Protein AF-0000000084449549 (afdb_homodimer)

pLDDT: mean 93.86, std 5.46, range [57.28, 98.94]

Structure (mmCIF, N/CA/C/O backbone):
data_AF-0000000084449549-model_v1
#
loop_
_entity.id
_entity.type
_entity.pdbx_description
1 polymer 'FAD-binding domain-containing protein'
#
loop_
_atom_site.group_PDB
_atom_site.id
_atom_site.type_symbol
_atom_site.label_atom_id
_atom_site.label_alt_id
_atom_site.label_comp_id
_atom_site.label_asym_id
_atom_site.label_entity_id
_atom_site.label_seq_id
_atom_site.pdbx_PDB_ins_code
_atom_site.Cartn_x
_atom_site.Cartn_y
_atom_site.Cartn_z
_atom_site.occupancy
_atom_site.B_iso_or_equiv
_atom_site.auth_seq_id
_atom_site.auth_comp_id
_atom_site.auth_asym_id
_atom_site.auth_atom_id
_atom_site.pdbx_PDB_model_num
ATOM 1 N N . MET A 1 1 ? 29.969 -8.727 -23.297 1 57.28 1 MET A N 1
ATOM 2 C CA . MET A 1 1 ? 29.062 -9.875 -23.188 1 57.28 1 MET A CA 1
ATOM 3 C C . MET A 1 1 ? 27.609 -9.43 -23.312 1 57.28 1 MET A C 1
ATOM 5 O O . MET A 1 1 ? 27.266 -8.312 -22.938 1 57.28 1 MET A O 1
ATOM 9 N N . ALA A 1 2 ? 26.781 -10.133 -24.078 1 85.19 2 ALA A N 1
ATOM 10 C CA . ALA A 1 2 ? 25.375 -9.828 -24.266 1 85.19 2 ALA A CA 1
ATOM 11 C C . ALA A 1 2 ? 24.641 -9.797 -22.922 1 85.19 2 ALA A C 1
ATOM 13 O O . ALA A 1 2 ? 25 -10.516 -22 1 85.19 2 ALA A O 1
ATOM 14 N N . PHE A 1 3 ? 23.828 -8.891 -22.734 1 95.44 3 PHE A N 1
ATOM 15 C CA . PHE A 1 3 ? 23.047 -8.75 -21.516 1 95.44 3 PHE A CA 1
ATOM 16 C C . PHE A 1 3 ? 22.281 -10.023 -21.203 1 95.44 3 PHE A C 1
ATOM 18 O O . PHE A 1 3 ? 21.562 -10.547 -22.047 1 95.44 3 PHE A O 1
ATOM 25 N N . LYS A 1 4 ? 22.516 -10.594 -20.047 1 97.31 4 LYS A N 1
ATOM 26 C CA . LYS A 1 4 ? 21.891 -11.859 -19.656 1 97.31 4 LYS A CA 1
ATOM 27 C C . LYS A 1 4 ? 21.25 -11.75 -18.281 1 97.31 4 LYS A C 1
ATOM 29 O O . LYS A 1 4 ? 21.906 -11.352 -17.312 1 97.31 4 LYS A O 1
ATOM 34 N N . VAL A 1 5 ? 20 -12.141 -18.203 1 98.56 5 VAL A N 1
ATOM 35 C CA . VAL A 1 5 ? 19.266 -12.125 -16.938 1 98.56 5 VAL A CA 1
ATOM 36 C C . VAL A 1 5 ? 19.344 -13.5 -16.281 1 98.56 5 VAL A C 1
ATOM 38 O O . VAL A 1 5 ? 18.984 -14.508 -16.891 1 98.56 5 VAL A O 1
ATOM 41 N N . ILE A 1 6 ? 19.844 -13.555 -15.07 1 98.88 6 ILE A N 1
ATOM 42 C CA . ILE A 1 6 ? 19.797 -14.773 -14.273 1 98.88 6 ILE A CA 1
ATOM 43 C C . ILE A 1 6 ? 18.516 -14.797 -13.438 1 98.88 6 ILE A C 1
ATOM 45 O O . ILE A 1 6 ? 18.297 -13.906 -12.617 1 98.88 6 ILE A O 1
ATOM 49 N N . ILE A 1 7 ? 17.656 -15.781 -13.672 1 98.94 7 ILE A N 1
ATOM 50 C CA . ILE A 1 7 ? 16.438 -15.953 -12.898 1 98.94 7 ILE A CA 1
ATOM 51 C C . ILE A 1 7 ? 16.641 -17.062 -11.859 1 98.94 7 ILE A C 1
ATOM 53 O O . ILE A 1 7 ? 17 -18.188 -12.203 1 98.94 7 ILE A O 1
ATOM 57 N N . ILE A 1 8 ? 16.453 -16.719 -10.602 1 98.88 8 ILE A N 1
ATOM 58 C CA . ILE A 1 8 ? 16.5 -17.734 -9.547 1 98.88 8 ILE A CA 1
ATOM 59 C C . ILE A 1 8 ? 15.086 -18.109 -9.125 1 98.88 8 ILE A C 1
ATOM 61 O O . ILE A 1 8 ? 14.359 -17.281 -8.57 1 98.88 8 ILE A O 1
ATOM 65 N N . GLY A 1 9 ? 14.664 -19.359 -9.32 1 98.44 9 GLY A N 1
ATOM 66 C CA . GLY A 1 9 ? 13.336 -19.859 -9.023 1 98.44 9 GLY A CA 1
ATOM 67 C C . GLY A 1 9 ? 12.523 -20.188 -10.258 1 98.44 9 GLY A C 1
ATOM 68 O O . GLY A 1 9 ? 12.242 -19.312 -11.078 1 98.44 9 GLY A O 1
ATOM 69 N N . GLY A 1 10 ? 12.156 -21.438 -10.352 1 97.5 10 GLY A N 1
ATOM 70 C CA . GLY A 1 10 ? 11.375 -21.906 -11.484 1 97.5 10 GLY A CA 1
ATOM 71 C C . GLY A 1 10 ? 9.906 -22.125 -11.148 1 97.5 10 GLY A C 1
ATOM 72 O O . GLY A 1 10 ? 9.297 -23.078 -11.617 1 97.5 10 GLY A O 1
ATOM 73 N N . GLY A 1 11 ? 9.375 -21.312 -10.25 1 96.56 11 GLY A N 1
ATOM 74 C CA . GLY A 1 11 ? 7.938 -21.297 -10 1 96.56 11 GLY A CA 1
ATOM 75 C C . GLY A 1 11 ? 7.156 -20.562 -11.078 1 96.56 11 GLY A C 1
ATOM 76 O O . GLY A 1 11 ? 7.719 -20.172 -12.094 1 96.56 11 GLY A O 1
ATOM 77 N N . PRO A 1 12 ? 5.871 -20.375 -10.852 1 96.75 12 PRO A N 1
ATOM 78 C CA . PRO A 1 12 ? 5.031 -19.75 -11.875 1 96.75 12 PRO A CA 1
ATOM 79 C C . PRO A 1 12 ? 5.539 -18.375 -12.305 1 96.75 12 PRO A C 1
ATOM 81 O O . PRO A 1 12 ? 5.594 -18.062 -13.5 1 96.75 12 PRO A O 1
ATOM 84 N N . VAL A 1 13 ? 5.961 -17.562 -11.383 1 98.31 13 VAL A N 1
ATOM 85 C CA . VAL A 1 13 ? 6.391 -16.203 -11.68 1 98.31 13 VAL A CA 1
ATOM 86 C C . VAL A 1 13 ? 7.719 -16.234 -12.43 1 98.31 13 VAL A C 1
ATOM 88 O O . VAL A 1 13 ? 7.91 -15.484 -13.391 1 98.31 13 VAL A O 1
ATOM 91 N N . GLY A 1 14 ? 8.656 -17.109 -12.023 1 98.69 14 GLY A N 1
ATOM 92 C CA . GLY A 1 14 ? 9.93 -17.25 -12.711 1 98.69 14 GLY A CA 1
ATOM 93 C C . GLY A 1 14 ? 9.789 -17.734 -14.133 1 98.69 14 GLY A C 1
ATOM 94 O O . GLY A 1 14 ? 10.453 -17.234 -15.039 1 98.69 14 GLY A O 1
ATOM 95 N N . LEU A 1 15 ? 8.961 -18.719 -14.32 1 98.56 15 LEU A N 1
ATOM 96 C CA . LEU A 1 15 ? 8.734 -19.281 -15.656 1 98.56 15 LEU A CA 1
ATOM 97 C C . LEU A 1 15 ? 8.062 -18.25 -16.562 1 98.56 15 LEU A C 1
ATOM 99 O O . LEU A 1 15 ? 8.406 -18.141 -17.75 1 98.56 15 LEU A O 1
ATOM 103 N N . PHE A 1 16 ? 7.09 -17.547 -16.047 1 98.75 16 PHE A N 1
ATOM 104 C CA . PHE A 1 16 ? 6.469 -16.484 -16.812 1 98.75 16 PHE A CA 1
ATOM 105 C C . PHE A 1 16 ? 7.5 -15.43 -17.219 1 98.75 16 PHE A C 1
ATOM 107 O O . PHE A 1 16 ? 7.504 -14.961 -18.359 1 98.75 16 PHE A O 1
ATOM 114 N N . LEU A 1 17 ? 8.359 -15.023 -16.234 1 98.88 17 LEU A N 1
ATOM 115 C CA . LEU A 1 17 ? 9.414 -14.055 -16.5 1 98.88 17 LEU A CA 1
ATOM 116 C C . LEU A 1 17 ? 10.312 -14.539 -17.641 1 98.88 17 LEU A C 1
ATOM 118 O O . LEU A 1 17 ? 10.664 -13.766 -18.531 1 98.88 17 LEU A O 1
ATOM 122 N N . ALA A 1 18 ? 10.688 -15.812 -17.609 1 98.81 18 ALA A N 1
ATOM 123 C CA . ALA A 1 18 ? 11.516 -16.391 -18.672 1 98.81 18 ALA A CA 1
ATOM 124 C C . ALA A 1 18 ? 10.844 -16.219 -20.031 1 98.81 18 ALA A C 1
ATOM 126 O O . ALA A 1 18 ? 11.484 -15.797 -21 1 98.81 18 ALA A O 1
ATOM 127 N N . ASN A 1 19 ? 9.547 -16.562 -20.094 1 98.69 19 ASN A N 1
ATOM 128 C CA . ASN A 1 19 ? 8.797 -16.422 -21.344 1 98.69 19 ASN A CA 1
ATOM 129 C C . ASN A 1 19 ? 8.742 -14.953 -21.781 1 98.69 19 ASN A C 1
ATOM 131 O O . ASN A 1 19 ? 8.844 -14.664 -22.969 1 98.69 19 ASN A O 1
ATOM 135 N N . SER A 1 20 ? 8.539 -14.047 -20.844 1 98.56 20 SER A N 1
ATOM 136 C CA . SER A 1 20 ? 8.469 -12.617 -21.141 1 98.56 20 SER A CA 1
ATOM 137 C C . SER A 1 20 ? 9.789 -12.102 -21.688 1 98.56 20 SER A C 1
ATOM 139 O O . SER A 1 20 ? 9.805 -11.336 -22.656 1 98.56 20 SER A O 1
ATOM 141 N N . LEU A 1 21 ? 10.898 -12.5 -21.047 1 98.38 21 LEU A N 1
ATOM 142 C CA . LEU A 1 21 ? 12.227 -12.094 -21.516 1 98.38 21 LEU A CA 1
ATOM 143 C C . LEU A 1 21 ? 12.508 -12.625 -22.906 1 98.38 21 LEU A C 1
ATOM 145 O O . LEU A 1 21 ? 13.008 -11.891 -23.766 1 98.38 21 LEU A O 1
ATOM 149 N N . GLN A 1 22 ? 12.188 -13.883 -23.125 1 98.06 22 GLN A N 1
ATOM 150 C CA . GLN A 1 22 ? 12.352 -14.477 -24.453 1 98.06 22 GLN A CA 1
ATOM 151 C C . GLN A 1 22 ? 11.602 -13.68 -25.516 1 98.06 22 GLN A C 1
ATOM 153 O O . GLN A 1 22 ? 12.148 -13.375 -26.578 1 98.06 22 GLN A O 1
ATOM 158 N N . ALA A 1 23 ? 10.336 -13.344 -25.219 1 97.44 23 ALA A N 1
ATOM 159 C CA . ALA A 1 23 ? 9.508 -12.586 -26.156 1 97.44 23 ALA A CA 1
ATOM 160 C C . ALA A 1 23 ? 10.117 -11.219 -26.453 1 97.44 23 ALA A C 1
ATOM 162 O O . ALA A 1 23 ? 9.938 -10.672 -27.547 1 97.44 23 ALA A O 1
ATOM 163 N N . ALA A 1 24 ? 10.836 -10.672 -25.5 1 96.75 24 ALA A N 1
ATOM 164 C CA . ALA A 1 24 ? 11.461 -9.359 -25.641 1 96.75 24 ALA A CA 1
ATOM 165 C C . ALA A 1 24 ? 12.852 -9.469 -26.266 1 96.75 24 ALA A C 1
ATOM 167 O O . ALA A 1 24 ? 13.531 -8.461 -26.469 1 96.75 24 ALA A O 1
ATOM 168 N N . GLY A 1 25 ? 13.32 -10.648 -26.547 1 95.44 25 GLY A N 1
ATOM 169 C CA . GLY A 1 25 ? 14.625 -10.867 -27.141 1 95.44 25 GLY A CA 1
ATOM 170 C C . GLY A 1 25 ? 15.766 -10.711 -26.156 1 95.44 25 GLY A C 1
ATOM 171 O O . GLY A 1 25 ? 16.891 -10.406 -26.547 1 95.44 25 GLY A O 1
ATOM 172 N N . ILE A 1 26 ? 15.516 -10.844 -24.906 1 96.88 26 ILE A N 1
ATOM 173 C CA . ILE A 1 26 ? 16.531 -10.703 -23.875 1 96.88 26 ILE A CA 1
ATOM 174 C C . ILE A 1 26 ? 17.016 -12.086 -23.422 1 96.88 26 ILE A C 1
ATOM 176 O O . ILE A 1 26 ? 16.203 -12.945 -23.078 1 96.88 26 ILE A O 1
ATOM 180 N N . ASP A 1 27 ? 18.266 -12.312 -23.422 1 97.06 27 ASP A N 1
ATOM 181 C CA . ASP A 1 27 ? 18.844 -13.586 -23.016 1 97.06 27 ASP A CA 1
ATOM 182 C C . ASP A 1 27 ? 18.656 -13.828 -21.516 1 97.06 27 ASP A C 1
ATOM 184 O O . ASP A 1 27 ? 18.656 -12.875 -20.734 1 97.06 27 ASP A O 1
ATOM 188 N N . TYR A 1 28 ? 18.469 -15.133 -21.141 1 98.38 28 TYR A N 1
ATOM 189 C CA . TYR A 1 28 ? 18.25 -15.445 -19.734 1 98.38 28 TYR A CA 1
ATOM 190 C C . TYR A 1 28 ? 18.719 -16.859 -19.422 1 98.38 28 TYR A C 1
ATOM 192 O O . TYR A 1 28 ? 18.953 -17.672 -20.328 1 98.38 28 TYR A O 1
ATOM 200 N N . ALA A 1 29 ? 18.953 -17.141 -18.203 1 98.69 29 ALA A N 1
ATOM 201 C CA . ALA A 1 29 ? 19.125 -18.453 -17.609 1 98.69 29 ALA A CA 1
ATOM 202 C C . ALA A 1 29 ? 18.328 -18.594 -16.312 1 98.69 29 ALA A C 1
ATOM 204 O O . ALA A 1 29 ? 18.391 -17.75 -15.438 1 98.69 29 ALA A O 1
ATOM 205 N N . LEU A 1 30 ? 17.484 -19.625 -16.281 1 98.81 30 LEU A N 1
ATOM 206 C CA . LEU A 1 30 ? 16.625 -19.875 -15.125 1 98.81 30 LEU A CA 1
ATOM 207 C C . LEU A 1 30 ? 17.125 -21.062 -14.312 1 98.81 30 LEU A C 1
ATOM 209 O O . LEU A 1 30 ? 17.422 -22.125 -14.875 1 98.81 30 LEU A O 1
ATOM 213 N N . PHE A 1 31 ? 17.234 -20.891 -13.031 1 98.81 31 PHE A N 1
ATOM 214 C CA . PHE A 1 31 ? 17.75 -21.922 -12.148 1 98.81 31 PHE A CA 1
ATOM 215 C C . PHE A 1 31 ? 16.719 -22.312 -11.102 1 98.81 31 PHE A C 1
ATOM 217 O O . PHE A 1 31 ? 16.125 -21.438 -10.461 1 98.81 31 PHE A O 1
ATOM 224 N N . GLU A 1 32 ? 16.438 -23.562 -10.93 1 98.19 32 GLU A N 1
ATOM 225 C CA . GLU A 1 32 ? 15.492 -24.141 -9.977 1 98.19 32 GLU A CA 1
ATOM 226 C C . GLU A 1 32 ? 16.188 -25.141 -9.055 1 98.19 32 GLU A C 1
ATOM 228 O O . GLU A 1 32 ? 16.969 -25.969 -9.508 1 98.19 32 GLU A O 1
ATOM 233 N N . LYS A 1 33 ? 15.938 -25 -7.762 1 96.62 33 LYS A N 1
ATOM 234 C CA . LYS A 1 33 ? 16.625 -25.844 -6.789 1 96.62 33 LYS A CA 1
ATOM 235 C C . LYS A 1 33 ? 16.094 -27.266 -6.812 1 96.62 33 LYS A C 1
ATOM 237 O O . LYS A 1 33 ? 16.812 -28.219 -6.496 1 96.62 33 LYS A O 1
ATOM 242 N N . ARG A 1 34 ? 14.844 -27.562 -7.156 1 93.75 34 ARG A N 1
ATOM 243 C CA . ARG A 1 34 ? 14.234 -28.891 -7.195 1 93.75 34 ARG A CA 1
ATOM 244 C C . ARG A 1 34 ? 14.773 -29.703 -8.359 1 93.75 34 ARG A C 1
ATOM 246 O O . ARG A 1 34 ? 15.406 -29.156 -9.273 1 93.75 34 ARG A O 1
ATOM 253 N N . SER A 1 35 ? 14.492 -30.938 -8.328 1 94.19 35 SER A N 1
ATOM 254 C CA . SER A 1 35 ? 14.938 -31.828 -9.391 1 94.19 35 SER A CA 1
ATOM 255 C C . SER A 1 35 ? 14.102 -31.641 -10.648 1 94.19 35 SER A C 1
ATOM 257 O O . SER A 1 35 ? 14.547 -31.969 -11.75 1 94.19 35 SER A O 1
ATOM 259 N N . ALA A 1 36 ? 12.891 -31.125 -10.398 1 91.88 36 ALA A N 1
ATOM 260 C CA . ALA A 1 36 ? 11.992 -30.812 -11.508 1 91.88 36 ALA A CA 1
ATOM 261 C C . ALA A 1 36 ? 11.344 -29.453 -11.312 1 91.88 36 ALA A C 1
ATOM 263 O O . ALA A 1 36 ? 11.18 -28.984 -10.188 1 91.88 36 ALA A O 1
ATOM 264 N N . VAL A 1 37 ? 10.984 -28.812 -12.445 1 88.81 37 VAL A N 1
ATOM 265 C CA . VAL A 1 37 ? 10.352 -27.5 -12.391 1 88.81 37 VAL A CA 1
ATOM 266 C C . VAL A 1 37 ? 8.961 -27.609 -11.781 1 88.81 37 VAL A C 1
ATOM 268 O O . VAL A 1 37 ? 8.609 -26.859 -10.859 1 88.81 37 VAL A O 1
ATOM 271 N N . ALA A 1 38 ? 8.234 -28.578 -12.219 1 78.88 38 ALA A N 1
ATOM 272 C CA . ALA A 1 38 ? 6.902 -28.797 -11.648 1 78.88 38 ALA A CA 1
ATOM 273 C C . ALA A 1 38 ? 6.996 -29.281 -10.211 1 78.88 38 ALA A C 1
ATOM 275 O O . ALA A 1 38 ? 7.699 -30.25 -9.922 1 78.88 38 ALA A O 1
ATOM 276 N N . PRO A 1 39 ? 6.23 -28.547 -9.32 1 75.19 39 PRO A N 1
ATOM 277 C CA . PRO A 1 39 ? 6.301 -29.016 -7.934 1 75.19 39 PRO A CA 1
ATOM 278 C C . PRO A 1 39 ? 5.555 -30.328 -7.719 1 75.19 39 PRO A C 1
ATOM 280 O O . PRO A 1 39 ? 4.609 -30.641 -8.453 1 75.19 39 PRO A O 1
ATOM 283 N N . THR A 1 40 ? 5.93 -31 -6.703 1 69.06 40 THR A N 1
ATOM 284 C CA . THR A 1 40 ? 5.344 -32.312 -6.395 1 69.06 40 THR A CA 1
ATOM 285 C C . THR A 1 40 ? 3.904 -32.156 -5.914 1 69.06 40 THR A C 1
ATOM 287 O O . THR A 1 40 ? 3.041 -32.969 -6.25 1 69.06 40 THR A O 1
ATOM 290 N N . THR A 1 41 ? 3.627 -31.172 -5.078 1 69.75 41 THR A N 1
ATOM 291 C CA . THR A 1 41 ? 2.299 -31.047 -4.484 1 69.75 41 THR A CA 1
ATOM 292 C C . THR A 1 41 ? 1.415 -30.141 -5.336 1 69.75 41 THR A C 1
ATOM 294 O O . THR A 1 41 ? 0.203 -30.062 -5.125 1 69.75 41 THR A O 1
ATOM 297 N N . ALA A 1 42 ? 1.608 -29.688 -6.422 1 70.5 42 ALA A N 1
ATOM 298 C CA . ALA A 1 42 ? 1.027 -28.891 -7.496 1 70.5 42 ALA A CA 1
ATOM 299 C C . ALA A 1 42 ? -0.347 -28.359 -7.102 1 70.5 42 ALA A C 1
ATOM 301 O O . ALA A 1 42 ? -1.335 -28.594 -7.801 1 70.5 42 ALA A O 1
ATOM 302 N N . PHE A 1 43 ? -0.472 -27.578 -6.059 1 84.5 43 PHE A N 1
ATOM 303 C CA . PHE A 1 43 ? -1.752 -27.062 -5.586 1 84.5 43 PHE A CA 1
ATOM 304 C C . PHE A 1 43 ? -2.326 -26.047 -6.562 1 84.5 43 PHE A C 1
ATOM 306 O O . PHE A 1 43 ? -1.632 -25.594 -7.477 1 84.5 43 PHE A O 1
ATOM 313 N N . GLY A 1 44 ? -3.6 -25.766 -6.359 1 89.88 44 GLY A N 1
ATOM 314 C CA . GLY A 1 44 ? -4.352 -24.953 -7.301 1 89.88 44 GLY A CA 1
ATOM 315 C C . GLY A 1 44 ? -3.844 -23.516 -7.387 1 89.88 44 GLY A C 1
ATOM 316 O O . GLY A 1 44 ? -3.305 -22.984 -6.414 1 89.88 44 GLY A O 1
ATOM 317 N N . ILE A 1 45 ? -3.984 -22.922 -8.539 1 94.06 45 ILE A N 1
ATOM 318 C CA . ILE A 1 45 ? -3.605 -21.547 -8.789 1 94.06 45 ILE A CA 1
ATOM 319 C C . ILE A 1 45 ? -4.645 -20.875 -9.695 1 94.06 45 ILE A C 1
ATOM 321 O O . ILE A 1 45 ? -5.105 -21.484 -10.664 1 94.06 45 ILE A O 1
ATOM 325 N N . PHE A 1 46 ? -5.039 -19.719 -9.289 1 95.81 46 PHE A N 1
ATOM 326 C CA . PHE A 1 46 ? -5.969 -18.922 -10.078 1 95.81 46 PHE A CA 1
ATOM 327 C C . PHE A 1 46 ? -5.215 -17.953 -10.984 1 95.81 46 PHE A C 1
ATOM 329 O O . PHE A 1 46 ? -4.227 -17.344 -10.562 1 95.81 46 PHE A O 1
ATOM 336 N N . LEU A 1 47 ? -5.66 -17.859 -12.18 1 97.75 47 LEU A N 1
ATOM 337 C CA . LEU A 1 47 ? -5.168 -16.844 -13.094 1 97.75 47 LEU A CA 1
ATOM 338 C C . LEU A 1 47 ? -6.285 -15.891 -13.5 1 97.75 47 LEU A C 1
ATOM 340 O O . LEU A 1 47 ? -7.312 -16.312 -14.023 1 97.75 47 LEU A O 1
ATOM 344 N N . MET A 1 48 ? -6.07 -14.664 -13.211 1 97.12 48 MET A N 1
ATOM 345 C CA . MET A 1 48 ? -7.027 -13.594 -13.469 1 97.12 48 MET A CA 1
ATOM 346 C C . MET A 1 48 ? -6.871 -13.055 -14.891 1 97.12 48 MET A C 1
ATOM 348 O O . MET A 1 48 ? -5.898 -13.367 -15.578 1 97.12 48 MET A O 1
ATOM 352 N N . PRO A 1 49 ? -7.777 -12.188 -15.32 1 96.19 49 PRO A N 1
ATOM 353 C CA . PRO A 1 49 ? -7.773 -11.719 -16.703 1 96.19 49 PRO A CA 1
ATOM 354 C C . PRO A 1 49 ? -6.477 -11.008 -17.094 1 96.19 49 PRO A C 1
ATOM 356 O O . PRO A 1 49 ? -6.035 -11.094 -18.234 1 96.19 49 PRO A O 1
ATOM 359 N N . GLN A 1 50 ? -5.84 -10.359 -16.172 1 95.62 50 GLN A N 1
ATOM 360 C CA . GLN A 1 50 ? -4.602 -9.664 -16.5 1 95.62 50 GLN A CA 1
ATOM 361 C C . GLN A 1 50 ? -3.508 -10.648 -16.906 1 95.62 50 GLN A C 1
ATOM 363 O O . GLN A 1 50 ? -2.662 -10.328 -17.75 1 95.62 50 GLN A O 1
ATOM 368 N N . VAL A 1 51 ? -3.549 -11.844 -16.359 1 97.25 51 VAL A N 1
ATOM 369 C CA . VAL A 1 51 ? -2.533 -12.844 -16.672 1 97.25 51 VAL A CA 1
ATOM 370 C C . VAL A 1 51 ? -2.947 -13.617 -17.922 1 97.25 51 VAL A C 1
ATOM 372 O O . VAL A 1 51 ? -2.121 -13.875 -18.812 1 97.25 51 VAL A O 1
ATOM 375 N N . THR A 1 52 ? -4.242 -13.984 -18.016 1 96.88 52 THR A N 1
ATOM 376 C CA . THR A 1 52 ? -4.684 -14.742 -19.188 1 96.88 52 THR A CA 1
ATOM 377 C C . THR A 1 52 ? -4.508 -13.914 -20.453 1 96.88 52 THR A C 1
ATOM 379 O O . THR A 1 52 ? -4.219 -14.461 -21.531 1 96.88 52 THR A O 1
ATOM 382 N N . ARG A 1 53 ? -4.648 -12.648 -20.344 1 95.25 53 ARG A N 1
ATOM 383 C CA . ARG A 1 53 ? -4.371 -11.766 -21.484 1 95.25 53 ARG A CA 1
ATOM 384 C C . ARG A 1 53 ? -2.902 -11.844 -21.891 1 95.25 53 ARG A C 1
ATOM 386 O O . ARG A 1 53 ? -2.582 -11.891 -23.078 1 95.25 53 ARG A O 1
ATOM 393 N N . MET A 1 54 ? -2.008 -11.766 -20.906 1 96.62 54 MET A N 1
ATOM 394 C CA . MET A 1 54 ? -0.579 -11.852 -21.203 1 96.62 54 MET A CA 1
ATOM 395 C C . MET A 1 54 ? -0.212 -13.227 -21.75 1 96.62 54 MET A C 1
ATOM 397 O O . MET A 1 54 ? 0.694 -13.344 -22.578 1 96.62 54 MET A O 1
ATOM 401 N N . MET A 1 55 ? -0.939 -14.242 -21.281 1 97.25 55 MET A N 1
ATOM 402 C CA . MET A 1 55 ? -0.734 -15.578 -21.844 1 97.25 55 MET A CA 1
ATOM 403 C C . MET A 1 55 ? -1.062 -15.602 -23.328 1 97.25 55 MET A C 1
ATOM 405 O O . MET A 1 55 ? -0.41 -16.312 -24.094 1 97.25 55 MET A O 1
ATOM 409 N N . GLU A 1 56 ? -2.064 -14.883 -23.688 1 96.31 56 GLU A N 1
ATOM 410 C CA . GLU A 1 56 ? -2.375 -14.75 -25.109 1 96.31 56 GLU A CA 1
ATOM 411 C C . GLU A 1 56 ? -1.237 -14.07 -25.859 1 96.31 56 GLU A C 1
ATOM 413 O O . GLU A 1 56 ? -0.852 -14.516 -26.953 1 96.31 56 GLU A O 1
ATOM 418 N N . GLN A 1 57 ? -0.718 -13.008 -25.266 1 95.94 57 GLN A N 1
ATOM 419 C CA . GLN A 1 57 ? 0.398 -12.305 -25.891 1 95.94 57 GLN A CA 1
ATOM 420 C C . GLN A 1 57 ? 1.578 -13.242 -26.125 1 95.94 57 GLN A C 1
ATOM 422 O O . GLN A 1 57 ? 2.277 -13.117 -27.141 1 95.94 57 GLN A O 1
ATOM 427 N N . LEU A 1 58 ? 1.762 -14.195 -25.266 1 97.06 58 LEU A N 1
ATOM 428 C CA . LEU A 1 58 ? 2.904 -15.102 -25.328 1 97.06 58 LEU A CA 1
ATOM 429 C C . LEU A 1 58 ? 2.588 -16.312 -26.203 1 97.06 58 LEU A C 1
ATOM 431 O O . LEU A 1 58 ? 3.439 -17.188 -26.391 1 97.06 58 LEU A O 1
ATOM 435 N N . GLY A 1 59 ? 1.307 -16.406 -26.656 1 96 59 GLY A N 1
ATOM 436 C CA . GLY A 1 59 ? 0.88 -17.531 -27.469 1 96 59 GLY A CA 1
ATOM 437 C C . GLY A 1 59 ? 0.62 -18.781 -26.641 1 96 59 GLY A C 1
ATOM 438 O O . GLY A 1 59 ? 0.676 -19.906 -27.172 1 96 59 GLY A O 1
ATOM 439 N N . LEU A 1 60 ? 0.335 -18.594 -25.391 1 97.5 60 LEU A N 1
ATOM 440 C CA . LEU A 1 60 ? 0.222 -19.734 -24.5 1 97.5 60 LEU A CA 1
ATOM 441 C C . LEU A 1 60 ? -1.216 -19.906 -24.016 1 97.5 60 LEU A C 1
ATOM 443 O O . LEU A 1 60 ? -1.517 -20.844 -23.266 1 97.5 60 LEU A O 1
ATOM 447 N N . LEU A 1 61 ? -2.133 -19.031 -24.438 1 96.44 61 LEU A N 1
ATOM 448 C CA . LEU A 1 61 ? -3.486 -19.031 -23.891 1 96.44 61 LEU A CA 1
ATOM 449 C C . LEU A 1 61 ? -4.207 -20.328 -24.25 1 96.44 61 LEU A C 1
ATOM 451 O O . LEU A 1 61 ? -4.883 -20.922 -23.406 1 96.44 61 LEU A O 1
ATOM 455 N N . GLU A 1 62 ? -4.082 -20.812 -25.484 1 96.19 62 GLU A N 1
ATOM 456 C CA . GLU A 1 62 ? -4.77 -22.031 -25.891 1 96.19 62 GLU A CA 1
ATOM 457 C C . GLU A 1 62 ? -4.254 -23.234 -25.109 1 96.19 62 GLU A C 1
ATOM 459 O O . GLU A 1 62 ? -5.031 -24.109 -24.703 1 96.19 62 GLU A O 1
ATOM 464 N N . SER A 1 63 ? -2.941 -23.297 -24.922 1 97.44 63 SER A N 1
ATOM 465 C CA . SER A 1 63 ? -2.361 -24.375 -24.109 1 97.44 63 SER A CA 1
ATOM 466 C C . SER A 1 63 ? -2.855 -24.297 -22.672 1 97.44 63 SER A C 1
ATOM 468 O O . SER A 1 63 ? -3.104 -25.344 -22.047 1 97.44 63 SER A O 1
ATOM 470 N N . LEU A 1 64 ? -2.973 -23.094 -22.141 1 97.44 64 LEU A N 1
ATOM 471 C CA . LEU A 1 64 ? -3.475 -22.922 -20.781 1 97.44 64 LEU A CA 1
ATOM 472 C C . LEU A 1 64 ? -4.918 -23.391 -20.672 1 97.44 64 LEU A C 1
ATOM 474 O O . LEU A 1 64 ? -5.277 -24.078 -19.703 1 97.44 64 LEU A O 1
ATOM 478 N N . LYS A 1 65 ? -5.703 -23.078 -21.672 1 96.06 65 LYS A N 1
ATOM 479 C CA . LYS A 1 65 ? -7.117 -23.438 -21.656 1 96.06 65 LYS A CA 1
ATOM 480 C C . LYS A 1 65 ? -7.289 -24.953 -21.625 1 96.06 65 LYS A C 1
ATOM 482 O O . LYS A 1 65 ? -8.242 -25.469 -21.016 1 96.06 65 LYS A O 1
ATOM 487 N N . LYS A 1 66 ? -6.395 -25.672 -22.156 1 96.12 66 LYS A N 1
ATOM 488 C CA . LYS A 1 66 ? -6.473 -27.125 -22.219 1 96.12 66 LYS A CA 1
ATOM 489 C C . LYS A 1 66 ? -6.262 -27.766 -20.844 1 96.12 66 LYS A C 1
ATOM 491 O O . LYS A 1 66 ? -6.699 -28.891 -20.609 1 96.12 66 LYS A O 1
ATOM 496 N N . VAL A 1 67 ? -5.641 -27.016 -20.016 1 94.56 67 VAL A N 1
ATOM 497 C CA . VAL A 1 67 ? -5.281 -27.641 -18.734 1 94.56 67 VAL A CA 1
ATOM 498 C C . VAL A 1 67 ? -5.941 -26.875 -17.594 1 94.56 67 VAL A C 1
ATOM 500 O O . VAL A 1 67 ? -5.566 -27.047 -16.422 1 94.56 67 VAL A O 1
ATOM 503 N N . SER A 1 68 ? -6.82 -25.969 -17.859 1 95.06 68 SER A N 1
ATOM 504 C CA . SER A 1 68 ? -7.473 -25.156 -16.844 1 95.06 68 SER A CA 1
ATOM 505 C C . SER A 1 68 ? -8.984 -25.172 -16.984 1 95.06 68 SER A C 1
ATOM 507 O O . SER A 1 68 ? -9.508 -25.672 -18 1 95.06 68 SER A O 1
ATOM 509 N N . HIS A 1 69 ? -9.633 -24.828 -16 1 94.56 69 HIS A N 1
ATOM 510 C CA . HIS A 1 69 ? -11.086 -24.672 -16.016 1 94.56 69 HIS A CA 1
ATOM 511 C C . HIS A 1 69 ? -11.492 -23.234 -15.734 1 94.56 69 HIS A C 1
ATOM 513 O O . HIS A 1 69 ? -10.93 -22.578 -14.852 1 94.56 69 HIS A O 1
ATOM 519 N N . GLN A 1 70 ? -12.492 -22.75 -16.484 1 95.25 70 GLN A N 1
ATOM 520 C CA . GLN A 1 70 ? -13 -21.391 -16.281 1 95.25 70 GLN A CA 1
ATOM 521 C C . GLN A 1 70 ? -13.891 -21.328 -15.039 1 95.25 70 GLN A C 1
ATOM 523 O O . GLN A 1 70 ? -14.797 -22.141 -14.875 1 95.25 70 GLN A O 1
ATOM 528 N N . MET A 1 71 ? -13.633 -20.375 -14.211 1 94.38 71 MET A N 1
ATOM 529 C CA . MET A 1 71 ? -14.43 -20.172 -13 1 94.38 71 MET A CA 1
ATOM 530 C C . MET A 1 71 ? -15.523 -19.141 -13.242 1 94.38 71 MET A C 1
ATOM 532 O O . MET A 1 71 ? -15.297 -18.141 -13.938 1 94.38 71 MET A O 1
ATOM 536 N N . THR A 1 72 ? -16.672 -19.328 -12.633 1 93.62 72 THR A N 1
ATOM 537 C CA . THR A 1 72 ? -17.781 -18.406 -12.828 1 93.62 72 THR A CA 1
ATOM 538 C C . THR A 1 72 ? -18.141 -17.688 -11.531 1 93.62 72 THR A C 1
ATOM 540 O O . THR A 1 72 ? -18.531 -16.516 -11.547 1 93.62 72 THR A O 1
ATOM 543 N N . GLY A 1 73 ? -18.109 -18.406 -10.453 1 93.06 73 GLY A N 1
ATOM 544 C CA . GLY A 1 73 ? -18.484 -17.797 -9.18 1 93.06 73 GLY A CA 1
ATOM 545 C C . GLY A 1 73 ? -18.25 -18.719 -8 1 93.06 73 GLY A C 1
ATOM 546 O O . GLY A 1 73 ? -17.516 -19.703 -8.109 1 93.06 73 GLY A O 1
ATOM 547 N N . MET A 1 74 ? -18.766 -18.344 -6.836 1 92.69 74 MET A N 1
ATOM 548 C CA . MET A 1 74 ? -18.641 -19.078 -5.582 1 92.69 74 MET A CA 1
ATOM 549 C C . MET A 1 74 ? -20 -19.297 -4.941 1 92.69 74 MET A C 1
ATOM 551 O O . MET A 1 74 ? -20.891 -18.438 -5.039 1 92.69 74 MET A O 1
ATOM 555 N N . VAL A 1 75 ? -20.188 -20.422 -4.324 1 94.69 75 VAL A N 1
ATOM 556 C CA . VAL A 1 75 ? -21.312 -20.672 -3.447 1 94.69 75 VAL A CA 1
ATOM 557 C C . VAL A 1 75 ? -20.859 -20.641 -1.988 1 94.69 75 VAL A C 1
ATOM 559 O O . VAL A 1 75 ? -19.953 -21.375 -1.598 1 94.69 75 VAL A O 1
ATOM 562 N N . HIS A 1 76 ? -21.547 -19.812 -1.217 1 96.5 76 HIS A N 1
ATOM 563 C CA . HIS A 1 76 ? -21.203 -19.641 0.188 1 96.5 76 HIS A CA 1
ATOM 564 C C . HIS A 1 76 ? -22.172 -20.375 1.097 1 96.5 76 HIS A C 1
ATOM 566 O O . HIS A 1 76 ? -23.391 -20.266 0.935 1 96.5 76 HIS A O 1
ATOM 572 N N . ARG A 1 77 ? -21.594 -21.172 1.984 1 96.62 77 ARG A N 1
ATOM 573 C CA . ARG A 1 77 ? -22.375 -21.938 2.941 1 96.62 77 ARG A CA 1
ATOM 574 C C . ARG A 1 77 ? -21.797 -21.812 4.348 1 96.62 77 ARG A C 1
ATOM 576 O O . ARG A 1 77 ? -20.672 -21.344 4.523 1 96.62 77 ARG A O 1
ATOM 583 N N . ASP A 1 78 ? -22.672 -22.172 5.305 1 97.12 78 ASP A N 1
ATOM 584 C CA . ASP A 1 78 ? -22.125 -22.328 6.652 1 97.12 78 ASP A CA 1
ATOM 585 C C . ASP A 1 78 ? -21.703 -23.781 6.914 1 97.12 78 ASP A C 1
ATOM 587 O O . ASP A 1 78 ? -21.719 -24.609 6.004 1 97.12 78 ASP A O 1
ATOM 591 N N . ALA A 1 79 ? -21.281 -24.078 8.125 1 96.06 79 ALA A N 1
ATOM 592 C CA . ALA A 1 79 ? -20.688 -25.359 8.484 1 96.06 79 ALA A CA 1
ATOM 593 C C . ALA A 1 79 ? -21.703 -26.5 8.344 1 96.06 79 ALA A C 1
ATOM 595 O O . ALA A 1 79 ? -21.328 -27.672 8.281 1 96.06 79 ALA A O 1
ATOM 596 N N . ASN A 1 80 ? -22.984 -26.172 8.32 1 95.56 80 ASN A N 1
ATOM 597 C CA . ASN A 1 80 ? -24.047 -27.156 8.195 1 95.56 80 ASN A CA 1
ATOM 598 C C . ASN A 1 80 ? -24.625 -27.172 6.789 1 95.56 80 ASN A C 1
ATOM 600 O O . ASN A 1 80 ? -25.719 -27.719 6.57 1 95.56 80 ASN A O 1
ATOM 604 N N . ALA A 1 81 ? -23.969 -26.5 5.836 1 94.69 81 ALA A N 1
ATOM 605 C CA . ALA A 1 81 ? -24.266 -26.469 4.406 1 94.69 81 ALA A CA 1
ATOM 606 C C . ALA A 1 81 ? -25.469 -25.578 4.121 1 94.69 81 ALA A C 1
ATOM 608 O O . ALA A 1 81 ? -26.062 -25.641 3.041 1 94.69 81 ALA A O 1
ATOM 609 N N . LYS A 1 82 ? -25.828 -24.781 5.129 1 96.25 82 LYS A N 1
ATOM 610 C CA . LYS A 1 82 ? -26.859 -23.781 4.828 1 96.25 82 LYS A CA 1
ATOM 611 C C . LYS A 1 82 ? -26.359 -22.797 3.771 1 96.25 82 LYS A C 1
ATOM 613 O O . LYS A 1 82 ? -25.266 -22.25 3.881 1 96.25 82 LYS A O 1
ATOM 618 N N . HIS A 1 83 ? -27.188 -22.609 2.766 1 95.94 83 HIS A N 1
ATOM 619 C CA . HIS A 1 83 ? -26.859 -21.672 1.702 1 95.94 83 HIS A CA 1
ATOM 620 C C . HIS A 1 83 ? -26.891 -20.234 2.207 1 95.94 83 HIS A C 1
ATOM 622 O O . HIS A 1 83 ? -27.922 -19.781 2.729 1 95.94 83 HIS A O 1
ATOM 628 N N . LEU A 1 84 ? -25.797 -19.562 2.08 1 95.69 84 LEU A N 1
ATOM 629 C CA . LEU A 1 84 ? -25.719 -18.172 2.514 1 95.69 84 LEU A CA 1
ATOM 630 C C . LEU A 1 84 ? -25.859 -17.219 1.327 1 95.69 84 LEU A C 1
ATOM 632 O O . LEU A 1 84 ? -26.562 -16.219 1.409 1 95.69 84 LEU A O 1
ATOM 636 N N . SER A 1 85 ? -25.125 -17.469 0.272 1 94.69 85 SER A N 1
ATOM 637 C CA . SER A 1 85 ? -25.094 -16.625 -0.916 1 94.69 85 SER A CA 1
ATOM 638 C C . SER A 1 85 ? -24.406 -17.328 -2.082 1 94.69 85 SER A C 1
ATOM 640 O O . SER A 1 85 ? -23.766 -18.359 -1.894 1 94.69 85 SER A O 1
ATOM 642 N N . GLU A 1 86 ? -24.609 -16.875 -3.23 1 93.44 86 GLU A N 1
ATOM 643 C CA . GLU A 1 86 ? -23.922 -17.312 -4.441 1 93.44 86 GLU A CA 1
ATOM 644 C C . GLU A 1 86 ? -23.656 -16.141 -5.379 1 93.44 86 GLU A C 1
ATOM 646 O O . GLU A 1 86 ? -24.453 -15.195 -5.43 1 93.44 86 GLU A O 1
ATOM 651 N N . ASP A 1 87 ? -22.469 -16.172 -6.012 1 91.44 87 ASP A N 1
ATOM 652 C CA . ASP A 1 87 ? -22.156 -15.055 -6.887 1 91.44 87 ASP A CA 1
ATOM 653 C C . ASP A 1 87 ? -21.688 -15.547 -8.258 1 91.44 87 ASP A C 1
ATOM 655 O O . ASP A 1 87 ? -21.625 -16.75 -8.5 1 91.44 87 ASP A O 1
ATOM 659 N N . GLN A 1 88 ? -21.578 -14.617 -9.211 1 92.31 88 GLN A N 1
ATOM 660 C CA . GLN A 1 88 ? -21.016 -14.82 -10.547 1 92.31 88 GLN A CA 1
ATOM 661 C C . GLN A 1 88 ? -19.891 -13.844 -10.828 1 92.31 88 GLN A C 1
ATOM 663 O O . GLN A 1 88 ? -19.766 -13.32 -11.938 1 92.31 88 GLN A O 1
ATOM 668 N N . ASP A 1 89 ? -19.141 -13.625 -9.766 1 91.62 89 ASP A N 1
ATOM 669 C CA . ASP A 1 89 ? -18.156 -12.547 -9.82 1 91.62 89 ASP A CA 1
ATOM 670 C C . ASP A 1 89 ? -17.062 -12.852 -10.852 1 91.62 89 ASP A C 1
ATOM 672 O O . ASP A 1 89 ? -16.656 -11.961 -11.602 1 91.62 89 ASP A O 1
ATOM 676 N N . TYR A 1 90 ? -16.609 -14.055 -10.945 1 93.5 90 TYR A N 1
ATOM 677 C CA . TYR A 1 90 ? -15.555 -14.406 -11.891 1 93.5 90 TYR A CA 1
ATOM 678 C C . TYR A 1 90 ? -16.047 -14.289 -13.328 1 93.5 90 TYR A C 1
ATOM 680 O O . TYR A 1 90 ? -15.312 -13.883 -14.219 1 93.5 90 TYR A O 1
ATOM 688 N N . ALA A 1 91 ? -17.297 -14.672 -13.516 1 93.69 91 ALA A N 1
ATOM 689 C CA . ALA A 1 91 ? -17.906 -14.469 -14.828 1 93.69 91 ALA A CA 1
ATOM 690 C C . ALA A 1 91 ? -17.984 -12.984 -15.18 1 93.69 91 ALA A C 1
ATOM 692 O O . ALA A 1 91 ? -17.719 -12.602 -16.328 1 93.69 91 ALA A O 1
ATOM 693 N N . ALA A 1 92 ? -18.328 -12.242 -14.219 1 93.44 92 ALA A N 1
ATOM 694 C CA . ALA A 1 92 ? -18.391 -10.797 -14.43 1 93.44 92 ALA A CA 1
ATOM 695 C C . ALA A 1 92 ? -17.016 -10.234 -14.797 1 93.44 92 ALA A C 1
ATOM 697 O O . ALA A 1 92 ? -16.891 -9.406 -15.703 1 93.44 92 ALA A O 1
ATOM 698 N N . PHE A 1 93 ? -15.992 -10.664 -14.125 1 94.31 93 PHE A N 1
ATOM 699 C CA . PHE A 1 93 ? -14.633 -10.234 -14.43 1 94.31 93 PHE A CA 1
ATOM 700 C C . PHE A 1 93 ? -14.258 -10.602 -15.859 1 94.31 93 PHE A C 1
ATOM 702 O O . PHE A 1 93 ? -13.641 -9.805 -16.578 1 94.31 93 PHE A O 1
ATOM 709 N N . SER A 1 94 ? -14.633 -11.797 -16.203 1 94.5 94 SER A N 1
ATOM 710 C CA . SER A 1 94 ? -14.359 -12.25 -17.562 1 94.5 94 SER A CA 1
ATOM 711 C C . SER A 1 94 ? -15.039 -11.344 -18.594 1 94.5 94 SER A C 1
ATOM 713 O O . SER A 1 94 ? -14.438 -10.992 -19.609 1 94.5 94 SER A O 1
ATOM 715 N N . GLN A 1 95 ? -16.234 -10.977 -18.328 1 94.19 95 GLN A N 1
ATOM 716 C CA . GLN A 1 95 ? -16.984 -10.109 -19.219 1 94.19 95 GLN A CA 1
ATOM 717 C C . GLN A 1 95 ? -16.406 -8.703 -19.25 1 94.19 95 GLN A C 1
ATOM 719 O O . GLN A 1 95 ? -16.266 -8.102 -20.312 1 94.19 95 GLN A O 1
ATOM 724 N N . ILE A 1 96 ? -16.094 -8.25 -18.141 1 94.5 96 ILE A N 1
ATOM 725 C CA . ILE A 1 96 ? -15.586 -6.883 -18 1 94.5 96 ILE A CA 1
ATOM 726 C C . ILE A 1 96 ? -14.266 -6.738 -18.734 1 94.5 96 ILE A C 1
ATOM 728 O O . ILE A 1 96 ? -14.016 -5.723 -19.391 1 94.5 96 ILE A O 1
ATOM 732 N N . HIS A 1 97 ? -13.414 -7.781 -18.719 1 95 97 HIS A N 1
ATOM 733 C CA . HIS A 1 97 ? -12.047 -7.613 -19.188 1 95 97 HIS A CA 1
ATOM 734 C C . HIS A 1 97 ? -11.805 -8.375 -20.484 1 95 97 HIS A C 1
ATOM 736 O O . HIS A 1 97 ? -10.781 -8.188 -21.141 1 95 97 HIS A O 1
ATOM 742 N N . GLY A 1 98 ? -12.719 -9.289 -20.844 1 94.69 98 GLY A N 1
ATOM 743 C CA . GLY A 1 98 ? -12.625 -9.984 -22.109 1 94.69 98 GLY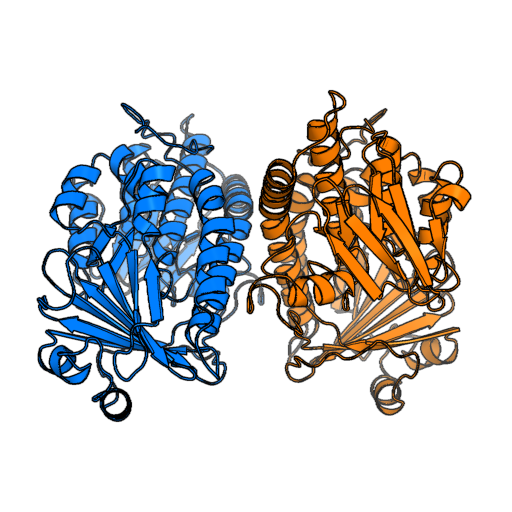 A CA 1
ATOM 744 C C . GLY A 1 98 ? -11.773 -11.234 -22.047 1 94.69 98 GLY A C 1
ATOM 745 O O . GLY A 1 98 ? -11.523 -11.883 -23.062 1 94.69 98 GLY A O 1
ATOM 746 N N . TYR A 1 99 ? -11.266 -11.625 -20.906 1 95.31 99 TYR A N 1
ATOM 747 C CA . TYR A 1 99 ? -10.453 -12.812 -20.688 1 95.31 99 TYR A CA 1
ATOM 748 C C . TYR A 1 99 ? -10.93 -13.594 -19.469 1 95.31 99 TYR A C 1
ATOM 750 O O . TYR A 1 99 ? -11.406 -13.008 -18.5 1 95.31 99 TYR A O 1
ATOM 758 N N . PRO A 1 100 ? -10.805 -14.805 -19.5 1 95.56 100 PRO A N 1
ATOM 759 C CA . PRO A 1 100 ? -11.398 -15.641 -18.453 1 95.56 100 PRO A CA 1
ATOM 760 C C . PRO A 1 100 ? -10.578 -15.648 -17.172 1 95.56 100 PRO A C 1
ATOM 762 O O . PRO A 1 100 ? -9.383 -15.336 -17.188 1 95.56 100 PRO A O 1
ATOM 765 N N . VAL A 1 101 ? -11.266 -15.93 -16.094 1 96.31 101 VAL A N 1
ATOM 766 C CA . VAL A 1 101 ? -10.641 -16.391 -14.859 1 96.31 101 VAL A CA 1
ATOM 767 C C . VAL A 1 101 ? -10.555 -17.906 -14.852 1 96.31 101 VAL A C 1
ATOM 769 O O . VAL A 1 101 ? -11.578 -18.594 -14.984 1 96.31 101 VAL A O 1
ATOM 772 N N . VAL A 1 102 ? -9.336 -18.422 -14.672 1 96.75 102 VAL A N 1
ATOM 773 C CA . VAL A 1 102 ? -9.211 -19.875 -14.766 1 96.75 102 VAL A CA 1
ATOM 774 C C . VAL A 1 102 ? -8.492 -20.406 -13.531 1 96.75 102 VAL A C 1
ATOM 776 O O . VAL A 1 102 ? -7.789 -19.672 -12.836 1 96.75 102 VAL A O 1
ATOM 779 N N . VAL A 1 103 ? -8.734 -21.656 -13.234 1 95.19 103 VAL A N 1
ATOM 780 C CA . VAL A 1 103 ? -8.031 -22.391 -12.18 1 95.19 103 VAL A CA 1
ATOM 781 C C . VAL A 1 103 ? -7.34 -23.609 -12.773 1 95.19 103 VAL A C 1
ATOM 783 O O . VAL A 1 103 ? -7.887 -24.281 -13.664 1 95.19 103 VAL A O 1
ATOM 786 N N . THR A 1 104 ? -6.172 -23.812 -12.43 1 93.94 104 THR A N 1
ATOM 787 C CA . THR A 1 104 ? -5.391 -24.984 -12.812 1 93.94 104 THR A CA 1
ATOM 788 C C . THR A 1 104 ? -4.465 -25.422 -11.68 1 93.94 104 THR A C 1
ATOM 790 O O . THR A 1 104 ? -4.598 -24.938 -10.547 1 93.94 104 THR A O 1
ATOM 793 N N . ASP A 1 105 ? -3.695 -26.438 -11.891 1 92.44 105 ASP A N 1
ATOM 794 C CA . ASP A 1 105 ? -2.682 -26.828 -10.914 1 92.44 105 ASP A CA 1
ATOM 795 C C . ASP A 1 105 ? -1.295 -26.344 -11.344 1 92.44 105 ASP A C 1
ATOM 797 O O . ASP A 1 105 ? -1.018 -26.219 -12.539 1 92.44 105 ASP A O 1
ATOM 801 N N . ARG A 1 106 ? -0.47 -26.156 -10.406 1 93.06 106 ARG A N 1
ATOM 802 C CA . ARG A 1 106 ? 0.83 -25.531 -10.633 1 93.06 106 ARG A CA 1
ATOM 803 C C . ARG A 1 106 ? 1.702 -26.406 -11.539 1 93.06 106 ARG A C 1
ATOM 805 O O . ARG A 1 106 ? 2.539 -25.875 -12.281 1 93.06 106 ARG A O 1
ATOM 812 N N . ALA A 1 107 ? 1.534 -27.703 -11.469 1 93.5 107 ALA A N 1
ATOM 813 C CA . ALA A 1 107 ? 2.312 -28.578 -12.336 1 93.5 107 ALA A CA 1
ATOM 814 C C . ALA A 1 107 ? 1.925 -28.391 -13.805 1 93.5 107 ALA A C 1
ATOM 816 O O . ALA A 1 107 ? 2.793 -28.25 -14.664 1 93.5 107 ALA A O 1
ATOM 817 N N . SER A 1 108 ? 0.652 -28.391 -14.055 1 94.94 108 SER A N 1
ATOM 818 C CA . SER A 1 108 ? 0.16 -28.172 -15.414 1 94.94 108 SER A CA 1
ATOM 819 C C . SER A 1 108 ? 0.566 -26.797 -15.93 1 94.94 108 SER A C 1
ATOM 821 O O . SER A 1 108 ? 0.961 -26.641 -17.094 1 94.94 108 SER A O 1
ATOM 823 N N . LEU A 1 109 ? 0.48 -25.797 -15.078 1 96.75 109 LEU A N 1
ATOM 824 C CA . LEU A 1 109 ? 0.861 -24.453 -15.469 1 96.75 109 LEU A CA 1
ATOM 825 C C . LEU A 1 109 ? 2.342 -24.391 -15.828 1 96.75 109 LEU A C 1
ATOM 827 O O . LEU A 1 109 ? 2.721 -23.734 -16.797 1 96.75 109 LEU A O 1
ATOM 831 N N . SER A 1 110 ? 3.18 -25.031 -15.055 1 96.56 110 SER A N 1
ATOM 832 C CA . SER A 1 110 ? 4.613 -25.062 -15.328 1 96.56 110 SER A CA 1
ATOM 833 C C . SER A 1 110 ? 4.895 -25.656 -16.703 1 96.56 110 SER A C 1
ATOM 835 O O . SER A 1 110 ? 5.77 -25.188 -17.422 1 96.56 110 SER A O 1
ATOM 837 N N . GLN A 1 111 ? 4.148 -26.672 -17 1 95.69 111 GLN A N 1
ATOM 838 C CA . GLN A 1 111 ? 4.328 -27.328 -18.297 1 95.69 111 GLN A CA 1
ATOM 839 C C . GLN A 1 111 ? 3.941 -26.391 -19.438 1 95.69 111 GLN A C 1
ATOM 841 O O . GLN A 1 111 ? 4.594 -26.375 -20.484 1 95.69 111 GLN A O 1
ATOM 846 N N . VAL A 1 112 ? 2.885 -25.672 -19.234 1 97.62 112 VAL A N 1
ATOM 847 C CA . VAL A 1 112 ? 2.469 -24.703 -20.219 1 97.62 112 VAL A CA 1
ATOM 848 C C . VAL A 1 112 ? 3.586 -23.688 -20.453 1 97.62 112 VAL A C 1
ATOM 850 O O . VAL A 1 112 ? 3.951 -23.391 -21.594 1 97.62 112 VAL A O 1
ATOM 853 N N . PHE A 1 113 ? 4.168 -23.188 -19.375 1 98.19 113 PHE A N 1
ATOM 854 C CA . PHE A 1 113 ? 5.23 -22.188 -19.484 1 98.19 113 PHE A CA 1
ATOM 855 C C . PHE A 1 113 ? 6.465 -22.781 -20.141 1 98.19 113 PHE A C 1
ATOM 857 O O . PHE A 1 113 ? 7.109 -22.141 -20.969 1 98.19 113 PHE A O 1
ATOM 864 N N . LEU A 1 114 ? 6.855 -24 -19.781 1 97.31 114 LEU A N 1
ATOM 865 C CA . LEU A 1 114 ? 8.023 -24.656 -20.344 1 97.31 114 LEU A CA 1
ATOM 866 C C . LEU A 1 114 ? 7.852 -24.859 -21.844 1 97.31 114 LEU A C 1
ATOM 868 O O . LEU A 1 114 ? 8.805 -24.703 -22.609 1 97.31 114 LEU A O 1
ATOM 872 N N . SER A 1 115 ? 6.688 -25.188 -22.234 1 97 115 SER A N 1
ATOM 873 C CA . SER A 1 115 ? 6.418 -25.438 -23.656 1 97 115 SER A CA 1
ATOM 874 C C . SER A 1 115 ? 6.559 -24.156 -24.469 1 97 115 SER A C 1
ATOM 876 O O . SER A 1 115 ? 6.746 -24.203 -25.688 1 97 115 SER A O 1
ATOM 878 N N . GLY A 1 116 ? 6.43 -23 -23.812 1 97.5 116 GLY A N 1
ATOM 879 C CA . GLY A 1 116 ? 6.535 -21.719 -24.484 1 97.5 116 GLY A CA 1
ATOM 880 C C . GLY A 1 116 ? 7.973 -21.281 -24.703 1 97.5 116 GLY A C 1
ATOM 881 O O . GLY A 1 116 ? 8.227 -20.344 -25.469 1 97.5 116 GLY A O 1
ATOM 882 N N . LEU A 1 117 ? 8.906 -21.953 -24.078 1 98 117 LEU A N 1
ATOM 883 C CA . LEU A 1 117 ? 10.312 -21.562 -24.156 1 98 117 LEU A CA 1
ATOM 884 C C . LEU A 1 117 ? 11 -22.266 -25.328 1 98 117 LEU A C 1
ATOM 886 O O . LEU A 1 117 ? 10.797 -23.469 -25.547 1 98 117 LEU A O 1
ATOM 890 N N . ASP A 1 118 ? 11.727 -21.453 -26.078 1 96.69 118 ASP A N 1
ATOM 891 C CA . ASP A 1 118 ? 12.562 -22.031 -27.125 1 96.69 118 ASP A CA 1
ATOM 892 C C . ASP A 1 118 ? 13.758 -22.766 -26.531 1 96.69 118 ASP A C 1
ATOM 894 O O . ASP A 1 118 ? 14.578 -22.156 -25.828 1 96.69 118 ASP A O 1
ATOM 898 N N . LYS A 1 119 ? 13.93 -24 -26.703 1 95.81 119 LYS A N 1
ATOM 899 C CA . LYS A 1 119 ? 15.031 -24.828 -26.219 1 95.81 119 LYS A CA 1
ATOM 900 C C . LYS A 1 119 ? 15.203 -24.688 -24.703 1 95.81 119 LYS A C 1
ATOM 902 O O . LYS A 1 119 ? 16.281 -24.312 -24.234 1 95.81 119 LYS A O 1
ATOM 907 N N . PRO A 1 120 ? 14.156 -25.016 -23.984 1 96.06 120 PRO A N 1
ATOM 908 C CA . PRO A 1 120 ? 14.203 -24.844 -22.531 1 96.06 120 PRO A CA 1
ATOM 909 C C . PRO A 1 120 ? 15.414 -25.531 -21.891 1 96.06 120 PRO A C 1
ATOM 911 O O . PRO A 1 120 ? 15.922 -25.062 -20.875 1 96.06 120 PRO A O 1
ATOM 914 N N . GLU A 1 121 ? 15.938 -26.531 -22.453 1 94.69 121 GLU A N 1
ATOM 915 C CA . GLU A 1 121 ? 17.062 -27.281 -21.891 1 94.69 121 GLU A CA 1
ATOM 916 C C . GLU A 1 121 ? 18.328 -26.422 -21.875 1 94.69 121 GLU A C 1
ATOM 918 O O . GLU A 1 121 ? 19.266 -26.719 -21.125 1 94.69 121 GLU A O 1
ATOM 923 N N . GLU A 1 122 ? 18.344 -25.438 -22.672 1 96.69 122 GLU A N 1
ATOM 924 C CA . GLU A 1 122 ? 19.516 -24.562 -22.75 1 96.69 122 GLU A CA 1
ATOM 925 C C . GLU A 1 122 ? 19.406 -23.391 -21.766 1 96.69 122 GLU A C 1
ATOM 927 O O . GLU A 1 122 ? 20.391 -22.703 -21.5 1 96.69 122 GLU A O 1
ATOM 932 N N . HIS A 1 123 ? 18.188 -23.25 -21.203 1 97.31 123 HIS A N 1
ATOM 933 C CA . HIS A 1 123 ? 17.969 -22.016 -20.438 1 97.31 123 HIS A CA 1
ATOM 934 C C . HIS A 1 123 ? 17.453 -22.328 -19.047 1 97.31 123 HIS A C 1
ATOM 936 O O . HIS A 1 123 ? 17.484 -21.469 -18.156 1 97.31 123 HIS A O 1
ATOM 942 N N . VAL A 1 124 ? 16.953 -23.516 -18.875 1 98.38 124 VAL A N 1
ATOM 943 C CA . VAL A 1 124 ? 16.359 -23.891 -17.594 1 98.38 124 VAL A CA 1
ATOM 944 C C . VAL A 1 124 ? 17.203 -24.984 -16.938 1 98.38 124 VAL A C 1
ATOM 946 O O . VAL A 1 124 ? 17.391 -26.062 -17.516 1 98.38 124 VAL A O 1
ATOM 949 N N . PHE A 1 125 ? 17.719 -24.719 -15.758 1 98.44 125 PHE A N 1
ATOM 950 C CA . PHE A 1 125 ? 18.609 -25.625 -15.055 1 98.44 125 PHE A CA 1
ATOM 951 C C . PHE A 1 125 ? 18.016 -26.016 -13.703 1 98.44 125 PHE A C 1
ATOM 953 O O . PHE A 1 125 ? 17.719 -25.141 -12.875 1 98.44 125 PHE A O 1
ATOM 960 N N . THR A 1 126 ? 17.859 -27.328 -13.477 1 97.69 126 THR A N 1
ATOM 961 C CA . THR A 1 126 ? 17.312 -27.828 -12.227 1 97.69 126 THR A CA 1
ATOM 962 C C . THR A 1 126 ? 18.422 -28.328 -11.305 1 97.69 126 THR A C 1
ATOM 964 O O . THR A 1 126 ? 19.594 -28.344 -11.688 1 97.69 126 THR A O 1
ATOM 967 N N . ARG A 1 127 ? 18.078 -28.625 -10.047 1 97.62 127 ARG A N 1
ATOM 968 C CA . ARG A 1 127 ? 19.016 -29.062 -9.008 1 97.62 127 ARG A CA 1
ATOM 969 C C . ARG A 1 127 ? 20.078 -28 -8.773 1 97.62 127 ARG A C 1
ATOM 971 O O . ARG A 1 127 ? 21.266 -28.328 -8.648 1 97.62 127 ARG A O 1
ATOM 978 N N . LYS A 1 128 ? 19.672 -26.766 -8.844 1 98.12 128 LYS A N 1
ATOM 979 C CA . LYS A 1 128 ? 20.562 -25.641 -8.641 1 98.12 128 LYS A CA 1
ATOM 980 C C . LYS A 1 128 ? 20.109 -24.781 -7.461 1 98.12 128 LYS A C 1
ATOM 982 O O . LYS A 1 128 ? 19.297 -23.859 -7.633 1 98.12 128 LYS A O 1
ATOM 987 N N . GLU A 1 129 ? 20.641 -25.078 -6.359 1 97.94 129 GLU A N 1
ATOM 988 C CA . GLU A 1 129 ? 20.359 -24.312 -5.156 1 97.94 129 GLU A CA 1
ATOM 989 C C . GLU A 1 129 ? 21.344 -23.156 -5 1 97.94 129 GLU A C 1
ATOM 991 O O . GLU A 1 129 ? 22.547 -23.359 -4.859 1 97.94 129 GLU A O 1
ATOM 996 N N . LEU A 1 130 ? 20.859 -21.953 -5.023 1 98.62 130 LEU A N 1
ATOM 997 C CA . LEU A 1 130 ? 21.688 -20.766 -4.918 1 98.62 130 LEU A CA 1
ATOM 998 C C . LEU A 1 130 ? 22.344 -20.672 -3.545 1 98.62 130 LEU A C 1
ATOM 1000 O O . LEU A 1 130 ? 21.672 -20.844 -2.521 1 98.62 130 LEU A O 1
ATOM 1004 N N . THR A 1 131 ? 23.672 -20.359 -3.533 1 97.94 131 THR A N 1
ATOM 1005 C CA . THR A 1 131 ? 24.359 -20.234 -2.256 1 97.94 131 THR A CA 1
ATOM 1006 C C . THR A 1 131 ? 25 -18.859 -2.121 1 97.94 131 THR A C 1
ATOM 1008 O O . THR A 1 131 ? 25.234 -18.375 -1.009 1 97.94 131 THR A O 1
ATOM 1011 N N . ASN A 1 132 ? 25.25 -18.266 -3.311 1 97.94 132 ASN A N 1
ATOM 1012 C CA . ASN A 1 132 ? 25.984 -17 -3.252 1 97.94 132 ASN A CA 1
ATOM 1013 C C . ASN A 1 132 ? 25.781 -16.172 -4.527 1 97.94 132 ASN A C 1
ATOM 1015 O O . ASN A 1 132 ? 25.5 -16.734 -5.59 1 97.94 132 ASN A O 1
ATOM 1019 N N . ILE A 1 133 ? 25.828 -14.898 -4.387 1 98.5 133 ILE A N 1
ATOM 1020 C CA . ILE A 1 133 ? 25.859 -13.945 -5.496 1 98.5 133 ILE A CA 1
ATOM 1021 C C . ILE A 1 133 ? 27.078 -13.039 -5.371 1 98.5 133 ILE A C 1
ATOM 1023 O O . ILE A 1 133 ? 27.25 -12.352 -4.363 1 98.5 133 ILE A O 1
ATOM 1027 N N . VAL A 1 134 ? 27.922 -13.016 -6.34 1 97.5 134 VAL A N 1
ATOM 1028 C CA . VAL A 1 134 ? 29.125 -12.18 -6.355 1 97.5 134 VAL A CA 1
ATOM 1029 C C . VAL A 1 134 ? 28.938 -11.031 -7.34 1 97.5 134 VAL A C 1
ATOM 1031 O O . VAL A 1 134 ? 28.688 -11.25 -8.523 1 97.5 134 VAL A O 1
ATOM 1034 N N . PHE A 1 135 ? 29.109 -9.844 -6.789 1 95.56 135 PHE A N 1
ATOM 1035 C CA . PHE A 1 135 ? 28.953 -8.656 -7.621 1 95.56 135 PHE A CA 1
ATOM 1036 C C . PHE A 1 135 ? 30.266 -8.273 -8.289 1 95.56 135 PHE A C 1
ATOM 1038 O O . PHE A 1 135 ? 31.312 -8.219 -7.637 1 95.56 135 PHE A O 1
ATOM 1045 N N . GLY A 1 136 ? 30.203 -8.094 -9.586 1 91.56 136 GLY A N 1
ATOM 1046 C CA . GLY A 1 136 ? 31.328 -7.562 -10.336 1 91.56 136 GLY A CA 1
ATOM 1047 C C . GLY A 1 136 ? 31.094 -6.16 -10.859 1 91.56 136 GLY A C 1
ATOM 1048 O O . GLY A 1 136 ? 30.047 -5.566 -10.594 1 91.56 136 GLY A O 1
ATOM 1049 N N . LYS A 1 137 ? 32.062 -5.602 -11.617 1 87.94 137 LYS A N 1
ATOM 1050 C CA . LYS A 1 137 ? 31.953 -4.242 -12.148 1 87.94 137 LYS A CA 1
ATOM 1051 C C . LYS A 1 137 ? 30.828 -4.133 -13.172 1 87.94 137 LYS A C 1
ATOM 1053 O O . LYS A 1 137 ? 30.078 -3.158 -13.172 1 87.94 137 LYS A O 1
ATOM 1058 N N . ASP A 1 138 ? 30.719 -5.215 -14.008 1 90.5 138 ASP A N 1
ATOM 1059 C CA . ASP A 1 138 ? 29.766 -5.109 -15.102 1 90.5 138 ASP A CA 1
ATOM 1060 C C . ASP A 1 138 ? 28.828 -6.316 -15.133 1 90.5 138 ASP A C 1
ATOM 1062 O O . ASP A 1 138 ? 28.203 -6.602 -16.156 1 90.5 138 ASP A O 1
ATOM 1066 N N . GLY A 1 139 ? 28.781 -6.992 -13.984 1 95.5 139 GLY A N 1
ATOM 1067 C CA . GLY A 1 139 ? 27.938 -8.18 -13.961 1 95.5 139 GLY A CA 1
ATOM 1068 C C . GLY A 1 139 ? 27.906 -8.859 -12.609 1 95.5 139 GLY A C 1
ATOM 1069 O O . GLY A 1 139 ? 28.297 -8.273 -11.602 1 95.5 139 GLY A O 1
ATOM 1070 N N . VAL A 1 140 ? 27.281 -10.078 -12.609 1 97.56 140 VAL A N 1
ATOM 1071 C CA . VAL A 1 140 ? 27.125 -10.852 -11.383 1 97.56 140 VAL A CA 1
ATOM 1072 C C . VAL A 1 140 ? 27.469 -12.312 -11.648 1 97.56 140 VAL A C 1
ATOM 1074 O O . VAL A 1 140 ? 27.359 -12.789 -12.781 1 97.56 140 VAL A O 1
ATOM 1077 N N . THR A 1 141 ? 28 -12.953 -10.711 1 98.25 141 THR A N 1
ATOM 1078 C CA . THR A 1 141 ? 28.188 -14.391 -10.719 1 98.25 141 THR A CA 1
ATOM 1079 C C . THR A 1 141 ? 27.375 -15.062 -9.617 1 98.25 141 THR A C 1
ATOM 1081 O O . THR A 1 141 ? 27.469 -14.672 -8.445 1 98.25 141 THR A O 1
ATOM 1084 N N . VAL A 1 142 ? 26.547 -16.016 -10.008 1 98.69 142 VAL A N 1
ATOM 1085 C CA . VAL A 1 142 ? 25.797 -16.781 -9.016 1 98.69 142 VAL A CA 1
ATOM 1086 C C . VAL A 1 142 ? 26.469 -18.141 -8.789 1 98.69 142 VAL A C 1
ATOM 1088 O O . VAL A 1 142 ? 26.953 -18.75 -9.734 1 98.69 142 VAL A O 1
ATOM 1091 N N . GLU A 1 143 ? 26.547 -18.516 -7.574 1 98.75 143 GLU A N 1
ATOM 1092 C CA . GLU A 1 143 ? 27.141 -19.797 -7.188 1 98.75 143 GLU A CA 1
ATOM 1093 C C . GLU A 1 143 ? 26.109 -20.734 -6.586 1 98.75 143 GLU A C 1
ATOM 1095 O O . GLU A 1 143 ? 25.203 -20.297 -5.875 1 98.75 143 GLU A O 1
ATOM 1100 N N . PHE A 1 144 ? 26.266 -22.016 -6.875 1 98.62 144 PHE A N 1
ATOM 1101 C CA . PHE A 1 144 ? 25.281 -23.016 -6.461 1 98.62 144 PHE A CA 1
ATOM 1102 C C . PHE A 1 144 ? 25.906 -24.047 -5.531 1 98.62 144 PHE A C 1
ATOM 1104 O O . PHE A 1 144 ? 27.141 -24.188 -5.488 1 98.62 144 PHE A O 1
ATOM 1111 N N . ALA A 1 145 ? 25.094 -24.766 -4.855 1 98.06 145 ALA A N 1
ATOM 1112 C CA . ALA A 1 145 ? 25.5 -25.734 -3.85 1 98.06 145 ALA A CA 1
ATOM 1113 C C . ALA A 1 145 ? 26.312 -26.859 -4.48 1 98.06 145 ALA A C 1
ATOM 1115 O O . ALA A 1 145 ? 27.172 -27.469 -3.824 1 98.06 145 ALA A O 1
ATOM 1116 N N . ASP A 1 146 ? 26.094 -27.188 -5.758 1 97.81 146 ASP A N 1
ATOM 1117 C CA . ASP A 1 146 ? 26.781 -28.297 -6.41 1 97.81 146 ASP A CA 1
ATOM 1118 C C . ASP A 1 146 ? 28.172 -27.875 -6.879 1 97.81 146 ASP A C 1
ATOM 1120 O O . ASP A 1 146 ? 28.859 -28.641 -7.559 1 97.81 146 ASP A O 1
ATOM 1124 N N . GLY A 1 147 ? 28.531 -26.625 -6.641 1 97.88 147 GLY A N 1
ATOM 1125 C CA . GLY A 1 147 ? 29.875 -26.156 -6.934 1 97.88 147 GLY A CA 1
ATOM 1126 C C . GLY A 1 147 ? 29.969 -25.406 -8.25 1 97.88 147 GLY A C 1
ATOM 1127 O O . GLY A 1 147 ? 31 -24.812 -8.562 1 97.88 147 GLY A O 1
ATOM 1128 N N . THR A 1 148 ? 28.906 -25.375 -8.977 1 98.31 148 THR A N 1
ATOM 1129 C CA . THR A 1 148 ? 28.922 -24.672 -10.258 1 98.31 148 THR A CA 1
ATOM 1130 C C . THR A 1 148 ? 28.578 -23.203 -10.07 1 98.31 148 THR A C 1
ATOM 1132 O O . THR A 1 148 ? 28.156 -22.797 -8.992 1 98.31 148 THR A O 1
ATOM 1135 N N . SER A 1 149 ? 28.891 -22.438 -11.055 1 98.44 149 SER A N 1
ATOM 1136 C CA . SER A 1 149 ? 28.562 -21.016 -11.078 1 98.44 149 SER A CA 1
ATOM 1137 C C . SER A 1 149 ? 28.109 -20.578 -12.469 1 98.44 149 SER A C 1
ATOM 1139 O O . SER A 1 149 ? 28.297 -21.312 -13.445 1 98.44 149 SER A O 1
ATOM 1141 N N . HIS A 1 150 ? 27.453 -19.562 -12.539 1 98.25 150 HIS A N 1
ATOM 1142 C CA . HIS A 1 150 ? 26.984 -18.969 -13.789 1 98.25 150 HIS A CA 1
ATOM 1143 C C . HIS A 1 150 ? 27.109 -17.453 -13.773 1 98.25 150 HIS A C 1
ATOM 1145 O O . HIS A 1 150 ? 26.828 -16.812 -12.75 1 98.25 150 HIS A O 1
ATOM 1151 N N . GLU A 1 151 ? 27.547 -16.891 -14.898 1 97.5 151 GLU A N 1
ATOM 1152 C CA . GLU A 1 151 ? 27.703 -15.453 -15.008 1 97.5 151 GLU A CA 1
ATOM 1153 C C . GLU A 1 151 ? 26.531 -14.828 -15.758 1 97.5 151 GLU A C 1
ATOM 1155 O O . GLU A 1 151 ? 25.953 -15.445 -16.656 1 97.5 151 GLU A O 1
ATOM 1160 N N . GLY A 1 152 ? 26.141 -13.656 -15.375 1 97.62 152 GLY A N 1
ATOM 1161 C CA . GLY A 1 152 ? 25.094 -12.867 -16.031 1 97.62 152 GLY A CA 1
ATOM 1162 C C . GLY A 1 152 ? 25.219 -11.383 -15.742 1 97.62 152 GLY A C 1
ATOM 1163 O O . GLY A 1 152 ? 26.188 -10.938 -15.125 1 97.62 152 GLY A O 1
ATOM 1164 N N . SER A 1 153 ? 24.328 -10.609 -16.25 1 98.06 153 SER A N 1
ATOM 1165 C CA . SER A 1 153 ? 24.359 -9.164 -16.094 1 98.06 153 SER A CA 1
ATOM 1166 C C . SER A 1 153 ? 23.594 -8.734 -14.836 1 98.06 153 SER A C 1
ATOM 1168 O O . SER A 1 153 ? 24 -7.785 -14.164 1 98.06 153 SER A O 1
ATOM 1170 N N . ILE A 1 154 ? 22.469 -9.367 -14.555 1 98.5 154 ILE A N 1
ATOM 1171 C CA . ILE A 1 154 ? 21.656 -9.086 -13.367 1 98.5 154 ILE A CA 1
ATOM 1172 C C . ILE A 1 154 ? 21.062 -10.391 -12.836 1 98.5 154 ILE A C 1
ATOM 1174 O O . ILE A 1 154 ? 21.016 -11.398 -13.555 1 98.5 154 ILE A O 1
ATOM 1178 N N . VAL A 1 155 ? 20.625 -10.375 -11.602 1 98.88 155 VAL A N 1
ATOM 1179 C CA . VAL A 1 155 ? 19.891 -11.477 -10.984 1 98.88 155 VAL A CA 1
ATOM 1180 C C . VAL A 1 155 ? 18.469 -11.023 -10.648 1 98.88 155 VAL A C 1
ATOM 1182 O O . VAL A 1 155 ? 18.281 -9.938 -10.102 1 98.88 155 VAL A O 1
ATOM 1185 N N . ILE A 1 156 ? 17.484 -11.781 -11.047 1 98.94 156 ILE A N 1
ATOM 1186 C CA . ILE A 1 156 ? 16.109 -11.578 -10.594 1 98.94 156 ILE A CA 1
ATOM 1187 C C . ILE A 1 156 ? 15.688 -12.75 -9.703 1 98.94 156 ILE A C 1
ATOM 1189 O O . ILE A 1 156 ? 15.633 -13.891 -10.164 1 98.94 156 ILE A O 1
ATOM 1193 N N . GLY A 1 157 ? 15.453 -12.43 -8.438 1 98.88 157 GLY A N 1
ATOM 1194 C CA . GLY A 1 157 ? 14.961 -13.43 -7.504 1 98.88 157 GLY A CA 1
ATOM 1195 C C . GLY A 1 157 ? 13.469 -13.664 -7.617 1 98.88 157 GLY A C 1
ATOM 1196 O O . GLY A 1 157 ? 12.664 -12.852 -7.16 1 98.88 157 GLY A O 1
ATOM 1197 N N . ALA A 1 158 ? 13.055 -14.734 -8.18 1 98.75 158 ALA A N 1
ATOM 1198 C CA . ALA A 1 158 ? 11.688 -15.227 -8.242 1 98.75 158 ALA A CA 1
ATOM 1199 C C . ALA A 1 158 ? 11.539 -16.516 -7.441 1 98.75 158 ALA A C 1
ATOM 1201 O O . ALA A 1 158 ? 10.859 -17.453 -7.879 1 98.75 158 ALA A O 1
ATOM 1202 N N . ASP A 1 159 ? 12.203 -16.562 -6.273 1 98.06 159 ASP A N 1
ATOM 1203 C CA . ASP A 1 159 ? 12.391 -17.828 -5.582 1 98.06 159 ASP A CA 1
ATOM 1204 C C . ASP A 1 159 ? 11.484 -17.938 -4.359 1 98.06 159 ASP A C 1
ATOM 1206 O O . ASP A 1 159 ? 11.781 -18.672 -3.414 1 98.06 159 ASP A O 1
ATOM 1210 N N . GLY A 1 160 ? 10.445 -17.172 -4.34 1 96.19 160 GLY A N 1
ATOM 1211 C CA . GLY A 1 160 ? 9.344 -17.391 -3.424 1 96.19 160 GLY A CA 1
ATOM 1212 C C . GLY A 1 160 ? 9.539 -16.719 -2.076 1 96.19 160 GLY A C 1
ATOM 1213 O O . GLY A 1 160 ? 10.359 -15.812 -1.941 1 96.19 160 GLY A O 1
ATOM 1214 N N . ILE A 1 161 ? 8.711 -17.078 -1.105 1 95.88 161 ILE A N 1
ATOM 1215 C CA . ILE A 1 161 ? 8.516 -16.422 0.181 1 95.88 161 ILE A CA 1
ATOM 1216 C C . ILE A 1 161 ? 9.797 -16.5 1.002 1 95.88 161 ILE A C 1
ATOM 1218 O O . ILE A 1 161 ? 10.172 -15.531 1.674 1 95.88 161 ILE A O 1
ATOM 1222 N N . TRP A 1 162 ? 10.477 -17.594 0.947 1 96 162 TRP A N 1
ATOM 1223 C CA . TRP A 1 162 ? 11.742 -17.75 1.66 1 96 162 TRP A CA 1
ATOM 1224 C C . TRP A 1 162 ? 12.93 -17.641 0.705 1 96 162 TRP A C 1
ATOM 1226 O O . TRP A 1 162 ? 13.75 -18.562 0.615 1 96 162 TRP A O 1
ATOM 1236 N N . SER A 1 163 ? 12.984 -16.547 0.123 1 97.69 163 SER A N 1
ATOM 1237 C CA . SER A 1 163 ? 13.891 -16.234 -0.978 1 97.69 163 SER A CA 1
ATOM 1238 C C . SER A 1 163 ? 15.344 -16.266 -0.516 1 97.69 163 SER A C 1
ATOM 1240 O O . SER A 1 163 ? 15.734 -15.492 0.371 1 97.69 163 SER A O 1
ATOM 1242 N N . SER A 1 164 ? 16.156 -17.141 -1.184 1 98 164 SER A N 1
ATOM 1243 C CA . SER A 1 164 ? 17.594 -17.141 -0.97 1 98 164 SER A CA 1
ATOM 1244 C C . SER A 1 164 ? 18.234 -15.875 -1.529 1 98 164 SER A C 1
ATOM 1246 O O . SER A 1 164 ? 19.234 -15.391 -0.986 1 98 164 SER A O 1
ATOM 1248 N N . VAL A 1 165 ? 17.672 -15.344 -2.586 1 98.75 165 VAL A N 1
ATOM 1249 C CA . VAL A 1 165 ? 18.172 -14.102 -3.17 1 98.75 165 VAL A CA 1
ATOM 1250 C C . VAL A 1 165 ? 17.984 -12.953 -2.182 1 98.75 165 VAL A C 1
ATOM 1252 O O . VAL A 1 165 ? 18.922 -12.18 -1.936 1 98.75 165 VAL A O 1
ATOM 1255 N N . ARG A 1 166 ? 16.812 -12.812 -1.62 1 98.12 166 ARG A N 1
ATOM 1256 C CA . ARG A 1 166 ? 16.562 -11.766 -0.637 1 98.12 166 ARG A CA 1
ATOM 1257 C C . ARG A 1 166 ? 17.484 -11.906 0.568 1 98.12 166 ARG A C 1
ATOM 1259 O O . ARG A 1 166 ? 17.984 -10.914 1.095 1 98.12 166 ARG A O 1
ATOM 1266 N N . ASP A 1 167 ? 17.688 -13.188 0.997 1 97.38 167 ASP A N 1
ATOM 1267 C CA . ASP A 1 167 ? 18.609 -13.445 2.105 1 97.38 167 ASP A CA 1
ATOM 1268 C C . ASP A 1 167 ? 20.016 -12.961 1.775 1 97.38 167 ASP A C 1
ATOM 1270 O O . ASP A 1 167 ? 20.719 -12.438 2.645 1 97.38 167 ASP A O 1
ATOM 1274 N N . HIS A 1 168 ? 20.422 -13.18 0.604 1 97.25 168 HIS A N 1
ATOM 1275 C CA . HIS A 1 168 ? 21.719 -12.703 0.181 1 97.25 168 HIS A CA 1
ATOM 1276 C C . HIS A 1 168 ? 21.781 -11.18 0.197 1 97.25 168 HIS A C 1
ATOM 1278 O O . HIS A 1 168 ? 22.781 -10.594 0.616 1 97.25 168 HIS A O 1
ATOM 1284 N N . LEU A 1 169 ? 20.734 -10.5 -0.312 1 96.94 169 LEU A N 1
ATOM 1285 C CA . LEU A 1 169 ? 20.672 -9.047 -0.289 1 96.94 169 LEU A CA 1
ATOM 1286 C C . LEU A 1 169 ? 20.812 -8.516 1.138 1 96.94 169 LEU A C 1
ATOM 1288 O O . LEU A 1 169 ? 21.438 -7.488 1.368 1 96.94 169 LEU A O 1
ATOM 1292 N N . ARG A 1 170 ? 20.188 -9.227 2.072 1 95.75 170 ARG A N 1
ATOM 1293 C CA . ARG A 1 170 ? 20.266 -8.828 3.475 1 95.75 170 ARG A CA 1
ATOM 1294 C C . ARG A 1 170 ? 21.703 -8.789 3.953 1 95.75 170 ARG A C 1
ATOM 1296 O O . ARG A 1 170 ? 22.078 -7.953 4.777 1 95.75 170 ARG A O 1
ATOM 1303 N N . LYS A 1 171 ? 22.531 -9.664 3.406 1 95.19 171 LYS A N 1
ATOM 1304 C CA . LYS A 1 171 ? 23.922 -9.789 3.836 1 95.19 171 LYS A CA 1
ATOM 1305 C C . LYS A 1 171 ? 24.797 -8.688 3.23 1 95.19 171 LYS A C 1
ATOM 1307 O O . LYS A 1 171 ? 25.797 -8.281 3.826 1 95.19 171 LYS A O 1
ATOM 1312 N N . VAL A 1 172 ? 24.422 -8.211 2.1 1 94.06 172 VAL A N 1
ATOM 1313 C CA . VAL A 1 172 ? 25.359 -7.352 1.377 1 94.06 172 VAL A CA 1
ATOM 1314 C C . VAL A 1 172 ? 24.875 -5.902 1.435 1 94.06 172 VAL A C 1
ATOM 1316 O O . VAL A 1 172 ? 25.672 -4.973 1.253 1 94.06 172 VAL A O 1
ATOM 1319 N N . ALA A 1 173 ? 23.578 -5.625 1.602 1 93.38 173 ALA A N 1
ATOM 1320 C CA . ALA A 1 173 ? 23.031 -4.277 1.728 1 93.38 173 ALA A CA 1
ATOM 1321 C C . ALA A 1 173 ? 23.219 -3.738 3.143 1 93.38 173 ALA A C 1
ATOM 1323 O O . ALA A 1 173 ? 23.484 -4.504 4.074 1 93.38 173 ALA A O 1
ATOM 1324 N N . PRO A 1 174 ? 23.141 -2.406 3.299 1 90.81 174 PRO A N 1
ATOM 1325 C CA . PRO A 1 174 ? 23.188 -1.869 4.66 1 90.81 174 PRO A CA 1
ATOM 1326 C C . PRO A 1 174 ? 22.172 -2.525 5.59 1 90.81 174 PRO A C 1
ATOM 1328 O O . PRO A 1 174 ? 21.031 -2.799 5.176 1 90.81 174 PRO A O 1
ATOM 1331 N N . GLU A 1 175 ? 22.672 -2.725 6.82 1 90.75 175 GLU A N 1
ATOM 1332 C CA . GLU A 1 175 ? 21.828 -3.373 7.812 1 90.75 175 GLU A CA 1
ATOM 1333 C C . GLU A 1 175 ? 20.5 -2.625 7.988 1 90.75 175 GLU A C 1
ATOM 1335 O O . GLU A 1 175 ? 20.484 -1.396 8.078 1 90.75 175 GLU A O 1
ATOM 1340 N N . GLY A 1 176 ? 19.391 -3.391 7.957 1 89.81 176 GLY A N 1
ATOM 1341 C CA . GLY A 1 176 ? 18.094 -2.793 8.195 1 89.81 176 GLY A CA 1
ATOM 1342 C C . GLY A 1 176 ? 17.281 -2.602 6.93 1 89.81 176 GLY A C 1
ATOM 1343 O O . GLY A 1 176 ? 16.062 -2.396 6.984 1 89.81 176 GLY A O 1
ATOM 1344 N N . LEU A 1 177 ? 17.969 -2.596 5.781 1 92.56 177 LEU A N 1
ATOM 1345 C CA . LEU A 1 177 ? 17.234 -2.404 4.531 1 92.56 177 LEU A CA 1
ATOM 1346 C C . LEU A 1 177 ? 16.422 -3.643 4.184 1 92.56 177 LEU A C 1
ATOM 1348 O O . LEU A 1 177 ? 15.289 -3.531 3.703 1 92.56 177 LEU A O 1
ATOM 1352 N N . PHE A 1 178 ? 17.031 -4.805 4.363 1 94 178 PHE A N 1
ATOM 1353 C CA . PHE A 1 178 ? 16.344 -6.094 4.25 1 94 178 PHE A CA 1
ATOM 1354 C C . PHE A 1 178 ? 16.312 -6.805 5.598 1 94 178 PHE A C 1
ATOM 1356 O O . PHE A 1 178 ? 17.344 -6.891 6.285 1 94 178 PHE A O 1
ATOM 1363 N N . VAL A 1 179 ? 15.172 -7.285 5.945 1 90.56 179 VAL A N 1
ATOM 1364 C CA . VAL A 1 179 ? 15.039 -7.887 7.27 1 90.56 179 VAL A CA 1
ATOM 1365 C C . VAL A 1 179 ? 14.945 -9.406 7.145 1 90.56 179 VAL A C 1
ATOM 1367 O O . VAL A 1 179 ? 14.75 -9.93 6.047 1 90.56 179 VAL A O 1
ATOM 1370 N N . GLU A 1 180 ? 15.094 -10.078 8.219 1 90.25 180 GLU A N 1
ATOM 1371 C CA . GLU A 1 180 ? 15.133 -11.539 8.242 1 90.25 180 GLU A CA 1
ATOM 1372 C C . GLU A 1 180 ? 13.805 -12.133 7.781 1 90.25 180 GLU A C 1
ATOM 1374 O O . GLU A 1 180 ? 13.781 -13.047 6.961 1 90.25 180 GLU A O 1
ATOM 1379 N N . ASN A 1 181 ? 12.719 -11.695 8.32 1 92.62 181 ASN A N 1
ATOM 1380 C CA . ASN A 1 181 ? 11.375 -12.094 7.906 1 92.62 181 ASN A CA 1
ATOM 1381 C C . ASN A 1 181 ? 10.461 -10.883 7.727 1 92.62 181 ASN A C 1
ATOM 1383 O O . ASN A 1 181 ? 9.977 -10.328 8.703 1 92.62 181 ASN A O 1
ATOM 1387 N N . PRO A 1 182 ? 10.234 -10.555 6.512 1 92.31 182 PRO A N 1
ATOM 1388 C CA . PRO A 1 182 ? 9.414 -9.367 6.25 1 92.31 182 PRO A CA 1
ATOM 1389 C C . PRO A 1 182 ? 7.918 -9.672 6.258 1 92.31 182 PRO A C 1
ATOM 1391 O O . PRO A 1 182 ? 7.105 -8.789 5.973 1 92.31 182 PRO A O 1
ATOM 1394 N N . PHE A 1 183 ? 7.496 -10.891 6.617 1 95.75 183 PHE A N 1
ATOM 1395 C CA . PHE A 1 183 ? 6.105 -11.305 6.488 1 95.75 183 PHE A CA 1
ATOM 1396 C C . PHE A 1 183 ? 5.523 -11.68 7.844 1 95.75 183 PHE A C 1
ATOM 1398 O O . PHE A 1 183 ? 6.266 -11.961 8.789 1 95.75 183 PHE A O 1
ATOM 1405 N N . THR A 1 184 ? 4.238 -11.617 7.98 1 95.19 184 THR A N 1
ATOM 1406 C CA . THR A 1 184 ? 3.494 -12.047 9.156 1 95.19 184 THR A CA 1
ATOM 1407 C C . THR A 1 184 ? 2.34 -12.961 8.758 1 95.19 184 THR A C 1
ATOM 1409 O O . THR A 1 184 ? 1.825 -12.875 7.645 1 95.19 184 THR A O 1
ATOM 1412 N N . ALA A 1 185 ? 2.037 -13.867 9.57 1 96.94 185 ALA A N 1
ATOM 1413 C CA . ALA A 1 185 ? 0.899 -14.75 9.336 1 96.94 185 ALA A CA 1
ATOM 1414 C C . ALA A 1 185 ? -0.132 -14.625 10.453 1 96.94 185 ALA A C 1
ATOM 1416 O O . ALA A 1 185 ? 0.225 -14.594 11.633 1 96.94 185 ALA A O 1
ATOM 1417 N N . SER A 1 186 ? -1.368 -14.492 10.086 1 96.62 186 SER A N 1
ATOM 1418 C CA . SER A 1 186 ? -2.467 -14.508 11.047 1 96.62 186 SER A CA 1
ATOM 1419 C C . SER A 1 186 ? -3.389 -15.703 10.805 1 96.62 186 SER A C 1
ATOM 1421 O O . SER A 1 186 ? -4.406 -15.852 11.484 1 96.62 186 SER A O 1
ATOM 1423 N N . PHE A 1 187 ? -3.037 -16.5 9.836 1 97.62 187 PHE A N 1
ATOM 1424 C CA . PHE A 1 187 ? -3.771 -17.719 9.523 1 97.62 187 PHE A CA 1
ATOM 1425 C C . PHE A 1 187 ? -2.814 -18.875 9.242 1 97.62 187 PHE A C 1
ATOM 1427 O O . PHE A 1 187 ? -1.704 -18.656 8.75 1 97.62 187 PHE A O 1
ATOM 1434 N N . THR A 1 188 ? -3.254 -19.984 9.602 1 96.25 188 THR A N 1
ATOM 1435 C CA . THR A 1 188 ? -2.629 -21.234 9.172 1 96.25 188 THR A CA 1
ATOM 1436 C C . THR A 1 188 ? -3.598 -22.047 8.328 1 96.25 188 THR A C 1
ATOM 1438 O O . THR A 1 188 ? -4.793 -21.766 8.281 1 96.25 188 THR A O 1
ATOM 1441 N N . GLY A 1 189 ? -3.031 -22.922 7.633 1 92.62 189 GLY A N 1
ATOM 1442 C CA . GLY A 1 189 ? -4.012 -23.625 6.828 1 92.62 189 GLY A CA 1
ATOM 1443 C C . GLY A 1 189 ? -3.502 -24.953 6.301 1 92.62 189 GLY A C 1
ATOM 1444 O O . GLY A 1 189 ? -2.354 -25.328 6.555 1 92.62 189 GLY A O 1
ATOM 1445 N N . VAL A 1 190 ? -4.449 -25.688 5.703 1 93.69 190 VAL A N 1
ATOM 1446 C CA . VAL A 1 190 ? -4.266 -26.984 5.074 1 93.69 190 VAL A CA 1
ATOM 1447 C C . VAL A 1 190 ? -4.594 -26.891 3.586 1 93.69 190 VAL A C 1
ATOM 1449 O O . VAL A 1 190 ? -5.531 -26.203 3.193 1 93.69 190 VAL A O 1
ATOM 1452 N N . PHE A 1 191 ? -3.771 -27.531 2.826 1 92.31 191 PHE A N 1
ATOM 1453 C CA . PHE A 1 191 ? -3.988 -27.719 1.396 1 92.31 191 PHE A CA 1
ATOM 1454 C C . PHE A 1 191 ? -4.262 -29.172 1.067 1 92.31 191 PHE A C 1
ATOM 1456 O O . PHE A 1 191 ? -3.662 -30.078 1.661 1 92.31 191 PHE A O 1
ATOM 1463 N N . GLY A 1 192 ? -5.145 -29.375 0.179 1 92.62 192 GLY A N 1
ATOM 1464 C CA . GLY A 1 192 ? -5.402 -30.719 -0.318 1 92.62 192 GLY A CA 1
ATOM 1465 C C . GLY A 1 192 ? -5.812 -30.734 -1.779 1 92.62 192 GLY A C 1
ATOM 1466 O O . GLY A 1 192 ? -6.32 -29.75 -2.305 1 92.62 192 GLY A O 1
ATOM 1467 N N . ARG A 1 193 ? -5.469 -31.766 -2.393 1 92.94 193 ARG A N 1
ATOM 1468 C CA . ARG A 1 193 ? -5.934 -32.125 -3.734 1 92.94 193 ARG A CA 1
ATOM 1469 C C . ARG A 1 193 ? -6.602 -33.469 -3.75 1 92.94 193 ARG A C 1
ATOM 1471 O O . ARG A 1 193 ? -6.109 -34.438 -3.131 1 92.94 193 ARG A O 1
ATOM 1478 N N . GLY A 1 194 ? -7.738 -33.469 -4.418 1 91.12 194 GLY A N 1
ATOM 1479 C CA . GLY A 1 194 ? -8.477 -34.719 -4.512 1 91.12 194 GLY A CA 1
ATOM 1480 C C . GLY A 1 194 ? -9.305 -34.812 -5.781 1 91.12 194 GLY A C 1
ATOM 1481 O O . GLY A 1 194 ? -9.211 -33.969 -6.664 1 91.12 194 GLY A O 1
ATOM 1482 N N . PRO A 1 195 ? -10.07 -35.875 -5.926 1 90.69 195 PRO A N 1
ATOM 1483 C CA . PRO A 1 195 ? -10.875 -36.094 -7.133 1 90.69 195 PRO A CA 1
ATOM 1484 C C . PRO A 1 195 ? -12.008 -35.062 -7.262 1 90.69 195 PRO A C 1
ATOM 1486 O O . PRO A 1 195 ? -12.344 -34.406 -6.289 1 90.69 195 PRO A O 1
ATOM 1489 N N . LEU A 1 196 ? -12.438 -35 -8.508 1 89.81 196 LEU A N 1
ATOM 1490 C CA . LEU A 1 196 ? -13.633 -34.188 -8.734 1 89.81 196 LEU A CA 1
ATOM 1491 C C . LEU A 1 196 ? -14.828 -34.781 -7.98 1 89.81 196 LEU A C 1
ATOM 1493 O O . LEU A 1 196 ? -14.922 -36 -7.793 1 89.81 196 LEU A O 1
ATOM 1497 N N . PHE A 1 197 ? -15.641 -33.906 -7.5 1 83.44 197 PHE A N 1
ATOM 1498 C CA . PHE A 1 197 ? -16.875 -34.281 -6.828 1 83.44 197 PHE A CA 1
ATOM 1499 C C . PHE A 1 197 ? -18.078 -33.688 -7.52 1 83.44 197 PHE A C 1
ATOM 1501 O O . PHE A 1 197 ? -18.156 -32.469 -7.715 1 83.44 197 PHE A O 1
ATOM 1508 N N . ASP A 1 198 ? -19.047 -34.5 -7.797 1 80.69 198 ASP A N 1
ATOM 1509 C CA . ASP A 1 198 ? -20.203 -34.125 -8.594 1 80.69 198 ASP A CA 1
ATOM 1510 C C . ASP A 1 198 ? -21 -33 -7.902 1 80.69 198 ASP A C 1
ATOM 1512 O O . ASP A 1 198 ? -21.641 -32.188 -8.562 1 80.69 198 ASP A O 1
ATOM 1516 N N . ASP A 1 199 ? -20.906 -32.938 -6.656 1 83.88 199 ASP A N 1
ATOM 1517 C CA . ASP A 1 199 ? -21.75 -32.031 -5.906 1 83.88 199 ASP A CA 1
ATOM 1518 C C . ASP A 1 199 ? -21.188 -30.609 -5.941 1 83.88 199 ASP A C 1
ATOM 1520 O O . ASP A 1 199 ? -21.828 -29.656 -5.488 1 83.88 199 ASP A O 1
ATOM 1524 N N . ILE A 1 200 ? -20.047 -30.5 -6.469 1 83.31 200 ILE A N 1
ATOM 1525 C CA . ILE A 1 200 ? -19.484 -29.172 -6.699 1 83.31 200 ILE A CA 1
ATOM 1526 C C . ILE A 1 200 ? -19.281 -28.938 -8.195 1 83.31 200 ILE A C 1
ATOM 1528 O O . ILE A 1 200 ? -18.328 -29.453 -8.789 1 83.31 200 ILE A O 1
ATOM 1532 N N . PRO A 1 201 ? -20.203 -28.234 -8.688 1 79.56 201 PRO A N 1
ATOM 1533 C CA . PRO A 1 201 ? -20.188 -28.094 -10.141 1 79.56 201 PRO A CA 1
ATOM 1534 C C . PRO A 1 201 ? -18.922 -27.406 -10.648 1 79.56 201 PRO A C 1
ATOM 1536 O O . PRO A 1 201 ? -18.375 -26.531 -9.984 1 79.56 201 PRO A O 1
ATOM 1539 N N . SER A 1 202 ? -18.609 -27.906 -11.859 1 77.38 202 SER A N 1
ATOM 1540 C CA . SER A 1 202 ? -17.453 -27.297 -12.516 1 77.38 202 SER A CA 1
ATOM 1541 C C . SER A 1 202 ? -17.672 -25.812 -12.766 1 77.38 202 SER A C 1
ATOM 1543 O O . SER A 1 202 ? -18.766 -25.406 -13.148 1 77.38 202 SER A O 1
ATOM 1545 N N . GLY A 1 203 ? -16.75 -25 -12.406 1 82.5 203 GLY A N 1
ATOM 1546 C CA . GLY A 1 203 ? -16.797 -23.562 -12.625 1 82.5 203 GLY A CA 1
ATOM 1547 C C . GLY A 1 203 ? -17.25 -22.781 -11.414 1 82.5 203 GLY A C 1
ATOM 1548 O O . GLY A 1 203 ? -17.078 -21.562 -11.352 1 82.5 203 GLY A O 1
ATOM 1549 N N . GLN A 1 204 ? -17.859 -23.516 -10.539 1 88.25 204 GLN A N 1
ATOM 1550 C CA . GLN A 1 204 ? -18.281 -22.844 -9.312 1 88.25 204 GLN A CA 1
ATOM 1551 C C . GLN A 1 204 ? -17.531 -23.391 -8.102 1 88.25 204 GLN A C 1
ATOM 1553 O O . GLN A 1 204 ? -17.562 -24.594 -7.844 1 88.25 204 GLN A O 1
ATOM 1558 N N . GLY A 1 205 ? -16.922 -22.547 -7.395 1 89.94 205 GLY A N 1
ATOM 1559 C CA . GLY A 1 205 ? -16.234 -22.953 -6.172 1 89.94 205 GLY A CA 1
ATOM 1560 C C . GLY A 1 205 ? -17.156 -22.953 -4.961 1 89.94 205 GLY A C 1
ATOM 1561 O O . GLY A 1 205 ? -18.266 -22.406 -5.012 1 89.94 205 GLY A O 1
ATOM 1562 N N . ALA A 1 206 ? -16.812 -23.703 -3.982 1 93 206 ALA A N 1
ATOM 1563 C CA . ALA A 1 206 ? -17.5 -23.734 -2.699 1 93 206 ALA A CA 1
ATOM 1564 C C . ALA A 1 206 ? -16.672 -23.062 -1.609 1 93 206 ALA A C 1
ATOM 1566 O O . ALA A 1 206 ? -15.461 -23.25 -1.538 1 93 206 ALA A O 1
ATOM 1567 N N . GLU A 1 207 ? -17.312 -22.266 -0.875 1 96.12 207 GLU A N 1
ATOM 1568 C CA . GLU A 1 207 ? -16.703 -21.641 0.291 1 96.12 207 GLU A CA 1
ATOM 1569 C C . GLU A 1 207 ? -17.594 -21.797 1.526 1 96.12 207 GLU A C 1
ATOM 1571 O O . GLU A 1 207 ? -18.75 -21.375 1.524 1 96.12 207 GLU A O 1
ATOM 1576 N N . VAL A 1 208 ? -17.062 -22.422 2.537 1 97.44 208 VAL A N 1
ATOM 1577 C CA . VAL A 1 208 ? -17.781 -22.656 3.781 1 97.44 208 VAL A CA 1
ATOM 1578 C C . VAL A 1 208 ? -17.188 -21.812 4.898 1 97.44 208 VAL A C 1
ATOM 1580 O O . VAL A 1 208 ? -15.969 -21.844 5.129 1 97.44 208 VAL A O 1
ATOM 1583 N N . HIS A 1 209 ? -18.047 -21.078 5.539 1 98.06 209 HIS A N 1
ATOM 1584 C CA . HIS A 1 209 ? -17.594 -20.078 6.508 1 98.06 209 HIS A CA 1
ATOM 1585 C C . HIS A 1 209 ? -17.906 -20.531 7.934 1 98.06 209 HIS A C 1
ATOM 1587 O O . HIS A 1 209 ? -18.969 -21.094 8.195 1 98.06 209 HIS A O 1
ATOM 1593 N N . GLY A 1 210 ? -16.984 -20.312 8.828 1 97.06 210 GLY A N 1
ATOM 1594 C CA . GLY A 1 210 ? -17.141 -20.484 10.258 1 97.06 210 GLY A CA 1
ATOM 1595 C C . GLY A 1 210 ? -16.516 -19.359 11.062 1 97.06 210 GLY A C 1
ATOM 1596 O O . GLY A 1 210 ? -16.078 -18.344 10.5 1 97.06 210 GLY A O 1
ATOM 1597 N N . ASP A 1 211 ? -16.609 -19.484 12.398 1 96.06 211 ASP A N 1
ATOM 1598 C CA . ASP A 1 211 ? -15.992 -18.5 13.289 1 96.06 211 ASP A CA 1
ATOM 1599 C C . ASP A 1 211 ? -14.477 -18.641 13.297 1 96.06 211 ASP A C 1
ATOM 1601 O O . ASP A 1 211 ? -13.938 -19.609 13.859 1 96.06 211 ASP A O 1
ATOM 1605 N N . ASP A 1 212 ? -13.836 -17.766 12.633 1 97.12 212 ASP A N 1
ATOM 1606 C CA . ASP A 1 212 ? -12.375 -17.688 12.594 1 97.12 212 ASP A CA 1
ATOM 1607 C C . ASP A 1 212 ? -11.797 -18.734 11.633 1 97.12 212 ASP A C 1
ATOM 1609 O O . ASP A 1 212 ? -10.633 -19.109 11.758 1 97.12 212 ASP A O 1
ATOM 1613 N N . TRP A 1 213 ? -12.586 -19.203 10.727 1 97.75 213 TRP A N 1
ATOM 1614 C CA . TRP A 1 213 ? -12.062 -20.109 9.703 1 97.75 213 TRP A CA 1
ATOM 1615 C C . TRP A 1 213 ? -12.93 -20.078 8.453 1 97.75 213 TRP A C 1
ATOM 1617 O O . TRP A 1 213 ? -14.07 -19.625 8.492 1 97.75 213 TRP A O 1
ATOM 1627 N N . VAL A 1 214 ? -12.359 -20.516 7.348 1 98.06 214 VAL A N 1
ATOM 1628 C CA . VAL A 1 214 ? -13.07 -20.703 6.09 1 98.06 214 VAL A CA 1
ATOM 1629 C C . VAL A 1 214 ? -12.445 -21.859 5.305 1 98.06 214 VAL A C 1
ATOM 1631 O O . VAL A 1 214 ? -11.242 -22.109 5.406 1 98.06 214 VAL A O 1
ATOM 1634 N N . ILE A 1 215 ? -13.273 -22.625 4.613 1 97.06 215 ILE A N 1
ATOM 1635 C CA . ILE A 1 215 ? -12.836 -23.703 3.74 1 97.06 215 ILE A CA 1
ATOM 1636 C C . ILE A 1 215 ? -13.234 -23.391 2.299 1 97.06 215 ILE A C 1
ATOM 1638 O O . ILE A 1 215 ? -14.367 -22.984 2.037 1 97.06 215 ILE A O 1
ATOM 1642 N N . GLN A 1 216 ? -12.289 -23.562 1.468 1 95.38 216 GLN A N 1
ATOM 1643 C CA . GLN A 1 216 ? -12.57 -23.406 0.044 1 95.38 216 GLN A CA 1
ATOM 1644 C C . GLN A 1 216 ? -12.359 -24.719 -0.704 1 95.38 216 GLN A C 1
ATOM 1646 O O . GLN A 1 216 ? -11.438 -25.469 -0.39 1 95.38 216 GLN A O 1
ATOM 1651 N N . ALA A 1 217 ? -13.18 -24.984 -1.652 1 92.44 217 ALA A N 1
ATOM 1652 C CA . ALA A 1 217 ? -13.039 -26.078 -2.609 1 92.44 217 ALA A CA 1
ATOM 1653 C C . ALA A 1 217 ? -13.289 -25.594 -4.035 1 92.44 217 ALA A C 1
ATOM 1655 O O . ALA A 1 217 ? -14.344 -25.031 -4.336 1 92.44 217 ALA A O 1
ATOM 1656 N N . PHE A 1 218 ? -12.273 -25.812 -4.891 1 90.38 218 PHE A N 1
ATOM 1657 C CA . PHE A 1 218 ? -12.344 -25.359 -6.277 1 90.38 218 PHE A CA 1
ATOM 1658 C C . PHE A 1 218 ? -12.055 -26.516 -7.234 1 90.38 218 PHE A C 1
ATOM 1660 O O . PHE A 1 218 ? -10.93 -27.016 -7.293 1 90.38 218 PHE A O 1
ATOM 1667 N N . PRO A 1 219 ? -13.039 -26.984 -7.961 1 88.94 219 PRO A N 1
ATOM 1668 C CA . PRO A 1 219 ? -12.734 -27.969 -9 1 88.94 219 PRO A CA 1
ATOM 1669 C C . PRO A 1 219 ? -12 -27.344 -10.195 1 88.94 219 PRO A C 1
ATOM 1671 O O . PRO A 1 219 ? -12.375 -26.266 -10.664 1 88.94 219 PRO A O 1
ATOM 1674 N N . SER A 1 220 ? -10.922 -27.906 -10.547 1 87.88 220 SER A N 1
ATOM 1675 C CA . SER A 1 220 ? -10.281 -27.625 -11.828 1 87.88 220 SER A CA 1
ATOM 1676 C C . SER A 1 220 ? -10.688 -28.641 -12.891 1 87.88 220 SER A C 1
ATOM 1678 O O . SER A 1 220 ? -11.766 -29.234 -12.805 1 87.88 220 SER A O 1
ATOM 1680 N N . GLN A 1 221 ? -9.852 -28.781 -13.914 1 83.69 221 GLN A N 1
ATOM 1681 C CA . GLN A 1 221 ? -10.203 -29.672 -15.016 1 83.69 221 GLN A CA 1
ATOM 1682 C C . GLN A 1 221 ? -10.195 -31.125 -14.57 1 83.69 221 GLN A C 1
ATOM 1684 O O . GLN A 1 221 ? -11.055 -31.922 -14.984 1 83.69 221 GLN A O 1
ATOM 1689 N N . LYS A 1 222 ? -9.289 -31.484 -13.703 1 85.44 222 LYS A N 1
ATOM 1690 C CA . LYS A 1 222 ? -9.117 -32.906 -13.445 1 85.44 222 LYS A CA 1
ATOM 1691 C C . LYS A 1 222 ? -9.195 -33.219 -11.953 1 85.44 222 LYS A C 1
ATOM 1693 O O . LYS A 1 222 ? -9.172 -34.375 -11.555 1 85.44 222 LYS A O 1
ATOM 1698 N N . GLU A 1 223 ? -9.266 -32.219 -11.172 1 90.69 223 GLU A N 1
ATOM 1699 C CA . GLU A 1 223 ? -9.195 -32.438 -9.734 1 90.69 223 GLU A CA 1
ATOM 1700 C C . GLU A 1 223 ? -9.844 -31.297 -8.961 1 90.69 223 GLU A C 1
ATOM 1702 O O . GLU A 1 223 ? -10.219 -30.281 -9.547 1 90.69 223 GLU A O 1
ATOM 1707 N N . THR A 1 2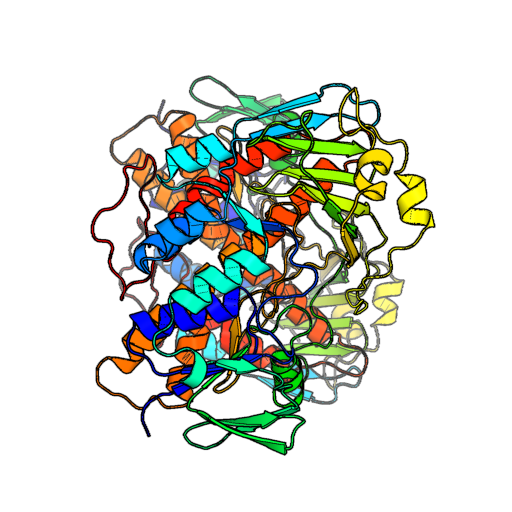24 ? -10.047 -31.547 -7.641 1 91.56 224 THR A N 1
ATOM 1708 C CA . THR A 1 224 ? -10.539 -30.531 -6.727 1 91.56 224 THR A CA 1
ATOM 1709 C C . THR A 1 224 ? -9.43 -30.062 -5.793 1 91.56 224 THR A C 1
ATOM 1711 O O . THR A 1 224 ? -8.68 -30.875 -5.25 1 91.56 224 THR A O 1
ATOM 1714 N N . HIS A 1 225 ? -9.32 -28.75 -5.664 1 92.56 225 HIS A N 1
ATOM 1715 C CA . HIS A 1 225 ? -8.383 -28.141 -4.727 1 92.56 225 HIS A CA 1
ATOM 1716 C C . HIS A 1 225 ? -9.086 -27.688 -3.455 1 92.56 225 HIS A C 1
ATOM 1718 O O . HIS A 1 225 ? -10.133 -27.031 -3.523 1 92.56 225 HIS A O 1
ATOM 1724 N N . LEU A 1 226 ? -8.508 -28.125 -2.305 1 92.75 226 LEU A N 1
ATOM 1725 C CA . LEU A 1 226 ? -9.086 -27.812 -0.999 1 92.75 226 LEU A CA 1
ATOM 1726 C C . LEU A 1 226 ? -8.141 -26.922 -0.194 1 92.75 226 LEU A C 1
ATOM 1728 O O . LEU A 1 226 ? -6.93 -27.141 -0.178 1 92.75 226 LEU A O 1
ATOM 1732 N N . PHE A 1 227 ? -8.734 -25.891 0.465 1 94.88 227 PHE A N 1
ATOM 1733 C CA . PHE A 1 227 ? -7.988 -25.016 1.354 1 94.88 227 PHE A CA 1
ATOM 1734 C C . PHE A 1 227 ? -8.75 -24.797 2.656 1 94.88 227 PHE A C 1
ATOM 1736 O O . PHE A 1 227 ? -9.953 -24.531 2.641 1 94.88 227 PHE A O 1
ATOM 1743 N N . ILE A 1 228 ? -8.086 -24.969 3.752 1 96.75 228 ILE A N 1
ATOM 1744 C CA . ILE A 1 228 ? -8.586 -24.516 5.047 1 96.75 228 ILE A CA 1
ATOM 1745 C C . ILE A 1 228 ? -7.773 -23.312 5.516 1 96.75 228 ILE A C 1
ATOM 1747 O O . ILE A 1 228 ? -6.543 -23.312 5.461 1 96.75 228 ILE A O 1
ATOM 1751 N N . TYR A 1 229 ? -8.43 -22.281 5.871 1 97.62 229 TYR A N 1
ATOM 1752 C CA . TYR A 1 229 ? -7.836 -21.125 6.539 1 97.62 229 TYR A CA 1
ATOM 1753 C C . TYR A 1 229 ? -8.312 -21.016 7.984 1 97.62 229 TYR A C 1
ATOM 1755 O O . TYR A 1 229 ? -9.508 -20.844 8.242 1 97.62 229 TYR A O 1
ATOM 1763 N N . LYS A 1 230 ? -7.457 -21.188 8.875 1 97.81 230 LYS A N 1
ATOM 1764 C CA . LYS A 1 230 ? -7.781 -21.062 10.289 1 97.81 230 LYS A CA 1
ATOM 1765 C C . LYS A 1 230 ? -7.008 -19.922 10.945 1 97.81 230 LYS A C 1
ATOM 1767 O O . LYS A 1 230 ? -5.781 -19.859 10.828 1 97.81 230 LYS A O 1
ATOM 1772 N N . ARG A 1 231 ? -7.695 -19.047 11.625 1 97.5 231 ARG A N 1
ATOM 1773 C CA . ARG A 1 231 ? -7.078 -17.906 12.281 1 97.5 231 ARG A CA 1
ATOM 1774 C C . ARG A 1 231 ? -6.156 -18.344 13.406 1 97.5 231 ARG A C 1
ATOM 1776 O O . ARG A 1 231 ? -6.484 -19.266 14.156 1 97.5 231 ARG A O 1
ATOM 1783 N N . ILE A 1 232 ? -5 -17.781 13.531 1 96.38 232 ILE A N 1
ATOM 1784 C CA . ILE A 1 232 ? -4.027 -17.984 14.594 1 96.38 232 ILE A CA 1
ATOM 1785 C C . ILE A 1 232 ? -3.549 -16.641 15.133 1 96.38 232 ILE A C 1
ATOM 1787 O O . ILE A 1 232 ? -3.77 -15.602 14.508 1 96.38 232 ILE A O 1
ATOM 1791 N N . PRO A 1 233 ? -2.959 -16.609 16.344 1 94 233 PRO A N 1
ATOM 1792 C CA . PRO A 1 233 ? -2.283 -15.367 16.75 1 94 233 PRO A CA 1
ATOM 1793 C C . PRO A 1 233 ? -1.216 -14.922 15.758 1 94 233 PRO A C 1
ATOM 1795 O O . PRO A 1 233 ? -0.523 -15.766 15.172 1 94 233 PRO A O 1
ATOM 1798 N N . ARG A 1 234 ? -1.119 -13.656 15.617 1 91.88 234 ARG A N 1
ATOM 1799 C CA . ARG A 1 234 ? -0.143 -13.117 14.672 1 91.88 234 ARG A CA 1
ATOM 1800 C C . ARG A 1 234 ? 1.241 -13.703 14.922 1 91.88 234 ARG A C 1
ATOM 1802 O O . ARG A 1 234 ? 1.755 -13.641 16.047 1 91.88 234 ARG A O 1
ATOM 1809 N N . CYS A 1 235 ? 1.813 -14.281 13.797 1 92.19 235 CYS A N 1
ATOM 1810 C CA . CYS A 1 235 ? 3.078 -15 13.852 1 92.19 235 CYS A CA 1
ATOM 1811 C C . CYS A 1 235 ? 4.102 -14.391 12.906 1 92.19 235 CYS A C 1
ATOM 1813 O O . CYS A 1 235 ? 3.779 -14.078 11.758 1 92.19 235 CYS A O 1
ATOM 1815 N N . THR A 1 236 ? 5.352 -14.195 13.406 1 91 236 THR A N 1
ATOM 1816 C CA . THR A 1 236 ? 6.418 -13.633 12.578 1 91 236 THR A CA 1
ATOM 1817 C C . THR A 1 236 ? 7.508 -14.672 12.328 1 91 236 THR A C 1
ATOM 1819 O O . THR A 1 236 ? 8.57 -14.352 11.805 1 91 236 THR A O 1
ATOM 1822 N N . ASP A 1 237 ? 7.242 -15.93 12.727 1 91.81 237 ASP A N 1
ATOM 1823 C CA . ASP A 1 237 ? 8.219 -17 12.508 1 91.81 237 ASP A CA 1
ATOM 1824 C C . ASP A 1 237 ? 8.188 -17.484 11.062 1 91.81 237 ASP A C 1
ATOM 1826 O O . ASP A 1 237 ? 7.148 -17.438 10.406 1 91.81 237 ASP A O 1
ATOM 1830 N N . ARG A 1 238 ? 9.375 -17.922 10.648 1 91.56 238 ARG A N 1
ATOM 1831 C CA . ARG A 1 238 ? 9.445 -18.625 9.367 1 91.56 238 ARG A CA 1
ATOM 1832 C C . ARG A 1 238 ? 8.938 -20.047 9.508 1 91.56 238 ARG A C 1
ATOM 1834 O O . ARG A 1 238 ? 9.609 -20.891 10.102 1 91.56 238 ARG A O 1
ATOM 1841 N N . VAL A 1 239 ? 7.801 -20.297 9.023 1 89.94 239 VAL A N 1
ATOM 1842 C CA . VAL A 1 239 ? 7.223 -21.641 9.062 1 89.94 239 VAL A CA 1
ATOM 1843 C C . VAL A 1 239 ? 7.223 -22.25 7.664 1 89.94 239 VAL A C 1
ATOM 1845 O O . VAL A 1 239 ? 6.453 -21.828 6.801 1 89.94 239 VAL A O 1
ATOM 1848 N N . PRO A 1 240 ? 8.039 -23.172 7.48 1 88.75 240 PRO A N 1
ATOM 1849 C CA . PRO A 1 240 ? 8.109 -23.766 6.148 1 88.75 240 PRO A CA 1
ATOM 1850 C C . PRO A 1 240 ? 6.887 -24.625 5.82 1 88.75 240 PRO A C 1
ATOM 1852 O O . PRO A 1 240 ? 6.258 -25.172 6.723 1 88.75 240 PRO A O 1
ATOM 1855 N N . PHE A 1 241 ? 6.633 -24.672 4.598 1 89.75 241 PHE A N 1
ATOM 1856 C CA . PHE A 1 241 ? 5.633 -25.609 4.102 1 89.75 241 PHE A CA 1
ATOM 1857 C C . PHE A 1 241 ? 6.008 -27.047 4.477 1 89.75 241 PHE A C 1
ATOM 1859 O O . PHE A 1 241 ? 7.188 -27.406 4.469 1 89.75 241 PHE A O 1
ATOM 1866 N N . THR A 1 242 ? 4.965 -27.828 4.844 1 92.06 242 THR A N 1
ATOM 1867 C CA . THR A 1 242 ? 5.176 -29.25 5.113 1 92.06 242 THR A CA 1
ATOM 1868 C C . THR A 1 242 ? 4.059 -30.094 4.504 1 92.06 242 THR A C 1
ATOM 1870 O O . THR A 1 242 ? 2.932 -29.609 4.348 1 92.06 242 THR A O 1
ATOM 1873 N N . THR A 1 243 ? 4.387 -31.281 4.125 1 91.06 243 THR A N 1
ATOM 1874 C CA . THR A 1 243 ? 3.381 -32.219 3.625 1 91.06 243 THR A CA 1
ATOM 1875 C C . THR A 1 243 ? 2.689 -32.938 4.781 1 91.06 243 THR A C 1
ATOM 1877 O O . THR A 1 243 ? 1.67 -33.594 4.586 1 91.06 243 THR A O 1
ATOM 1880 N N . ASN A 1 244 ? 3.205 -32.75 5.941 1 90.62 244 ASN A N 1
ATOM 1881 C CA . ASN A 1 244 ? 2.604 -33.344 7.133 1 90.62 244 ASN A CA 1
ATOM 1882 C C . ASN A 1 244 ? 1.535 -32.438 7.73 1 90.62 244 ASN A C 1
ATOM 1884 O O . ASN A 1 244 ? 1.855 -31.453 8.406 1 90.62 244 ASN A O 1
ATOM 1888 N N . VAL A 1 245 ? 0.358 -32.875 7.539 1 93.25 245 VAL A N 1
ATOM 1889 C CA . VAL A 1 245 ? -0.758 -32.094 8.078 1 93.25 245 VAL A CA 1
ATOM 1890 C C . VAL A 1 245 ? -1.084 -32.594 9.492 1 93.25 245 VAL A C 1
ATOM 1892 O O . VAL A 1 245 ? -1.282 -33.781 9.711 1 93.25 245 VAL A O 1
ATOM 1895 N N . PRO A 1 246 ? -1.205 -31.688 10.398 1 91.88 246 PRO A N 1
ATOM 1896 C CA . PRO A 1 246 ? -1.567 -32.094 11.758 1 91.88 246 PRO A CA 1
ATOM 1897 C C . PRO A 1 246 ? -2.93 -32.781 11.82 1 91.88 246 PRO A C 1
ATOM 1899 O O . PRO A 1 246 ? -3.916 -32.25 11.297 1 91.88 246 PRO A O 1
ATOM 1902 N N . LYS A 1 247 ? -2.977 -33.875 12.516 1 92.12 247 LYS A N 1
ATOM 1903 C CA . LYS A 1 247 ? -4.191 -34.688 12.609 1 92.12 247 LYS A CA 1
ATOM 1904 C C . LYS A 1 247 ? -5.309 -33.906 13.312 1 92.12 247 LYS A C 1
ATOM 1906 O O . LYS A 1 247 ? -6.48 -34.031 12.945 1 92.12 247 LYS A O 1
ATOM 1911 N N . ASP A 1 248 ? -4.918 -33.156 14.273 1 92.81 248 ASP A N 1
ATOM 1912 C CA . ASP A 1 248 ? -5.91 -32.406 15.047 1 92.81 248 ASP A CA 1
ATOM 1913 C C . ASP A 1 248 ? -6.621 -31.375 14.172 1 92.81 248 ASP A C 1
ATOM 1915 O O . ASP A 1 248 ? -7.812 -31.125 14.352 1 92.81 248 ASP A O 1
ATOM 1919 N N . LEU A 1 249 ? -5.891 -30.828 13.273 1 91.5 249 LEU A N 1
ATOM 1920 C CA . LEU A 1 249 ? -6.48 -29.844 12.367 1 91.5 249 LEU A CA 1
ATOM 1921 C C . LEU A 1 249 ? -7.484 -30.5 11.43 1 91.5 249 LEU A C 1
ATOM 1923 O O . LEU A 1 249 ? -8.555 -29.953 11.164 1 91.5 249 LEU A O 1
ATOM 1927 N N . VAL A 1 250 ? -7.16 -31.609 10.969 1 92.81 250 VAL A N 1
ATOM 1928 C CA . VAL A 1 250 ? -8.047 -32.375 10.086 1 92.81 250 VAL A CA 1
ATOM 1929 C C . VAL A 1 250 ? -9.305 -32.781 10.844 1 92.81 250 VAL A C 1
ATOM 1931 O O . VAL A 1 250 ? -10.422 -32.625 10.336 1 92.81 250 VAL A O 1
ATOM 1934 N N . GLU A 1 251 ? -9.148 -33.25 12.039 1 95.25 251 GLU A N 1
ATOM 1935 C CA . GLU A 1 251 ? -10.266 -33.688 12.859 1 95.25 251 GLU A CA 1
ATOM 1936 C C . GLU A 1 251 ? -11.219 -32.562 13.195 1 95.25 251 GLU A C 1
ATOM 1938 O O . GLU A 1 251 ? -12.43 -32.75 13.25 1 95.25 251 GLU A O 1
ATOM 1943 N N . GLU A 1 252 ? -10.633 -31.484 13.445 1 95.81 252 GLU A N 1
ATOM 1944 C CA . GLU A 1 252 ? -11.422 -30.312 13.781 1 95.81 252 GLU A CA 1
ATOM 1945 C C . GLU A 1 252 ? -12.438 -29.984 12.688 1 95.81 252 GLU A C 1
ATOM 1947 O O . GLU A 1 252 ? -13.531 -29.5 12.977 1 95.81 252 GLU A O 1
ATOM 1952 N N . PHE A 1 253 ? -12.117 -30.297 11.438 1 96.56 253 PHE A N 1
ATOM 1953 C CA . PHE A 1 253 ? -12.969 -29.859 10.328 1 96.56 253 PHE A CA 1
ATOM 1954 C C . PHE A 1 253 ? -13.625 -31.062 9.656 1 96.56 253 PHE A C 1
ATOM 1956 O O . PHE A 1 253 ? -14.312 -30.906 8.648 1 96.56 253 PHE A O 1
ATOM 1963 N N . ALA A 1 254 ? -13.445 -32.188 10.203 1 96 254 ALA A N 1
ATOM 1964 C CA . ALA A 1 254 ? -13.852 -33.438 9.57 1 96 254 ALA A CA 1
ATOM 1965 C C . ALA A 1 254 ? -15.336 -33.438 9.227 1 96 254 ALA A C 1
ATOM 1967 O O . ALA A 1 254 ? -15.734 -33.844 8.133 1 96 254 ALA A O 1
ATOM 1968 N N . ASN A 1 255 ? -16.141 -32.844 10.07 1 96.25 255 ASN A N 1
ATOM 1969 C CA . ASN A 1 255 ? -17.578 -32.938 9.922 1 96.25 255 ASN A CA 1
ATOM 1970 C C . ASN A 1 255 ? -18.188 -31.719 9.25 1 96.25 255 ASN A C 1
ATOM 1972 O O . ASN A 1 255 ? -19.391 -31.641 9.062 1 96.25 255 ASN A O 1
ATOM 1976 N N . VAL A 1 256 ? -17.375 -30.75 8.922 1 97.06 256 VAL A N 1
ATOM 1977 C CA . VAL A 1 256 ? -17.859 -29.594 8.195 1 97.06 256 VAL A CA 1
ATOM 1978 C C . VAL A 1 256 ? -18.438 -30.016 6.848 1 97.06 256 VAL A C 1
ATOM 1980 O O . VAL A 1 256 ? -17.781 -30.766 6.102 1 97.06 256 VAL A O 1
ATOM 1983 N N . LYS A 1 257 ? -19.656 -29.594 6.555 1 95.88 257 LYS A N 1
ATOM 1984 C CA . LYS A 1 257 ? -20.297 -29.938 5.289 1 95.88 257 LYS A CA 1
ATOM 1985 C C . LYS A 1 257 ? -19.922 -28.938 4.191 1 95.88 257 LYS A C 1
ATOM 1987 O O . LYS A 1 257 ? -20.297 -27.766 4.266 1 95.88 257 LYS A O 1
ATOM 1992 N N . LEU A 1 258 ? -19.266 -29.422 3.195 1 93.25 258 LEU A N 1
ATOM 1993 C CA . LEU A 1 258 ? -18.938 -28.594 2.037 1 93.25 258 LEU A CA 1
ATOM 1994 C C . LEU A 1 258 ? -20.172 -28.375 1.161 1 93.25 258 LEU A C 1
ATOM 1996 O O . LEU A 1 258 ? -20.344 -27.312 0.57 1 93.25 258 LEU A O 1
ATOM 2000 N N . THR A 1 259 ? -20.953 -29.375 1.067 1 92.44 259 THR A N 1
ATOM 2001 C CA . THR A 1 259 ? -22.281 -29.422 0.472 1 92.44 259 THR A CA 1
ATOM 2002 C C . THR A 1 259 ? -23.25 -30.219 1.35 1 92.44 259 THR A C 1
ATOM 2004 O O . THR A 1 259 ? -22.828 -30.828 2.34 1 92.44 259 THR A O 1
ATOM 2007 N N . PRO A 1 260 ? -24.5 -30.172 0.952 1 91.81 260 PRO A N 1
ATOM 2008 C CA . PRO A 1 260 ? -25.438 -30.938 1.773 1 91.81 260 PRO A CA 1
ATOM 2009 C C . PRO A 1 260 ? -25.109 -32.438 1.816 1 91.81 260 PRO A C 1
ATOM 2011 O O . PRO A 1 260 ? -25.5 -33.125 2.756 1 91.81 260 PRO A O 1
ATOM 2014 N N . LYS A 1 261 ? -24.281 -32.938 0.891 1 90.5 261 LYS A N 1
ATOM 2015 C CA . LYS A 1 261 ? -24.062 -34.375 0.779 1 90.5 261 LYS A CA 1
ATOM 2016 C C . LYS A 1 261 ? -22.625 -34.75 1.115 1 90.5 261 LYS A C 1
ATOM 2018 O O . LYS A 1 261 ? -22.328 -35.906 1.354 1 90.5 261 LYS A O 1
ATOM 2023 N N . VAL A 1 262 ? -21.766 -33.781 1.157 1 90.06 262 VAL A N 1
ATOM 2024 C CA . VAL A 1 262 ? -20.344 -34.094 1.225 1 90.06 262 VAL A CA 1
ATOM 2025 C C . VAL A 1 262 ? -19.688 -33.344 2.365 1 90.06 262 VAL A C 1
ATOM 2027 O O . VAL A 1 262 ? -19.859 -32.125 2.465 1 90.06 262 VAL A O 1
ATOM 2030 N N . THR A 1 263 ? -18.953 -34.031 3.232 1 93.75 263 THR A N 1
ATOM 2031 C CA . THR A 1 263 ? -18.188 -33.406 4.301 1 93.75 263 THR A CA 1
ATOM 2032 C C . THR A 1 263 ? -16.734 -33.188 3.873 1 93.75 263 THR A C 1
ATOM 2034 O O . THR A 1 263 ? -16.297 -33.719 2.863 1 93.75 263 THR A O 1
ATOM 2037 N N . PHE A 1 264 ? -16.109 -32.344 4.645 1 94.19 264 PHE A N 1
ATOM 2038 C CA . PHE A 1 264 ? -14.688 -32.156 4.414 1 94.19 264 PHE A CA 1
ATOM 2039 C C . PHE A 1 264 ? -13.93 -33.469 4.457 1 94.19 264 PHE A C 1
ATOM 2041 O O . PHE A 1 264 ? -13.094 -33.75 3.598 1 94.19 264 PHE A O 1
ATOM 2048 N N . LYS A 1 265 ? -14.195 -34.312 5.43 1 93.94 265 LYS A N 1
ATOM 2049 C CA . LYS A 1 265 ? -13.516 -35.594 5.617 1 93.94 265 LYS A CA 1
ATOM 2050 C C . LYS A 1 265 ? -13.711 -36.5 4.406 1 93.94 265 LYS A C 1
ATOM 2052 O O . LYS A 1 265 ? -12.805 -37.25 4.031 1 93.94 265 LYS A O 1
ATOM 2057 N N . ASP A 1 266 ? -14.852 -36.469 3.814 1 91.81 266 ASP A N 1
ATOM 2058 C CA . ASP A 1 266 ? -15.141 -37.312 2.643 1 91.81 266 ASP A CA 1
ATOM 2059 C C . ASP A 1 266 ? -14.164 -37 1.508 1 91.81 266 ASP A C 1
ATOM 2061 O O . ASP A 1 266 ? -13.695 -37.906 0.827 1 91.81 266 ASP A O 1
ATOM 2065 N N . LEU A 1 267 ? -13.922 -35.75 1.337 1 89.69 267 LEU A N 1
ATOM 2066 C CA . LEU A 1 267 ? -12.984 -35.344 0.291 1 89.69 267 LEU A CA 1
ATOM 2067 C C . LEU A 1 267 ? -11.547 -35.594 0.73 1 89.69 267 LEU A C 1
ATOM 2069 O O . LEU A 1 267 ? -10.719 -36.062 -0.054 1 89.69 267 LEU A O 1
ATOM 2073 N N . TRP A 1 268 ? -11.289 -35.219 1.957 1 93.19 268 TRP A N 1
ATOM 2074 C CA . TRP A 1 268 ? -9.938 -35.312 2.494 1 93.19 268 TRP A CA 1
ATOM 2075 C C . TRP A 1 268 ? -9.422 -36.75 2.453 1 93.19 268 TRP A C 1
ATOM 2077 O O . TRP A 1 268 ? -8.25 -37 2.166 1 93.19 268 TRP A O 1
ATOM 2087 N N . ASP A 1 269 ? -10.25 -37.656 2.697 1 94.25 269 ASP A N 1
ATOM 2088 C CA . ASP A 1 269 ? -9.859 -39.062 2.754 1 94.25 269 ASP A CA 1
ATOM 2089 C C . ASP A 1 269 ? -9.477 -39.594 1.369 1 94.25 269 ASP A C 1
ATOM 2091 O O . ASP A 1 269 ? -8.797 -40.625 1.249 1 94.25 269 ASP A O 1
ATOM 2095 N N . LYS A 1 270 ? -9.914 -38.969 0.374 1 93.69 270 LYS A N 1
ATOM 2096 C CA . LYS A 1 270 ? -9.641 -39.375 -0.995 1 93.69 270 LYS A CA 1
ATOM 2097 C C . LYS A 1 270 ? -8.523 -38.531 -1.615 1 93.69 270 LYS A C 1
ATOM 2099 O O . LYS A 1 270 ? -8.25 -38.656 -2.812 1 93.69 270 LYS A O 1
ATOM 2104 N N . ARG A 1 271 ? -7.824 -37.75 -0.805 1 91.69 271 ARG A N 1
ATOM 2105 C CA . ARG A 1 271 ? -6.844 -36.781 -1.311 1 91.69 271 ARG A CA 1
ATOM 2106 C C . ARG A 1 271 ? -5.625 -37.5 -1.879 1 91.69 271 ARG A C 1
ATOM 2108 O O . ARG A 1 271 ? -5.246 -38.562 -1.398 1 91.69 271 ARG A O 1
ATOM 2115 N N . PHE A 1 272 ? -5.012 -36.906 -2.848 1 89.5 272 PHE A N 1
ATOM 2116 C CA . PHE A 1 272 ? -3.775 -37.469 -3.357 1 89.5 272 PHE A CA 1
ATOM 2117 C C . PHE A 1 272 ? -2.578 -36.625 -2.967 1 89.5 272 PHE A C 1
ATOM 2119 O O . PHE A 1 272 ? -1.431 -37.062 -3.064 1 89.5 272 PHE A O 1
ATOM 2126 N N . ALA A 1 273 ? -2.805 -35.469 -2.514 1 91.88 273 ALA A N 1
ATOM 2127 C CA . ALA A 1 273 ? -1.752 -34.594 -1.999 1 91.88 273 ALA A CA 1
ATOM 2128 C C . ALA A 1 273 ? -2.271 -33.719 -0.864 1 91.88 273 ALA A C 1
ATOM 2130 O O . ALA A 1 273 ? -3.459 -33.375 -0.821 1 91.88 273 ALA A O 1
ATOM 2131 N N . ALA A 1 274 ? -1.412 -33.406 0.028 1 93.81 274 ALA A N 1
ATOM 2132 C CA . ALA A 1 274 ? -1.768 -32.562 1.159 1 93.81 274 ALA A CA 1
ATOM 2133 C C . ALA A 1 274 ? -0.576 -31.719 1.606 1 93.81 274 ALA A C 1
ATOM 2135 O O . ALA A 1 274 ? 0.571 -32.031 1.28 1 93.81 274 ALA A O 1
ATOM 2136 N N . GLY A 1 275 ? -0.872 -30.656 2.213 1 94.5 275 GLY A N 1
ATOM 2137 C CA . GLY A 1 275 ? 0.167 -29.797 2.771 1 94.5 275 GLY A CA 1
ATOM 2138 C C . GLY A 1 275 ? -0.341 -28.875 3.863 1 94.5 275 GLY A C 1
ATOM 2139 O O . GLY A 1 275 ? -1.548 -28.781 4.094 1 94.5 275 GLY A O 1
ATOM 2140 N N . HIS A 1 276 ? 0.579 -28.406 4.602 1 95.12 276 HIS A N 1
ATOM 2141 C CA . HIS A 1 276 ? 0.313 -27.5 5.703 1 95.12 276 HIS A CA 1
ATOM 2142 C C . HIS A 1 276 ? 1.303 -26.328 5.699 1 95.12 276 HIS A C 1
ATOM 2144 O O . HIS A 1 276 ? 2.496 -26.531 5.461 1 95.12 276 HIS A O 1
ATOM 2150 N N . ALA A 1 277 ? 0.777 -25.141 5.867 1 94.5 277 ALA A N 1
ATOM 2151 C CA . ALA A 1 277 ? 1.618 -23.953 5.957 1 94.5 277 ALA A CA 1
ATOM 2152 C C . ALA A 1 277 ? 0.874 -22.812 6.629 1 94.5 277 ALA A C 1
ATOM 2154 O O . ALA A 1 277 ? -0.353 -22.844 6.75 1 94.5 277 ALA A O 1
ATOM 2155 N N . ASN A 1 278 ? 1.618 -21.828 7.137 1 95.88 278 ASN A N 1
ATOM 2156 C CA . ASN A 1 278 ? 1.028 -20.531 7.477 1 95.88 278 ASN A CA 1
ATOM 2157 C C . ASN A 1 278 ? 0.798 -19.672 6.234 1 95.88 278 ASN A C 1
ATOM 2159 O O . ASN A 1 278 ? 1.451 -19.875 5.211 1 95.88 278 ASN A O 1
ATOM 2163 N N . PHE A 1 279 ? -0.185 -18.891 6.316 1 95.38 279 PHE A N 1
ATOM 2164 C CA . PHE A 1 279 ? -0.471 -17.953 5.234 1 95.38 279 PHE A CA 1
ATOM 2165 C C . PHE A 1 279 ? 0.095 -16.578 5.551 1 95.38 279 PHE A C 1
ATOM 2167 O O . PHE A 1 279 ? -0.604 -15.719 6.098 1 95.38 279 PHE A O 1
ATOM 2174 N N . GLU A 1 280 ? 1.374 -16.391 5.117 1 96 280 GLU A N 1
ATOM 2175 C CA . GLU A 1 280 ? 2.107 -15.164 5.383 1 96 280 GLU A CA 1
ATOM 2176 C C . GLU A 1 280 ? 1.699 -14.062 4.41 1 96 280 GLU A C 1
ATOM 2178 O O . GLU A 1 280 ? 1.298 -14.344 3.277 1 96 280 GLU A O 1
ATOM 2183 N N . GLU A 1 281 ? 1.74 -12.859 4.898 1 96.5 281 GLU A N 1
ATOM 2184 C CA . GLU A 1 281 ? 1.427 -11.672 4.105 1 96.5 281 GLU A CA 1
ATOM 2185 C C . GLU A 1 281 ? 2.43 -10.547 4.367 1 96.5 281 GLU A C 1
ATOM 2187 O O . GLU A 1 281 ? 2.926 -10.406 5.488 1 96.5 281 GLU A O 1
ATOM 2192 N N . GLY A 1 282 ? 2.674 -9.805 3.279 1 96.44 282 GLY A N 1
ATOM 2193 C CA . GLY A 1 282 ? 3.527 -8.641 3.412 1 96.44 282 GLY A CA 1
ATOM 2194 C C . GLY A 1 282 ? 4.145 -8.195 2.098 1 96.44 282 GLY A C 1
ATOM 2195 O O . GLY A 1 282 ? 4.207 -8.977 1.145 1 96.44 282 GLY A O 1
ATOM 2196 N N . VAL A 1 283 ? 4.52 -6.961 2.006 1 97 283 VAL A N 1
ATOM 2197 C CA . VAL A 1 283 ? 5.301 -6.375 0.919 1 97 283 VAL A CA 1
ATOM 2198 C C . VAL A 1 283 ? 6.645 -5.883 1.451 1 97 283 VAL A C 1
ATOM 2200 O O . VAL A 1 283 ? 6.691 -5.102 2.404 1 97 283 VAL A O 1
ATOM 2203 N N . VAL A 1 284 ? 7.715 -6.348 0.87 1 96.25 284 VAL A N 1
ATOM 2204 C CA . VAL A 1 284 ? 9.039 -5.969 1.345 1 96.25 284 VAL A CA 1
ATOM 2205 C C . VAL A 1 284 ? 9.312 -4.5 1.02 1 96.25 284 VAL A C 1
ATOM 2207 O O . VAL A 1 284 ? 8.836 -3.988 0.003 1 96.25 284 VAL A O 1
ATOM 2210 N N . GLU A 1 285 ? 10.047 -3.832 1.81 1 92.88 285 GLU A N 1
ATOM 2211 C CA . GLU A 1 285 ? 10.258 -2.393 1.69 1 92.88 285 GLU A CA 1
ATOM 2212 C C . GLU A 1 285 ? 11.102 -2.057 0.467 1 92.88 285 GLU A C 1
ATOM 2214 O O . GLU A 1 285 ? 10.898 -1.024 -0.173 1 92.88 285 GLU A O 1
ATOM 2219 N N . LEU A 1 286 ? 12.078 -2.869 0.259 1 95.88 286 LEU A N 1
ATOM 2220 C CA . LEU A 1 286 ? 12.961 -2.678 -0.884 1 95.88 286 LEU A CA 1
ATOM 2221 C C . LEU A 1 286 ? 13.023 -3.938 -1.742 1 95.88 286 LEU A C 1
ATOM 2223 O O . LEU A 1 286 ? 13.172 -5.043 -1.219 1 95.88 286 LEU A O 1
ATOM 2227 N N . TRP A 1 287 ? 12.883 -3.742 -3.1 1 97.94 287 TRP A N 1
ATOM 2228 C CA . TRP A 1 287 ? 12.773 -4.887 -4 1 97.94 287 TRP A CA 1
ATOM 2229 C C . TRP A 1 287 ? 14.078 -5.102 -4.766 1 97.94 287 TRP A C 1
ATOM 2231 O O . TRP A 1 287 ? 14.172 -6.008 -5.598 1 97.94 287 TRP A O 1
ATOM 2241 N N . HIS A 1 288 ? 15.055 -4.324 -4.508 1 97.88 288 HIS A N 1
ATOM 2242 C CA . HIS A 1 288 ? 16.25 -4.406 -5.34 1 97.88 288 HIS A CA 1
ATOM 2243 C C . HIS A 1 288 ? 17.453 -3.828 -4.617 1 97.88 288 HIS A C 1
ATOM 2245 O O . HIS A 1 288 ? 17.312 -3.012 -3.703 1 97.88 288 HIS A O 1
ATOM 2251 N N . TRP A 1 289 ? 18.547 -4.262 -4.949 1 96.75 289 TRP A N 1
ATOM 2252 C CA . TRP A 1 289 ? 19.828 -3.715 -4.539 1 96.75 289 TRP A CA 1
ATOM 2253 C C . TRP A 1 289 ? 20.922 -4.07 -5.547 1 96.75 289 TRP A C 1
ATOM 2255 O O . TRP A 1 289 ? 21.062 -5.23 -5.934 1 96.75 289 TRP A O 1
ATOM 2265 N N . ASP A 1 290 ? 21.703 -3.004 -5.988 1 95.5 290 ASP A N 1
ATOM 2266 C CA . ASP A 1 290 ? 22.75 -3.232 -6.984 1 95.5 290 ASP A CA 1
ATOM 2267 C C . ASP A 1 290 ? 22.172 -3.865 -8.25 1 95.5 290 ASP A C 1
ATOM 2269 O O . ASP A 1 290 ? 21.172 -3.381 -8.797 1 95.5 290 ASP A O 1
ATOM 2273 N N . ARG A 1 291 ? 22.703 -4.992 -8.711 1 97.75 291 ARG A N 1
ATOM 2274 C CA . ARG A 1 291 ? 22.297 -5.629 -9.961 1 97.75 291 ARG A CA 1
ATOM 2275 C C . ARG A 1 291 ? 21.312 -6.766 -9.703 1 97.75 291 ARG A C 1
ATOM 2277 O O . ARG A 1 291 ? 21.219 -7.707 -10.492 1 97.75 291 ARG A O 1
ATOM 2284 N N . VAL A 1 292 ? 20.578 -6.668 -8.555 1 98.56 292 VAL A N 1
ATOM 2285 C CA . VAL A 1 292 ? 19.641 -7.715 -8.164 1 98.56 292 VAL A CA 1
ATOM 2286 C C . VAL A 1 292 ? 18.25 -7.113 -7.938 1 98.56 292 VAL A C 1
ATOM 2288 O O . VAL A 1 292 ? 18.125 -6.039 -7.348 1 98.56 292 VAL A O 1
ATOM 2291 N N . ALA A 1 293 ? 17.203 -7.727 -8.43 1 98.75 293 ALA A N 1
ATOM 2292 C CA . ALA A 1 293 ? 15.82 -7.355 -8.172 1 98.75 293 ALA A CA 1
ATOM 2293 C C . ALA A 1 293 ? 15 -8.57 -7.75 1 98.75 293 ALA A C 1
ATOM 2295 O O . ALA A 1 293 ? 15.383 -9.711 -8.023 1 98.75 293 ALA A O 1
ATOM 2296 N N . LEU A 1 294 ? 13.93 -8.312 -7.051 1 98.88 294 LEU A N 1
ATOM 2297 C CA . LEU A 1 294 ? 13.016 -9.352 -6.594 1 98.88 294 LEU A CA 1
ATOM 2298 C C . LEU A 1 294 ? 11.672 -9.25 -7.312 1 98.88 294 LEU A C 1
ATOM 2300 O O . LEU A 1 294 ? 11.242 -8.156 -7.676 1 98.88 294 LEU A O 1
ATOM 2304 N N . VAL A 1 295 ? 11.016 -10.422 -7.516 1 98.69 295 VAL A N 1
ATOM 2305 C CA . VAL A 1 295 ? 9.68 -10.445 -8.102 1 98.69 295 VAL A CA 1
ATOM 2306 C C . VAL A 1 295 ? 8.844 -11.547 -7.449 1 98.69 295 VAL A C 1
ATOM 2308 O O . VAL A 1 295 ? 9.398 -12.531 -6.941 1 98.69 295 VAL A O 1
ATOM 2311 N N . GLY A 1 296 ? 7.527 -11.344 -7.41 1 98.19 296 GLY A N 1
ATOM 2312 C CA . GLY A 1 296 ? 6.637 -12.336 -6.84 1 98.19 296 GLY A CA 1
ATOM 2313 C C . GLY A 1 296 ? 6.691 -12.391 -5.324 1 98.19 296 GLY A C 1
ATOM 2314 O O . GLY A 1 296 ? 6.844 -11.359 -4.668 1 98.19 296 GLY A O 1
ATOM 2315 N N . ASP A 1 297 ? 6.535 -13.641 -4.777 1 97.44 297 ASP A N 1
ATOM 2316 C CA . ASP A 1 297 ? 6.445 -13.828 -3.332 1 97.44 297 ASP A CA 1
ATOM 2317 C C . ASP A 1 297 ? 7.754 -13.43 -2.648 1 97.44 297 ASP A C 1
ATOM 2319 O O . ASP A 1 297 ? 7.781 -13.203 -1.438 1 97.44 297 ASP A O 1
ATOM 2323 N N . ALA A 1 298 ? 8.828 -13.328 -3.451 1 98.38 298 ALA A N 1
ATOM 2324 C CA . ALA A 1 298 ? 10.086 -12.844 -2.893 1 98.38 298 ALA A CA 1
ATOM 2325 C C . ALA A 1 298 ? 9.984 -11.375 -2.49 1 98.38 298 ALA A C 1
ATOM 2327 O O . ALA A 1 298 ? 10.711 -10.914 -1.61 1 98.38 298 ALA A O 1
ATOM 2328 N N . ALA A 1 299 ? 9.07 -10.648 -3.125 1 98.31 299 ALA A N 1
ATOM 2329 C CA . ALA A 1 299 ? 8.93 -9.211 -2.891 1 98.31 299 ALA A CA 1
ATOM 2330 C C . ALA A 1 299 ? 7.598 -8.891 -2.217 1 98.31 299 ALA A C 1
ATOM 2332 O O . ALA A 1 299 ? 7.512 -7.969 -1.405 1 98.31 299 ALA A O 1
ATOM 2333 N N . HIS A 1 300 ? 6.586 -9.578 -2.547 1 98.19 300 HIS A N 1
ATOM 2334 C CA . HIS A 1 300 ? 5.238 -9.312 -2.055 1 98.19 300 HIS A CA 1
ATOM 2335 C C . HIS A 1 300 ? 4.422 -10.594 -1.954 1 98.19 300 HIS A C 1
ATOM 2337 O O . HIS A 1 300 ? 4.145 -11.242 -2.969 1 98.19 300 HIS A O 1
ATOM 2343 N N . LYS A 1 301 ? 4.078 -10.945 -0.759 1 97.31 301 LYS A N 1
ATOM 2344 C CA . LYS A 1 301 ? 3.375 -12.188 -0.458 1 97.31 301 LYS A CA 1
ATOM 2345 C C . LYS A 1 301 ? 1.965 -11.914 0.057 1 97.31 301 LYS A C 1
ATOM 2347 O O . LYS A 1 301 ? 1.769 -11.047 0.911 1 97.31 301 LYS A O 1
ATOM 2352 N N . MET A 1 302 ? 1.017 -12.57 -0.505 1 95.88 302 MET A N 1
ATOM 2353 C CA . MET A 1 302 ? -0.38 -12.5 -0.083 1 95.88 302 MET A CA 1
ATOM 2354 C C . MET A 1 302 ? -0.907 -13.883 0.285 1 95.88 302 MET A C 1
ATOM 2356 O O . MET A 1 302 ? -0.38 -14.898 -0.177 1 95.88 302 MET A O 1
ATOM 2360 N N . ASN A 1 303 ? -1.921 -13.883 1.181 1 95.06 303 ASN A N 1
ATOM 2361 C CA . ASN A 1 303 ? -2.582 -15.164 1.407 1 95.06 303 ASN A CA 1
ATOM 2362 C C . ASN A 1 303 ? -3.301 -15.648 0.153 1 95.06 303 ASN A C 1
ATOM 2364 O O . ASN A 1 303 ? -3.629 -14.859 -0.73 1 95.06 303 ASN A O 1
ATOM 2368 N N . PRO A 1 304 ? -3.518 -16.844 0.039 1 93.44 304 PRO A N 1
ATOM 2369 C CA . PRO A 1 304 ? -4.004 -17.391 -1.227 1 93.44 304 PRO A CA 1
ATOM 2370 C C . PRO A 1 304 ? -5.523 -17.297 -1.364 1 93.44 304 PRO A C 1
ATOM 2372 O O . PRO A 1 304 ? -6.086 -17.75 -2.369 1 93.44 304 PRO A O 1
ATOM 2375 N N . LYS A 1 305 ? -6.184 -16.734 -0.431 1 93.38 305 LYS A N 1
ATOM 2376 C CA . LYS A 1 305 ? -7.645 -16.781 -0.392 1 93.38 305 LYS A CA 1
ATOM 2377 C C . LYS A 1 305 ? -8.25 -16.125 -1.629 1 93.38 305 LYS A C 1
ATOM 2379 O O . LYS A 1 305 ? -9.195 -16.656 -2.219 1 93.38 305 LYS A O 1
ATOM 2384 N N . TRP A 1 306 ? -7.695 -15.039 -2.049 1 89.88 306 TRP A N 1
ATOM 2385 C CA . TRP A 1 306 ? -8.234 -14.344 -3.211 1 89.88 306 TRP A CA 1
ATOM 2386 C C . TRP A 1 306 ? -7.559 -14.812 -4.492 1 89.88 306 TRP A C 1
ATOM 2388 O O . TRP A 1 306 ? -8.031 -14.531 -5.594 1 89.88 306 TRP A O 1
ATOM 2398 N N . GLY A 1 307 ? -6.422 -15.484 -4.398 1 92.12 307 GLY A N 1
ATOM 2399 C CA . GLY A 1 307 ? -5.754 -16.125 -5.52 1 92.12 307 GLY A CA 1
ATOM 2400 C C . GLY A 1 307 ? -5.055 -15.148 -6.441 1 92.12 307 GLY A C 1
ATOM 2401 O O . GLY A 1 307 ? -4.977 -15.367 -7.648 1 92.12 307 GLY A O 1
ATOM 2402 N N . VAL A 1 308 ? -4.531 -14.047 -5.906 1 94.38 308 VAL A N 1
ATOM 2403 C CA . VAL A 1 308 ? -4.031 -13.023 -6.82 1 94.38 308 VAL A CA 1
ATOM 2404 C C . VAL A 1 308 ? -2.512 -12.922 -6.691 1 94.38 308 VAL A C 1
ATOM 2406 O O . VAL A 1 308 ? -1.862 -12.227 -7.48 1 94.38 308 VAL A O 1
ATOM 2409 N N . GLY A 1 309 ? -1.855 -13.594 -5.785 1 96.44 309 GLY A N 1
ATOM 2410 C CA . GLY A 1 309 ? -0.431 -13.438 -5.531 1 96.44 309 GLY A CA 1
ATOM 2411 C C . GLY A 1 309 ? 0.421 -13.664 -6.77 1 96.44 309 GLY A C 1
ATOM 2412 O O . GLY A 1 309 ? 1.198 -12.789 -7.156 1 96.44 309 GLY A O 1
ATOM 2413 N N . ALA A 1 310 ? 0.199 -14.805 -7.383 1 97.25 310 ALA A N 1
ATOM 2414 C CA . ALA A 1 310 ? 0.97 -15.133 -8.578 1 97.25 310 ALA A CA 1
ATOM 2415 C C . ALA A 1 310 ? 0.652 -14.164 -9.719 1 97.25 310 ALA A C 1
ATOM 2417 O O . ALA A 1 310 ? 1.522 -13.852 -10.531 1 97.25 310 ALA A O 1
ATOM 2418 N N . ASN A 1 311 ? -0.585 -13.703 -9.773 1 98.12 311 ASN A N 1
ATOM 2419 C CA . ASN A 1 311 ? -1 -12.773 -10.82 1 98.12 311 ASN A CA 1
ATOM 2420 C C . ASN A 1 311 ? -0.23 -11.461 -10.742 1 98.12 311 ASN A C 1
ATOM 2422 O O . ASN A 1 311 ? 0.263 -10.961 -11.758 1 98.12 311 ASN A O 1
ATOM 2426 N N . ILE A 1 312 ? -0.087 -10.969 -9.555 1 97.81 312 ILE A N 1
ATOM 2427 C CA . ILE A 1 312 ? 0.652 -9.727 -9.367 1 97.81 312 ILE A CA 1
ATOM 2428 C C . ILE A 1 312 ? 2.135 -9.953 -9.641 1 97.81 312 ILE A C 1
ATOM 2430 O O . ILE A 1 312 ? 2.818 -9.078 -10.172 1 97.81 312 ILE A O 1
ATOM 2434 N N . GLY A 1 313 ? 2.652 -11.109 -9.219 1 98.44 313 GLY A N 1
ATOM 2435 C CA . GLY A 1 313 ? 4.023 -11.461 -9.547 1 98.44 313 GLY A CA 1
ATOM 2436 C C . GLY A 1 313 ? 4.293 -11.461 -11.039 1 98.44 313 GLY A C 1
ATOM 2437 O O . GLY A 1 313 ? 5.316 -10.945 -11.492 1 98.44 313 GLY A O 1
ATOM 2438 N N . MET A 1 314 ? 3.393 -12.023 -11.797 1 98.56 314 MET A N 1
ATOM 2439 C CA . MET A 1 314 ? 3.541 -12.078 -13.242 1 98.56 314 MET A CA 1
ATOM 2440 C C . MET A 1 314 ? 3.398 -10.688 -13.859 1 98.56 314 MET A C 1
ATOM 2442 O O . MET A 1 314 ? 4.121 -10.336 -14.797 1 98.56 314 MET A O 1
ATOM 2446 N N . GLU A 1 315 ? 2.482 -9.922 -13.32 1 98 315 GLU A N 1
ATOM 2447 C CA . GLU A 1 315 ? 2.363 -8.531 -13.766 1 98 315 GLU A CA 1
ATOM 2448 C C . GLU A 1 315 ? 3.654 -7.758 -13.516 1 98 315 GLU A C 1
ATOM 2450 O O . GLU A 1 315 ? 4.098 -6.988 -14.367 1 98 315 GLU A O 1
ATOM 2455 N N . ALA A 1 316 ? 4.215 -7.957 -12.383 1 98.38 316 ALA A N 1
ATOM 2456 C CA . ALA A 1 316 ? 5.484 -7.324 -12.039 1 98.38 316 ALA A CA 1
ATOM 2457 C C . ALA A 1 316 ? 6.594 -7.773 -12.992 1 98.38 316 ALA A C 1
ATOM 2459 O O . ALA A 1 316 ? 7.441 -6.973 -13.391 1 98.38 316 ALA A O 1
ATOM 2460 N N . SER A 1 317 ? 6.578 -9.023 -13.32 1 98.62 317 SER A N 1
ATOM 2461 C CA . SER A 1 317 ? 7.543 -9.555 -14.273 1 98.62 317 SER A CA 1
ATOM 2462 C C . SER A 1 317 ? 7.402 -8.875 -15.633 1 98.62 317 SER A C 1
ATOM 2464 O O . SER A 1 317 ? 8.398 -8.578 -16.297 1 98.62 317 SER A O 1
ATOM 2466 N N . ALA A 1 318 ? 6.176 -8.672 -16.047 1 98.25 318 ALA A N 1
ATOM 2467 C CA . ALA A 1 318 ? 5.922 -7.969 -17.312 1 98.25 318 ALA A CA 1
ATOM 2468 C C . ALA A 1 318 ? 6.469 -6.547 -17.266 1 98.25 318 ALA A C 1
ATOM 2470 O O . ALA A 1 318 ? 7.141 -6.102 -18.203 1 98.25 318 ALA A O 1
ATOM 2471 N N . ASN A 1 319 ? 6.176 -5.852 -16.172 1 98.25 319 ASN A N 1
ATOM 2472 C CA . ASN A 1 319 ? 6.684 -4.496 -15.977 1 98.25 319 ASN A CA 1
ATOM 2473 C C . ASN A 1 319 ? 8.203 -4.449 -16.047 1 98.25 319 ASN A C 1
ATOM 2475 O O . ASN A 1 319 ? 8.773 -3.635 -16.781 1 98.25 319 ASN A O 1
ATOM 2479 N N . LEU A 1 320 ? 8.859 -5.359 -15.336 1 98.5 320 LEU A N 1
ATOM 2480 C CA . LEU A 1 320 ? 10.312 -5.441 -15.305 1 98.5 320 LEU A CA 1
ATOM 2481 C C . LEU A 1 320 ? 10.875 -5.719 -16.688 1 98.5 320 LEU A C 1
ATOM 2483 O O . LEU A 1 320 ? 11.844 -5.086 -17.109 1 98.5 320 LEU A O 1
ATOM 2487 N N . THR A 1 321 ? 10.25 -6.629 -17.406 1 98.44 321 THR A N 1
ATOM 2488 C CA . THR A 1 321 ? 10.695 -6.996 -18.734 1 98.44 321 THR A CA 1
ATOM 2489 C C . THR A 1 321 ? 10.578 -5.809 -19.688 1 98.44 321 THR A C 1
ATOM 2491 O O . THR A 1 321 ? 11.492 -5.539 -20.469 1 98.44 321 THR A O 1
ATOM 2494 N N . ASN A 1 322 ? 9.43 -5.113 -19.641 1 97.81 322 ASN A N 1
ATOM 2495 C CA . ASN A 1 322 ? 9.227 -3.936 -20.484 1 97.81 322 ASN A CA 1
ATOM 2496 C C . ASN A 1 322 ? 10.305 -2.887 -20.25 1 97.81 322 ASN A C 1
ATOM 2498 O O . ASN A 1 322 ? 10.836 -2.314 -21.203 1 97.81 322 ASN A O 1
ATOM 2502 N N . LYS A 1 323 ? 10.656 -2.686 -19.031 1 97.69 323 LYS A N 1
ATOM 2503 C CA . LYS A 1 323 ? 11.656 -1.684 -18.672 1 97.69 323 LYS A CA 1
ATOM 2504 C C . LYS A 1 323 ? 13.047 -2.109 -19.125 1 97.69 323 LYS A C 1
ATOM 2506 O O . LYS A 1 323 ? 13.828 -1.285 -19.609 1 97.69 323 LYS A O 1
ATOM 2511 N N . LEU A 1 324 ? 13.383 -3.367 -18.938 1 98 324 LEU A N 1
ATOM 2512 C CA . LEU A 1 324 ? 14.664 -3.885 -19.406 1 98 324 LEU A CA 1
ATOM 2513 C C . LEU A 1 324 ? 14.781 -3.773 -20.922 1 98 324 LEU A C 1
ATOM 2515 O O . LEU A 1 324 ? 15.82 -3.355 -21.438 1 98 324 LEU A O 1
ATOM 2519 N N . ALA A 1 325 ? 13.719 -4.16 -21.609 1 97.25 325 ALA A N 1
ATOM 2520 C CA . ALA A 1 325 ? 13.719 -4.098 -23.062 1 97.25 325 ALA A CA 1
ATOM 2521 C C . ALA A 1 325 ? 13.969 -2.672 -23.547 1 97.25 325 ALA A C 1
ATOM 2523 O O . ALA A 1 325 ? 14.734 -2.457 -24.5 1 97.25 325 ALA A O 1
ATOM 2524 N N . ALA A 1 326 ? 13.312 -1.719 -22.922 1 96.12 326 ALA A N 1
ATOM 2525 C CA . ALA A 1 326 ? 13.492 -0.315 -23.281 1 96.12 326 ALA A CA 1
ATOM 2526 C C . ALA A 1 326 ? 14.93 0.136 -23.031 1 96.12 326 ALA A C 1
ATOM 2528 O O . ALA A 1 326 ? 15.5 0.874 -23.828 1 96.12 326 ALA A O 1
ATOM 2529 N N . LEU A 1 327 ? 15.492 -0.295 -21.953 1 96.31 327 LEU A N 1
ATOM 2530 C CA . LEU A 1 327 ? 16.844 0.091 -21.578 1 96.31 327 LEU A CA 1
ATOM 2531 C C . LEU A 1 327 ? 17.875 -0.534 -22.531 1 96.31 327 LEU A C 1
ATOM 2533 O O . LEU A 1 327 ? 18.891 0.081 -22.844 1 96.31 327 LEU A O 1
ATOM 2537 N N . LEU A 1 328 ? 17.578 -1.701 -23.062 1 96 328 LEU A N 1
ATOM 2538 C CA . LEU A 1 328 ? 18.547 -2.477 -23.828 1 96 328 LEU A CA 1
ATOM 2539 C C . LEU A 1 328 ? 18.375 -2.23 -25.328 1 96 328 LEU A C 1
ATOM 2541 O O . LEU A 1 328 ? 19.125 -2.779 -26.141 1 96 328 LEU A O 1
ATOM 2545 N N . LYS A 1 329 ? 17.344 -1.588 -25.859 1 88.56 329 LYS A N 1
ATOM 2546 C CA . LYS A 1 329 ? 17 -1.384 -27.266 1 88.56 329 LYS A CA 1
ATOM 2547 C C . LYS A 1 329 ? 18.219 -1.014 -28.094 1 88.56 329 LYS A C 1
ATOM 2549 O O . LYS A 1 329 ? 18.359 -1.433 -29.234 1 88.56 329 LYS A O 1
ATOM 2554 N N . ASN A 1 330 ? 19.219 -0.351 -27.688 1 81.5 330 ASN A N 1
ATOM 2555 C CA . ASN A 1 330 ? 20.328 0.051 -28.531 1 81.5 330 ASN A CA 1
ATOM 2556 C C . ASN A 1 330 ? 21.594 -0.723 -28.188 1 81.5 330 ASN A C 1
ATOM 2558 O O . ASN A 1 330 ? 22.703 -0.236 -28.422 1 81.5 330 ASN A O 1
ATOM 2562 N N . GLY A 1 331 ? 21.297 -1.901 -27.781 1 77.38 331 GLY A N 1
ATOM 2563 C CA . GLY A 1 331 ? 22.438 -2.75 -27.469 1 77.38 331 GLY A CA 1
ATOM 2564 C C . GLY A 1 331 ? 23.312 -2.207 -26.359 1 77.38 331 GLY A C 1
ATOM 2565 O O . GLY A 1 331 ? 24.5 -2.477 -26.312 1 77.38 331 GLY A O 1
ATOM 2566 N N . SER A 1 332 ? 22.719 -1.545 -25.484 1 79.44 332 SER A N 1
ATOM 2567 C CA . SER A 1 332 ? 23.438 -0.898 -24.391 1 79.44 332 SER A CA 1
ATOM 2568 C C . SER A 1 332 ? 23.859 -1.908 -23.328 1 79.44 332 SER A C 1
ATOM 2570 O O . SER A 1 332 ? 23.234 -2.969 -23.203 1 79.44 332 SER A O 1
ATOM 2572 N N . THR A 1 333 ? 25 -1.713 -22.812 1 88.94 333 THR A N 1
ATOM 2573 C CA . THR A 1 333 ? 25.453 -2.379 -21.594 1 88.94 333 THR A CA 1
ATOM 2574 C C . THR A 1 333 ? 25.297 -1.464 -20.391 1 88.94 333 THR A C 1
ATOM 2576 O O . THR A 1 333 ? 26.234 -0.765 -20 1 88.94 333 THR A O 1
ATOM 2579 N N . PRO A 1 334 ? 24.078 -1.629 -19.844 1 94.56 334 PRO A N 1
ATOM 2580 C CA . PRO A 1 334 ? 23.766 -0.654 -18.797 1 94.56 334 PRO A CA 1
ATOM 2581 C C . PRO A 1 334 ? 24.703 -0.76 -17.594 1 94.56 334 PRO A C 1
ATOM 2583 O O . PRO A 1 334 ? 25.094 -1.864 -17.203 1 94.56 334 PRO A O 1
ATOM 2586 N N . SER A 1 335 ? 25.047 0.398 -17.062 1 94.94 335 SER A N 1
ATOM 2587 C CA . SER A 1 335 ? 25.812 0.467 -15.812 1 94.94 335 SER A CA 1
ATOM 2588 C C . SER A 1 335 ? 24.953 0.054 -14.617 1 94.94 335 SER A C 1
ATOM 2590 O O . SER A 1 335 ? 23.734 -0.062 -14.734 1 94.94 335 SER A O 1
ATOM 2592 N N . THR A 1 336 ? 25.609 -0.202 -13.5 1 95.75 336 THR A N 1
ATOM 2593 C CA . THR A 1 336 ? 24.906 -0.522 -12.273 1 95.75 336 THR A CA 1
ATOM 2594 C C . THR A 1 336 ? 23.969 0.619 -11.867 1 95.75 336 THR A C 1
ATOM 2596 O O . THR A 1 336 ? 22.875 0.382 -11.367 1 95.75 336 THR A O 1
ATOM 2599 N N . GLU A 1 337 ? 24.375 1.809 -12.125 1 93.5 337 GLU A N 1
ATOM 2600 C CA . GLU A 1 337 ? 23.562 2.977 -11.797 1 93.5 337 GLU A CA 1
ATOM 2601 C C . GLU A 1 337 ? 22.297 3.02 -12.641 1 93.5 337 GLU A C 1
ATOM 2603 O O . GLU A 1 337 ? 21.203 3.322 -12.133 1 93.5 337 GLU A O 1
ATOM 2608 N N . GLU A 1 338 ? 22.438 2.742 -13.891 1 95.06 338 GLU A N 1
ATOM 2609 C CA . GLU A 1 338 ? 21.281 2.709 -14.781 1 95.06 338 GLU A CA 1
ATOM 2610 C C . GLU A 1 338 ? 20.312 1.601 -14.383 1 95.06 338 GLU A C 1
ATOM 2612 O O . GLU A 1 338 ? 19.094 1.796 -14.414 1 95.06 338 GLU A O 1
ATOM 2617 N N . LEU A 1 339 ? 20.875 0.483 -14.016 1 96.75 339 LEU A N 1
ATOM 2618 C CA . LEU A 1 339 ? 20.047 -0.637 -13.57 1 96.75 339 LEU A CA 1
ATOM 2619 C C . LEU A 1 339 ? 19.344 -0.308 -12.266 1 96.75 339 LEU A C 1
ATOM 2621 O O . LEU A 1 339 ? 18.156 -0.632 -12.094 1 96.75 339 LEU A O 1
ATOM 2625 N N . SER A 1 340 ? 20.047 0.358 -11.43 1 94 340 SER A N 1
ATOM 2626 C CA . SER A 1 340 ? 19.453 0.777 -10.164 1 94 340 SER A CA 1
ATOM 2627 C C . SER A 1 340 ? 18.281 1.722 -10.391 1 94 340 SER A C 1
ATOM 2629 O O . SER A 1 340 ? 17.25 1.612 -9.719 1 94 340 SER A O 1
ATOM 2631 N N . GLN A 1 341 ? 18.469 2.609 -11.32 1 93.88 341 GLN A N 1
ATOM 2632 C CA . GLN A 1 341 ? 17.375 3.527 -11.656 1 93.88 341 GLN A CA 1
ATOM 2633 C C . GLN A 1 341 ? 16.188 2.781 -12.242 1 93.88 341 GLN A C 1
ATOM 2635 O O . GLN A 1 341 ? 15.039 3.102 -11.93 1 93.88 341 GLN A O 1
ATOM 2640 N N . LEU A 1 342 ? 16.469 1.849 -13.047 1 96.88 342 LEU A N 1
ATOM 2641 C CA . LEU A 1 342 ? 15.422 1.018 -13.625 1 96.88 342 LEU A CA 1
ATOM 2642 C C . LEU A 1 342 ? 14.672 0.255 -12.539 1 96.88 342 LEU A C 1
ATOM 2644 O O . LEU A 1 342 ? 13.438 0.224 -12.539 1 96.88 342 LEU A O 1
ATOM 2648 N N . PHE A 1 343 ? 15.414 -0.342 -11.609 1 97.94 343 PHE A N 1
ATOM 2649 C CA . PHE A 1 343 ? 14.797 -1.119 -10.539 1 97.94 343 PHE A CA 1
ATOM 2650 C C . PHE A 1 343 ? 13.977 -0.222 -9.617 1 97.94 343 PHE A C 1
ATOM 2652 O O . PHE A 1 343 ? 12.922 -0.628 -9.125 1 97.94 343 PHE A O 1
ATOM 2659 N N . LYS A 1 344 ? 14.461 1.005 -9.422 1 95 344 LYS A N 1
ATOM 2660 C CA . LYS A 1 344 ? 13.703 1.99 -8.656 1 95 344 LYS A CA 1
ATOM 2661 C C . LYS A 1 344 ? 12.359 2.287 -9.328 1 95 344 LYS A C 1
ATOM 2663 O O . LYS A 1 344 ? 11.328 2.346 -8.656 1 95 344 LYS A O 1
ATOM 2668 N N . SER A 1 345 ? 12.414 2.473 -10.586 1 95 345 SER A N 1
ATOM 2669 C CA . SER A 1 345 ? 11.195 2.729 -11.352 1 95 345 SER A CA 1
ATOM 2670 C C . SER A 1 345 ? 10.258 1.526 -11.32 1 95 345 SER A C 1
ATOM 2672 O O . SER A 1 345 ? 9.047 1.684 -11.188 1 95 345 SER A O 1
ATOM 2674 N N . TYR A 1 346 ? 10.812 0.359 -11.445 1 97.69 346 TYR A N 1
ATOM 2675 C CA . TYR A 1 346 ? 10.07 -0.892 -11.352 1 97.69 346 TYR A CA 1
ATOM 2676 C C . TYR A 1 346 ? 9.305 -0.98 -10.039 1 97.69 346 TYR A C 1
ATOM 2678 O O . TYR A 1 346 ? 8.078 -1.118 -10.031 1 97.69 346 TYR A O 1
ATOM 2686 N N . GLN A 1 347 ? 9.969 -0.853 -8.953 1 97.25 347 GLN A N 1
ATOM 2687 C CA . GLN A 1 347 ? 9.312 -0.912 -7.652 1 97.25 347 GLN A CA 1
ATOM 2688 C C . GLN A 1 347 ? 8.305 0.223 -7.496 1 97.25 347 GLN A C 1
ATOM 2690 O O . GLN A 1 347 ? 7.195 0.013 -6.996 1 97.25 347 GLN A O 1
ATOM 2695 N N . GLY A 1 348 ? 8.672 1.405 -7.91 1 94.12 348 GLY A N 1
ATOM 2696 C CA . GLY A 1 348 ? 7.793 2.559 -7.797 1 94.12 348 GLY A CA 1
ATOM 2697 C C . GLY A 1 348 ? 6.461 2.363 -8.5 1 94.12 348 GLY A C 1
ATOM 2698 O O . GLY A 1 348 ? 5.438 2.883 -8.055 1 94.12 348 GLY A O 1
ATOM 2699 N N . GLU A 1 349 ? 6.469 1.607 -9.516 1 94.62 349 GLU A N 1
ATOM 2700 C CA . GLU A 1 349 ? 5.266 1.413 -10.32 1 94.62 349 GLU A CA 1
ATOM 2701 C C . GLU A 1 349 ? 4.441 0.239 -9.797 1 94.62 349 GLU A C 1
ATOM 2703 O O . GLU A 1 349 ? 3.217 0.215 -9.953 1 94.62 349 GLU A O 1
ATOM 2708 N N . MET A 1 350 ? 5.094 -0.666 -9.133 1 96.69 350 MET A N 1
ATOM 2709 C CA . MET A 1 350 ? 4.402 -1.916 -8.828 1 96.69 350 MET A CA 1
ATOM 2710 C C . MET A 1 350 ? 4.027 -1.985 -7.355 1 96.69 350 MET A C 1
ATOM 2712 O O . MET A 1 350 ? 3.047 -2.639 -6.988 1 96.69 350 MET A O 1
ATOM 2716 N N . GLU A 1 351 ? 4.785 -1.351 -6.492 1 96.69 351 GLU A N 1
ATOM 2717 C CA . GLU A 1 351 ? 4.656 -1.587 -5.059 1 96.69 351 GLU A CA 1
ATOM 2718 C C . GLU A 1 351 ? 3.307 -1.098 -4.539 1 96.69 351 GLU A C 1
ATOM 2720 O O . GLU A 1 351 ? 2.721 -1.711 -3.643 1 96.69 351 GLU A O 1
ATOM 2725 N N . GLY A 1 352 ? 2.822 0.077 -5.07 1 95.44 352 GLY A N 1
ATOM 2726 C CA . GLY A 1 352 ? 1.503 0.541 -4.672 1 95.44 352 GLY A CA 1
ATOM 2727 C C . GLY A 1 352 ? 0.404 -0.462 -4.969 1 95.44 352 GLY A C 1
ATOM 2728 O O . GLY A 1 352 ? -0.46 -0.711 -4.129 1 95.44 352 GLY A O 1
ATOM 2729 N N . LYS A 1 353 ? 0.441 -0.98 -6.117 1 95.69 353 LYS A N 1
ATOM 2730 C CA . LYS A 1 353 ? -0.537 -1.981 -6.531 1 95.69 353 LYS A CA 1
ATOM 2731 C C . LYS A 1 353 ? -0.415 -3.25 -5.691 1 95.69 353 LYS A C 1
ATOM 2733 O O . LYS A 1 353 ? -1.422 -3.812 -5.258 1 95.69 353 LYS A O 1
ATOM 2738 N N . ALA A 1 354 ? 0.82 -3.727 -5.512 1 97.25 354 ALA A N 1
ATOM 2739 C CA . ALA A 1 354 ? 1.054 -4.914 -4.691 1 97.25 354 ALA A CA 1
ATOM 2740 C C . ALA A 1 354 ? 0.521 -4.715 -3.273 1 97.25 354 ALA A C 1
ATOM 2742 O O . ALA A 1 354 ? -0.146 -5.594 -2.725 1 97.25 354 ALA A O 1
ATOM 2743 N N . GLY A 1 355 ? 0.793 -3.584 -2.736 1 96.31 355 GLY A N 1
ATOM 2744 C CA . GLY A 1 355 ? 0.301 -3.281 -1.402 1 96.31 355 GLY A CA 1
ATOM 2745 C C . GLY A 1 355 ? -1.213 -3.24 -1.32 1 96.31 355 GLY A C 1
ATOM 2746 O O . GLY A 1 355 ? -1.799 -3.691 -0.333 1 96.31 355 GLY A O 1
ATOM 2747 N N . THR A 1 356 ? -1.84 -2.699 -2.289 1 95.56 356 THR A N 1
ATOM 2748 C CA . THR A 1 356 ? -3.297 -2.631 -2.322 1 95.56 356 THR A CA 1
ATOM 2749 C C . THR A 1 356 ? -3.902 -4.031 -2.393 1 95.56 356 THR A C 1
ATOM 2751 O O . THR A 1 356 ? -4.824 -4.352 -1.638 1 95.56 356 THR A O 1
ATOM 2754 N N . TRP A 1 357 ? -3.369 -4.848 -3.244 1 95.94 357 TRP A N 1
ATOM 2755 C CA . TRP A 1 357 ? -3.857 -6.219 -3.354 1 95.94 357 TRP A CA 1
ATOM 2756 C C . TRP A 1 357 ? -3.652 -6.977 -2.047 1 95.94 357 TRP A C 1
ATOM 2758 O O . TRP A 1 357 ? -4.48 -7.805 -1.662 1 95.94 357 TRP A O 1
ATOM 2768 N N . GLU A 1 358 ? -2.5 -6.742 -1.458 1 96.06 358 GLU A N 1
ATOM 2769 C CA . GLU A 1 358 ? -2.246 -7.367 -0.163 1 96.06 358 GLU A CA 1
ATOM 2770 C C . GLU A 1 358 ? -3.33 -7.004 0.847 1 96.06 358 GLU A C 1
ATOM 2772 O O . GLU A 1 358 ? -3.896 -7.883 1.502 1 96.06 358 GLU A O 1
ATOM 2777 N N . ARG A 1 359 ? -3.684 -5.754 0.935 1 93.44 359 ARG A N 1
ATOM 2778 C CA . ARG A 1 359 ? -4.688 -5.285 1.887 1 93.44 359 ARG A CA 1
ATOM 2779 C C . ARG A 1 359 ? -6.062 -5.859 1.561 1 93.44 359 ARG A C 1
ATOM 2781 O O . ARG A 1 359 ? -6.809 -6.246 2.461 1 93.44 359 ARG A O 1
ATOM 2788 N N . ILE A 1 360 ? -6.379 -5.883 0.308 1 93.56 360 ILE A N 1
ATOM 2789 C CA . ILE A 1 360 ? -7.648 -6.449 -0.133 1 93.56 360 ILE A CA 1
ATOM 2790 C C . ILE A 1 360 ? -7.719 -7.926 0.25 1 93.56 360 ILE A C 1
ATOM 2792 O O . ILE A 1 360 ? -8.758 -8.406 0.709 1 93.56 360 ILE A O 1
ATOM 2796 N N . SER A 1 361 ? -6.609 -8.617 0.037 1 95.19 361 SER A N 1
ATOM 2797 C CA . SER A 1 361 ? -6.559 -10.039 0.369 1 95.19 361 SER A CA 1
ATOM 2798 C C . SER A 1 361 ? -6.746 -10.266 1.866 1 95.19 361 SER A C 1
ATOM 2800 O O . SER A 1 361 ? -7.488 -11.156 2.277 1 95.19 361 SER A O 1
ATOM 2802 N N . ILE A 1 362 ? -6.117 -9.469 2.66 1 94.25 362 ILE A N 1
ATOM 2803 C CA . ILE A 1 362 ? -6.242 -9.555 4.113 1 94.25 362 ILE A CA 1
ATOM 2804 C C . ILE A 1 362 ? -7.688 -9.289 4.523 1 94.25 362 ILE A C 1
ATOM 2806 O O . ILE A 1 362 ? -8.281 -10.07 5.27 1 94.25 362 ILE A O 1
ATOM 2810 N N . SER A 1 363 ? -8.25 -8.227 4.016 1 92.69 363 SER A N 1
ATOM 2811 C CA . SER A 1 363 ? -9.617 -7.848 4.344 1 92.69 363 SER A CA 1
ATOM 2812 C C . SER A 1 363 ? -10.609 -8.938 3.941 1 92.69 363 SER A C 1
ATOM 2814 O O . SER A 1 363 ? -11.547 -9.234 4.68 1 92.69 363 SER A O 1
ATOM 2816 N N . ASN A 1 364 ? -10.406 -9.453 2.777 1 94.94 364 ASN A N 1
ATOM 2817 C CA . ASN A 1 364 ? -11.273 -10.508 2.277 1 94.94 364 ASN A CA 1
ATOM 2818 C C . ASN A 1 364 ? -11.297 -11.711 3.215 1 94.94 364 ASN A C 1
ATOM 2820 O O . ASN A 1 364 ? -12.359 -12.242 3.535 1 94.94 364 ASN A O 1
ATOM 2824 N N . LEU A 1 365 ? -10.125 -12.125 3.635 1 96.31 365 LEU A N 1
ATOM 2825 C CA . LEU A 1 365 ? -10.016 -13.273 4.531 1 96.31 365 LEU A CA 1
ATOM 2826 C C . LEU A 1 365 ? -10.609 -12.945 5.902 1 96.31 365 LEU A C 1
ATOM 2828 O O . LEU A 1 365 ? -11.305 -13.773 6.492 1 96.31 365 LEU A O 1
ATOM 2832 N N . ASP A 1 366 ? -10.398 -11.773 6.426 1 94 366 ASP A N 1
ATOM 2833 C CA . ASP A 1 366 ? -10.969 -11.344 7.699 1 94 366 ASP A CA 1
ATOM 2834 C C . ASP A 1 366 ? -12.492 -11.344 7.648 1 94 366 ASP A C 1
ATOM 2836 O O . ASP A 1 366 ? -13.148 -11.797 8.586 1 94 366 ASP A O 1
ATOM 2840 N N . GLN A 1 367 ? -13.008 -10.859 6.574 1 95.12 367 GLN A N 1
ATOM 2841 C CA . GLN A 1 367 ? -14.461 -10.789 6.422 1 95.12 367 GLN A CA 1
ATOM 2842 C C . GLN A 1 367 ? -15.062 -12.18 6.266 1 95.12 367 GLN A C 1
ATOM 2844 O O . GLN A 1 367 ? -16.172 -12.445 6.754 1 95.12 367 GLN A O 1
ATOM 2849 N N . ALA A 1 368 ? -14.352 -13.023 5.578 1 96.88 368 ALA A N 1
ATOM 2850 C CA . ALA A 1 368 ? -14.828 -14.391 5.355 1 96.88 368 ALA A CA 1
ATOM 2851 C C . ALA A 1 368 ? -14.875 -15.172 6.664 1 96.88 368 ALA A C 1
ATOM 2853 O O . ALA A 1 368 ? -15.609 -16.156 6.781 1 96.88 368 ALA A O 1
ATOM 2854 N N . THR A 1 369 ? -14.07 -14.75 7.637 1 97.25 369 THR A N 1
ATOM 2855 C CA . THR A 1 369 ? -13.906 -15.516 8.867 1 97.25 369 THR A CA 1
ATOM 2856 C C . THR A 1 369 ? -14.383 -14.711 10.078 1 97.25 369 THR A C 1
ATOM 2858 O O . THR A 1 369 ? -14.008 -15 11.211 1 97.25 369 THR A O 1
ATOM 2861 N N . HIS A 1 370 ? -15.125 -13.656 9.836 1 94.12 370 HIS A N 1
ATOM 2862 C CA . HIS A 1 370 ? -15.57 -12.758 10.891 1 94.12 370 HIS A CA 1
ATOM 2863 C C . HIS A 1 370 ? -16.328 -13.516 11.977 1 94.12 370 HIS A C 1
ATOM 2865 O O . HIS A 1 370 ? -17.203 -14.32 11.68 1 94.12 370 HIS A O 1
ATOM 2871 N N . PRO A 1 371 ? -15.914 -13.195 13.242 1 89.25 371 PRO A N 1
ATOM 2872 C CA . PRO A 1 371 ? -16.703 -13.797 14.312 1 89.25 371 PRO A CA 1
ATOM 2873 C C . PRO A 1 371 ? -18.172 -13.359 14.289 1 89.25 371 PRO A C 1
ATOM 2875 O O . PRO A 1 371 ? -18.469 -12.18 14.109 1 89.25 371 PRO A O 1
ATOM 2878 N N . GLY A 1 372 ? -19.062 -14.234 14.438 1 87.12 372 GLY A N 1
ATOM 2879 C CA . GLY A 1 372 ? -20.484 -13.938 14.391 1 87.12 372 GLY A CA 1
ATOM 2880 C C . GLY A 1 372 ? -21.094 -14.125 13.016 1 87.12 372 GLY A C 1
ATOM 2881 O O . GLY A 1 372 ? -22.312 -13.969 12.836 1 87.12 372 GLY A O 1
ATOM 2882 N N . GLY A 1 373 ? -20.234 -14.398 12.07 1 91.12 373 GLY A N 1
ATOM 2883 C CA . GLY A 1 373 ? -20.703 -14.695 10.727 1 91.12 373 GLY A CA 1
ATOM 2884 C C . GLY A 1 373 ? -19.922 -13.969 9.648 1 91.12 373 GLY A C 1
ATOM 2885 O O . GLY A 1 373 ? -19.469 -12.844 9.859 1 91.12 373 GLY A O 1
ATOM 2886 N N . PRO A 1 374 ? -19.844 -14.594 8.5 1 94.19 374 PRO A N 1
ATOM 2887 C CA . PRO A 1 374 ? -19.078 -13.961 7.418 1 94.19 374 PRO A CA 1
ATOM 2888 C C . PRO A 1 374 ? -19.766 -12.703 6.883 1 94.19 374 PRO A C 1
ATOM 2890 O O . PRO A 1 374 ? -20.984 -12.609 6.879 1 94.19 374 PRO A O 1
ATOM 2893 N N . GLN A 1 375 ? -19.016 -11.742 6.465 1 94.19 375 GLN A N 1
ATOM 2894 C CA . GLN A 1 375 ? -19.484 -10.516 5.84 1 94.19 375 GLN A CA 1
ATOM 2895 C C . GLN A 1 375 ? -19.453 -10.617 4.32 1 94.19 375 GLN A C 1
ATOM 2897 O O . GLN A 1 375 ? -18.75 -9.859 3.656 1 94.19 375 GLN A O 1
ATOM 2902 N N . ILE A 1 376 ? -20.281 -11.445 3.766 1 94 376 ILE A N 1
ATOM 2903 C CA . ILE A 1 376 ? -20.234 -11.859 2.367 1 94 376 ILE A CA 1
ATOM 2904 C C . ILE A 1 376 ? -20.547 -10.664 1.466 1 94 376 ILE A C 1
ATOM 2906 O O . ILE A 1 376 ? -19.875 -10.461 0.451 1 94 376 ILE A O 1
ATOM 2910 N N . ASP A 1 377 ? -21.5 -9.875 1.846 1 91.75 377 ASP A N 1
ATOM 2911 C CA . ASP A 1 377 ? -21.875 -8.719 1.037 1 91.75 377 ASP A CA 1
ATOM 2912 C C . ASP A 1 377 ? -20.719 -7.727 0.938 1 91.75 377 ASP A C 1
ATOM 2914 O O . ASP A 1 377 ? -20.438 -7.18 -0.135 1 91.75 377 ASP A O 1
ATOM 2918 N N . ALA A 1 378 ? -20.062 -7.516 2.02 1 92.38 378 ALA A N 1
ATOM 2919 C CA . ALA A 1 378 ? -18.906 -6.617 2.025 1 92.38 378 ALA A CA 1
ATOM 2920 C C . ALA A 1 378 ? -17.797 -7.156 1.134 1 92.38 378 ALA A C 1
ATOM 2922 O O . ALA A 1 378 ? -17.156 -6.398 0.395 1 92.38 378 ALA A O 1
ATOM 2923 N N . MET A 1 379 ? -17.562 -8.422 1.218 1 92.44 379 MET A N 1
ATOM 2924 C CA . MET A 1 379 ? -16.547 -9.062 0.377 1 92.44 379 MET A CA 1
ATOM 2925 C C . MET A 1 379 ? -16.844 -8.828 -1.101 1 92.44 379 MET A C 1
ATOM 2927 O O . MET A 1 379 ? -15.969 -8.43 -1.861 1 92.44 379 MET A O 1
ATOM 2931 N N . ARG A 1 380 ? -18.062 -9.039 -1.405 1 90.19 380 ARG A N 1
ATOM 2932 C CA . ARG A 1 380 ? -18.484 -8.922 -2.797 1 90.19 380 ARG A CA 1
ATOM 2933 C C . ARG A 1 380 ? -18.359 -7.477 -3.283 1 90.19 380 ARG A C 1
ATOM 2935 O O . ARG A 1 380 ? -17.812 -7.223 -4.359 1 90.19 380 ARG A O 1
ATOM 2942 N N . GLN A 1 381 ? -18.859 -6.602 -2.502 1 88.94 381 GLN A N 1
ATOM 2943 C CA . GLN A 1 381 ? -18.828 -5.191 -2.877 1 88.94 381 GLN A CA 1
ATOM 2944 C C . GLN A 1 381 ? -17.391 -4.699 -3.025 1 88.94 381 GLN A C 1
ATOM 2946 O O . GLN A 1 381 ? -17.062 -3.98 -3.975 1 88.94 381 GLN A O 1
ATOM 2951 N N . MET A 1 382 ? -16.562 -5.094 -2.127 1 88.62 382 MET A N 1
ATOM 2952 C CA . MET A 1 382 ? -15.164 -4.695 -2.188 1 88.62 382 MET A CA 1
ATOM 2953 C C . MET A 1 382 ? -14.508 -5.191 -3.473 1 88.62 382 MET A C 1
ATOM 2955 O O . MET A 1 382 ? -13.758 -4.461 -4.117 1 88.62 382 MET A O 1
ATOM 2959 N N . ALA A 1 383 ? -14.805 -6.395 -3.795 1 86.69 383 ALA A N 1
ATOM 2960 C CA . ALA A 1 383 ? -14.258 -6.969 -5.02 1 86.69 383 ALA A CA 1
ATOM 2961 C C . ALA A 1 383 ? -14.727 -6.203 -6.25 1 86.69 383 ALA A C 1
ATOM 2963 O O . ALA A 1 383 ? -13.93 -5.836 -7.109 1 86.69 383 ALA A O 1
ATOM 2964 N N . ILE A 1 384 ? -15.977 -5.895 -6.297 1 85.44 384 ILE A N 1
ATOM 2965 C CA . ILE A 1 384 ? -16.578 -5.266 -7.465 1 85.44 384 ILE A CA 1
ATOM 2966 C C . ILE A 1 384 ? -16.109 -3.816 -7.574 1 85.44 384 ILE A C 1
ATOM 2968 O O . ILE A 1 384 ? -15.906 -3.305 -8.68 1 85.44 384 ILE A O 1
ATOM 2972 N N . ILE A 1 385 ? -15.922 -3.244 -6.449 1 87.88 385 ILE A N 1
ATOM 2973 C CA . ILE A 1 385 ? -15.555 -1.833 -6.434 1 87.88 385 ILE A CA 1
ATOM 2974 C C . ILE A 1 385 ? -14.07 -1.686 -6.781 1 87.88 385 ILE A C 1
ATOM 2976 O O . ILE A 1 385 ? -13.688 -0.766 -7.508 1 87.88 385 ILE A O 1
ATOM 2980 N N . ARG A 1 386 ? -13.281 -2.625 -6.395 1 92.19 386 ARG A N 1
ATOM 2981 C CA . ARG A 1 386 ? -11.844 -2.396 -6.422 1 92.19 386 ARG A CA 1
ATOM 2982 C C . ARG A 1 386 ? -11.188 -3.154 -7.57 1 92.19 386 ARG A C 1
ATOM 2984 O O . ARG A 1 386 ? -10.383 -2.59 -8.312 1 92.19 386 ARG A O 1
ATOM 2991 N N . ALA A 1 387 ? -11.508 -4.348 -7.832 1 92.5 387 ALA A N 1
ATOM 2992 C CA . ALA A 1 387 ? -10.727 -5.281 -8.633 1 92.5 387 ALA A CA 1
ATOM 2993 C C . ALA A 1 387 ? -10.758 -4.898 -10.109 1 92.5 387 ALA A C 1
ATOM 2995 O O . ALA A 1 387 ? -9.727 -4.902 -10.781 1 92.5 387 ALA A O 1
ATOM 2996 N N . PRO A 1 388 ? -11.938 -4.477 -10.688 1 92.75 388 PRO A N 1
ATOM 2997 C CA . PRO A 1 388 ? -11.969 -4.223 -12.133 1 92.75 388 PRO A CA 1
ATOM 2998 C C . PRO A 1 388 ? -11.008 -3.117 -12.555 1 92.75 388 PRO A C 1
ATOM 3000 O O . PRO A 1 388 ? -10.281 -3.27 -13.539 1 92.75 388 PRO A O 1
ATOM 3003 N N . SER A 1 389 ? -10.93 -2.096 -11.789 1 91.69 389 SER A N 1
ATOM 3004 C CA . SER A 1 389 ? -10.039 -0.992 -12.125 1 91.69 389 SER A CA 1
ATOM 3005 C C . SER A 1 389 ? -8.57 -1.405 -12 1 91.69 389 SER A C 1
ATOM 3007 O O . SER A 1 389 ? -7.746 -1.042 -12.836 1 91.69 389 SER A O 1
ATOM 3009 N N . MET A 1 390 ? -8.258 -2.135 -10.992 1 93.75 390 MET A N 1
ATOM 3010 C CA . MET A 1 390 ? -6.883 -2.57 -10.773 1 93.75 390 MET A CA 1
ATOM 3011 C C . MET A 1 390 ? -6.438 -3.531 -11.867 1 93.75 390 MET A C 1
ATOM 3013 O O . MET A 1 390 ? -5.289 -3.477 -12.32 1 93.75 390 MET A O 1
ATOM 3017 N N . ILE A 1 391 ? -7.359 -4.402 -12.305 1 94.75 391 ILE A N 1
ATOM 3018 C CA . ILE A 1 391 ? -7.062 -5.363 -13.359 1 94.75 391 ILE A CA 1
ATOM 3019 C C . ILE A 1 391 ? -6.906 -4.637 -14.695 1 94.75 391 ILE A C 1
ATOM 3021 O O . ILE A 1 391 ? -6.008 -4.949 -15.477 1 94.75 391 ILE A O 1
ATOM 3025 N N . SER A 1 392 ? -7.73 -3.619 -14.922 1 93.31 392 SER A N 1
ATOM 3026 C CA . SER A 1 392 ? -7.664 -2.865 -16.172 1 93.31 392 SER A CA 1
ATOM 3027 C C . SER A 1 392 ? -6.355 -2.092 -16.281 1 93.31 392 SER A C 1
ATOM 3029 O O . SER A 1 392 ? -5.883 -1.817 -17.391 1 93.31 392 SER A O 1
ATOM 3031 N N . LYS A 1 393 ? -5.77 -1.796 -15.141 1 92.88 393 LYS A N 1
ATOM 3032 C CA . LYS A 1 393 ? -4.539 -1.006 -15.117 1 92.88 393 LYS A CA 1
ATOM 3033 C C . LYS A 1 393 ? -3.312 -1.902 -14.992 1 92.88 393 LYS A C 1
ATOM 3035 O O . LYS A 1 393 ? -2.227 -1.432 -14.648 1 92.88 393 LYS A O 1
ATOM 3040 N N . ALA A 1 394 ? -3.475 -3.176 -15.258 1 94.38 394 ALA A N 1
ATOM 3041 C CA . ALA A 1 394 ? -2.354 -4.113 -15.219 1 94.38 394 ALA A CA 1
ATOM 3042 C C . ALA A 1 394 ? -1.472 -3.961 -16.453 1 94.38 394 ALA A C 1
ATOM 3044 O O . ALA A 1 394 ? -1.97 -3.695 -17.562 1 94.38 394 ALA A O 1
ATOM 3045 N N . TYR A 1 395 ? -0.168 -4.141 -16.328 1 93.81 395 TYR A N 1
ATOM 3046 C CA . TYR A 1 395 ? 0.807 -4 -17.406 1 93.81 395 TYR A CA 1
ATOM 3047 C C . TYR A 1 395 ? 0.72 -5.172 -18.375 1 93.81 395 TYR A C 1
ATOM 3049 O O . TYR A 1 395 ? 0.628 -6.328 -17.953 1 93.81 395 TYR A O 1
ATOM 3057 N N . LYS A 1 396 ? 0.694 -4.809 -19.641 1 92.19 396 LYS A N 1
ATOM 3058 C CA . LYS A 1 396 ? 0.807 -5.797 -20.703 1 92.19 396 LYS A CA 1
ATOM 3059 C C . LYS A 1 396 ? 2.25 -5.93 -21.188 1 92.19 396 LYS A C 1
ATOM 3061 O O . LYS A 1 396 ? 3.104 -5.113 -20.844 1 92.19 396 LYS A O 1
ATOM 3066 N N . LEU A 1 397 ? 2.518 -7 -21.859 1 96.56 397 LEU A N 1
ATOM 3067 C CA . LEU A 1 397 ? 3.836 -7.164 -22.453 1 96.56 397 LEU A CA 1
ATOM 3068 C C . LEU A 1 397 ? 3.979 -6.281 -23.703 1 96.56 397 LEU A C 1
ATOM 3070 O O . LEU A 1 397 ? 3.336 -6.531 -24.719 1 96.56 397 LEU A O 1
ATOM 3074 N N . GLU A 1 398 ? 4.883 -5.34 -23.609 1 94.81 398 GLU A N 1
ATOM 3075 C CA . GLU A 1 398 ? 5.031 -4.359 -24.672 1 94.81 398 GLU A CA 1
ATOM 3076 C C . GLU A 1 398 ? 5.723 -4.973 -25.891 1 94.81 398 GLU A C 1
ATOM 3078 O O . GLU A 1 398 ? 5.52 -4.516 -27.016 1 94.81 398 GLU A O 1
ATOM 3083 N N . ASN A 1 399 ? 6.469 -6 -25.703 1 92.5 399 ASN A N 1
ATOM 3084 C CA . ASN A 1 399 ? 7.254 -6.578 -26.797 1 92.5 399 ASN A CA 1
ATOM 3085 C C . ASN A 1 399 ? 6.629 -7.867 -27.312 1 92.5 399 ASN A C 1
ATOM 3087 O O . ASN A 1 399 ? 7.281 -8.641 -28.016 1 92.5 399 ASN A O 1
ATOM 3091 N N . ALA A 1 400 ? 5.457 -8.148 -26.922 1 92.06 400 ALA A N 1
ATOM 3092 C CA . ALA A 1 400 ? 4.621 -9.227 -27.422 1 92.06 400 ALA A CA 1
ATOM 3093 C C . ALA A 1 400 ? 3.215 -8.734 -27.75 1 92.06 400 ALA A C 1
ATOM 3095 O O . ALA A 1 400 ? 2.25 -9.102 -27.078 1 92.06 400 ALA A O 1
ATOM 3096 N N . PRO A 1 401 ? 3.162 -7.898 -28.75 1 79.19 401 PRO A N 1
ATOM 3097 C CA . PRO A 1 401 ? 1.879 -7.23 -28.984 1 79.19 401 PRO A CA 1
ATOM 3098 C C . PRO A 1 401 ? 0.779 -8.195 -29.406 1 79.19 401 PRO A C 1
ATOM 3100 O O . PRO A 1 401 ? 1.068 -9.242 -30 1 79.19 401 PRO A O 1
ATOM 3103 N N . HIS A 1 402 ? -0.402 -7.809 -29.016 1 77.31 402 HIS A N 1
ATOM 3104 C CA . HIS A 1 402 ? -1.596 -8.578 -29.344 1 77.31 402 HIS A CA 1
ATOM 3105 C C . HIS A 1 402 ? -1.88 -8.555 -30.844 1 77.31 402 HIS A C 1
ATOM 3107 O O . HIS A 1 402 ? -1.665 -7.539 -31.5 1 77.31 402 HIS A O 1
ATOM 3113 N N . LYS A 1 403 ? -2.295 -9.719 -31.266 1 66.94 403 LYS A N 1
ATOM 3114 C CA . LYS A 1 403 ? -2.797 -9.68 -32.656 1 66.94 403 LYS A CA 1
ATOM 3115 C C . LYS A 1 403 ? -4.176 -9.023 -32.719 1 66.94 403 LYS A C 1
ATOM 3117 O O . LYS A 1 403 ? -4.441 -8.211 -33.594 1 66.94 403 LYS A O 1
ATOM 3122 N N . ALA A 1 404 ? -5.086 -9.359 -31.719 1 71.75 404 ALA A N 1
ATOM 3123 C CA . ALA A 1 404 ? -6.41 -8.766 -31.547 1 71.75 404 ALA A CA 1
ATOM 3124 C C . ALA A 1 404 ? -6.852 -8.82 -30.078 1 71.75 404 ALA A C 1
ATOM 3126 O O . ALA A 1 404 ? -6.688 -9.852 -29.422 1 71.75 404 ALA A O 1
ATOM 3127 N N . GLU A 1 405 ? -7.293 -7.598 -29.578 1 74.88 405 GLU A N 1
ATOM 3128 C CA . GLU A 1 405 ? -7.785 -7.641 -28.203 1 74.88 405 GLU A CA 1
ATOM 3129 C C . GLU A 1 405 ? -9.25 -8.055 -28.156 1 74.88 405 GLU A C 1
ATOM 3131 O O . GLU A 1 405 ? -10.047 -7.656 -29 1 74.88 405 GLU A O 1
ATOM 3136 N N . ASN A 1 406 ? -9.555 -8.914 -27.219 1 85.56 406 ASN A N 1
ATOM 3137 C CA . ASN A 1 406 ? -10.945 -9.297 -26.984 1 85.56 406 ASN A CA 1
ATOM 3138 C C . ASN A 1 406 ? -11.789 -8.102 -26.547 1 85.56 406 ASN A C 1
ATOM 3140 O O . ASN A 1 406 ? -11.281 -7.184 -25.906 1 85.56 406 ASN A O 1
ATOM 3144 N N . PRO A 1 407 ? -13.031 -8.141 -27.016 1 86.38 407 PRO A N 1
ATOM 3145 C CA . PRO A 1 407 ? -13.914 -7.086 -26.516 1 86.38 407 PRO A CA 1
ATOM 3146 C C . PRO A 1 407 ? -13.992 -7.051 -24.984 1 86.38 407 PRO A C 1
ATOM 3148 O O . PRO A 1 407 ? -14.008 -8.102 -24.344 1 86.38 407 PRO A O 1
ATOM 3151 N N . ALA A 1 408 ? -13.898 -5.906 -24.469 1 89.81 408 ALA A N 1
ATOM 3152 C CA . ALA A 1 408 ? -13.953 -5.684 -23.016 1 89.81 408 ALA A CA 1
ATOM 3153 C C . ALA A 1 408 ? -14.82 -4.473 -22.688 1 89.81 408 ALA A C 1
ATOM 3155 O O . ALA A 1 408 ? -14.977 -3.566 -23.516 1 89.81 408 ALA A O 1
ATOM 3156 N N . GLN A 1 409 ? -15.484 -4.543 -21.578 1 89.81 409 GLN A N 1
ATOM 3157 C CA . GLN A 1 409 ? -16.234 -3.396 -21.094 1 89.81 409 GLN A CA 1
ATOM 3158 C C . GLN A 1 409 ? -15.305 -2.314 -20.547 1 89.81 409 GLN A C 1
ATOM 3160 O O . GLN A 1 409 ? -15.594 -1.122 -20.672 1 89.81 409 GLN A O 1
ATOM 3165 N N . LEU A 1 410 ? -14.258 -2.711 -19.938 1 88.56 410 LEU A N 1
ATOM 3166 C CA . LEU A 1 410 ? -13.203 -1.828 -19.453 1 88.56 410 LEU A CA 1
ATOM 3167 C C . LEU A 1 410 ? -11.898 -2.072 -20.203 1 88.56 410 LEU A C 1
ATOM 3169 O O . LEU A 1 410 ? -11.32 -3.158 -20.125 1 88.56 410 LEU A O 1
ATOM 3173 N N . PRO A 1 411 ? -11.508 -1.091 -20.891 1 85.5 411 PRO A N 1
ATOM 3174 C CA . PRO A 1 411 ? -10.281 -1.279 -21.672 1 85.5 411 PRO A CA 1
ATOM 3175 C C . PRO A 1 411 ? -9.039 -1.418 -20.781 1 85.5 411 PRO A C 1
ATOM 3177 O O . PRO A 1 411 ? -9 -0.87 -19.688 1 85.5 411 PRO A O 1
ATOM 3180 N N . TRP A 1 412 ? -8.062 -2.154 -21.266 1 84.19 412 TRP A N 1
ATOM 3181 C CA . TRP A 1 412 ? -6.754 -2.227 -20.625 1 84.19 412 TRP A CA 1
ATOM 3182 C C . TRP A 1 412 ? -5.953 -0.951 -20.875 1 84.19 412 TRP A C 1
ATOM 3184 O O . TRP A 1 412 ? -5.789 -0.524 -22.016 1 84.19 412 TRP A O 1
ATOM 3194 N N . LEU A 1 413 ? -5.402 -0.411 -19.828 1 81.12 413 LEU A N 1
ATOM 3195 C CA . LEU A 1 413 ? -4.871 0.944 -19.922 1 81.12 413 LEU A CA 1
ATOM 3196 C C . LEU A 1 413 ? -3.354 0.921 -20.078 1 81.12 413 LEU A C 1
ATOM 3198 O O . LEU A 1 413 ? -2.766 1.855 -20.625 1 81.12 413 LEU A O 1
ATOM 3202 N N . TYR A 1 414 ? -2.662 -0.164 -19.547 1 80.12 414 TYR A N 1
ATOM 3203 C CA . TYR A 1 414 ? -1.203 -0.154 -19.578 1 80.12 414 TYR A CA 1
ATOM 3204 C C . TYR A 1 414 ? -0.667 -1.358 -20.344 1 80.12 414 TYR A C 1
ATOM 3206 O O . TYR A 1 414 ? -1.263 -2.438 -20.297 1 80.12 414 TYR A O 1
ATOM 3214 N N . MET B 1 1 ? -29.359 23.375 -8.578 1 57.28 1 MET B N 1
ATOM 3215 C CA . MET B 1 1 ? -28.469 24.016 -7.621 1 57.28 1 MET B CA 1
ATOM 3216 C C . MET B 1 1 ? -27 23.812 -8.023 1 57.28 1 MET B C 1
ATOM 3218 O O . MET B 1 1 ? -26.656 22.812 -8.641 1 57.28 1 MET B O 1
ATOM 3222 N N . ALA B 1 2 ? -26.172 24.828 -7.957 1 85.19 2 ALA B N 1
ATOM 3223 C CA . ALA B 1 2 ? -24.75 24.766 -8.297 1 85.19 2 ALA B CA 1
ATOM 3224 C C . ALA B 1 2 ? -24.031 23.719 -7.457 1 85.19 2 ALA B C 1
ATOM 3226 O O . ALA B 1 2 ? -24.422 23.453 -6.316 1 85.19 2 ALA B O 1
ATOM 3227 N N . PHE B 1 3 ? -23.203 22.984 -8.031 1 95.44 3 PHE B N 1
ATOM 3228 C CA . PHE B 1 3 ? -22.453 21.938 -7.352 1 95.44 3 PHE B CA 1
ATOM 3229 C C . PHE B 1 3 ? -21.703 22.5 -6.156 1 95.44 3 PHE B C 1
ATOM 3231 O O . PHE B 1 3 ? -20.969 23.484 -6.285 1 95.44 3 PHE B O 1
ATOM 3238 N N . LYS B 1 4 ? -21.953 21.984 -4.988 1 97.31 4 LYS B N 1
ATOM 3239 C CA . LYS B 1 4 ? -21.344 22.484 -3.752 1 97.31 4 LYS B CA 1
ATOM 3240 C C . LYS B 1 4 ? -20.719 21.344 -2.951 1 97.31 4 LYS B C 1
ATOM 3242 O O . LYS B 1 4 ? -21.391 20.344 -2.656 1 97.31 4 LYS B O 1
ATOM 3247 N N . VAL B 1 5 ? -19.469 21.516 -2.594 1 98.56 5 VAL B N 1
ATOM 3248 C CA . VAL B 1 5 ? -18.75 20.531 -1.793 1 98.56 5 VAL B CA 1
ATOM 3249 C C . VAL B 1 5 ? -18.859 20.891 -0.313 1 98.56 5 VAL B C 1
ATOM 3251 O O . VAL B 1 5 ? -18.5 22 0.083 1 98.56 5 VAL B O 1
ATOM 3254 N N . ILE B 1 6 ? -19.359 20 0.489 1 98.88 6 ILE B N 1
ATOM 3255 C CA . ILE B 1 6 ? -19.328 20.172 1.938 1 98.88 6 ILE B CA 1
ATOM 3256 C C . ILE B 1 6 ? -18.062 19.531 2.5 1 98.88 6 ILE B C 1
ATOM 3258 O O . ILE B 1 6 ? -17.844 18.328 2.34 1 98.88 6 ILE B O 1
ATOM 3262 N N . ILE B 1 7 ? -17.203 20.312 3.123 1 98.94 7 ILE B N 1
ATOM 3263 C CA . ILE B 1 7 ? -15.992 19.828 3.768 1 98.94 7 ILE B CA 1
ATOM 3264 C C . ILE B 1 7 ? -16.219 19.719 5.273 1 98.94 7 ILE B C 1
ATOM 3266 O O . ILE B 1 7 ? -16.578 20.703 5.922 1 98.94 7 ILE B O 1
ATOM 3270 N N . ILE B 1 8 ? -16.047 18.547 5.824 1 98.88 8 ILE B N 1
ATOM 3271 C CA . ILE B 1 8 ? -16.109 18.375 7.27 1 98.88 8 ILE B CA 1
ATOM 3272 C C . ILE B 1 8 ? -14.695 18.281 7.844 1 98.88 8 ILE B C 1
ATOM 3274 O O . ILE B 1 8 ? -13.969 17.312 7.57 1 98.88 8 ILE B O 1
ATOM 3278 N N . GLY B 1 9 ? -14.281 19.219 8.695 1 98.38 9 GLY B N 1
ATOM 3279 C CA . GLY B 1 9 ? -12.953 19.297 9.281 1 98.38 9 GLY B CA 1
ATOM 3280 C C . GLY B 1 9 ? -12.133 20.469 8.766 1 98.38 9 GLY B C 1
ATOM 3281 O O . GLY B 1 9 ? -11.836 20.531 7.57 1 98.38 9 GLY B O 1
ATOM 3282 N N . GLY B 1 10 ? -11.766 21.328 9.664 1 97.44 10 GLY B N 1
ATOM 3283 C CA . GLY B 1 10 ? -10.977 22.5 9.32 1 97.44 10 GLY B CA 1
ATOM 3284 C C . GLY B 1 10 ? -9.516 22.375 9.719 1 97.44 10 GLY B C 1
ATOM 3285 O O . GLY B 1 10 ? -8.906 23.328 10.172 1 97.44 10 GLY B O 1
ATOM 3286 N N . GLY B 1 11 ? -8.984 21.156 9.672 1 96.56 11 GLY B N 1
ATOM 3287 C CA . GLY B 1 11 ? -7.555 20.953 9.836 1 96.56 11 GLY B CA 1
ATOM 3288 C C . GLY B 1 11 ? -6.754 21.312 8.602 1 96.56 11 GLY B C 1
ATOM 3289 O O . GLY B 1 11 ? -7.297 21.844 7.637 1 96.56 11 GLY B O 1
ATOM 3290 N N . PRO B 1 12 ? -5.473 21.016 8.609 1 96.69 12 PRO B N 1
ATOM 3291 C CA . PRO B 1 12 ? -4.613 21.391 7.484 1 96.69 12 PRO B CA 1
ATOM 3292 C C . PRO B 1 12 ? -5.105 20.859 6.148 1 96.69 12 PRO B C 1
ATOM 3294 O O . PRO B 1 12 ? -5.145 21.594 5.156 1 96.69 12 PRO B O 1
ATOM 3297 N N . VAL B 1 13 ? -5.531 19.625 6.098 1 98.31 13 VAL B N 1
ATOM 3298 C CA . VAL B 1 13 ? -5.949 18.984 4.855 1 98.31 13 VAL B CA 1
ATOM 3299 C C . VAL B 1 13 ? -7.27 19.594 4.383 1 98.31 13 VAL B C 1
ATOM 3301 O O . VAL B 1 13 ? -7.445 19.859 3.189 1 98.31 13 VAL B O 1
ATOM 3304 N N . GLY B 1 14 ? -8.219 19.844 5.309 1 98.69 14 GLY B N 1
ATOM 3305 C CA . GLY B 1 14 ? -9.484 20.469 4.965 1 98.69 14 GLY B CA 1
ATOM 3306 C C . GLY B 1 14 ? -9.328 21.891 4.438 1 98.69 14 GLY B C 1
ATOM 3307 O O . GLY B 1 14 ? -9.977 22.266 3.463 1 98.69 14 GLY B O 1
ATOM 3308 N N . LEU B 1 15 ? -8.508 22.656 5.094 1 98.56 15 LEU B N 1
ATOM 3309 C CA . LEU B 1 15 ? -8.273 24.031 4.68 1 98.56 15 LEU B CA 1
ATOM 3310 C C . LEU B 1 15 ? -7.582 24.078 3.32 1 98.56 15 LEU B C 1
ATOM 3312 O O . LEU B 1 15 ? -7.906 24.938 2.484 1 98.56 15 LEU B O 1
ATOM 3316 N N . PHE B 1 16 ? -6.605 23.219 3.135 1 98.69 16 PHE B N 1
ATOM 3317 C CA . PHE B 1 16 ? -5.965 23.125 1.829 1 98.69 16 PHE B CA 1
ATOM 3318 C C . PHE B 1 16 ? -6.984 22.781 0.75 1 98.69 16 PHE B C 1
ATOM 3320 O O . PHE B 1 16 ? -6.969 23.375 -0.334 1 98.69 16 PHE B O 1
ATOM 3327 N N . LEU B 1 17 ? -7.863 21.781 1.033 1 98.88 17 LEU B N 1
ATOM 3328 C CA . LEU B 1 17 ? -8.914 21.375 0.099 1 98.88 17 LEU B CA 1
ATOM 3329 C C . LEU B 1 17 ? -9.797 22.578 -0.258 1 98.88 17 LEU B C 1
ATOM 3331 O O . LEU B 1 17 ? -10.133 22.766 -1.427 1 98.88 17 LEU B O 1
ATOM 3335 N N . ALA B 1 18 ? -10.188 23.359 0.741 1 98.81 18 ALA B N 1
ATOM 3336 C CA . ALA B 1 18 ? -11 24.547 0.5 1 98.81 18 ALA B CA 1
ATOM 3337 C C . ALA B 1 18 ? -10.312 25.484 -0.484 1 98.81 18 ALA B C 1
ATOM 3339 O O . ALA B 1 18 ? -10.938 25.969 -1.436 1 98.81 18 ALA B O 1
ATOM 3340 N N . ASN B 1 19 ? -9.023 25.75 -0.247 1 98.69 19 ASN B N 1
ATOM 3341 C CA . ASN B 1 19 ? -8.258 26.609 -1.144 1 98.69 19 ASN B CA 1
ATOM 3342 C C . ASN B 1 19 ? -8.188 26.031 -2.551 1 98.69 19 ASN B C 1
ATOM 3344 O O . ASN B 1 19 ? -8.273 26.766 -3.539 1 98.69 19 ASN B O 1
ATOM 3348 N N . SER B 1 20 ? -7.988 24.719 -2.656 1 98.56 20 SER B N 1
ATOM 3349 C CA . SER B 1 20 ? -7.902 24.031 -3.945 1 98.56 20 SER B CA 1
ATOM 3350 C C . SER B 1 20 ? -9.211 24.141 -4.715 1 98.56 20 SER B C 1
ATOM 3352 O O . SER B 1 20 ? -9.211 24.406 -5.922 1 98.56 20 SER B O 1
ATOM 3354 N N . LEU B 1 21 ? -10.344 23.906 -4.016 1 98.38 21 LEU B N 1
ATOM 3355 C CA . LEU B 1 21 ? -11.656 24.016 -4.641 1 98.38 21 LEU B CA 1
ATOM 3356 C C . LEU B 1 21 ? -11.922 25.438 -5.125 1 98.38 21 LEU B C 1
ATOM 3358 O O . LEU B 1 21 ? -12.414 25.625 -6.238 1 98.38 21 LEU B O 1
ATOM 3362 N N . GLN B 1 22 ? -11.617 26.406 -4.273 1 98.06 22 GLN B N 1
ATOM 3363 C CA . GLN B 1 22 ? -11.766 27.797 -4.656 1 98.06 22 GLN B CA 1
ATOM 3364 C C . GLN B 1 22 ? -11 28.109 -5.938 1 98.06 22 GLN B C 1
ATOM 3366 O O . GLN B 1 22 ? -11.523 28.734 -6.852 1 98.06 22 GLN B O 1
ATOM 3371 N N . ALA B 1 23 ? -9.734 27.656 -6.004 1 97.5 23 ALA B N 1
ATOM 3372 C CA . ALA B 1 23 ? -8.891 27.906 -7.168 1 97.5 23 ALA B CA 1
ATOM 3373 C C . ALA B 1 23 ? -9.484 27.25 -8.422 1 97.5 23 ALA B C 1
ATOM 3375 O O . ALA B 1 23 ? -9.281 27.75 -9.531 1 97.5 23 ALA B O 1
ATOM 3376 N N . ALA B 1 24 ? -10.219 26.188 -8.242 1 96.75 24 ALA B N 1
ATOM 3377 C CA . ALA B 1 24 ? -10.82 25.469 -9.359 1 96.75 24 ALA B CA 1
ATOM 3378 C C . ALA B 1 24 ? -12.203 26.016 -9.688 1 96.75 24 ALA B C 1
ATOM 3380 O O . ALA B 1 24 ? -12.875 25.531 -10.602 1 96.75 24 ALA B O 1
ATOM 3381 N N . GLY B 1 25 ? -12.68 26.984 -8.961 1 95.44 25 GLY B N 1
ATOM 3382 C CA . GLY B 1 25 ? -13.984 27.594 -9.188 1 95.44 25 GLY B CA 1
ATOM 3383 C C . GLY B 1 25 ? -15.133 26.734 -8.695 1 95.44 25 GLY B C 1
ATOM 3384 O O . GLY B 1 25 ? -16.25 26.844 -9.188 1 95.44 25 GLY B O 1
ATOM 3385 N N . ILE B 1 26 ? -14.898 25.859 -7.789 1 96.88 26 ILE B N 1
ATOM 3386 C CA . ILE B 1 26 ? -15.93 24.969 -7.254 1 96.88 26 ILE B CA 1
ATOM 3387 C C . ILE B 1 26 ? -16.422 25.516 -5.91 1 96.88 26 ILE B C 1
ATOM 3389 O O . ILE B 1 26 ? -15.617 25.797 -5.02 1 96.88 26 ILE B O 1
ATOM 3393 N N . ASP B 1 27 ? -17.688 25.656 -5.75 1 97.06 27 ASP B N 1
ATOM 3394 C CA . ASP B 1 27 ? -18.266 26.156 -4.512 1 97.06 27 ASP B CA 1
ATOM 3395 C C . ASP B 1 27 ? -18.094 25.141 -3.375 1 97.06 27 ASP B C 1
ATOM 3397 O O . ASP B 1 27 ? -18.094 23.938 -3.607 1 97.06 27 ASP B O 1
ATOM 3401 N N . TYR B 1 28 ? -17.922 25.688 -2.133 1 98.38 28 TYR B N 1
ATOM 3402 C CA . TYR B 1 28 ? -17.719 24.812 -0.992 1 98.38 28 TYR B CA 1
ATOM 3403 C C . TYR B 1 28 ? -18.203 25.453 0.297 1 98.38 28 TYR B C 1
ATOM 3405 O O . TYR B 1 28 ? -18.438 26.672 0.34 1 98.38 28 TYR B O 1
ATOM 3413 N N . ALA B 1 29 ? -18.438 24.688 1.283 1 98.69 29 ALA B N 1
ATOM 3414 C CA . ALA B 1 29 ? -18.641 25.078 2.678 1 98.69 29 ALA B CA 1
ATOM 3415 C C . ALA B 1 29 ? -17.844 24.172 3.615 1 98.69 29 ALA B C 1
ATOM 3417 O O . ALA B 1 29 ? -17.922 22.938 3.518 1 98.69 29 ALA B O 1
ATOM 3418 N N . LEU B 1 30 ? -17.016 24.797 4.445 1 98.81 30 LEU B N 1
ATOM 3419 C CA . LEU B 1 30 ? -16.172 24.047 5.375 1 98.81 30 LEU B CA 1
ATOM 3420 C C . LEU B 1 30 ? -16.703 24.172 6.801 1 98.81 30 LEU B C 1
ATOM 3422 O O . LEU B 1 30 ? -16.984 25.281 7.262 1 98.81 30 LEU B O 1
ATOM 3426 N N . PHE B 1 31 ? -16.812 23.078 7.484 1 98.81 31 PHE B N 1
ATOM 3427 C CA . PHE B 1 31 ? -17.344 23.062 8.844 1 98.81 31 PHE B CA 1
ATOM 3428 C C . PHE B 1 31 ? -16.312 22.5 9.82 1 98.81 31 PHE B C 1
ATOM 3430 O O . PHE B 1 31 ? -15.719 21.453 9.555 1 98.81 31 PHE B O 1
ATOM 3437 N N . GLU B 1 32 ? -16.062 23.141 10.891 1 98.12 32 GLU B N 1
ATOM 3438 C CA . GLU B 1 32 ? -15.133 22.781 11.953 1 98.12 32 GLU B CA 1
ATOM 3439 C C . GLU B 1 32 ? -15.836 22.703 13.305 1 98.12 32 GLU B C 1
ATOM 3441 O O . GLU B 1 32 ? -16.625 23.578 13.648 1 98.12 32 GLU B O 1
ATOM 3446 N N . LYS B 1 33 ? -15.602 21.625 14.031 1 96.56 33 LYS B N 1
ATOM 3447 C CA . LYS B 1 33 ? -16.312 21.406 15.289 1 96.56 33 LYS B CA 1
ATOM 3448 C C . LYS B 1 33 ? -15.781 22.328 16.375 1 96.56 33 LYS B C 1
ATOM 3450 O O . LYS B 1 33 ? -16.516 22.688 17.297 1 96.56 33 LYS B O 1
ATOM 3455 N N . ARG B 1 34 ? -14.531 22.781 16.391 1 93.62 34 ARG B N 1
ATOM 3456 C CA . ARG B 1 34 ? -13.93 23.656 17.406 1 93.62 34 ARG B CA 1
ATOM 3457 C C . ARG B 1 34 ? -14.469 25.078 17.281 1 93.62 34 ARG B C 1
ATOM 3459 O O . ARG B 1 34 ? -15.07 25.438 16.281 1 93.62 34 ARG B O 1
ATOM 3466 N N . SER B 1 35 ? -14.195 25.828 18.266 1 94 35 SER B N 1
ATOM 3467 C CA . SER B 1 35 ? -14.633 27.219 18.281 1 94 35 SER B CA 1
ATOM 3468 C C . SER B 1 35 ? -13.773 28.062 17.344 1 94 35 SER B C 1
ATOM 3470 O O . SER B 1 35 ? -14.211 29.125 16.891 1 94 35 SER B O 1
ATOM 3472 N N . ALA B 1 36 ? -12.562 27.531 17.125 1 91.56 36 ALA B N 1
ATOM 3473 C CA . ALA B 1 36 ? -11.656 28.188 16.188 1 91.56 36 ALA B CA 1
ATOM 3474 C C . ALA B 1 36 ? -11 27.172 15.266 1 91.56 36 ALA B C 1
ATOM 3476 O O . ALA B 1 36 ? -10.844 26 15.633 1 91.56 36 ALA B O 1
ATOM 3477 N N . VAL B 1 37 ? -10.625 27.625 14.055 1 88.38 37 VAL B N 1
ATOM 3478 C CA . VAL B 1 37 ? -9.992 26.75 13.078 1 88.38 37 VAL B CA 1
ATOM 3479 C C . VAL B 1 37 ? -8.609 26.328 13.578 1 88.38 37 VAL B C 1
ATOM 3481 O O . VAL B 1 37 ? -8.273 25.141 13.594 1 88.38 37 VAL B O 1
ATOM 3484 N N . ALA B 1 38 ? -7.875 27.281 14.055 1 77.94 38 ALA B N 1
ATOM 3485 C CA . ALA B 1 38 ? -6.551 26.969 14.586 1 77.94 38 ALA B CA 1
ATOM 3486 C C . ALA B 1 38 ? -6.66 26.172 15.891 1 77.94 38 ALA B C 1
ATOM 3488 O O . ALA B 1 38 ? -7.367 26.578 16.812 1 77.94 38 ALA B O 1
ATOM 3489 N N . PRO B 1 39 ? -5.906 25.016 15.898 1 74.31 39 PRO B N 1
ATOM 3490 C CA . PRO B 1 39 ? -5.988 24.25 17.156 1 74.31 39 PRO B CA 1
ATOM 3491 C C . PRO B 1 39 ? -5.242 24.922 18.297 1 74.31 39 PRO B C 1
ATOM 3493 O O . PRO B 1 39 ? -4.297 25.688 18.078 1 74.31 39 PRO B O 1
ATOM 3496 N N . THR B 1 40 ? -5.621 24.578 19.469 1 68.12 40 THR B N 1
ATOM 3497 C CA . THR B 1 40 ? -5.035 25.156 20.672 1 68.12 40 THR B CA 1
ATOM 3498 C C . THR B 1 40 ? -3.604 24.672 20.859 1 68.12 40 THR B C 1
ATOM 3500 O O . THR B 1 40 ? -2.73 25.438 21.281 1 68.12 40 THR B O 1
ATOM 3503 N N . THR B 1 41 ? -3.342 23.406 20.656 1 69.31 41 THR B N 1
ATOM 3504 C CA . THR B 1 41 ? -2.025 22.844 20.953 1 69.31 41 THR B CA 1
ATOM 3505 C C . THR B 1 41 ? -1.126 22.906 19.719 1 69.31 41 THR B C 1
ATOM 3507 O O . THR B 1 41 ? 0.084 22.688 19.812 1 69.31 41 THR B O 1
ATOM 3510 N N . ALA B 1 42 ? -1.313 23.438 18.688 1 69.62 42 ALA B N 1
ATOM 3511 C CA . ALA B 1 42 ? -0.734 23.75 17.375 1 69.62 42 ALA B CA 1
ATOM 3512 C C . ALA B 1 42 ? 0.647 23.109 17.234 1 69.62 42 ALA B C 1
ATOM 3514 O O . ALA B 1 42 ? 1.633 23.812 16.984 1 69.62 42 ALA B O 1
ATOM 3515 N N . PHE B 1 43 ? 0.79 21.812 17.281 1 84.12 43 PHE B N 1
ATOM 3516 C CA . PHE B 1 43 ? 2.072 21.125 17.203 1 84.12 43 PHE B CA 1
ATOM 3517 C C . PHE B 1 43 ? 2.662 21.234 15.805 1 84.12 43 PHE B C 1
ATOM 3519 O O . PHE B 1 43 ? 1.978 21.641 14.867 1 84.12 43 PHE B O 1
ATOM 3526 N N . GLY B 1 44 ? 3.934 20.906 15.734 1 89.62 44 GLY B N 1
ATOM 3527 C CA . GLY B 1 44 ? 4.699 21.109 14.516 1 89.62 44 GLY B CA 1
ATOM 3528 C C . GLY B 1 44 ? 4.203 20.281 13.352 1 89.62 44 GLY B C 1
ATOM 3529 O O . GLY B 1 44 ? 3.662 19.188 13.555 1 89.62 44 GLY B O 1
ATOM 3530 N N . ILE B 1 45 ? 4.355 20.797 12.164 1 93.94 45 ILE B N 1
ATOM 3531 C CA . ILE B 1 45 ? 3.984 20.109 10.93 1 93.94 45 ILE B CA 1
ATOM 3532 C C . ILE B 1 45 ? 5.035 20.375 9.852 1 93.94 45 ILE B C 1
ATOM 3534 O O . ILE B 1 45 ? 5.504 21.5 9.703 1 93.94 45 ILE B O 1
ATOM 3538 N N . PHE B 1 46 ? 5.438 19.328 9.227 1 95.75 46 PHE B N 1
ATOM 3539 C CA . PHE B 1 46 ? 6.379 19.438 8.117 1 95.75 46 PHE B CA 1
ATOM 3540 C C . PHE B 1 46 ? 5.637 19.516 6.785 1 95.75 46 PHE B C 1
ATOM 3542 O O . PHE B 1 46 ? 4.648 18.812 6.57 1 95.75 46 PHE B O 1
ATOM 3549 N N . LEU B 1 47 ? 6.098 20.375 5.965 1 97.69 47 LEU B N 1
ATOM 3550 C CA . LEU B 1 47 ? 5.621 20.438 4.59 1 97.69 47 LEU B CA 1
ATOM 3551 C C . LEU B 1 47 ? 6.75 20.141 3.607 1 97.69 47 LEU B C 1
ATOM 3553 O O . LEU B 1 47 ? 7.781 20.812 3.613 1 97.69 47 LEU B O 1
ATOM 3557 N N . MET B 1 48 ? 6.535 19.141 2.84 1 97.06 48 MET B N 1
ATOM 3558 C CA . MET B 1 48 ? 7.5 18.656 1.858 1 97.06 48 MET B CA 1
ATOM 3559 C C . MET B 1 48 ? 7.363 19.406 0.541 1 97.06 48 MET B C 1
ATOM 3561 O O . MET B 1 48 ? 6.398 20.141 0.34 1 97.06 48 MET B O 1
ATOM 3565 N N . PRO B 1 49 ? 8.273 19.188 -0.388 1 96 49 PRO B N 1
ATOM 3566 C CA . PRO B 1 49 ? 8.289 19.969 -1.63 1 96 49 PRO B CA 1
ATOM 3567 C C . PRO B 1 49 ? 7.004 19.812 -2.436 1 96 49 PRO B C 1
ATOM 3569 O O . PRO B 1 49 ? 6.574 20.766 -3.098 1 96 49 PRO B O 1
ATOM 3572 N N . GLN B 1 50 ? 6.363 18.703 -2.365 1 95.44 50 GLN B N 1
ATOM 3573 C CA . GLN B 1 50 ? 5.137 18.531 -3.131 1 95.44 50 GLN B CA 1
ATOM 3574 C C . GLN B 1 50 ? 4.043 19.469 -2.641 1 95.44 50 GLN B C 1
ATOM 3576 O O . GLN B 1 50 ? 3.213 19.938 -3.43 1 95.44 50 GLN B O 1
ATOM 3581 N N . VAL B 1 51 ? 4.062 19.797 -1.372 1 97.12 51 VAL B N 1
ATOM 3582 C CA . VAL B 1 51 ? 3.049 20.688 -0.813 1 97.12 51 VAL B CA 1
ATOM 3583 C C . VAL B 1 51 ? 3.471 22.141 -1.004 1 97.12 51 VAL B C 1
ATOM 3585 O O . VAL B 1 51 ? 2.652 22.984 -1.37 1 97.12 51 VAL B O 1
ATOM 3588 N N . THR B 1 52 ? 4.762 22.438 -0.756 1 96.75 52 THR B N 1
ATOM 3589 C CA . THR B 1 52 ? 5.215 23.812 -0.912 1 96.75 52 THR B CA 1
ATOM 3590 C C . THR B 1 52 ? 5.051 24.281 -2.357 1 96.75 52 THR B C 1
ATOM 3592 O O . THR B 1 52 ? 4.773 25.453 -2.615 1 96.75 52 THR B O 1
ATOM 3595 N N . ARG B 1 53 ? 5.199 23.391 -3.26 1 95.19 53 ARG B N 1
ATOM 3596 C CA . ARG B 1 53 ? 4.93 23.703 -4.66 1 95.19 53 ARG B CA 1
ATOM 3597 C C . ARG B 1 53 ? 3.465 24.078 -4.867 1 95.19 53 ARG B C 1
ATOM 3599 O O . ARG B 1 53 ? 3.154 25.016 -5.59 1 95.19 53 ARG B O 1
ATOM 3606 N N . MET B 1 54 ? 2.57 23.266 -4.328 1 96.56 54 MET B N 1
ATOM 3607 C CA . MET B 1 54 ? 1.142 23.547 -4.457 1 96.56 54 MET B CA 1
ATOM 3608 C C . MET B 1 54 ? 0.773 24.844 -3.75 1 96.56 54 MET B C 1
ATOM 3610 O O . MET B 1 54 ? -0.125 25.562 -4.191 1 96.56 54 MET B O 1
ATOM 3614 N N . MET B 1 55 ? 1.488 25.141 -2.666 1 97.19 55 MET B N 1
ATOM 3615 C CA . MET B 1 55 ? 1.281 26.422 -1.99 1 97.19 55 MET B CA 1
ATOM 3616 C C . MET B 1 55 ? 1.623 27.578 -2.914 1 97.19 55 MET B C 1
ATOM 3618 O O . MET B 1 55 ? 0.976 28.625 -2.865 1 97.19 55 MET B O 1
ATOM 3622 N N . GLU B 1 56 ? 2.633 27.391 -3.688 1 96.25 56 GLU B N 1
ATOM 3623 C CA . GLU B 1 56 ? 2.961 28.406 -4.688 1 96.25 56 GLU B CA 1
ATOM 3624 C C . GLU B 1 56 ? 1.836 28.562 -5.707 1 96.25 56 GLU B C 1
ATOM 3626 O O . GLU B 1 56 ? 1.46 29.672 -6.062 1 96.25 56 GLU B O 1
ATOM 3631 N N . GLN B 1 57 ? 1.316 27.438 -6.152 1 95.88 57 GLN B N 1
ATOM 3632 C CA . GLN B 1 57 ? 0.211 27.469 -7.105 1 95.88 57 GLN B CA 1
ATOM 3633 C C . GLN B 1 57 ? -0.973 28.25 -6.547 1 95.88 57 GLN B C 1
ATOM 3635 O O . GLN B 1 57 ? -1.664 28.953 -7.289 1 95.88 57 GLN B O 1
ATOM 3640 N N . LEU B 1 58 ? -1.173 28.188 -5.273 1 97.06 58 LEU B N 1
ATOM 3641 C CA . LEU B 1 58 ? -2.318 28.812 -4.621 1 97.06 58 LEU B CA 1
ATOM 3642 C C . LEU B 1 58 ? -2.002 30.25 -4.234 1 97.06 58 LEU B C 1
ATOM 3644 O O . LEU B 1 58 ? -2.857 30.953 -3.691 1 97.06 58 LEU B O 1
ATOM 3648 N N . GLY B 1 59 ? -0.715 30.656 -4.434 1 96 59 GLY B N 1
ATOM 3649 C CA . GLY B 1 59 ? -0.287 32 -4.066 1 96 59 GLY B CA 1
ATOM 3650 C C . GLY B 1 59 ? -0.042 32.156 -2.578 1 96 59 GLY B C 1
ATOM 3651 O O . GLY B 1 59 ? -0.098 33.281 -2.051 1 96 59 GLY B O 1
ATOM 3652 N N . LEU B 1 60 ? 0.228 31.078 -1.929 1 97.5 60 LEU B N 1
ATOM 3653 C CA . LEU B 1 60 ? 0.326 31.109 -0.473 1 97.5 60 LEU B CA 1
ATOM 3654 C C . LEU B 1 60 ? 1.759 30.859 -0.019 1 97.5 60 LEU B C 1
ATOM 3656 O O . LEU B 1 60 ? 2.047 30.875 1.18 1 97.5 60 LEU B O 1
ATOM 3660 N N . LEU B 1 61 ? 2.684 30.609 -0.96 1 96.44 61 LEU B N 1
ATOM 3661 C CA . LEU B 1 61 ? 4.035 30.203 -0.599 1 96.44 61 LEU B CA 1
ATOM 3662 C C . LEU B 1 61 ? 4.75 31.281 0.189 1 96.44 61 LEU B C 1
ATOM 3664 O O . LEU B 1 61 ? 5.414 31 1.188 1 96.44 61 LEU B O 1
ATOM 3668 N N . GLU B 1 62 ? 4.637 32.562 -0.224 1 96.19 62 GLU B N 1
ATOM 3669 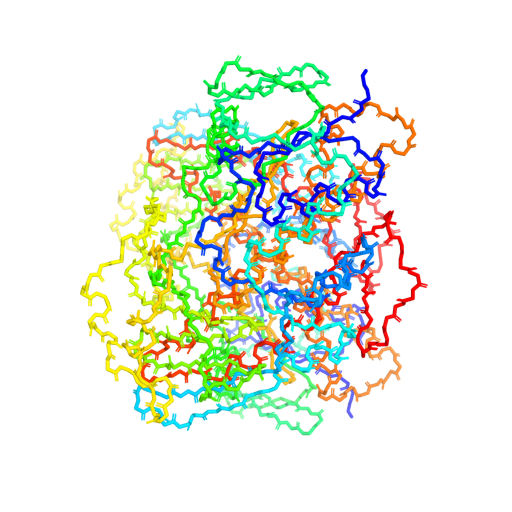C CA . GLU B 1 62 ? 5.32 33.625 0.472 1 96.19 62 GLU B CA 1
ATOM 3670 C C . GLU B 1 62 ? 4.785 33.812 1.893 1 96.19 62 GLU B C 1
ATOM 3672 O O . GLU B 1 62 ? 5.555 34.031 2.828 1 96.19 62 GLU B O 1
ATOM 3677 N N . SER B 1 63 ? 3.473 33.688 2.039 1 97.38 63 SER B N 1
ATOM 3678 C CA . SER B 1 63 ? 2.875 33.75 3.369 1 97.38 63 SER B CA 1
ATOM 3679 C C . SER B 1 63 ? 3.355 32.594 4.238 1 97.38 63 SER B C 1
ATOM 3681 O O . SER B 1 63 ? 3.588 32.75 5.438 1 97.38 63 SER B O 1
ATOM 3683 N N . LEU B 1 64 ? 3.482 31.422 3.65 1 97.38 64 LEU B N 1
ATOM 3684 C CA . LEU B 1 64 ? 3.971 30.25 4.371 1 97.38 64 LEU B CA 1
ATOM 3685 C C . LEU B 1 64 ? 5.41 30.453 4.832 1 97.38 64 LEU B C 1
ATOM 3687 O O . LEU B 1 64 ? 5.75 30.141 5.977 1 97.38 64 LEU B O 1
ATOM 3691 N N . LYS B 1 65 ? 6.203 31.016 3.961 1 96 65 LYS B N 1
ATOM 3692 C CA . LYS B 1 65 ? 7.613 31.234 4.266 1 96 65 LYS B CA 1
ATOM 3693 C C . LYS B 1 65 ? 7.777 32.188 5.465 1 96 65 LYS B C 1
ATOM 3695 O O . LYS B 1 65 ? 8.711 32.031 6.25 1 96 65 LYS B O 1
ATOM 3700 N N . LYS B 1 66 ? 6.883 33.031 5.676 1 96.06 66 LYS B N 1
ATOM 3701 C CA . LYS B 1 66 ? 6.953 34 6.754 1 96.06 66 LYS B CA 1
ATOM 3702 C C . LYS B 1 66 ? 6.723 33.344 8.109 1 96.06 66 LYS B C 1
ATOM 3704 O O . LYS B 1 66 ? 7.152 33.875 9.141 1 96.06 66 LYS B O 1
ATOM 3709 N N . VAL B 1 67 ? 6.094 32.25 8.062 1 94.44 67 VAL B N 1
ATOM 3710 C CA . VAL B 1 67 ? 5.719 31.641 9.344 1 94.44 67 VAL B CA 1
ATOM 3711 C C . VAL B 1 67 ? 6.371 30.281 9.492 1 94.44 67 VAL B C 1
ATOM 3713 O O . VAL B 1 67 ? 5.984 29.484 10.367 1 94.44 67 VAL B O 1
ATOM 3716 N N . SER B 1 68 ? 7.262 29.906 8.625 1 95 68 SER B N 1
ATOM 3717 C CA . SER B 1 68 ? 7.902 28.594 8.656 1 95 68 SER B CA 1
ATOM 3718 C C . SER B 1 68 ? 9.422 28.719 8.594 1 95 68 SER B C 1
ATOM 3720 O O . SER B 1 68 ? 9.945 29.797 8.336 1 95 68 SER B O 1
ATOM 3722 N N . HIS B 1 69 ? 10.062 27.719 8.961 1 94.5 69 HIS B N 1
ATOM 3723 C CA . HIS B 1 69 ? 11.516 27.625 8.859 1 94.5 69 HIS B CA 1
ATOM 3724 C C . HIS B 1 69 ? 11.93 26.5 7.926 1 94.5 69 HIS B C 1
ATOM 3726 O O . HIS B 1 69 ? 11.359 25.406 7.973 1 94.5 69 HIS B O 1
ATOM 3732 N N . GLN B 1 70 ? 12.938 26.766 7.082 1 95.12 70 GLN B N 1
ATOM 3733 C CA . GLN B 1 70 ? 13.453 25.75 6.176 1 95.12 70 GLN B CA 1
ATOM 3734 C C . GLN B 1 70 ? 14.336 24.75 6.918 1 95.12 70 GLN B C 1
ATOM 3736 O O . GLN B 1 70 ? 15.227 25.141 7.676 1 95.12 70 GLN B O 1
ATOM 3741 N N . MET B 1 71 ? 14.07 23.516 6.715 1 94.25 71 MET B N 1
ATOM 3742 C CA . MET B 1 71 ? 14.859 22.438 7.332 1 94.25 71 MET B CA 1
ATOM 3743 C C . MET B 1 71 ? 15.961 21.969 6.395 1 94.25 71 MET B C 1
ATOM 3745 O O . MET B 1 71 ? 15.758 21.875 5.184 1 94.25 71 MET B O 1
ATOM 3749 N N . THR B 1 72 ? 17.109 21.609 6.957 1 93.56 72 THR B N 1
ATOM 3750 C CA . THR B 1 72 ? 18.234 21.172 6.129 1 93.56 72 THR B CA 1
ATOM 3751 C C . THR B 1 72 ? 18.562 19.703 6.402 1 93.56 72 THR B C 1
ATOM 3753 O O . THR B 1 72 ? 18.969 18.969 5.496 1 93.56 72 THR B O 1
ATOM 3756 N N . GLY B 1 73 ? 18.516 19.328 7.629 1 93.06 73 GLY B N 1
ATOM 3757 C CA . GLY B 1 73 ? 18.875 17.969 7.98 1 93.06 73 GLY B CA 1
ATOM 3758 C C . GLY B 1 73 ? 18.625 17.641 9.438 1 93.06 73 GLY B C 1
ATOM 3759 O O . GLY B 1 73 ? 17.875 18.344 10.117 1 93.06 73 GLY B O 1
ATOM 3760 N N . MET B 1 74 ? 19.125 16.5 9.883 1 92.69 74 MET B N 1
ATOM 3761 C CA . MET B 1 74 ? 18.984 15.992 11.25 1 92.69 74 MET B CA 1
ATOM 3762 C C . MET B 1 74 ? 20.344 15.617 11.836 1 92.69 74 MET B C 1
ATOM 3764 O O . MET B 1 74 ? 21.219 15.141 11.125 1 92.69 74 MET B O 1
ATOM 3768 N N . VAL B 1 75 ? 20.516 15.852 13.109 1 94.75 75 VAL B N 1
ATOM 3769 C CA . VAL B 1 75 ? 21.641 15.336 13.875 1 94.75 75 VAL B CA 1
ATOM 3770 C C . VAL B 1 75 ? 21.172 14.188 14.766 1 94.75 75 VAL B C 1
ATOM 3772 O O . VAL B 1 75 ? 20.25 14.359 15.57 1 94.75 75 VAL B O 1
ATOM 3775 N N . HIS B 1 76 ? 21.844 13.062 14.617 1 96.5 76 HIS B N 1
ATOM 3776 C CA . HIS B 1 76 ? 21.484 11.859 15.367 1 96.5 76 HIS B CA 1
ATOM 3777 C C . HIS B 1 76 ? 22.438 11.625 16.531 1 96.5 76 HIS B C 1
ATOM 3779 O O . HIS B 1 76 ? 23.656 11.68 16.359 1 96.5 76 HIS B O 1
ATOM 3785 N N . ARG B 1 77 ? 21.844 11.438 17.703 1 96.62 77 ARG B N 1
ATOM 3786 C CA . ARG B 1 77 ? 22.625 11.188 18.906 1 96.62 77 ARG B CA 1
ATOM 3787 C C . ARG B 1 77 ? 22.031 10.023 19.703 1 96.62 77 ARG B C 1
ATOM 3789 O O . ARG B 1 77 ? 20.906 9.594 19.438 1 96.62 77 ARG B O 1
ATOM 3796 N N . ASP B 1 78 ? 22.875 9.516 20.609 1 97.12 78 ASP B N 1
ATOM 3797 C CA . ASP B 1 78 ? 22.328 8.578 21.578 1 97.12 78 ASP B CA 1
ATOM 3798 C C . ASP B 1 78 ? 21.891 9.305 22.859 1 97.12 78 ASP B C 1
ATOM 3800 O O . ASP B 1 78 ? 21.922 10.531 22.922 1 97.12 78 ASP B O 1
ATOM 3804 N N . ALA B 1 79 ? 21.469 8.562 23.859 1 96.06 79 ALA B N 1
ATOM 3805 C CA . ALA B 1 79 ? 20.859 9.109 25.062 1 96.06 79 ALA B CA 1
ATOM 3806 C C . ALA B 1 79 ? 21.875 9.938 25.859 1 96.06 79 ALA B C 1
ATOM 3808 O O . ALA B 1 79 ? 21.484 10.727 26.719 1 96.06 79 ALA B O 1
ATOM 3809 N N . ASN B 1 80 ? 23.141 9.734 25.594 1 95.56 80 ASN B N 1
ATOM 3810 C CA . ASN B 1 80 ? 24.203 10.453 26.297 1 95.56 80 ASN B CA 1
ATOM 3811 C C . ASN B 1 80 ? 24.812 11.555 25.422 1 95.56 80 ASN B C 1
ATOM 3813 O O . ASN B 1 80 ? 25.906 12.047 25.703 1 95.56 80 ASN B O 1
ATOM 3817 N N . ALA B 1 81 ? 24.156 11.859 24.281 1 94.69 81 ALA B N 1
ATOM 3818 C CA . ALA B 1 81 ? 24.484 12.945 23.359 1 94.69 81 ALA B CA 1
ATOM 3819 C C . ALA B 1 81 ? 25.688 12.586 22.5 1 94.69 81 ALA B C 1
ATOM 3821 O O . ALA B 1 81 ? 26.297 13.461 21.875 1 94.69 81 ALA B O 1
ATOM 3822 N N . LYS B 1 82 ? 26.031 11.297 22.531 1 96.31 82 LYS B N 1
ATOM 3823 C CA . LYS B 1 82 ? 27.062 10.891 21.578 1 96.31 82 LYS B CA 1
ATOM 3824 C C . LYS B 1 82 ? 26.594 11.078 20.141 1 96.31 82 LYS B C 1
ATOM 3826 O O . LYS B 1 82 ? 25.484 10.656 19.781 1 96.31 82 LYS B O 1
ATOM 3831 N N . HIS B 1 83 ? 27.438 11.734 19.375 1 95.94 83 HIS B N 1
ATOM 3832 C CA . HIS B 1 83 ? 27.109 11.953 17.969 1 95.94 83 HIS B CA 1
ATOM 3833 C C . HIS B 1 83 ? 27.156 10.648 17.188 1 95.94 83 HIS B C 1
ATOM 3835 O O . HIS B 1 83 ? 28.172 9.953 17.172 1 95.94 83 HIS B O 1
ATOM 3841 N N . LEU B 1 84 ? 26.062 10.336 16.578 1 95.69 84 LEU B N 1
ATOM 3842 C CA . LEU B 1 84 ? 25.984 9.117 15.773 1 95.69 84 LEU B CA 1
ATOM 3843 C C . LEU B 1 84 ? 26.141 9.438 14.289 1 95.69 84 LEU B C 1
ATOM 3845 O O . LEU B 1 84 ? 26.844 8.734 13.57 1 95.69 84 LEU B O 1
ATOM 3849 N N . SER B 1 85 ? 25.422 10.398 13.805 1 94.75 85 SER B N 1
ATOM 3850 C CA . SER B 1 85 ? 25.406 10.781 12.398 1 94.75 85 SER B CA 1
ATOM 3851 C C . SER B 1 85 ? 24.734 12.133 12.195 1 94.75 85 SER B C 1
ATOM 3853 O O . SER B 1 85 ? 24.062 12.641 13.102 1 94.75 85 SER B O 1
ATOM 3855 N N . GLU B 1 86 ? 24.953 12.734 11.125 1 93.44 86 GLU B N 1
ATOM 3856 C CA . GLU B 1 86 ? 24.266 13.945 10.688 1 93.44 86 GLU B CA 1
ATOM 3857 C C . GLU B 1 86 ? 24.016 13.93 9.18 1 93.44 86 GLU B C 1
ATOM 3859 O O . GLU B 1 86 ? 24.812 13.359 8.422 1 93.44 86 GLU B O 1
ATOM 3864 N N . ASP B 1 87 ? 22.844 14.445 8.789 1 91.5 87 ASP B N 1
ATOM 3865 C CA . ASP B 1 87 ? 22.531 14.414 7.367 1 91.5 87 ASP B CA 1
ATOM 3866 C C . ASP B 1 87 ? 22.094 15.789 6.867 1 91.5 87 ASP B C 1
ATOM 3868 O O . ASP B 1 87 ? 22.016 16.734 7.648 1 91.5 87 ASP B O 1
ATOM 3872 N N . GLN B 1 88 ? 21.984 15.945 5.551 1 92.25 88 GLN B N 1
ATOM 3873 C CA . GLN B 1 88 ? 21.453 17.109 4.859 1 92.25 88 GLN B CA 1
ATOM 3874 C C . GLN B 1 88 ? 20.328 16.719 3.908 1 92.25 88 GLN B C 1
ATOM 3876 O O . GLN B 1 88 ? 20.234 17.25 2.799 1 92.25 88 GLN B O 1
ATOM 3881 N N . ASP B 1 89 ? 19.562 15.758 4.395 1 91.56 89 ASP B N 1
ATOM 3882 C CA . ASP B 1 89 ? 18.594 15.117 3.516 1 91.56 89 ASP B CA 1
ATOM 3883 C C . ASP B 1 89 ? 17.516 16.109 3.082 1 91.56 89 ASP B C 1
ATOM 3885 O O . ASP B 1 89 ? 17.109 16.125 1.916 1 91.56 89 ASP B O 1
ATOM 3889 N N . TYR B 1 90 ? 17.047 16.953 3.941 1 93.44 90 TYR B N 1
ATOM 3890 C CA . TYR B 1 90 ? 16 17.906 3.6 1 93.44 90 TYR B CA 1
ATOM 3891 C C . TYR B 1 90 ? 16.516 18.938 2.605 1 93.44 90 TYR B C 1
ATOM 3893 O O . TYR B 1 90 ? 15.781 19.375 1.714 1 93.44 90 TYR B O 1
ATOM 3901 N N . ALA B 1 91 ? 17.766 19.328 2.803 1 93.56 91 ALA B N 1
ATOM 3902 C CA . ALA B 1 91 ? 18.391 20.219 1.822 1 93.56 91 ALA B CA 1
ATOM 3903 C C . ALA B 1 91 ? 18.469 19.547 0.453 1 93.56 91 ALA B C 1
ATOM 3905 O O . ALA B 1 91 ? 18.234 20.188 -0.574 1 93.56 91 ALA B O 1
ATOM 3906 N N . ALA B 1 92 ? 18.812 18.312 0.485 1 93.31 92 ALA B N 1
ATOM 3907 C CA . ALA B 1 92 ? 18.891 17.562 -0.762 1 93.31 92 ALA B CA 1
ATOM 3908 C C . ALA B 1 92 ? 17.516 17.5 -1.444 1 93.31 92 ALA B C 1
ATOM 3910 O O . ALA B 1 92 ? 17.422 17.672 -2.662 1 93.31 92 ALA B O 1
ATOM 3911 N N . PHE B 1 93 ? 16.484 17.266 -0.697 1 94.19 93 PHE B N 1
ATOM 3912 C CA . PHE B 1 93 ? 15.141 17.234 -1.247 1 94.19 93 PHE B CA 1
ATOM 3913 C C . PHE B 1 93 ? 14.781 18.578 -1.876 1 94.19 93 PHE B C 1
ATOM 3915 O O . PHE B 1 93 ? 14.172 18.625 -2.947 1 94.19 93 PHE B O 1
ATOM 3922 N N . SER B 1 94 ? 15.148 19.594 -1.162 1 94.44 94 SER B N 1
ATOM 3923 C CA . SER B 1 94 ? 14.891 20.938 -1.685 1 94.44 94 SER B CA 1
ATOM 3924 C C . SER B 1 94 ? 15.586 21.141 -3.025 1 94.44 94 SER B C 1
ATOM 3926 O O . SER B 1 94 ? 15 21.703 -3.951 1 94.44 94 SER B O 1
ATOM 3928 N N . GLN B 1 95 ? 16.781 20.703 -3.121 1 94 95 GLN B N 1
ATOM 3929 C CA . GLN B 1 95 ? 17.547 20.828 -4.352 1 94 95 GLN B CA 1
ATOM 3930 C C . GLN B 1 95 ? 16.969 19.969 -5.461 1 94 95 GLN B C 1
ATOM 3932 O O . GLN B 1 95 ? 16.844 20.406 -6.605 1 94 95 GLN B O 1
ATOM 3937 N N . ILE B 1 96 ? 16.641 18.828 -5.129 1 94.31 96 ILE B N 1
ATOM 3938 C CA . ILE B 1 96 ? 16.141 17.844 -6.094 1 94.31 96 ILE B CA 1
ATOM 3939 C C . ILE B 1 96 ? 14.82 18.344 -6.688 1 94.31 96 ILE B C 1
ATOM 3941 O O . ILE B 1 96 ? 14.586 18.203 -7.891 1 94.31 96 ILE B O 1
ATOM 3945 N N . HIS B 1 97 ? 13.977 18.984 -5.871 1 94.81 97 HIS B N 1
ATOM 3946 C CA . HIS B 1 97 ? 12.609 19.25 -6.312 1 94.81 97 HIS B CA 1
ATOM 3947 C C . HIS B 1 97 ? 12.383 20.734 -6.551 1 94.81 97 HIS B C 1
ATOM 3949 O O . HIS B 1 97 ? 11.359 21.141 -7.109 1 94.81 97 HIS B O 1
ATOM 3955 N N . GLY B 1 98 ? 13.289 21.594 -6.062 1 94.56 98 GLY B N 1
ATOM 3956 C CA . GLY B 1 98 ? 13.211 23.016 -6.332 1 94.56 98 GLY B CA 1
ATOM 3957 C C . GLY B 1 98 ? 12.359 23.766 -5.328 1 94.56 98 GLY B C 1
ATOM 3958 O O . GLY B 1 98 ? 12.141 24.969 -5.465 1 94.56 98 GLY B O 1
ATOM 3959 N N . TYR B 1 99 ? 11.836 23.125 -4.312 1 95.19 99 TYR B N 1
ATOM 3960 C CA . TYR B 1 99 ? 11.016 23.719 -3.268 1 95.19 99 TYR B CA 1
ATOM 3961 C C . TYR B 1 99 ? 11.469 23.266 -1.886 1 95.19 99 TYR B C 1
ATOM 3963 O O . TYR B 1 99 ? 11.945 22.141 -1.722 1 95.19 99 TYR B O 1
ATOM 3971 N N . PRO B 1 100 ? 11.336 24.062 -0.969 1 95.44 100 PRO B N 1
ATOM 3972 C CA . PRO B 1 100 ? 11.922 23.781 0.345 1 95.44 100 PRO B CA 1
ATOM 3973 C C . PRO B 1 100 ? 11.078 22.797 1.159 1 95.44 100 PRO B C 1
ATOM 3975 O O . PRO B 1 100 ? 9.891 22.625 0.887 1 95.44 100 PRO B O 1
ATOM 3978 N N . VAL B 1 101 ? 11.75 22.141 2.059 1 96.25 101 VAL B N 1
ATOM 3979 C CA . VAL B 1 101 ? 11.109 21.484 3.189 1 96.25 101 VAL B CA 1
ATOM 3980 C C . VAL B 1 101 ? 11.016 22.438 4.371 1 96.25 101 VAL B C 1
ATOM 3982 O O . VAL B 1 101 ? 12.031 22.984 4.82 1 96.25 101 VAL B O 1
ATOM 3985 N N . VAL B 1 102 ? 9.789 22.641 4.863 1 96.69 102 VAL B N 1
ATOM 3986 C CA . VAL B 1 102 ? 9.656 23.625 5.918 1 96.69 102 VAL B CA 1
ATOM 3987 C C . VAL B 1 102 ? 8.922 23.031 7.109 1 96.69 102 VAL B C 1
ATOM 3989 O O . VAL B 1 102 ? 8.219 22.016 6.969 1 96.69 102 VAL B O 1
ATOM 3992 N N . VAL B 1 103 ? 9.156 23.594 8.258 1 95.19 103 VAL B N 1
ATOM 3993 C CA . VAL B 1 103 ? 8.438 23.25 9.484 1 95.19 103 VAL B CA 1
ATOM 3994 C C . VAL B 1 103 ? 7.75 24.484 10.047 1 95.19 103 VAL B C 1
ATOM 3996 O O . VAL B 1 103 ? 8.297 25.578 10.008 1 95.19 103 VAL B O 1
ATOM 3999 N N . THR B 1 104 ? 6.578 24.344 10.43 1 93.88 104 THR B N 1
ATOM 4000 C CA . THR B 1 104 ? 5.797 25.391 11.078 1 93.88 104 THR B CA 1
ATOM 4001 C C . THR B 1 104 ? 4.852 24.797 12.117 1 93.88 104 THR B C 1
ATOM 4003 O O . THR B 1 104 ? 4.969 23.609 12.461 1 93.88 104 THR B O 1
ATOM 4006 N N . ASP B 1 105 ? 4.078 25.609 12.758 1 92.31 105 ASP B N 1
ATOM 4007 C CA . ASP B 1 105 ? 3.049 25.109 13.664 1 92.31 105 ASP B CA 1
ATOM 4008 C C . ASP B 1 105 ? 1.673 25.156 13.008 1 92.31 105 ASP B C 1
ATOM 4010 O O . ASP B 1 105 ? 1.412 26 12.148 1 92.31 105 ASP B O 1
ATOM 4014 N N . ARG B 1 106 ? 0.84 24.312 13.445 1 92.88 106 ARG B N 1
ATOM 4015 C CA . ARG B 1 106 ? -0.451 24.094 12.797 1 92.88 106 ARG B CA 1
ATOM 4016 C C . ARG B 1 106 ? -1.319 25.344 12.875 1 92.88 106 ARG B C 1
ATOM 4018 O O . ARG B 1 106 ? -2.143 25.594 11.992 1 92.88 106 ARG B O 1
ATOM 4025 N N . ALA B 1 107 ? -1.168 26.125 13.922 1 93.31 107 ALA B N 1
ATOM 4026 C CA . ALA B 1 107 ? -1.941 27.359 14.039 1 93.31 107 ALA B CA 1
ATOM 4027 C C . ALA B 1 107 ? -1.535 28.359 12.969 1 93.31 107 ALA B C 1
ATOM 4029 O O . ALA B 1 107 ? -2.393 28.953 12.305 1 93.31 107 ALA B O 1
ATOM 4030 N N . SER B 1 108 ? -0.252 28.547 12.828 1 94.81 108 SER B N 1
ATOM 4031 C CA . SER B 1 108 ? 0.257 29.453 11.797 1 94.81 108 SER B CA 1
ATOM 4032 C C . SER B 1 108 ? -0.137 28.984 10.398 1 94.81 108 SER B C 1
ATOM 4034 O O . SER B 1 108 ? -0.518 29.781 9.547 1 94.81 108 SER B O 1
ATOM 4036 N N . LEU B 1 109 ? -0.06 27.703 10.18 1 96.62 109 LEU B N 1
ATOM 4037 C CA . LEU B 1 109 ? -0.431 27.141 8.883 1 96.62 109 LEU B CA 1
ATOM 4038 C C . LEU B 1 109 ? -1.907 27.375 8.586 1 96.62 109 LEU B C 1
ATOM 4040 O O . LEU B 1 109 ? -2.271 27.719 7.461 1 96.62 109 LEU B O 1
ATOM 4044 N N . SER B 1 110 ? -2.748 27.203 9.57 1 96.44 110 SER B N 1
ATOM 4045 C CA . SER B 1 110 ? -4.176 27.438 9.398 1 96.44 110 SER B CA 1
ATOM 4046 C C . SER B 1 110 ? -4.445 28.891 8.992 1 96.44 110 SER B C 1
ATOM 4048 O O . SER B 1 110 ? -5.312 29.156 8.156 1 96.44 110 SER B O 1
ATOM 4050 N N . GLN B 1 111 ? -3.717 29.766 9.594 1 95.62 111 GLN B N 1
ATOM 4051 C CA . GLN B 1 111 ? -3.885 31.172 9.266 1 95.62 111 GLN B CA 1
ATOM 4052 C C . GLN B 1 111 ? -3.48 31.453 7.824 1 95.62 111 GLN B C 1
ATOM 4054 O O . GLN B 1 111 ? -4.121 32.25 7.137 1 95.62 111 GLN B O 1
ATOM 4059 N N . VAL B 1 112 ? -2.424 30.844 7.418 1 97.56 112 VAL B N 1
ATOM 4060 C CA . VAL B 1 112 ? -1.99 30.984 6.031 1 97.56 112 VAL B CA 1
ATOM 4061 C C . VAL B 1 112 ? -3.098 30.516 5.09 1 97.56 112 VAL B C 1
ATOM 4063 O O . VAL B 1 112 ? -3.449 31.219 4.137 1 97.56 112 VAL B O 1
ATOM 4066 N N . PHE B 1 113 ? -3.688 29.375 5.387 1 98.12 113 PHE B N 1
ATOM 4067 C CA . PHE B 1 113 ? -4.742 28.828 4.543 1 98.12 113 PHE B CA 1
ATOM 4068 C C . PHE B 1 113 ? -5.977 29.719 4.57 1 98.12 113 PHE B C 1
ATOM 4070 O O . PHE B 1 113 ? -6.605 29.953 3.535 1 98.12 113 PHE B O 1
ATOM 4077 N N . LEU B 1 114 ? -6.375 30.219 5.738 1 97.31 114 LEU B N 1
ATOM 4078 C CA . LEU B 1 114 ? -7.539 31.078 5.867 1 97.31 114 LEU B CA 1
ATOM 4079 C C . LEU B 1 114 ? -7.352 32.375 5.07 1 97.31 114 LEU B C 1
ATOM 4081 O O . LEU B 1 114 ? -8.297 32.875 4.449 1 97.31 114 LEU B O 1
ATOM 4085 N N . SER B 1 115 ? -6.188 32.875 5.094 1 96.88 115 SER B N 1
ATOM 4086 C CA . SER B 1 115 ? -5.898 34.125 4.383 1 96.88 115 SER B CA 1
ATOM 4087 C C . SER B 1 115 ? -6.023 33.938 2.873 1 96.88 115 SER B C 1
ATOM 4089 O O . SER B 1 115 ? -6.199 34.906 2.135 1 96.88 115 SER B O 1
ATOM 4091 N N . GLY B 1 116 ? -5.898 32.688 2.398 1 97.5 116 GLY B N 1
ATOM 4092 C CA . GLY B 1 116 ? -5.992 32.406 0.979 1 97.5 116 GLY B CA 1
ATOM 4093 C C . GLY B 1 116 ? -7.426 32.281 0.485 1 97.5 116 GLY B C 1
ATOM 4094 O O . GLY B 1 116 ? -7.672 32.281 -0.722 1 97.5 116 GLY B O 1
ATOM 4095 N N . LEU B 1 117 ? -8.367 32.25 1.386 1 98 117 LEU B N 1
ATOM 4096 C CA . LEU B 1 117 ? -9.766 32.062 1.025 1 98 117 LEU B CA 1
ATOM 4097 C C . LEU B 1 117 ? -10.445 33.438 0.82 1 98 117 LEU B C 1
ATOM 4099 O O . LEU B 1 117 ? -10.258 34.344 1.615 1 98 117 LEU B O 1
ATOM 4103 N N . ASP B 1 118 ? -11.156 33.5 -0.291 1 96.69 118 ASP B N 1
ATOM 4104 C CA . ASP B 1 118 ? -11.984 34.688 -0.519 1 96.69 118 ASP B CA 1
ATOM 4105 C C . ASP B 1 118 ? -13.203 34.688 0.407 1 96.69 118 ASP B C 1
ATOM 4107 O O . ASP B 1 118 ? -14.016 33.75 0.374 1 96.69 118 ASP B O 1
ATOM 4111 N N . LYS B 1 119 ? -13.375 35.594 1.245 1 95.75 119 LYS B N 1
ATOM 4112 C CA . LYS B 1 119 ? -14.492 35.75 2.17 1 95.75 119 LYS B CA 1
ATOM 4113 C C . LYS B 1 119 ? -14.68 34.5 3.02 1 95.75 119 LYS B C 1
ATOM 4115 O O . LYS B 1 119 ? -15.758 33.906 3.025 1 95.75 119 LYS B O 1
ATOM 4120 N N . PRO B 1 120 ? -13.633 34.156 3.746 1 96 120 PRO B N 1
ATOM 4121 C CA . PRO B 1 120 ? -13.695 32.938 4.535 1 96 120 PRO B CA 1
ATOM 4122 C C . PRO B 1 120 ? -14.914 32.875 5.449 1 96 120 PRO B C 1
ATOM 4124 O O . PRO B 1 120 ? -15.43 31.781 5.734 1 96 120 PRO B O 1
ATOM 4127 N N . GLU B 1 121 ? -15.453 33.938 5.867 1 94.69 121 GLU B N 1
ATOM 4128 C CA . GLU B 1 121 ? -16.594 34 6.781 1 94.69 121 GLU B CA 1
ATOM 4129 C C . GLU B 1 121 ? -17.844 33.438 6.125 1 94.69 121 GLU B C 1
ATOM 4131 O O . GLU B 1 121 ? -18.797 33.031 6.812 1 94.69 121 GLU B O 1
ATOM 4136 N N . GLU B 1 122 ? -17.844 33.406 4.848 1 96.69 122 GLU B N 1
ATOM 4137 C CA . GLU B 1 122 ? -19.016 32.906 4.113 1 96.69 122 GLU B CA 1
ATOM 4138 C C . GLU B 1 122 ? -18.891 31.422 3.834 1 96.69 122 GLU B C 1
ATOM 4140 O O . GLU B 1 122 ? -19.875 30.781 3.463 1 96.69 122 GLU B O 1
ATOM 4145 N N . HIS B 1 123 ? -17.703 30.891 4.098 1 97.31 123 HIS B N 1
ATOM 4146 C CA . HIS B 1 123 ? -17.469 29.516 3.641 1 97.31 123 HIS B CA 1
ATOM 4147 C C . HIS B 1 123 ? -16.969 28.641 4.777 1 97.31 123 HIS B C 1
ATOM 4149 O O . HIS B 1 123 ? -17.016 27.406 4.676 1 97.31 123 HIS B O 1
ATOM 4155 N N . VAL B 1 124 ? -16.484 29.25 5.805 1 98.31 124 VAL B N 1
ATOM 4156 C CA . VAL B 1 124 ? -15.914 28.5 6.922 1 98.31 124 VAL B CA 1
ATOM 4157 C C . VAL B 1 124 ? -16.766 28.703 8.164 1 98.31 124 VAL B C 1
ATOM 4159 O O . VAL B 1 124 ? -16.953 29.828 8.625 1 98.31 124 VAL B O 1
ATOM 4162 N N . PHE B 1 125 ? -17.281 27.625 8.703 1 98.44 125 PHE B N 1
ATOM 4163 C CA . PHE B 1 125 ? -18.188 27.656 9.844 1 98.44 125 PHE B CA 1
ATOM 4164 C C . PHE B 1 125 ? -17.625 26.859 11.008 1 98.44 125 PHE B C 1
ATOM 4166 O O . PHE B 1 125 ? -17.328 25.672 10.867 1 98.44 125 PHE B O 1
ATOM 4173 N N . THR B 1 126 ? -17.469 27.516 12.164 1 97.69 126 THR B N 1
ATOM 4174 C CA . THR B 1 126 ? -16.938 26.859 13.359 1 97.69 126 THR B CA 1
ATOM 4175 C C . THR B 1 126 ? -18.062 26.469 14.312 1 97.69 126 THR B C 1
ATOM 4177 O O . THR B 1 126 ? -19.234 26.766 14.062 1 97.69 126 THR B O 1
ATOM 4180 N N . ARG B 1 127 ? -17.719 25.688 15.352 1 97.62 127 ARG B N 1
ATOM 4181 C CA . ARG B 1 127 ? -18.672 25.172 16.328 1 97.62 127 ARG B CA 1
ATOM 4182 C C . ARG B 1 127 ? -19.734 24.312 15.656 1 97.62 127 ARG B C 1
ATOM 4184 O O . ARG B 1 127 ? -20.922 24.422 15.977 1 97.62 127 ARG B O 1
ATOM 4191 N N . LYS B 1 128 ? -19.328 23.594 14.664 1 98.19 128 LYS B N 1
ATOM 4192 C CA . LYS B 1 128 ? -20.219 22.719 13.906 1 98.19 128 LYS B CA 1
ATOM 4193 C C . LYS B 1 128 ? -19.766 21.266 14 1 98.19 128 LYS B C 1
ATOM 4195 O O . LYS B 1 128 ? -18.953 20.797 13.195 1 98.19 128 LYS B O 1
ATOM 4200 N N . GLU B 1 129 ? -20.328 20.609 14.93 1 97.88 129 GLU B N 1
ATOM 4201 C CA . GLU B 1 129 ? -20.047 19.188 15.102 1 97.88 129 GLU B CA 1
ATOM 4202 C C . GLU B 1 129 ? -21.031 18.328 14.289 1 97.88 129 GLU B C 1
ATOM 4204 O O . GLU B 1 129 ? -22.234 18.359 14.531 1 97.88 129 GLU B O 1
ATOM 4209 N N . LEU B 1 130 ? -20.531 17.594 13.359 1 98.62 130 LEU B N 1
ATOM 4210 C CA . LEU B 1 130 ? -21.359 16.75 12.492 1 98.62 130 LEU B CA 1
ATOM 4211 C C . LEU B 1 130 ? -22.031 15.641 13.289 1 98.62 130 LEU B C 1
ATOM 4213 O O . LEU B 1 130 ? -21.375 14.945 14.07 1 98.62 130 LEU B O 1
ATOM 4217 N N . THR B 1 131 ? -23.359 15.445 13.039 1 97.94 131 THR B N 1
ATOM 4218 C CA . THR B 1 131 ? -24.062 14.375 13.742 1 97.94 131 THR B CA 1
ATOM 4219 C C . THR B 1 131 ? -24.688 13.398 12.75 1 97.94 131 THR B C 1
ATOM 4221 O O . THR B 1 131 ? -24.938 12.242 13.086 1 97.94 131 THR B O 1
ATOM 4224 N N . ASN B 1 132 ? -24.938 13.945 11.539 1 97.88 132 ASN B N 1
ATOM 4225 C CA . ASN B 1 132 ? -25.656 13.102 10.586 1 97.88 132 ASN B CA 1
ATOM 4226 C C . ASN B 1 132 ? -25.438 13.562 9.148 1 97.88 132 ASN B C 1
ATOM 4228 O O . ASN B 1 132 ? -25.172 14.742 8.906 1 97.88 132 ASN B O 1
ATOM 4232 N N . ILE B 1 133 ? -25.484 12.641 8.25 1 98.5 133 ILE B N 1
ATOM 4233 C CA . ILE B 1 133 ? -25.5 12.891 6.809 1 98.5 133 ILE B CA 1
ATOM 4234 C C . ILE B 1 133 ? -26.719 12.227 6.176 1 98.5 133 ILE B C 1
ATOM 4236 O O . ILE B 1 133 ? -26.891 11.008 6.277 1 98.5 133 ILE B O 1
ATOM 4240 N N . VAL B 1 134 ? -27.547 12.977 5.531 1 97.5 134 VAL B N 1
ATOM 4241 C CA . VAL B 1 134 ? -28.734 12.461 4.863 1 97.5 134 VAL B CA 1
ATOM 4242 C C . VAL B 1 134 ? -28.531 12.484 3.35 1 97.5 134 VAL B C 1
ATOM 4244 O O . VAL B 1 134 ? -28.266 13.539 2.77 1 97.5 134 VAL B O 1
ATOM 4247 N N . PHE B 1 135 ? -28.703 11.305 2.779 1 95.56 135 PHE B N 1
ATOM 4248 C CA . PHE B 1 135 ? -28.516 11.188 1.338 1 95.56 135 PHE B CA 1
ATOM 4249 C C . PHE B 1 135 ? -29.828 11.469 0.598 1 95.56 135 PHE B C 1
ATOM 4251 O O . PHE B 1 135 ? -30.875 10.938 0.954 1 95.56 135 PHE B O 1
ATOM 4258 N N . GLY B 1 136 ? -29.734 12.352 -0.358 1 91.56 136 GLY B N 1
ATOM 4259 C CA . GLY B 1 136 ? -30.844 12.602 -1.261 1 91.56 136 GLY B CA 1
ATOM 4260 C C . GLY B 1 136 ? -30.594 12.109 -2.674 1 91.56 136 GLY B C 1
ATOM 4261 O O . GLY B 1 136 ? -29.547 11.539 -2.955 1 91.56 136 GLY B O 1
ATOM 4262 N N . LYS B 1 137 ? -31.547 12.328 -3.6 1 87.81 137 LYS B N 1
ATOM 4263 C CA . LYS B 1 137 ? -31.438 11.875 -4.984 1 87.81 137 LYS B CA 1
ATOM 4264 C C . LYS B 1 137 ? -30.297 12.594 -5.711 1 87.81 137 LYS B C 1
ATOM 4266 O O . LYS B 1 137 ? -29.547 11.969 -6.449 1 87.81 137 LYS B O 1
ATOM 4271 N N . ASP B 1 138 ? -30.203 13.938 -5.406 1 90.31 138 ASP B N 1
ATOM 4272 C CA . ASP B 1 138 ? -29.234 14.711 -6.172 1 90.31 138 ASP B CA 1
ATOM 4273 C C . ASP B 1 138 ? -28.312 15.5 -5.25 1 90.31 138 ASP B C 1
ATOM 4275 O O . ASP B 1 138 ? -27.688 16.484 -5.668 1 90.31 138 ASP B O 1
ATOM 4279 N N . GLY B 1 139 ? -28.266 15.047 -3.99 1 95.5 139 GLY B N 1
ATOM 4280 C CA . GLY B 1 139 ? -27.453 15.781 -3.049 1 95.5 139 GLY B CA 1
ATOM 4281 C C . GLY B 1 139 ? -27.422 15.164 -1.663 1 95.5 139 GLY B C 1
ATOM 4282 O O . GLY B 1 139 ? -27.828 14.016 -1.484 1 95.5 139 GLY B O 1
ATOM 4283 N N . VAL B 1 140 ? -26.812 15.938 -0.72 1 97.56 140 VAL B N 1
ATOM 4284 C CA . VAL B 1 140 ? -26.672 15.477 0.66 1 97.56 140 VAL B CA 1
ATOM 4285 C C . VAL B 1 140 ? -27.031 16.609 1.615 1 97.56 140 VAL B C 1
ATOM 4287 O O . VAL B 1 140 ? -26.906 17.797 1.263 1 97.56 140 VAL B O 1
ATOM 4290 N N . THR B 1 141 ? -27.547 16.297 2.707 1 98.31 141 THR B N 1
ATOM 4291 C CA . THR B 1 141 ? -27.766 17.234 3.812 1 98.31 141 THR B CA 1
ATOM 4292 C C . THR B 1 141 ? -26.969 16.797 5.039 1 98.31 141 THR B C 1
ATOM 4294 O O . THR B 1 141 ? -27.078 15.648 5.484 1 98.31 141 THR B O 1
ATOM 4297 N N . VAL B 1 142 ? -26.141 17.703 5.535 1 98.69 142 VAL B N 1
ATOM 4298 C CA . VAL B 1 142 ? -25.406 17.422 6.766 1 98.69 142 VAL B CA 1
ATOM 4299 C C . VAL B 1 142 ? -26.094 18.109 7.945 1 98.69 142 VAL B C 1
ATOM 4301 O O . VAL B 1 142 ? -26.562 19.234 7.816 1 98.69 142 VAL B O 1
ATOM 4304 N N . GLU B 1 143 ? -26.172 17.406 9.008 1 98.75 143 GLU B N 1
ATOM 4305 C CA . GLU B 1 143 ? -26.797 17.922 10.234 1 98.75 143 GLU B CA 1
ATOM 4306 C C . GLU B 1 143 ? -25.766 18.047 11.352 1 98.75 143 GLU B C 1
ATOM 4308 O O . GLU B 1 143 ? -24.859 17.219 11.477 1 98.75 143 GLU B O 1
ATOM 4313 N N . PHE B 1 144 ? -25.922 19.094 12.156 1 98.62 144 PHE B N 1
ATOM 4314 C CA . PHE B 1 144 ? -24.953 19.391 13.203 1 98.62 144 PHE B CA 1
ATOM 4315 C C . PHE B 1 144 ? -25.594 19.328 14.578 1 98.62 144 PHE B C 1
ATOM 4317 O O . PHE B 1 144 ? -26.828 19.391 14.703 1 98.62 144 PHE B O 1
ATOM 4324 N N . ALA B 1 145 ? -24.781 19.25 15.578 1 98.06 145 ALA B N 1
ATOM 4325 C CA . ALA B 1 145 ? -25.203 19.094 16.969 1 98.06 145 ALA B CA 1
ATOM 4326 C C . ALA B 1 145 ? -26.016 20.312 17.422 1 98.06 145 ALA B C 1
ATOM 4328 O O . ALA B 1 145 ? -26.875 20.188 18.297 1 98.06 145 ALA B O 1
ATOM 4329 N N . ASP B 1 146 ? -25.781 21.5 16.859 1 97.81 146 ASP B N 1
ATOM 4330 C CA . ASP B 1 146 ? -26.469 22.703 17.297 1 97.81 146 ASP B CA 1
ATOM 4331 C C . ASP B 1 146 ? -27.859 22.812 16.656 1 97.81 146 ASP B C 1
ATOM 4333 O O . ASP B 1 146 ? -28.547 23.828 16.812 1 97.81 146 ASP B O 1
ATOM 4337 N N . GLY B 1 147 ? -28.203 21.844 15.852 1 97.88 147 GLY B N 1
ATOM 4338 C CA . GLY B 1 147 ? -29.547 21.766 15.281 1 97.88 147 GLY B CA 1
ATOM 4339 C C . GLY B 1 147 ? -29.625 22.328 13.875 1 97.88 147 GLY B C 1
ATOM 4340 O O . GLY B 1 147 ? -30.656 22.188 13.203 1 97.88 147 GLY B O 1
ATOM 4341 N N . THR B 1 148 ? -28.547 22.859 13.406 1 98.31 148 THR B N 1
ATOM 4342 C CA . THR B 1 148 ? -28.547 23.406 12.047 1 98.31 148 THR B CA 1
ATOM 4343 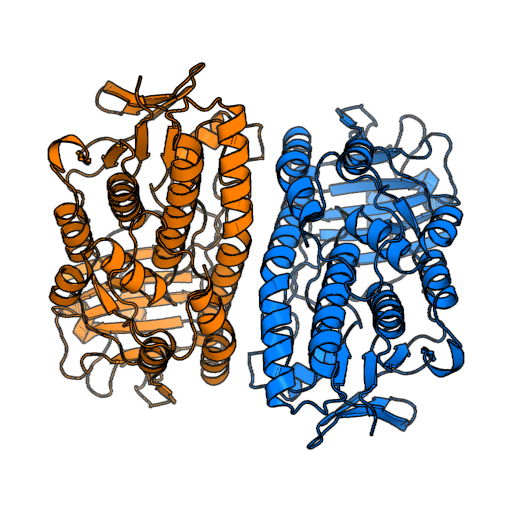C C . THR B 1 148 ? -28.203 22.328 11.031 1 98.31 148 THR B C 1
ATOM 4345 O O . THR B 1 148 ? -27.781 21.219 11.406 1 98.31 148 THR B O 1
ATOM 4348 N N . SER B 1 149 ? -28.484 22.609 9.812 1 98.44 149 SER B N 1
ATOM 4349 C CA . SER B 1 149 ? -28.156 21.719 8.703 1 98.44 149 SER B CA 1
ATOM 4350 C C . SER B 1 149 ? -27.688 22.516 7.488 1 98.44 149 SER B C 1
ATOM 4352 O O . SER B 1 149 ? -27.844 23.734 7.434 1 98.44 149 SER B O 1
ATOM 4354 N N . HIS B 1 150 ? -27.031 21.922 6.652 1 98.25 150 HIS B N 1
ATOM 4355 C CA . HIS B 1 150 ? -26.531 22.516 5.414 1 98.25 150 HIS B CA 1
ATOM 4356 C C . HIS B 1 150 ? -26.641 21.531 4.25 1 98.25 150 HIS B C 1
ATOM 4358 O O . HIS B 1 150 ? -26.375 20.344 4.406 1 98.25 150 HIS B O 1
ATOM 4364 N N . GLU B 1 151 ? -27.094 22.047 3.1 1 97.5 151 GLU B N 1
ATOM 4365 C CA . GLU B 1 151 ? -27.234 21.219 1.908 1 97.5 151 GLU B CA 1
ATOM 4366 C C . GLU B 1 151 ? -26.047 21.391 0.965 1 97.5 151 GLU B C 1
ATOM 4368 O O . GLU B 1 151 ? -25.469 22.469 0.878 1 97.5 151 GLU B O 1
ATOM 4373 N N . GLY B 1 152 ? -25.656 20.344 0.308 1 97.62 152 GLY B N 1
ATOM 4374 C CA . GLY B 1 152 ? -24.609 20.344 -0.703 1 97.62 152 GLY B CA 1
ATOM 4375 C C . GLY B 1 152 ? -24.719 19.188 -1.669 1 97.62 152 GLY B C 1
ATOM 4376 O O . GLY B 1 152 ? -25.688 18.422 -1.628 1 97.62 152 GLY B O 1
ATOM 4377 N N . SER B 1 153 ? -23.828 19.078 -2.578 1 98.06 153 SER B N 1
ATOM 4378 C CA . SER B 1 153 ? -23.828 18.031 -3.598 1 98.06 153 SER B CA 1
ATOM 4379 C C . SER B 1 153 ? -23.094 16.781 -3.121 1 98.06 153 SER B C 1
ATOM 4381 O O . SER B 1 153 ? -23.5 15.664 -3.43 1 98.06 153 SER B O 1
ATOM 4383 N N . ILE B 1 154 ? -21.969 16.953 -2.443 1 98.5 154 ILE B N 1
ATOM 4384 C CA . ILE B 1 154 ? -21.172 15.859 -1.894 1 98.5 154 ILE B CA 1
ATOM 4385 C C . ILE B 1 154 ? -20.594 16.281 -0.546 1 98.5 154 ILE B C 1
ATOM 4387 O O . ILE B 1 154 ? -20.547 17.469 -0.222 1 98.5 154 ILE B O 1
ATOM 4391 N N . VAL B 1 155 ? -20.172 15.305 0.237 1 98.88 155 VAL B N 1
ATOM 4392 C CA . VAL B 1 155 ? -19.453 15.523 1.487 1 98.88 155 VAL B CA 1
ATOM 4393 C C . VAL B 1 155 ? -18.031 14.969 1.372 1 98.88 155 VAL B C 1
ATOM 4395 O O . VAL B 1 155 ? -17.828 13.852 0.886 1 98.88 155 VAL B O 1
ATOM 4398 N N . ILE B 1 156 ? -17.047 15.75 1.707 1 98.94 156 ILE B N 1
ATOM 4399 C CA . ILE B 1 156 ? -15.68 15.266 1.858 1 98.94 156 ILE B CA 1
ATOM 4400 C C . ILE B 1 156 ? -15.266 15.328 3.328 1 98.94 156 ILE B C 1
ATOM 4402 O O . ILE B 1 156 ? -15.219 16.406 3.92 1 98.94 156 ILE B O 1
ATOM 4406 N N . GLY B 1 157 ? -15.039 14.156 3.893 1 98.88 157 GLY B N 1
ATOM 4407 C CA . GLY B 1 157 ? -14.562 14.07 5.266 1 98.88 157 GLY B CA 1
ATOM 4408 C C . GLY B 1 157 ? -13.07 14.297 5.398 1 98.88 157 GLY B C 1
ATOM 4409 O O . GLY B 1 157 ? -12.273 13.414 5.066 1 98.88 157 GLY B O 1
ATOM 4410 N N . ALA B 1 158 ? -12.656 15.398 5.859 1 98.69 158 ALA B N 1
ATOM 4411 C CA . ALA B 1 158 ? -11.289 15.75 6.227 1 98.69 158 ALA B CA 1
ATOM 4412 C C . ALA B 1 158 ? -11.156 15.953 7.734 1 98.69 158 ALA B C 1
ATOM 4414 O O . ALA B 1 158 ? -10.477 16.875 8.188 1 98.69 158 ALA B O 1
ATOM 4415 N N . ASP B 1 159 ? -11.828 15.078 8.5 1 98.06 159 ASP B N 1
ATOM 4416 C CA . ASP B 1 159 ? -12.039 15.352 9.922 1 98.06 159 ASP B CA 1
ATOM 4417 C C . ASP B 1 159 ? -11.141 14.461 10.781 1 98.06 159 ASP B C 1
ATOM 4419 O O . ASP B 1 159 ? -11.461 14.203 11.945 1 98.06 159 ASP B O 1
ATOM 4423 N N . GLY B 1 160 ? -10.102 13.961 10.211 1 96.12 160 GLY B N 1
ATOM 4424 C CA . GLY B 1 160 ? -9.008 13.391 10.977 1 96.12 160 GLY B CA 1
ATOM 4425 C C . GLY B 1 160 ? -9.219 11.93 11.32 1 96.12 160 GLY B C 1
ATOM 4426 O O . GLY B 1 160 ? -10.031 11.25 10.695 1 96.12 160 GLY B O 1
ATOM 4427 N N . ILE B 1 161 ? -8.398 11.398 12.219 1 95.81 161 ILE B N 1
ATOM 4428 C CA . ILE B 1 161 ? -8.219 9.984 12.531 1 95.81 161 ILE B CA 1
ATOM 4429 C C . ILE B 1 161 ? -9.516 9.406 13.094 1 95.81 161 ILE B C 1
ATOM 4431 O O . ILE B 1 161 ? -9.891 8.273 12.773 1 95.81 161 ILE B O 1
ATOM 4435 N N . TRP B 1 162 ? -10.195 10.164 13.906 1 96 162 TRP B N 1
ATOM 4436 C CA . TRP B 1 162 ? -11.469 9.719 14.469 1 96 162 TRP B CA 1
ATOM 4437 C C . TRP B 1 162 ? -12.641 10.391 13.758 1 96 162 TRP B C 1
ATOM 4439 O O . TRP B 1 162 ? -13.461 11.055 14.398 1 96 162 TRP B O 1
ATOM 4449 N N . SER B 1 163 ? -12.688 10.133 12.531 1 97.69 163 SER B N 1
ATOM 4450 C CA . SER B 1 163 ? -13.578 10.789 11.586 1 97.69 163 SER B CA 1
ATOM 4451 C C . SER B 1 163 ? -15.039 10.453 11.883 1 97.69 163 SER B C 1
ATOM 4453 O O . SER B 1 163 ? -15.43 9.289 11.852 1 97.69 163 SER B O 1
ATOM 4455 N N . SER B 1 164 ? -15.844 11.531 12.117 1 98 164 SER B N 1
ATOM 4456 C CA . SER B 1 164 ? -17.281 11.375 12.242 1 98 164 SER B CA 1
ATOM 4457 C C . SER B 1 164 ? -17.922 11.008 10.906 1 98 164 SER B C 1
ATOM 4459 O O . SER B 1 164 ? -18.922 10.289 10.867 1 98 164 SER B O 1
ATOM 4461 N N . VAL B 1 165 ? -17.359 11.477 9.828 1 98.75 165 VAL B N 1
ATOM 4462 C CA . VAL B 1 165 ? -17.844 11.148 8.492 1 98.75 165 VAL B CA 1
ATOM 4463 C C . VAL B 1 165 ? -17.656 9.648 8.242 1 98.75 165 VAL B C 1
ATOM 4465 O O . VAL B 1 165 ? -18.578 8.977 7.789 1 98.75 165 VAL B O 1
ATOM 4468 N N . ARG B 1 166 ? -16.484 9.125 8.5 1 98.19 166 ARG B N 1
ATOM 4469 C CA . ARG B 1 166 ? -16.234 7.699 8.32 1 98.19 166 ARG B CA 1
ATOM 4470 C C . ARG B 1 166 ? -17.172 6.859 9.188 1 98.19 166 ARG B C 1
ATOM 4472 O O . ARG B 1 166 ? -17.656 5.82 8.742 1 98.19 166 ARG B O 1
ATOM 4479 N N . ASP B 1 167 ? -17.391 7.348 10.445 1 97.38 167 ASP B N 1
ATOM 4480 C CA . ASP B 1 167 ? -18.312 6.652 11.336 1 97.38 167 ASP B CA 1
ATOM 4481 C C . ASP B 1 167 ? -19.719 6.609 10.734 1 97.38 167 ASP B C 1
ATOM 4483 O O . ASP B 1 167 ? -20.438 5.613 10.883 1 97.38 167 ASP B O 1
ATOM 4487 N N . HIS B 1 168 ? -20.109 7.66 10.164 1 97.25 168 HIS B N 1
ATOM 4488 C CA . HIS B 1 168 ? -21.406 7.684 9.508 1 97.25 168 HIS B CA 1
ATOM 4489 C C . HIS B 1 168 ? -21.453 6.703 8.336 1 97.25 168 HIS B C 1
ATOM 4491 O O . HIS B 1 168 ? -22.453 6.012 8.141 1 97.25 168 HIS B O 1
ATOM 4497 N N . LEU B 1 169 ? -20.406 6.66 7.496 1 97 169 LEU B N 1
ATOM 4498 C CA . LEU B 1 169 ? -20.328 5.719 6.387 1 97 169 LEU B CA 1
ATOM 4499 C C . LEU B 1 169 ? -20.469 4.281 6.883 1 97 169 LEU B C 1
ATOM 4501 O O . LEU B 1 169 ? -21.109 3.451 6.227 1 97 169 LEU B O 1
ATOM 4505 N N . ARG B 1 170 ? -19.859 4.008 8.031 1 95.75 170 ARG B N 1
ATOM 4506 C CA . ARG B 1 170 ? -19.953 2.672 8.617 1 95.75 170 ARG B CA 1
ATOM 4507 C C . ARG B 1 170 ? -21.406 2.285 8.875 1 95.75 170 ARG B C 1
ATOM 4509 O O . ARG B 1 170 ? -21.781 1.116 8.75 1 95.75 170 ARG B O 1
ATOM 4516 N N . LYS B 1 171 ? -22.234 3.266 9.195 1 95.19 171 LYS B N 1
ATOM 4517 C CA . LYS B 1 171 ? -23.625 3.021 9.547 1 95.19 171 LYS B CA 1
ATOM 4518 C C . LYS B 1 171 ? -24.484 2.793 8.305 1 95.19 171 LYS B C 1
ATOM 4520 O O . LYS B 1 171 ? -25.484 2.076 8.352 1 95.19 171 LYS B O 1
ATOM 4525 N N . VAL B 1 172 ? -24.109 3.361 7.223 1 94.06 172 VAL B N 1
ATOM 4526 C CA . VAL B 1 172 ? -25.016 3.379 6.09 1 94.06 172 VAL B CA 1
ATOM 4527 C C . VAL B 1 172 ? -24.531 2.41 5.016 1 94.06 172 VAL B C 1
ATOM 4529 O O . VAL B 1 172 ? -25.312 1.955 4.18 1 94.06 172 VAL B O 1
ATOM 4532 N N . ALA B 1 173 ? -23.234 2.096 4.914 1 93.5 173 ALA B N 1
ATOM 4533 C CA . ALA B 1 173 ? -22.688 1.135 3.957 1 93.5 173 ALA B CA 1
ATOM 4534 C C . ALA B 1 173 ? -22.891 -0.298 4.445 1 93.5 173 ALA B C 1
ATOM 4536 O O . ALA B 1 173 ? -23.172 -0.526 5.621 1 93.5 173 ALA B O 1
ATOM 4537 N N . PRO B 1 174 ? -22.797 -1.263 3.523 1 90.88 174 PRO B N 1
ATOM 4538 C CA . PRO B 1 174 ? -22.844 -2.654 3.979 1 90.88 174 PRO B CA 1
ATOM 4539 C C . PRO B 1 174 ? -21.844 -2.955 5.086 1 90.88 174 PRO B C 1
ATOM 4541 O O . PRO B 1 174 ? -20.703 -2.469 5.043 1 90.88 174 PRO B O 1
ATOM 4544 N N . GLU B 1 175 ? -22.344 -3.773 6.02 1 90.81 175 GLU B N 1
ATOM 4545 C CA . GLU B 1 175 ? -21.516 -4.129 7.164 1 90.81 175 GLU B CA 1
ATOM 4546 C C . GLU B 1 175 ? -20.188 -4.75 6.711 1 90.81 175 GLU B C 1
ATOM 4548 O O . GLU B 1 175 ? -20.172 -5.613 5.828 1 90.81 175 GLU B O 1
ATOM 4553 N N . GLY B 1 176 ? -19.094 -4.246 7.285 1 89.88 176 GLY B N 1
ATOM 4554 C CA . GLY B 1 176 ? -17.797 -4.816 6.988 1 89.88 176 GLY B CA 1
ATOM 4555 C C . GLY B 1 176 ? -16.969 -3.963 6.039 1 89.88 176 GLY B C 1
ATOM 4556 O O . GLY B 1 176 ? -15.75 -4.145 5.93 1 89.88 176 GLY B O 1
ATOM 4557 N N . LEU B 1 177 ? -17.641 -3.078 5.301 1 92.69 177 LEU B N 1
ATOM 4558 C CA . LEU B 1 177 ? -16.906 -2.236 4.367 1 92.69 177 LEU B CA 1
ATOM 4559 C C . LEU B 1 177 ? -16.094 -1.182 5.109 1 92.69 177 LEU B C 1
ATOM 4561 O O . LEU B 1 177 ? -14.953 -0.886 4.727 1 92.69 177 LEU B O 1
ATOM 4565 N N . PHE B 1 178 ? -16.703 -0.58 6.117 1 94.12 178 PHE B N 1
ATOM 4566 C CA . PHE B 1 178 ? -16.031 0.323 7.047 1 94.12 178 PHE B CA 1
ATOM 4567 C C . PHE B 1 178 ? -16.016 -0.263 8.453 1 94.12 178 PHE B C 1
ATOM 4569 O O . PHE B 1 178 ? -17.047 -0.734 8.945 1 94.12 178 PHE B O 1
ATOM 4576 N N . VAL B 1 179 ? -14.875 -0.234 9.062 1 90.69 179 VAL B N 1
ATOM 4577 C CA . VAL B 1 179 ? -14.758 -0.876 10.367 1 90.69 179 VAL B CA 1
ATOM 4578 C C . VAL B 1 179 ? -14.68 0.186 11.461 1 90.69 179 VAL B C 1
ATOM 4580 O O . VAL B 1 179 ? -14.484 1.368 11.172 1 90.69 179 VAL B O 1
ATOM 4583 N N . GLU B 1 180 ? -14.844 -0.212 12.656 1 90.44 180 GLU B N 1
ATOM 4584 C CA . GLU B 1 180 ? -14.891 0.697 13.805 1 90.44 180 GLU B CA 1
ATOM 4585 C C . GLU B 1 180 ? -13.562 1.423 13.984 1 90.44 180 GLU B C 1
ATOM 4587 O O . GLU B 1 180 ? -13.539 2.641 14.172 1 90.44 180 GLU B O 1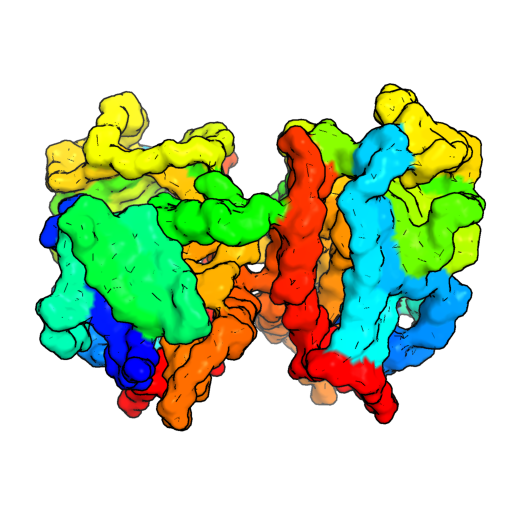
ATOM 4592 N N . ASN B 1 181 ? -12.484 0.73 14.008 1 92.75 181 ASN B N 1
ATOM 4593 C CA . ASN B 1 181 ? -11.141 1.299 14.062 1 92.75 181 ASN B CA 1
ATOM 4594 C C . ASN B 1 181 ? -10.219 0.664 13.023 1 92.75 181 ASN B C 1
ATOM 4596 O O . ASN B 1 181 ? -9.742 -0.453 13.219 1 92.75 181 ASN B O 1
ATOM 4600 N N . PRO B 1 182 ? -9.984 1.39 12 1 92.44 182 PRO B N 1
ATOM 4601 C CA . PRO B 1 182 ? -9.148 0.833 10.93 1 92.44 182 PRO B CA 1
ATOM 4602 C C . PRO B 1 182 ? -7.656 1.016 11.188 1 92.44 182 PRO B C 1
ATOM 4604 O O . PRO B 1 182 ? -6.832 0.673 10.328 1 92.44 182 PRO B O 1
ATOM 4607 N N . PHE B 1 183 ? -7.242 1.507 12.359 1 95.88 183 PHE B N 1
ATOM 4608 C CA . PHE B 1 183 ? -5.855 1.866 12.617 1 95.88 183 PHE B CA 1
ATOM 4609 C C . PHE B 1 183 ? -5.293 1.053 13.773 1 95.88 183 PHE B C 1
ATOM 4611 O O . PHE B 1 183 ? -6.047 0.502 14.578 1 95.88 183 PHE B O 1
ATOM 4618 N N . THR B 1 184 ? -4.008 0.905 13.828 1 95.19 184 THR B N 1
ATOM 4619 C CA . THR B 1 184 ? -3.277 0.263 14.914 1 95.19 184 THR B CA 1
ATOM 4620 C C . THR B 1 184 ? -2.119 1.142 15.383 1 95.19 184 THR B C 1
ATOM 4622 O O . THR B 1 184 ? -1.582 1.934 14.609 1 95.19 184 THR B O 1
ATOM 4625 N N . ALA B 1 185 ? -1.834 1.087 16.594 1 96.94 185 ALA B N 1
ATOM 4626 C CA . ALA B 1 185 ? -0.697 1.823 17.141 1 96.94 185 ALA B CA 1
ATOM 4627 C C . ALA B 1 185 ? 0.321 0.874 17.781 1 96.94 185 ALA B C 1
ATOM 4629 O O . ALA B 1 185 ? -0.049 -0.054 18.5 1 96.94 185 ALA B O 1
ATOM 4630 N N . SER B 1 186 ? 1.564 1.072 17.453 1 96.62 186 SER B N 1
ATOM 4631 C CA . SER B 1 186 ? 2.652 0.336 18.094 1 96.62 186 SER B CA 1
ATOM 4632 C C . SER B 1 186 ? 3.568 1.271 18.875 1 96.62 186 SER B C 1
ATOM 4634 O O . SER B 1 186 ? 4.574 0.834 19.438 1 96.62 186 SER B O 1
ATOM 4636 N N . PHE B 1 187 ? 3.219 2.531 18.859 1 97.62 187 PHE B N 1
ATOM 4637 C CA . PHE B 1 187 ? 3.951 3.545 19.609 1 97.62 187 PHE B CA 1
ATOM 4638 C C . PHE B 1 187 ? 2.992 4.5 20.312 1 97.62 187 PHE B C 1
ATOM 4640 O O . PHE B 1 187 ? 1.891 4.754 19.812 1 97.62 187 PHE B O 1
ATOM 4647 N N . THR B 1 188 ? 3.422 4.918 21.406 1 96.19 188 THR B N 1
ATOM 4648 C CA . THR B 1 188 ? 2.797 6.043 22.094 1 96.19 188 THR B CA 1
ATOM 4649 C C . THR B 1 188 ? 3.77 7.215 22.203 1 96.19 188 THR B C 1
ATOM 4651 O O . THR B 1 188 ? 4.965 7.066 21.938 1 96.19 188 THR B O 1
ATOM 4654 N N . GLY B 1 189 ? 3.209 8.305 22.438 1 92.62 189 GLY B N 1
ATOM 4655 C CA . GLY B 1 189 ? 4.195 9.375 22.484 1 92.62 189 GLY B CA 1
ATOM 4656 C C . GLY B 1 189 ? 3.682 10.625 23.156 1 92.62 189 GLY B C 1
ATOM 4657 O O . GLY B 1 189 ? 2.533 10.672 23.609 1 92.62 189 GLY B O 1
ATOM 4658 N N . VAL B 1 190 ? 4.633 11.555 23.328 1 93.62 190 VAL B N 1
ATOM 4659 C CA . VAL B 1 190 ? 4.449 12.867 23.938 1 93.62 190 VAL B CA 1
ATOM 4660 C C . VAL B 1 190 ? 4.793 13.953 22.922 1 93.62 190 VAL B C 1
ATOM 4662 O O . VAL B 1 190 ? 5.734 13.805 22.141 1 93.62 190 VAL B O 1
ATOM 4665 N N . PHE B 1 191 ? 3.986 14.961 22.938 1 92.38 191 PHE B N 1
ATOM 4666 C CA . PHE B 1 191 ? 4.223 16.172 22.156 1 92.38 191 PHE B CA 1
ATOM 4667 C C . PHE B 1 191 ? 4.488 17.359 23.078 1 92.38 191 PHE B C 1
ATOM 4669 O O . PHE B 1 191 ? 3.871 17.484 24.141 1 92.38 191 PHE B O 1
ATOM 4676 N N . GLY B 1 192 ? 5.375 18.156 22.688 1 92.56 192 GLY B N 1
ATOM 4677 C CA . GLY B 1 192 ? 5.629 19.391 23.406 1 92.56 192 GLY B CA 1
ATOM 4678 C C . GLY B 1 192 ? 6.059 20.531 22.5 1 92.56 192 GLY B C 1
ATOM 4679 O O . GLY B 1 192 ? 6.582 20.312 21.422 1 92.56 192 GLY B O 1
ATOM 4680 N N . ARG B 1 193 ? 5.711 21.656 22.906 1 92.81 193 ARG B N 1
ATOM 4681 C CA . ARG B 1 193 ? 6.188 22.906 22.328 1 92.81 193 ARG B CA 1
ATOM 4682 C C . ARG B 1 193 ? 6.852 23.781 23.375 1 92.81 193 ARG B C 1
ATOM 4684 O O . ARG B 1 193 ? 6.344 23.922 24.5 1 92.81 193 ARG B O 1
ATOM 4691 N N . GLY B 1 194 ? 8 24.281 22.953 1 91.06 194 GLY B N 1
ATOM 4692 C CA . GLY B 1 194 ? 8.742 25.141 23.859 1 91.06 194 GLY B CA 1
ATOM 4693 C C . GLY B 1 194 ? 9.578 26.188 23.156 1 91.06 194 GLY B C 1
ATOM 4694 O O . GLY B 1 194 ? 9.492 26.328 21.938 1 91.06 194 GLY B O 1
ATOM 4695 N N . PRO B 1 195 ? 10.328 26.984 23.906 1 90.69 195 PRO B N 1
ATOM 4696 C CA . PRO B 1 195 ? 11.148 28.031 23.297 1 90.69 195 PRO B CA 1
ATOM 4697 C C . PRO B 1 195 ? 12.289 27.484 22.453 1 90.69 195 PRO B C 1
ATOM 4699 O O . PRO B 1 195 ? 12.633 26.312 22.562 1 90.69 195 PRO B O 1
ATOM 4702 N N . LEU B 1 196 ? 12.727 28.391 21.609 1 89.94 196 LEU B N 1
ATOM 4703 C CA . LEU B 1 196 ? 13.93 28.062 20.859 1 89.94 196 LEU B CA 1
ATOM 4704 C C . LEU B 1 196 ? 15.117 27.859 21.797 1 89.94 196 LEU B C 1
ATOM 4706 O O . LEU B 1 196 ? 15.188 28.469 22.859 1 89.94 196 LEU B O 1
ATOM 4710 N N . PHE B 1 197 ? 15.93 26.922 21.438 1 83.62 197 PHE B N 1
ATOM 4711 C CA . PHE B 1 197 ? 17.156 26.656 22.188 1 83.62 197 PHE B CA 1
ATOM 4712 C C . PHE B 1 197 ? 18.375 26.781 21.297 1 83.62 197 PHE B C 1
ATOM 4714 O O . PHE B 1 197 ? 18.453 26.156 20.234 1 83.62 197 PHE B O 1
ATOM 4721 N N . ASP B 1 198 ? 19.344 27.5 21.766 1 80.88 198 ASP B N 1
ATOM 4722 C CA . ASP B 1 198 ? 20.516 27.859 20.969 1 80.88 198 ASP B CA 1
ATOM 4723 C C . ASP B 1 198 ? 21.312 26.625 20.562 1 80.88 198 ASP B C 1
ATOM 4725 O O . ASP B 1 198 ? 21.969 26.609 19.516 1 80.88 198 ASP B O 1
ATOM 4729 N N . ASP B 1 199 ? 21.219 25.625 21.297 1 84 199 ASP B N 1
ATOM 4730 C CA . ASP B 1 199 ? 22.047 24.453 21.078 1 84 199 ASP B CA 1
ATOM 4731 C C . ASP B 1 199 ? 21.484 23.578 19.953 1 84 199 ASP B C 1
ATOM 4733 O O . ASP B 1 199 ? 22.125 22.625 19.516 1 84 199 ASP B O 1
ATOM 4737 N N . ILE B 1 200 ? 20.359 23.922 19.516 1 83.31 200 ILE B N 1
ATOM 4738 C CA . ILE B 1 200 ? 19.812 23.266 18.328 1 83.31 200 ILE B CA 1
ATOM 4739 C C . ILE B 1 200 ? 19.656 24.266 17.203 1 83.31 200 ILE B C 1
ATOM 4741 O O . ILE B 1 200 ? 18.703 25.062 17.203 1 83.31 200 ILE B O 1
ATOM 4745 N N . PRO B 1 201 ? 20.578 24.172 16.359 1 79.31 201 PRO B N 1
ATOM 4746 C CA . PRO B 1 201 ? 20.594 25.203 15.312 1 79.31 201 PRO B CA 1
ATOM 4747 C C . PRO B 1 201 ? 19.328 25.188 14.461 1 79.31 201 PRO B C 1
ATOM 4749 O O . PRO B 1 201 ? 18.766 24.125 14.203 1 79.31 201 PRO B O 1
ATOM 4752 N N . SER B 1 202 ? 19.047 26.438 14.07 1 77.31 202 SER B N 1
ATOM 4753 C CA . SER B 1 202 ? 17.906 26.578 13.18 1 77.31 202 SER B CA 1
ATOM 4754 C C . SER B 1 202 ? 18.109 25.812 11.883 1 77.31 202 SER B C 1
ATOM 4756 O O . SER B 1 202 ? 19.203 25.812 11.32 1 77.31 202 SER B O 1
ATOM 4758 N N . GLY B 1 203 ? 17.156 25.031 11.484 1 82.12 203 GLY B N 1
ATOM 4759 C CA . GLY B 1 203 ? 17.188 24.281 10.242 1 82.12 203 GLY B CA 1
ATOM 4760 C C . GLY B 1 203 ? 17.641 22.844 10.422 1 82.12 203 GLY B C 1
ATOM 4761 O O . GLY B 1 203 ? 17.469 22.016 9.516 1 82.12 203 GLY B O 1
ATOM 4762 N N . GLN B 1 204 ? 18.234 22.641 11.539 1 88.12 204 GLN B N 1
ATOM 4763 C CA . GLN B 1 204 ? 18.656 21.281 11.805 1 88.12 204 GLN B CA 1
ATOM 4764 C C . GLN B 1 204 ? 17.875 20.688 12.992 1 88.12 204 GLN B C 1
ATOM 4766 O O . GLN B 1 204 ? 17.891 21.25 14.086 1 88.12 204 GLN B O 1
ATOM 4771 N N . GLY B 1 205 ? 17.281 19.609 12.773 1 90 205 GLY B N 1
ATOM 4772 C CA . GLY B 1 205 ? 16.578 18.922 13.859 1 90 205 GLY B CA 1
ATOM 4773 C C . GLY B 1 205 ? 17.484 17.969 14.633 1 90 205 GLY B C 1
ATOM 4774 O O . GLY B 1 205 ? 18.594 17.672 14.195 1 90 205 GLY B O 1
ATOM 4775 N N . ALA B 1 206 ? 17.125 17.688 15.828 1 93.06 206 ALA B N 1
ATOM 4776 C CA . ALA B 1 206 ? 17.812 16.719 16.672 1 93.06 206 ALA B CA 1
ATOM 4777 C C . ALA B 1 206 ? 16.969 15.453 16.828 1 93.06 206 ALA B C 1
ATOM 4779 O O . ALA B 1 206 ? 15.75 15.523 17.016 1 93.06 206 ALA B O 1
ATOM 4780 N N . GLU B 1 207 ? 17.594 14.375 16.688 1 96.06 207 GLU B N 1
ATOM 4781 C CA . GLU B 1 207 ? 16.984 13.07 16.938 1 96.06 207 GLU B CA 1
ATOM 4782 C C . GLU B 1 207 ? 17.844 12.211 17.844 1 96.06 207 GLU B C 1
ATOM 4784 O O . GLU B 1 207 ? 19.016 11.953 17.547 1 96.06 207 GLU B O 1
ATOM 4789 N N . VAL B 1 208 ? 17.297 11.836 18.969 1 97.5 208 VAL B N 1
ATOM 4790 C CA . VAL B 1 208 ? 18.016 11.023 19.953 1 97.5 208 VAL B CA 1
ATOM 4791 C C . VAL B 1 208 ? 17.406 9.625 20 1 97.5 208 VAL B C 1
ATOM 4793 O O . VAL B 1 208 ? 16.188 9.477 20.156 1 97.5 208 VAL B O 1
ATOM 4796 N N . HIS B 1 209 ? 18.266 8.656 19.859 1 98.06 209 HIS B N 1
ATOM 4797 C CA . HIS B 1 209 ? 17.812 7.281 19.703 1 98.06 209 HIS B CA 1
ATOM 4798 C C . HIS B 1 209 ? 18.094 6.461 20.953 1 98.06 209 HIS B C 1
ATOM 4800 O O . HIS B 1 209 ? 19.156 6.605 21.562 1 98.06 209 HIS B O 1
ATOM 4806 N N . GLY B 1 210 ? 17.156 5.66 21.344 1 97.12 210 GLY B N 1
ATOM 4807 C CA . GLY B 1 210 ? 17.312 4.648 22.375 1 97.12 210 GLY B CA 1
ATOM 4808 C C . GLY B 1 210 ? 16.688 3.32 22.016 1 97.12 210 GLY B C 1
ATOM 4809 O O . GLY B 1 210 ? 16.266 3.123 20.875 1 97.12 210 GLY B O 1
ATOM 4810 N N . ASP B 1 211 ? 16.766 2.367 22.953 1 96.12 211 ASP B N 1
ATOM 4811 C CA . ASP B 1 211 ? 16.141 1.062 22.75 1 96.12 211 ASP B CA 1
ATOM 4812 C C . ASP B 1 211 ? 14.617 1.155 22.844 1 96.12 211 ASP B C 1
ATOM 4814 O O . ASP B 1 211 ? 14.078 1.329 23.938 1 96.12 211 ASP B O 1
ATOM 4818 N N . ASP B 1 212 ? 13.984 1.121 21.75 1 97.12 212 ASP B N 1
ATOM 4819 C CA . ASP B 1 212 ? 12.531 1.109 21.656 1 97.12 212 ASP B CA 1
ATOM 4820 C C . ASP B 1 212 ? 11.953 2.512 21.828 1 97.12 212 ASP B C 1
ATOM 4822 O O . ASP B 1 212 ? 10.789 2.668 22.203 1 97.12 212 ASP B O 1
ATOM 4826 N N . TRP B 1 213 ? 12.758 3.496 21.625 1 97.75 213 TRP B N 1
ATOM 4827 C CA . TRP B 1 213 ? 12.234 4.855 21.672 1 97.75 213 TRP B CA 1
ATOM 4828 C C . TRP B 1 213 ? 13.117 5.805 20.859 1 97.75 213 TRP B C 1
ATOM 4830 O O . TRP B 1 213 ? 14.266 5.48 20.547 1 97.75 213 TRP B O 1
ATOM 4840 N N . VAL B 1 214 ? 12.547 6.941 20.5 1 98.06 214 VAL B N 1
ATOM 4841 C CA . VAL B 1 214 ? 13.273 8.031 19.844 1 98.06 214 VAL B CA 1
ATOM 4842 C C . VAL B 1 214 ? 12.656 9.367 20.234 1 98.06 214 VAL B C 1
ATOM 4844 O O . VAL B 1 214 ? 11.453 9.453 20.469 1 98.06 214 VAL B O 1
ATOM 4847 N N . ILE B 1 215 ? 13.492 10.383 20.406 1 97.06 215 ILE B N 1
ATOM 4848 C CA . ILE B 1 215 ? 13.062 11.75 20.672 1 97.06 215 ILE B CA 1
ATOM 4849 C C . ILE B 1 215 ? 13.477 12.664 19.516 1 97.06 215 ILE B C 1
ATOM 4851 O O . ILE B 1 215 ? 14.609 12.586 19.047 1 97.06 215 ILE B O 1
ATOM 4855 N N . GLN B 1 216 ? 12.539 13.414 19.109 1 95.38 216 GLN B N 1
ATOM 4856 C CA . GLN B 1 216 ? 12.828 14.414 18.094 1 95.38 216 GLN B CA 1
ATOM 4857 C C . GLN B 1 216 ? 12.625 15.828 18.625 1 95.38 216 GLN B C 1
ATOM 4859 O O . GLN B 1 216 ? 11.695 16.078 19.406 1 95.38 216 GLN B O 1
ATOM 4864 N N . ALA B 1 217 ? 13.461 16.734 18.25 1 92.44 217 ALA B N 1
ATOM 4865 C CA . ALA B 1 217 ? 13.328 18.156 18.484 1 92.44 217 ALA B CA 1
ATOM 4866 C C . ALA B 1 217 ? 13.594 18.953 17.203 1 92.44 217 ALA B C 1
ATOM 4868 O O . ALA B 1 217 ? 14.656 18.828 16.594 1 92.44 217 ALA B O 1
ATOM 4869 N N . PHE B 1 218 ? 12.586 19.766 16.812 1 90.38 218 PHE B N 1
ATOM 4870 C CA . PHE B 1 218 ? 12.672 20.547 15.594 1 90.38 218 PHE B CA 1
ATOM 4871 C C . PHE B 1 218 ? 12.398 22.016 15.875 1 90.38 218 PHE B C 1
ATOM 4873 O O . PHE B 1 218 ? 11.273 22.391 16.234 1 90.38 218 PHE B O 1
ATOM 4880 N N . PRO B 1 219 ? 13.391 22.875 15.766 1 88.94 219 PRO B N 1
ATOM 4881 C CA . PRO B 1 219 ? 13.078 24.297 15.867 1 88.94 219 PRO B CA 1
ATOM 4882 C C . PRO B 1 219 ? 12.367 24.828 14.625 1 88.94 219 PRO B C 1
ATOM 4884 O O . PRO B 1 219 ? 12.742 24.5 13.5 1 88.94 219 PRO B O 1
ATOM 4887 N N . SER B 1 220 ? 11.281 25.469 14.82 1 87.88 220 SER B N 1
ATOM 4888 C CA . SER B 1 220 ? 10.648 26.281 13.789 1 87.88 220 SER B CA 1
ATOM 4889 C C . SER B 1 220 ? 11.07 27.734 13.891 1 87.88 220 SER B C 1
ATOM 4891 O O . SER B 1 220 ? 12.141 28.047 14.422 1 87.88 220 SER B O 1
ATOM 4893 N N . GLN B 1 221 ? 10.25 28.641 13.344 1 83.69 221 GLN B N 1
ATOM 4894 C CA . GLN B 1 221 ? 10.609 30.047 13.328 1 83.69 221 GLN B CA 1
ATOM 4895 C C . GLN B 1 221 ? 10.594 30.641 14.742 1 83.69 221 GLN B C 1
ATOM 4897 O O . GLN B 1 221 ? 11.453 31.453 15.094 1 83.69 221 GLN B O 1
ATOM 4902 N N . LYS B 1 222 ? 9.672 30.188 15.562 1 85.31 222 LYS B N 1
ATOM 4903 C CA . LYS B 1 222 ? 9.492 30.906 16.828 1 85.31 222 LYS B CA 1
ATOM 4904 C C . LYS B 1 222 ? 9.555 29.938 18 1 85.31 222 LYS B C 1
ATOM 4906 O O . LYS B 1 222 ? 9.523 30.375 19.156 1 85.31 222 LYS B O 1
ATOM 4911 N N . GLU B 1 223 ? 9.617 28.703 17.719 1 90.5 223 GLU B N 1
ATOM 4912 C CA . GLU B 1 223 ? 9.531 27.734 18.812 1 90.5 223 GLU B CA 1
ATOM 4913 C C . GLU B 1 223 ? 10.18 26.406 18.422 1 90.5 223 GLU B C 1
ATOM 4915 O O . GLU B 1 223 ? 10.562 26.203 17.281 1 90.5 223 GLU B O 1
ATOM 4920 N N . THR B 1 224 ? 10.352 25.547 19.484 1 91.56 224 THR B N 1
ATOM 4921 C CA . THR B 1 224 ? 10.844 24.188 19.281 1 91.56 224 THR B CA 1
ATOM 4922 C C . THR B 1 224 ? 9.727 23.172 19.484 1 91.56 224 THR B C 1
ATOM 4924 O O . THR B 1 224 ? 8.969 23.266 20.453 1 91.56 224 THR B O 1
ATOM 4927 N N . HIS B 1 225 ? 9.633 22.25 18.562 1 92.56 225 HIS B N 1
ATOM 4928 C CA . HIS B 1 225 ? 8.688 21.141 18.672 1 92.56 225 HIS B CA 1
ATOM 4929 C C . HIS B 1 225 ? 9.383 19.859 19.141 1 92.56 225 HIS B C 1
ATOM 4931 O O . HIS B 1 225 ? 10.43 19.484 18.609 1 92.56 225 HIS B O 1
ATOM 4937 N N . LEU B 1 226 ? 8.789 19.266 20.203 1 92.81 226 LEU B N 1
ATOM 4938 C CA . LEU B 1 226 ? 9.344 18.047 20.797 1 92.81 226 LEU B CA 1
ATOM 4939 C C . LEU B 1 226 ? 8.398 16.859 20.609 1 92.81 226 LEU B C 1
ATOM 4941 O O . LEU B 1 226 ? 7.184 17 20.766 1 92.81 226 LEU B O 1
ATOM 4945 N N . PHE B 1 227 ? 8.992 15.695 20.234 1 94.94 227 PHE B N 1
ATOM 4946 C CA . PHE B 1 227 ? 8.234 14.461 20.109 1 94.94 227 PHE B CA 1
ATOM 4947 C C . PHE B 1 227 ? 8.977 13.305 20.766 1 94.94 227 PHE B C 1
ATOM 4949 O O . PHE B 1 227 ? 10.188 13.148 20.594 1 94.94 227 PHE B O 1
ATOM 4956 N N . ILE B 1 228 ? 8.305 12.578 21.609 1 96.81 228 ILE B N 1
ATOM 4957 C CA . ILE B 1 228 ? 8.789 11.281 22.078 1 96.81 228 ILE B CA 1
ATOM 4958 C C . ILE B 1 228 ? 7.98 10.164 21.438 1 96.81 228 ILE B C 1
ATOM 4960 O O . ILE B 1 228 ? 6.75 10.219 21.391 1 96.81 228 ILE B O 1
ATOM 4964 N N . TYR B 1 229 ? 8.633 9.227 20.875 1 97.62 229 TYR B N 1
ATOM 4965 C CA . TYR B 1 229 ? 8.047 7.977 20.391 1 97.62 229 TYR B CA 1
ATOM 4966 C C . TYR B 1 229 ? 8.508 6.797 21.234 1 97.62 229 TYR B C 1
ATOM 4968 O O . TYR B 1 229 ? 9.695 6.48 21.281 1 97.62 229 TYR B O 1
ATOM 4976 N N . LYS B 1 230 ? 7.637 6.223 21.922 1 97.81 230 LYS B N 1
ATOM 4977 C CA . LYS B 1 230 ? 7.949 5.051 22.734 1 97.81 230 LYS B CA 1
ATOM 4978 C C . LYS B 1 230 ? 7.168 3.828 22.266 1 97.81 230 LYS B C 1
ATOM 4980 O O . LYS B 1 230 ? 5.945 3.879 22.125 1 97.81 230 LYS B O 1
ATOM 4985 N N . ARG B 1 231 ? 7.848 2.736 22.016 1 97.5 231 ARG B N 1
ATOM 4986 C CA . ARG B 1 231 ? 7.23 1.502 21.547 1 97.5 231 ARG B CA 1
ATOM 4987 C C . ARG B 1 231 ? 6.293 0.923 22.594 1 97.5 231 ARG B C 1
ATOM 4989 O O . ARG B 1 231 ? 6.605 0.935 23.797 1 97.5 231 ARG B O 1
ATOM 4996 N N . ILE B 1 232 ? 5.137 0.482 22.219 1 96.38 232 ILE B N 1
ATOM 4997 C CA . ILE B 1 232 ? 4.148 -0.201 23.047 1 96.38 232 ILE B CA 1
ATOM 4998 C C . ILE B 1 232 ? 3.674 -1.471 22.359 1 96.38 232 ILE B C 1
ATOM 5000 O O . ILE B 1 232 ? 3.906 -1.649 21.156 1 96.38 232 ILE B O 1
ATOM 5004 N N . PRO B 1 233 ? 3.068 -2.432 23.094 1 94 233 PRO B N 1
ATOM 5005 C CA . PRO B 1 233 ? 2.393 -3.527 22.391 1 94 233 PRO B CA 1
ATOM 5006 C C . PRO B 1 233 ? 1.343 -3.035 21.406 1 94 233 PRO B C 1
ATOM 5008 O O . PRO B 1 233 ? 0.651 -2.049 21.672 1 94 233 PRO B O 1
ATOM 5011 N N . ARG B 1 234 ? 1.253 -3.729 20.328 1 91.94 234 ARG B N 1
ATOM 5012 C CA . ARG B 1 234 ? 0.292 -3.338 19.297 1 91.94 234 ARG B CA 1
ATOM 5013 C C . ARG B 1 234 ? -1.1 -3.152 19.891 1 91.94 234 ARG B C 1
ATOM 5015 O O . ARG B 1 234 ? -1.627 -4.055 20.547 1 91.94 234 ARG B O 1
ATOM 5022 N N . CYS B 1 235 ? -1.658 -1.909 19.625 1 92.19 235 CYS B N 1
ATOM 5023 C CA . CYS B 1 235 ? -2.928 -1.485 20.203 1 92.19 235 CYS B CA 1
ATOM 5024 C C . CYS B 1 235 ? -3.934 -1.135 19.109 1 92.19 235 CYS B C 1
ATOM 5026 O O . CYS B 1 235 ? -3.6 -0.437 18.156 1 92.19 235 CYS B O 1
ATOM 5028 N N . THR B 1 236 ? -5.191 -1.652 19.25 1 91 236 THR B N 1
ATOM 5029 C CA . THR B 1 236 ? -6.242 -1.36 18.281 1 91 236 THR B CA 1
ATOM 5030 C C . THR B 1 236 ? -7.336 -0.504 18.922 1 91 236 THR B C 1
ATOM 5032 O O . THR B 1 236 ? -8.391 -0.286 18.312 1 91 236 THR B O 1
ATOM 5035 N N . ASP B 1 237 ? -7.082 -0.016 20.141 1 91.75 237 ASP B N 1
ATOM 5036 C CA . ASP B 1 237 ? -8.062 0.83 20.812 1 91.75 237 ASP B CA 1
ATOM 5037 C C . ASP B 1 237 ? -8.016 2.258 20.281 1 91.75 237 ASP B C 1
ATOM 5039 O O . ASP B 1 237 ? -6.965 2.727 19.844 1 91.75 237 ASP B O 1
ATOM 5043 N N . ARG B 1 238 ? -9.211 2.865 20.328 1 91.56 238 ARG B N 1
ATOM 5044 C CA . ARG B 1 238 ? -9.266 4.297 20.047 1 91.56 238 ARG B CA 1
ATOM 5045 C C . ARG B 1 238 ? -8.773 5.105 21.25 1 91.56 238 ARG B C 1
ATOM 5047 O O . ARG B 1 238 ? -9.453 5.188 22.266 1 91.56 238 ARG B O 1
ATOM 5054 N N . VAL B 1 239 ? -7.625 5.637 21.141 1 89.75 239 VAL B N 1
ATOM 5055 C CA . VAL B 1 239 ? -7.059 6.453 22.203 1 89.75 239 VAL B CA 1
ATOM 5056 C C . VAL B 1 239 ? -7.051 7.922 21.781 1 89.75 239 VAL B C 1
ATOM 5058 O O . VAL B 1 239 ? -6.266 8.32 20.922 1 89.75 239 VAL B O 1
ATOM 5061 N N . PRO B 1 240 ? -7.863 8.648 22.375 1 88.62 240 PRO B N 1
ATOM 5062 C CA . PRO B 1 240 ? -7.922 10.055 21.984 1 88.62 240 PRO B CA 1
ATOM 5063 C C . PRO B 1 240 ? -6.699 10.844 22.453 1 88.62 240 PRO B C 1
ATOM 5065 O O . PRO B 1 240 ? -6.086 10.5 23.469 1 88.62 240 PRO B O 1
ATOM 5068 N N . PHE B 1 241 ? -6.43 11.82 21.703 1 89.5 241 PHE B N 1
ATOM 5069 C CA . PHE B 1 241 ? -5.43 12.797 22.141 1 89.5 241 PHE B CA 1
ATOM 5070 C C . PHE B 1 241 ? -5.816 13.422 23.469 1 89.5 241 PHE B C 1
ATOM 5072 O O . PHE B 1 241 ? -6.996 13.656 23.734 1 89.5 241 PHE B O 1
ATOM 5079 N N . THR B 1 242 ? -4.781 13.633 24.312 1 91.88 242 THR B N 1
ATOM 5080 C CA . THR B 1 242 ? -5.004 14.32 25.578 1 91.88 242 THR B CA 1
ATOM 5081 C C . THR B 1 242 ? -3.887 15.328 25.859 1 91.88 242 THR B C 1
ATOM 5083 O O . THR B 1 242 ? -2.758 15.141 25.406 1 91.88 242 THR B O 1
ATOM 5086 N N . THR B 1 243 ? -4.23 16.375 26.547 1 90.94 243 THR B N 1
ATOM 5087 C CA . THR B 1 243 ? -3.225 17.344 26.953 1 90.94 243 THR B CA 1
ATOM 5088 C C . THR B 1 243 ? -2.543 16.906 28.25 1 90.94 243 THR B C 1
ATOM 5090 O O . THR B 1 243 ? -1.522 17.469 28.641 1 90.94 243 THR B O 1
ATOM 5093 N N . ASN B 1 244 ? -3.07 15.898 28.844 1 90.44 244 ASN B N 1
ATOM 5094 C CA . ASN B 1 244 ? -2.482 15.344 30.062 1 90.44 244 ASN B CA 1
ATOM 5095 C C . ASN B 1 244 ? -1.415 14.297 29.734 1 90.44 244 ASN B C 1
ATOM 5097 O O . ASN B 1 244 ? -1.736 13.164 29.391 1 90.44 244 ASN B O 1
ATOM 5101 N N . VAL B 1 245 ? -0.24 14.719 29.984 1 93.12 245 VAL B N 1
ATOM 5102 C CA . VAL B 1 245 ? 0.875 13.805 29.75 1 93.12 245 VAL B CA 1
ATOM 5103 C C . VAL B 1 245 ? 1.184 13.016 31.016 1 93.12 245 VAL B C 1
ATOM 5105 O O . VAL B 1 245 ? 1.369 13.602 32.094 1 93.12 245 VAL B O 1
ATOM 5108 N N . PRO B 1 246 ? 1.298 11.758 30.891 1 91.69 246 PRO B N 1
ATOM 5109 C CA . PRO B 1 246 ? 1.646 10.969 32.094 1 91.69 246 PRO B CA 1
ATOM 5110 C C . PRO B 1 246 ? 3.002 11.352 32.656 1 91.69 246 PRO B C 1
ATOM 5112 O O . PRO B 1 246 ? 4 11.406 31.938 1 91.69 246 PRO B O 1
ATOM 5115 N N . LYS B 1 247 ? 3.041 11.492 33.938 1 92.06 247 LYS B N 1
ATOM 5116 C CA . LYS B 1 247 ? 4.25 11.93 34.625 1 92.06 247 LYS B CA 1
ATOM 5117 C C . LYS B 1 247 ? 5.363 10.898 34.5 1 92.06 247 LYS B C 1
ATOM 5119 O O . LYS B 1 247 ? 6.539 11.25 34.375 1 92.06 247 LYS B O 1
ATOM 5124 N N . ASP B 1 248 ? 4.965 9.68 34.531 1 92.81 248 ASP B N 1
ATOM 5125 C CA . ASP B 1 248 ? 5.953 8.609 34.469 1 92.81 248 ASP B CA 1
ATOM 5126 C C . ASP B 1 248 ? 6.68 8.617 33.125 1 92.81 248 ASP B C 1
ATOM 5128 O O . ASP B 1 248 ? 7.871 8.305 33.062 1 92.81 248 ASP B O 1
ATOM 5132 N N . LEU B 1 249 ? 5.965 8.945 32.125 1 91.5 249 LEU B N 1
ATOM 5133 C CA . LEU B 1 249 ? 6.566 9.016 30.797 1 91.5 249 LEU B CA 1
ATOM 5134 C C . LEU B 1 249 ? 7.578 10.156 30.719 1 91.5 249 LEU B C 1
ATOM 5136 O O . LEU B 1 249 ? 8.648 10 30.125 1 91.5 249 LEU B O 1
ATOM 5140 N N . VAL B 1 250 ? 7.258 11.219 31.266 1 92.94 250 VAL B N 1
ATOM 5141 C CA . VAL B 1 250 ? 8.148 12.375 31.281 1 92.94 250 VAL B CA 1
ATOM 5142 C C . VAL B 1 250 ? 9.398 12.055 32.094 1 92.94 250 VAL B C 1
ATOM 5144 O O . VAL B 1 250 ? 10.516 12.344 31.672 1 92.94 250 VAL B O 1
ATOM 5147 N N . GLU B 1 251 ? 9.227 11.438 33.219 1 95.25 251 GLU B N 1
ATOM 5148 C CA . GLU B 1 251 ? 10.336 11.102 34.125 1 95.25 251 GLU B CA 1
ATOM 5149 C C . GLU B 1 251 ? 11.289 10.109 33.469 1 95.25 251 GLU B C 1
ATOM 5151 O O . GLU B 1 251 ? 12.5 10.18 33.656 1 95.25 251 GLU B O 1
ATOM 5156 N N . GLU B 1 252 ? 10.703 9.234 32.781 1 95.81 252 GLU B N 1
ATOM 5157 C CA . GLU B 1 252 ? 11.5 8.211 32.125 1 95.81 252 GLU B CA 1
ATOM 5158 C C . GLU B 1 252 ? 12.531 8.852 31.188 1 95.81 252 GLU B C 1
ATOM 5160 O O . GLU B 1 252 ? 13.625 8.305 31 1 95.81 252 GLU B O 1
ATOM 5165 N N . PHE B 1 253 ? 12.227 10.016 30.625 1 96.56 253 PHE B N 1
ATOM 5166 C CA . PHE B 1 253 ? 13.086 10.594 29.594 1 96.56 253 PHE B CA 1
ATOM 5167 C C . PHE B 1 253 ? 13.742 11.875 30.094 1 96.56 253 PHE B C 1
ATOM 5169 O O . PHE B 1 253 ? 14.445 12.555 29.344 1 96.56 253 PHE B O 1
ATOM 5176 N N . ALA B 1 254 ? 13.547 12.164 31.312 1 96.06 254 ALA B N 1
ATOM 5177 C CA . ALA B 1 254 ? 13.953 13.445 31.891 1 96.06 254 ALA B CA 1
ATOM 5178 C C . ALA B 1 254 ? 15.445 13.695 31.672 1 96.06 254 ALA B C 1
ATOM 5180 O O . ALA B 1 254 ? 15.852 14.805 31.312 1 96.06 254 ALA B O 1
ATOM 5181 N N . ASN B 1 255 ? 16.234 12.656 31.75 1 96.31 255 ASN B N 1
ATOM 5182 C CA . ASN B 1 255 ? 17.688 12.836 31.766 1 96.31 255 ASN B CA 1
ATOM 5183 C C . ASN B 1 255 ? 18.297 12.562 30.391 1 96.31 255 ASN B C 1
ATOM 5185 O O . ASN B 1 255 ? 19.516 12.656 30.234 1 96.31 255 ASN B O 1
ATOM 5189 N N . VAL B 1 256 ? 17.484 12.203 29.438 1 97.12 256 VAL B N 1
ATOM 5190 C CA . VAL B 1 256 ? 18 12.023 28.094 1 97.12 256 VAL B CA 1
ATOM 5191 C C . VAL B 1 256 ? 18.578 13.336 27.562 1 97.12 256 VAL B C 1
ATOM 5193 O O . VAL B 1 256 ? 17.938 14.383 27.656 1 97.12 256 VAL B O 1
ATOM 5196 N N . LYS B 1 257 ? 19.812 13.289 27.047 1 96 257 LYS B N 1
ATOM 5197 C CA . LYS B 1 257 ? 20.469 14.484 26.531 1 96 257 LYS B CA 1
ATOM 5198 C C . LYS B 1 257 ? 20.125 14.703 25.062 1 96 257 LYS B C 1
ATOM 5200 O O . LYS B 1 257 ? 20.5 13.906 24.203 1 96 257 LYS B O 1
ATOM 5205 N N . LEU B 1 258 ? 19.453 15.766 24.797 1 93.31 258 LEU B N 1
ATOM 5206 C CA . LEU B 1 258 ? 19.156 16.141 23.422 1 93.31 258 LEU B CA 1
ATOM 5207 C C . LEU B 1 258 ? 20.406 16.672 22.719 1 93.31 258 LEU B C 1
ATOM 5209 O O . LEU B 1 258 ? 20.594 16.453 21.516 1 93.31 258 LEU B O 1
ATOM 5213 N N . THR B 1 259 ? 21.172 17.391 23.453 1 92.56 259 THR B N 1
ATOM 5214 C CA . THR B 1 259 ? 22.516 17.859 23.109 1 92.56 259 THR B CA 1
ATOM 5215 C C . THR B 1 259 ? 23.469 17.688 24.297 1 92.56 259 THR B C 1
ATOM 5217 O O . THR B 1 259 ? 23.031 17.312 25.391 1 92.56 259 THR B O 1
ATOM 5220 N N . PRO B 1 260 ? 24.734 17.953 24.016 1 92 260 PRO B N 1
ATOM 5221 C CA . PRO B 1 260 ? 25.656 17.797 25.141 1 92 260 PRO B CA 1
ATOM 5222 C C . PRO B 1 260 ? 25.312 18.719 26.312 1 92 260 PRO B C 1
ATOM 5224 O O . PRO B 1 260 ? 25.688 18.438 27.453 1 92 260 PRO B O 1
ATOM 5227 N N . LYS B 1 261 ? 24.484 19.75 26.109 1 90.69 261 LYS B N 1
ATOM 5228 C CA . LYS B 1 261 ? 24.266 20.75 27.141 1 90.69 261 LYS B CA 1
ATOM 5229 C C . LYS B 1 261 ? 22.812 20.734 27.625 1 90.69 261 LYS B C 1
ATOM 5231 O O . LYS B 1 261 ? 22.516 21.297 28.688 1 90.69 261 LYS B O 1
ATOM 5236 N N . VAL B 1 262 ? 21.969 20.109 26.906 1 90.12 262 VAL B N 1
ATOM 5237 C CA . VAL B 1 262 ? 20.547 20.266 27.172 1 90.12 262 VAL B CA 1
ATOM 5238 C C . VAL B 1 262 ? 19.891 18.891 27.297 1 90.12 262 VAL B C 1
ATOM 5240 O O . VAL B 1 262 ? 20.047 18.047 26.422 1 90.12 262 VAL B O 1
ATOM 5243 N N . THR B 1 263 ? 19.141 18.688 28.375 1 93.94 263 THR B N 1
ATOM 5244 C CA . THR B 1 263 ? 18.359 17.469 28.562 1 93.94 263 THR B CA 1
ATOM 5245 C C . THR B 1 263 ? 16.922 17.656 28.094 1 93.94 263 THR B C 1
ATOM 5247 O O . THR B 1 263 ? 16.484 18.797 27.875 1 93.94 263 THR B O 1
ATOM 5250 N N . PHE B 1 264 ? 16.281 16.547 27.938 1 94.25 264 PHE B N 1
ATOM 5251 C CA . PHE B 1 264 ? 14.859 16.609 27.609 1 94.25 264 PHE B CA 1
ATOM 5252 C C . PHE B 1 264 ? 14.102 17.422 28.656 1 94.25 264 PHE B C 1
ATOM 5254 O O . PHE B 1 264 ? 13.273 18.266 28.312 1 94.25 264 PHE B O 1
ATOM 5261 N N . LYS B 1 265 ? 14.344 17.203 29.922 1 93.94 265 LYS B N 1
ATOM 5262 C CA . LYS B 1 265 ? 13.648 17.875 31.016 1 93.94 265 LYS B CA 1
ATOM 5263 C C . LYS B 1 265 ? 13.859 19.375 30.969 1 93.94 265 LYS B C 1
ATOM 5265 O O . LYS B 1 265 ? 12.953 20.156 31.297 1 93.94 265 LYS B O 1
ATOM 5270 N N . ASP B 1 266 ? 15.008 19.828 30.594 1 91.88 266 ASP B N 1
ATOM 5271 C CA . ASP B 1 266 ? 15.305 21.25 30.484 1 91.88 266 ASP B CA 1
ATOM 5272 C C . ASP B 1 266 ? 14.344 21.938 29.531 1 91.88 266 ASP B C 1
ATOM 5274 O O . ASP B 1 266 ? 13.883 23.062 29.797 1 91.88 266 ASP B O 1
ATOM 5278 N N . LEU B 1 267 ? 14.102 21.297 28.453 1 89.94 267 LEU B N 1
ATOM 5279 C CA . LEU B 1 267 ? 13.188 21.859 27.469 1 89.94 267 LEU B CA 1
ATOM 5280 C C . LEU B 1 267 ? 11.734 21.656 27.906 1 89.94 267 LEU B C 1
ATOM 5282 O O . LEU B 1 267 ? 10.914 22.578 27.766 1 89.94 267 LEU B O 1
ATOM 5286 N N . TRP B 1 268 ? 11.469 20.5 28.391 1 93.25 268 TRP B N 1
ATOM 5287 C CA . TRP B 1 268 ? 10.109 20.141 28.781 1 93.25 268 TRP B CA 1
ATOM 5288 C C . TRP B 1 268 ? 9.586 21.078 29.859 1 93.25 268 TRP B C 1
ATOM 5290 O O . TRP B 1 268 ? 8.414 21.453 29.844 1 93.25 268 TRP B O 1
ATOM 5300 N N . ASP B 1 269 ? 10.398 21.469 30.734 1 94.25 269 ASP B N 1
ATOM 5301 C CA . ASP B 1 269 ? 10 22.312 31.859 1 94.25 269 ASP B CA 1
ATOM 5302 C C . ASP B 1 269 ? 9.62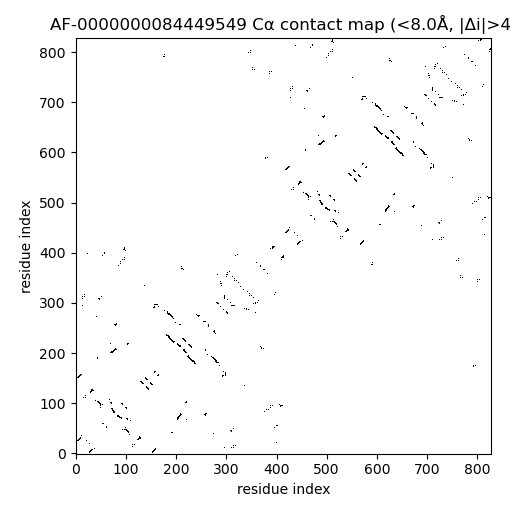5 23.719 31.375 1 94.25 269 ASP B C 1
ATOM 5304 O O . ASP B 1 269 ? 8.938 24.453 32.094 1 94.25 269 ASP B O 1
ATOM 5308 N N . LYS B 1 270 ? 10.078 24.078 30.266 1 93.62 270 LYS B N 1
ATOM 5309 C CA . LYS B 1 270 ? 9.812 25.406 29.719 1 93.62 270 LYS B CA 1
ATOM 5310 C C . LYS B 1 270 ? 8.711 25.359 28.672 1 93.62 270 LYS B C 1
ATOM 5312 O O . LYS B 1 270 ? 8.453 26.359 27.984 1 93.62 270 LYS B O 1
ATOM 5317 N N . ARG B 1 271 ? 8.016 24.234 28.547 1 91.62 271 ARG B N 1
ATOM 5318 C CA . ARG B 1 271 ? 7.043 24.016 27.484 1 91.62 271 ARG B CA 1
ATOM 5319 C C . ARG B 1 271 ? 5.828 24.922 27.656 1 91.62 271 ARG B C 1
ATOM 5321 O O . ARG B 1 271 ? 5.441 25.234 28.781 1 91.62 271 ARG B O 1
ATOM 5328 N N . PHE B 1 272 ? 5.23 25.281 26.562 1 89.44 272 PHE B N 1
ATOM 5329 C CA . PHE B 1 272 ? 3.994 26.047 26.672 1 89.44 272 PHE B CA 1
ATOM 5330 C C . PHE B 1 272 ? 2.797 25.219 26.234 1 89.44 272 PHE B C 1
ATOM 5332 O O . PHE B 1 272 ? 1.649 25.578 26.5 1 89.44 272 PHE B O 1
ATOM 5339 N N . ALA B 1 273 ? 3.037 24.125 25.641 1 91.69 273 ALA B N 1
ATOM 5340 C CA . ALA B 1 273 ? 1.982 23.172 25.281 1 91.69 273 ALA B CA 1
ATOM 5341 C C . ALA B 1 273 ? 2.494 21.734 25.328 1 91.69 273 ALA B C 1
ATOM 5343 O O . ALA B 1 273 ? 3.682 21.484 25.125 1 91.69 273 ALA B O 1
ATOM 5344 N N . ALA B 1 274 ? 1.623 20.859 25.656 1 93.62 274 ALA B N 1
ATOM 5345 C CA . ALA B 1 274 ? 1.969 19.453 25.719 1 93.62 274 ALA B CA 1
ATOM 5346 C C . ALA B 1 274 ? 0.777 18.578 25.344 1 93.62 274 ALA B C 1
ATOM 5348 O O . ALA B 1 274 ? -0.369 19.031 25.359 1 93.62 274 ALA B O 1
ATOM 5349 N N . GLY B 1 275 ? 1.073 17.422 24.906 1 94.38 275 GLY B N 1
ATOM 5350 C CA . GLY B 1 275 ? 0.033 16.469 24.594 1 94.38 275 GLY B CA 1
ATOM 5351 C C . GLY B 1 275 ? 0.532 15.031 24.578 1 94.38 275 GLY B C 1
ATOM 5352 O O . GLY B 1 275 ? 1.738 14.789 24.641 1 94.38 275 GLY B O 1
ATOM 5353 N N . HIS B 1 276 ? -0.396 14.172 24.672 1 95 276 HIS B N 1
ATOM 5354 C CA . HIS B 1 276 ? -0.138 12.734 24.672 1 95 276 HIS B CA 1
ATOM 5355 C C . HIS B 1 276 ? -1.119 12.008 23.766 1 95 276 HIS B C 1
ATOM 5357 O O . HIS B 1 276 ? -2.311 12.32 23.734 1 95 276 HIS B O 1
ATOM 5363 N N . ALA B 1 277 ? -0.588 11.109 22.969 1 94.38 277 ALA B N 1
ATOM 5364 C CA . ALA B 1 277 ? -1.422 10.289 22.094 1 94.38 277 ALA B CA 1
ATOM 5365 C C . ALA B 1 277 ? -0.68 9.031 21.641 1 94.38 277 ALA B C 1
ATOM 5367 O O . ALA B 1 277 ? 0.544 8.945 21.766 1 94.38 277 ALA B O 1
ATOM 5368 N N . ASN B 1 278 ? -1.429 8.023 21.203 1 95.81 278 ASN B N 1
ATOM 5369 C CA . ASN B 1 278 ? -0.834 6.934 20.438 1 95.81 278 ASN B CA 1
ATOM 5370 C C . ASN B 1 278 ? -0.585 7.348 18.984 1 95.81 278 ASN B C 1
ATOM 5372 O O . ASN B 1 278 ? -1.232 8.266 18.469 1 95.81 278 ASN B O 1
ATOM 5376 N N . PHE B 1 279 ? 0.412 6.777 18.438 1 95.31 279 PHE B N 1
ATOM 5377 C CA . PHE B 1 279 ? 0.714 7.02 17.031 1 95.31 279 PHE B CA 1
ATOM 5378 C C . PHE B 1 279 ? 0.151 5.902 16.156 1 95.31 279 PHE B C 1
ATOM 5380 O O . PHE B 1 279 ? 0.852 4.938 15.844 1 95.31 279 PHE B O 1
ATOM 5387 N N . GLU B 1 280 ? -1.122 6.133 15.742 1 96 280 GLU B N 1
ATOM 5388 C CA . GLU B 1 280 ? -1.851 5.148 14.953 1 96 280 GLU B CA 1
ATOM 5389 C C . GLU B 1 280 ? -1.427 5.199 13.484 1 96 280 GLU B C 1
ATOM 5391 O O . GLU B 1 280 ? -1.013 6.246 12.984 1 96 280 GLU B O 1
ATOM 5396 N N . GLU B 1 281 ? -1.472 4.051 12.859 1 96.5 281 GLU B N 1
ATOM 5397 C CA . GLU B 1 281 ? -1.144 3.906 11.445 1 96.5 281 GLU B CA 1
ATOM 5398 C C . GLU B 1 281 ? -2.145 2.998 10.734 1 96.5 281 GLU B C 1
ATOM 5400 O O . GLU B 1 281 ? -2.654 2.045 11.328 1 96.5 281 GLU B O 1
ATOM 5405 N N . GLY B 1 282 ? -2.373 3.369 9.461 1 96.44 282 GLY B N 1
ATOM 5406 C CA . GLY B 1 282 ? -3.223 2.527 8.633 1 96.44 282 GLY B CA 1
ATOM 5407 C C . GLY B 1 282 ? -3.82 3.266 7.453 1 96.44 282 GLY B C 1
ATOM 5408 O O . GLY B 1 282 ? -3.877 4.496 7.445 1 96.44 282 GLY B O 1
ATOM 5409 N N . VAL B 1 283 ? -4.188 2.547 6.43 1 97 283 VAL B N 1
ATOM 5410 C CA . VAL B 1 283 ? -4.949 3.02 5.281 1 97 283 VAL B CA 1
ATOM 5411 C C . VAL B 1 283 ? -6.297 2.303 5.219 1 97 283 VAL B C 1
ATOM 5413 O O . VAL B 1 283 ? -6.352 1.07 5.219 1 97 283 VAL B O 1
ATOM 5416 N N . VAL B 1 284 ? -7.371 3.057 5.191 1 96.25 284 VAL B N 1
ATOM 5417 C CA . VAL B 1 284 ? -8.703 2.459 5.188 1 96.25 284 VAL B CA 1
ATOM 5418 C C . VAL B 1 284 ? -8.953 1.777 3.844 1 96.25 284 VAL B C 1
ATOM 5420 O O . VAL B 1 284 ? -8.469 2.232 2.807 1 96.25 284 VAL B O 1
ATOM 5423 N N . GLU B 1 285 ? -9.703 0.742 3.824 1 92.88 285 GLU B N 1
ATOM 5424 C CA . GLU B 1 285 ? -9.906 -0.082 2.637 1 92.88 285 GLU B CA 1
ATOM 5425 C C . GLU B 1 285 ? -10.734 0.653 1.589 1 92.88 285 GLU B C 1
ATOM 5427 O O . GLU B 1 285 ? -10.516 0.49 0.387 1 92.88 285 GLU B O 1
ATOM 5432 N N . LEU B 1 286 ? -11.703 1.336 2.068 1 95.88 286 LEU B N 1
ATOM 5433 C CA . LEU B 1 286 ? -12.578 2.1 1.186 1 95.88 286 LEU B CA 1
ATOM 5434 C C . LEU B 1 286 ? -12.633 3.562 1.612 1 95.88 286 LEU B C 1
ATOM 5436 O O . LEU B 1 286 ? -12.805 3.861 2.797 1 95.88 286 LEU B O 1
ATOM 5440 N N . TRP B 1 287 ? -12.477 4.484 0.6 1 97.94 287 TRP B N 1
ATOM 5441 C CA . TRP B 1 287 ? -12.367 5.906 0.913 1 97.94 287 TRP B CA 1
ATOM 5442 C C . TRP B 1 287 ? -13.664 6.641 0.576 1 97.94 287 TRP B C 1
ATOM 5444 O O . TRP B 1 287 ? -13.75 7.859 0.737 1 97.94 287 TRP B O 1
ATOM 5454 N N . HIS B 1 288 ? -14.633 5.953 0.136 1 97.88 288 HIS B N 1
ATOM 5455 C CA . HIS B 1 288 ? -15.82 6.648 -0.349 1 97.88 288 HIS B CA 1
ATOM 5456 C C . HIS B 1 288 ? -17.031 5.73 -0.349 1 97.88 288 HIS B C 1
ATOM 5458 O O . HIS B 1 288 ? -16.891 4.504 -0.396 1 97.88 288 HIS B O 1
ATOM 5464 N N . TRP B 1 289 ? -18.125 6.273 -0.244 1 96.81 289 TRP B N 1
ATOM 5465 C CA . TRP B 1 289 ? -19.422 5.617 -0.42 1 96.81 289 TRP B CA 1
ATOM 5466 C C . TRP B 1 289 ? -20.5 6.625 -0.801 1 96.81 289 TRP B C 1
ATOM 5468 O O . TRP B 1 289 ? -20.641 7.664 -0.151 1 96.81 289 TRP B O 1
ATOM 5478 N N . ASP B 1 290 ? -21.266 6.293 -1.914 1 95.5 290 ASP B N 1
ATOM 5479 C CA . ASP B 1 290 ? -22.297 7.207 -2.381 1 95.5 290 ASP B CA 1
ATOM 5480 C C . ASP B 1 290 ? -21.719 8.586 -2.691 1 95.5 290 ASP B C 1
ATOM 5482 O O . ASP B 1 290 ? -20.719 8.695 -3.404 1 95.5 290 ASP B O 1
ATOM 5486 N N . ARG B 1 291 ? -22.25 9.656 -2.115 1 97.75 291 ARG B N 1
ATOM 5487 C CA . ARG B 1 291 ? -21.828 11.023 -2.412 1 97.75 291 ARG B CA 1
ATOM 5488 C C . ARG B 1 291 ? -20.859 11.547 -1.355 1 97.75 291 ARG B C 1
ATOM 5490 O O . ARG B 1 291 ? -20.781 12.75 -1.126 1 97.75 291 ARG B O 1
ATOM 5497 N N . VAL B 1 292 ? -20.125 10.594 -0.701 1 98.56 292 VAL B N 1
ATOM 5498 C CA . VAL B 1 292 ? -19.203 10.953 0.368 1 98.56 292 VAL B CA 1
ATOM 5499 C C . VAL B 1 292 ? -17.828 10.391 0.065 1 98.56 292 VAL B C 1
ATOM 5501 O O . VAL B 1 292 ? -17.703 9.25 -0.389 1 98.56 292 VAL B O 1
ATOM 5504 N N . ALA B 1 293 ? -16.766 11.156 0.24 1 98.75 293 ALA B N 1
ATOM 5505 C CA . ALA B 1 293 ? -15.383 10.703 0.138 1 98.75 293 ALA B CA 1
ATOM 5506 C C . ALA B 1 293 ? -14.578 11.148 1.352 1 98.75 293 ALA B C 1
ATOM 5508 O O . ALA B 1 293 ? -14.961 12.078 2.061 1 98.75 293 ALA B O 1
ATOM 5509 N N . LEU B 1 294 ? -13.508 10.453 1.613 1 98.88 294 LEU B N 1
ATOM 5510 C CA . LEU B 1 294 ? -12.602 10.758 2.717 1 98.88 294 LEU B CA 1
ATOM 5511 C C . LEU B 1 294 ? -11.258 11.242 2.195 1 98.88 294 LEU B C 1
ATOM 5513 O O . LEU B 1 294 ? -10.812 10.828 1.122 1 98.88 294 LEU B O 1
ATOM 5517 N N . VAL B 1 295 ? -10.602 12.141 2.984 1 98.75 295 VAL B N 1
ATOM 5518 C CA . VAL B 1 295 ? -9.258 12.594 2.645 1 98.75 295 VAL B CA 1
ATOM 5519 C C . VAL B 1 295 ? -8.438 12.789 3.918 1 98.75 295 VAL B C 1
ATOM 5521 O O . VAL B 1 295 ? -9 13.023 4.992 1 98.75 295 VAL B O 1
ATOM 5524 N N . GLY B 1 296 ? -7.129 12.617 3.797 1 98.19 296 GLY B N 1
ATOM 5525 C CA . GLY B 1 296 ? -6.242 12.805 4.938 1 98.19 296 GLY B CA 1
ATOM 5526 C C . GLY B 1 296 ? -6.312 11.672 5.938 1 98.19 296 GLY B C 1
ATOM 5527 O O . GLY B 1 296 ? -6.469 10.508 5.559 1 98.19 296 GLY B O 1
ATOM 5528 N N . ASP B 1 297 ? -6.16 12.039 7.258 1 97.44 297 ASP B N 1
ATOM 5529 C CA . ASP B 1 297 ? -6.098 11.039 8.32 1 97.44 297 ASP B CA 1
ATOM 5530 C C . ASP B 1 297 ? -7.406 10.266 8.43 1 97.44 297 ASP B C 1
ATOM 5532 O O . ASP B 1 297 ? -7.445 9.18 9.008 1 97.44 297 ASP B O 1
ATOM 5536 N N . ALA B 1 298 ? -8.469 10.828 7.832 1 98.38 298 ALA B N 1
ATOM 5537 C CA . ALA B 1 298 ? -9.734 10.102 7.801 1 98.38 298 ALA B CA 1
ATOM 5538 C C . ALA B 1 298 ? -9.625 8.859 6.918 1 98.38 298 ALA B C 1
ATOM 5540 O O . ALA B 1 298 ? -10.359 7.887 7.105 1 98.38 298 ALA B O 1
ATOM 5541 N N . ALA B 1 299 ? -8.703 8.883 5.953 1 98.31 299 ALA B N 1
ATOM 5542 C CA . ALA B 1 299 ? -8.555 7.789 4.992 1 98.31 299 ALA B CA 1
ATOM 5543 C C . ALA B 1 299 ? -7.23 7.059 5.191 1 98.31 299 ALA B C 1
ATOM 5545 O O . ALA B 1 299 ? -7.145 5.844 4.988 1 98.31 299 ALA B O 1
ATOM 5546 N N . HIS B 1 300 ? -6.215 7.738 5.523 1 98.19 300 HIS B N 1
ATOM 5547 C CA . HIS B 1 300 ? -4.871 7.18 5.656 1 98.19 300 HIS B CA 1
ATOM 5548 C C . HIS B 1 300 ? -4.07 7.914 6.727 1 98.19 300 HIS B C 1
ATOM 5550 O O . HIS B 1 300 ? -3.799 9.109 6.59 1 98.19 300 HIS B O 1
ATOM 5556 N N . LYS B 1 301 ? -3.727 7.211 7.754 1 97.38 301 LYS B N 1
ATOM 5557 C CA . LYS B 1 301 ? -3.037 7.766 8.914 1 97.38 301 LYS B CA 1
ATOM 5558 C C . LYS B 1 301 ? -1.632 7.188 9.047 1 97.38 301 LYS B C 1
ATOM 5560 O O . LYS B 1 301 ? -1.439 5.977 8.93 1 97.38 301 LYS B O 1
ATOM 5565 N N . MET B 1 302 ? -0.68 8.023 9.211 1 95.81 302 MET B N 1
ATOM 5566 C CA . MET B 1 302 ? 0.711 7.648 9.438 1 95.81 302 MET B CA 1
ATOM 5567 C C . MET B 1 302 ? 1.227 8.242 10.75 1 95.81 302 MET B C 1
ATOM 5569 O O . MET B 1 302 ? 0.702 9.25 11.227 1 95.81 302 MET B O 1
ATOM 5573 N N . ASN B 1 303 ? 2.232 7.555 11.328 1 94.94 303 ASN B N 1
ATOM 5574 C CA . ASN B 1 303 ? 2.883 8.195 12.469 1 94.94 303 ASN B CA 1
ATOM 5575 C C . ASN B 1 303 ? 3.613 9.469 12.055 1 94.94 303 ASN B C 1
ATOM 5577 O O . ASN B 1 303 ? 3.963 9.633 10.883 1 94.94 303 ASN B O 1
ATOM 5581 N N . PRO B 1 304 ? 3.814 10.312 12.898 1 93.38 304 PRO B N 1
ATOM 5582 C CA . PRO B 1 304 ? 4.316 11.633 12.523 1 93.38 304 PRO B CA 1
ATOM 5583 C C . PRO B 1 304 ? 5.836 11.672 12.391 1 93.38 304 PRO B C 1
ATOM 5585 O O . PRO B 1 304 ? 6.406 12.734 12.109 1 93.38 304 PRO B O 1
ATOM 5588 N N . LYS B 1 305 ? 6.488 10.602 12.562 1 93.31 305 LYS B N 1
ATOM 5589 C CA . LYS B 1 305 ? 7.945 10.594 12.648 1 93.31 305 LYS B CA 1
ATOM 5590 C C . LYS B 1 305 ? 8.57 11.125 11.359 1 93.31 305 LYS B C 1
ATOM 5592 O O . LYS B 1 305 ? 9.523 11.906 11.406 1 93.31 305 LYS B O 1
ATOM 5597 N N . TRP B 1 306 ? 8.031 10.75 10.242 1 89.69 306 TRP B N 1
ATOM 5598 C CA . TRP B 1 306 ? 8.594 11.203 8.977 1 89.69 306 TRP B CA 1
ATOM 5599 C C . TRP B 1 306 ? 7.926 12.492 8.508 1 89.69 306 TRP B C 1
ATOM 5601 O O . TRP B 1 306 ? 8.414 13.156 7.594 1 89.69 306 TRP B O 1
ATOM 5611 N N . GLY B 1 307 ? 6.789 12.859 9.07 1 92 307 GLY B N 1
ATOM 5612 C CA . GLY B 1 307 ? 6.129 14.133 8.852 1 92 307 GLY B CA 1
ATOM 5613 C C . GLY B 1 307 ? 5.441 14.219 7.5 1 92 307 GLY B C 1
ATOM 5614 O O . GLY B 1 307 ? 5.379 15.297 6.898 1 92 307 GLY B O 1
ATOM 5615 N N . VAL B 1 308 ? 4.918 13.109 6.984 1 94.38 308 VAL B N 1
ATOM 5616 C CA . VAL B 1 308 ? 4.43 13.172 5.609 1 94.38 308 VAL B CA 1
ATOM 5617 C C . VAL B 1 308 ? 2.91 13.016 5.594 1 94.38 308 VAL B C 1
ATOM 5619 O O . VAL B 1 308 ? 2.271 13.195 4.555 1 94.38 308 VAL B O 1
ATOM 5622 N N . GLY B 1 309 ? 2.236 12.75 6.688 1 96.44 309 GLY B N 1
ATOM 5623 C CA . GLY B 1 309 ? 0.809 12.469 6.715 1 96.44 309 GLY B CA 1
ATOM 5624 C C . GLY B 1 309 ? -0.029 13.57 6.094 1 96.44 309 GLY B C 1
ATOM 5625 O O . GLY B 1 309 ? -0.801 13.32 5.168 1 96.44 309 GLY B O 1
ATOM 5626 N N . ALA B 1 310 ? 0.194 14.766 6.59 1 97.19 310 ALA B N 1
ATOM 5627 C CA . ALA B 1 310 ? -0.565 15.906 6.074 1 97.19 310 ALA B CA 1
ATOM 5628 C C . ALA B 1 310 ? -0.23 16.172 4.609 1 97.19 310 ALA B C 1
ATOM 5630 O O . ALA B 1 310 ? -1.089 16.594 3.836 1 97.19 310 ALA B O 1
ATOM 5631 N N . ASN B 1 311 ? 1.015 15.898 4.219 1 98.06 311 ASN B N 1
ATOM 5632 C CA . ASN B 1 311 ? 1.447 16.125 2.842 1 98.06 311 ASN B CA 1
ATOM 5633 C C . ASN B 1 311 ? 0.686 15.227 1.866 1 98.06 311 ASN B C 1
ATOM 5635 O O . ASN B 1 311 ? 0.207 15.695 0.833 1 98.06 311 ASN B O 1
ATOM 5639 N N . ILE B 1 312 ? 0.532 14 2.238 1 97.81 312 ILE B N 1
ATOM 5640 C CA . ILE B 1 312 ? -0.202 13.07 1.39 1 97.81 312 ILE B CA 1
ATOM 5641 C C . ILE B 1 312 ? -1.684 13.438 1.376 1 97.81 312 ILE B C 1
ATOM 5643 O O . ILE B 1 312 ? -2.355 13.297 0.352 1 97.81 312 ILE B O 1
ATOM 5647 N N . GLY B 1 313 ? -2.209 13.852 2.529 1 98.44 313 GLY B N 1
ATOM 5648 C CA . GLY B 1 313 ? -3.58 14.336 2.572 1 98.44 313 GLY B CA 1
ATOM 5649 C C . GLY B 1 313 ? -3.832 15.492 1.623 1 98.44 313 GLY B C 1
ATOM 5650 O O . GLY B 1 313 ? -4.848 15.516 0.926 1 98.44 313 GLY B O 1
ATOM 5651 N N . MET B 1 314 ? -2.93 16.422 1.59 1 98.5 314 MET B N 1
ATOM 5652 C CA . MET B 1 314 ? -3.062 17.578 0.708 1 98.5 314 MET B CA 1
ATOM 5653 C C . MET B 1 314 ? -2.906 17.172 -0.752 1 98.5 314 MET B C 1
ATOM 5655 O O . MET B 1 314 ? -3.621 17.672 -1.621 1 98.5 314 MET B O 1
ATOM 5659 N N . GLU B 1 315 ? -1.989 16.266 -0.996 1 98 315 GLU B N 1
ATOM 5660 C CA . GLU B 1 315 ? -1.858 15.727 -2.346 1 98 315 GLU B CA 1
ATOM 5661 C C . GLU B 1 315 ? -3.148 15.047 -2.799 1 98 315 GLU B C 1
ATOM 5663 O O . GLU B 1 315 ? -3.578 15.219 -3.941 1 98 315 GLU B O 1
ATOM 5668 N N . ALA B 1 316 ? -3.729 14.297 -1.935 1 98.38 316 ALA B N 1
ATOM 5669 C CA . ALA B 1 316 ? -5 13.641 -2.223 1 98.38 316 ALA B CA 1
ATOM 5670 C C . ALA B 1 316 ? -6.102 14.664 -2.49 1 98.38 316 ALA B C 1
ATOM 5672 O O . ALA B 1 316 ? -6.938 14.469 -3.373 1 98.38 316 ALA B O 1
ATOM 5673 N N . SER B 1 317 ? -6.09 15.711 -1.724 1 98.62 317 SER B N 1
ATOM 5674 C CA . SER B 1 317 ? -7.051 16.797 -1.936 1 98.62 317 SER B CA 1
ATOM 5675 C C . SER B 1 317 ? -6.887 17.406 -3.32 1 98.62 317 SER B C 1
ATOM 5677 O O . SER B 1 317 ? -7.879 17.734 -3.98 1 98.62 317 SER B O 1
ATOM 5679 N N . ALA B 1 318 ? -5.656 17.594 -3.727 1 98.25 318 ALA B N 1
ATOM 5680 C CA . ALA B 1 318 ? -5.383 18.125 -5.059 1 98.25 318 ALA B CA 1
ATOM 5681 C C . ALA B 1 318 ? -5.922 17.188 -6.141 1 98.25 318 ALA B C 1
ATOM 5683 O O . ALA B 1 318 ? -6.582 17.641 -7.082 1 98.25 318 ALA B O 1
ATOM 5684 N N . ASN B 1 319 ? -5.637 15.891 -5.98 1 98.19 319 ASN B N 1
ATOM 5685 C CA . ASN B 1 319 ? -6.137 14.891 -6.918 1 98.19 319 ASN B CA 1
ATOM 5686 C C . ASN B 1 319 ? -7.66 14.93 -7.02 1 98.19 319 ASN B C 1
ATOM 5688 O O . ASN B 1 319 ? -8.211 14.977 -8.117 1 98.19 319 ASN B O 1
ATOM 5692 N N . LEU B 1 320 ? -8.328 14.953 -5.871 1 98.5 320 LEU B N 1
ATOM 5693 C CA . LEU B 1 320 ? -9.781 14.984 -5.805 1 98.5 320 LEU B CA 1
ATOM 5694 C C . LEU B 1 320 ? -10.328 16.234 -6.48 1 98.5 320 LEU B C 1
ATOM 5696 O O . LEU B 1 320 ? -11.289 16.156 -7.246 1 98.5 320 LEU B O 1
ATOM 5700 N N . THR B 1 321 ? -9.703 17.359 -6.211 1 98.44 321 THR B N 1
ATOM 5701 C CA . THR B 1 321 ? -10.133 18.641 -6.789 1 98.44 321 THR B CA 1
ATOM 5702 C C . THR B 1 321 ? -10 18.609 -8.305 1 98.44 321 THR B C 1
ATOM 5704 O O . THR B 1 321 ? -10.906 19.047 -9.023 1 98.44 321 THR B O 1
ATOM 5707 N N . ASN B 1 322 ? -8.836 18.109 -8.805 1 97.81 322 ASN B N 1
ATOM 5708 C CA . ASN B 1 322 ? -8.617 18.016 -10.242 1 97.81 322 ASN B CA 1
ATOM 5709 C C . ASN B 1 322 ? -9.695 17.172 -10.922 1 97.81 322 ASN B C 1
ATOM 5711 O O . ASN B 1 322 ? -10.211 17.547 -11.977 1 97.81 322 ASN B O 1
ATOM 5715 N N . LYS B 1 323 ? -10.062 16.109 -10.305 1 97.62 323 LYS B N 1
ATOM 5716 C CA . LYS B 1 323 ? -11.062 15.195 -10.859 1 97.62 323 LYS B CA 1
ATOM 5717 C C . LYS B 1 323 ? -12.445 15.828 -10.844 1 97.62 323 LYS B C 1
ATOM 5719 O O . LYS B 1 323 ? -13.219 15.672 -11.789 1 97.62 323 LYS B O 1
ATOM 5724 N N . LEU B 1 324 ? -12.789 16.484 -9.758 1 98 324 LEU B N 1
ATOM 5725 C CA . LEU B 1 324 ? -14.07 17.188 -9.672 1 98 324 LEU B CA 1
ATOM 5726 C C . LEU B 1 324 ? -14.164 18.281 -10.719 1 98 324 LEU B C 1
ATOM 5728 O O . LEU B 1 324 ? -15.195 18.422 -11.383 1 98 324 LEU B O 1
ATOM 5732 N N . ALA B 1 325 ? -13.094 19.047 -10.844 1 97.25 325 ALA B N 1
ATOM 5733 C CA . ALA B 1 325 ? -13.078 20.141 -11.812 1 97.25 325 ALA B CA 1
ATOM 5734 C C . ALA B 1 325 ? -13.312 19.609 -13.227 1 97.25 325 ALA B C 1
ATOM 5736 O O . ALA B 1 325 ? -14.062 20.203 -14 1 97.25 325 ALA B O 1
ATOM 5737 N N . ALA B 1 326 ? -12.656 18.5 -13.555 1 96.12 326 ALA B N 1
ATOM 5738 C CA . ALA B 1 326 ? -12.828 17.891 -14.875 1 96.12 326 ALA B CA 1
ATOM 5739 C C . ALA B 1 326 ? -14.266 17.422 -15.078 1 96.12 326 ALA B C 1
ATOM 5741 O O . ALA B 1 326 ? -14.82 17.578 -16.172 1 96.12 326 ALA B O 1
ATOM 5742 N N . LEU B 1 327 ? -14.852 16.875 -14.078 1 96.31 327 LEU B N 1
ATOM 5743 C CA . LEU B 1 327 ? -16.203 16.344 -14.156 1 96.31 327 LEU B CA 1
ATOM 5744 C C . LEU B 1 327 ? -17.219 17.484 -14.289 1 96.31 327 LEU B C 1
ATOM 5746 O O . LEU B 1 327 ? -18.234 17.344 -14.969 1 96.31 327 LEU B O 1
ATOM 5750 N N . LEU B 1 328 ? -16.938 18.641 -13.719 1 96 328 LEU B N 1
ATOM 5751 C CA . LEU B 1 328 ? -17.906 19.734 -13.617 1 96 328 LEU B CA 1
ATOM 5752 C C . LEU B 1 328 ? -17.719 20.734 -14.758 1 96 328 LEU B C 1
ATOM 5754 O O . LEU B 1 328 ? -18.453 21.703 -14.859 1 96 328 LEU B O 1
ATOM 5758 N N . LYS B 1 329 ? -16.672 20.719 -15.57 1 88.56 329 LYS B N 1
ATOM 5759 C CA . LYS B 1 329 ? -16.297 21.672 -16.625 1 88.56 329 LYS B CA 1
ATOM 5760 C C . LYS B 1 329 ? -17.516 22.078 -17.438 1 88.56 329 LYS B C 1
ATOM 5762 O O . LYS B 1 329 ? -17.641 23.234 -17.859 1 88.56 329 LYS B O 1
ATOM 5767 N N . ASN B 1 330 ? -18.516 21.344 -17.703 1 81.44 330 ASN B N 1
ATOM 5768 C CA . ASN B 1 330 ? -19.609 21.75 -18.578 1 81.44 330 ASN B CA 1
ATOM 5769 C C . ASN B 1 330 ? -20.891 21.984 -17.781 1 81.44 330 ASN B C 1
ATOM 5771 O O . ASN B 1 330 ? -22 21.844 -18.312 1 81.44 330 ASN B O 1
ATOM 5775 N N . GLY B 1 331 ? -20.594 22.422 -16.594 1 77.38 331 GLY B N 1
ATOM 5776 C CA . GLY B 1 331 ? -21.75 22.734 -15.766 1 77.38 331 GLY B CA 1
ATOM 5777 C C . GLY B 1 331 ? -22.625 21.531 -15.484 1 77.38 331 GLY B C 1
ATOM 5778 O O . GLY B 1 331 ? -23.828 21.672 -15.266 1 77.38 331 GLY B O 1
ATOM 5779 N N . SER B 1 332 ? -22.031 20.438 -15.43 1 79.31 332 SER B N 1
ATOM 5780 C CA . SER B 1 332 ? -22.781 19.203 -15.242 1 79.31 332 SER B CA 1
ATOM 5781 C C . SER B 1 332 ? -23.219 19.016 -13.797 1 79.31 332 SER B C 1
ATOM 5783 O O . SER B 1 332 ? -22.609 19.594 -12.883 1 79.31 332 SER B O 1
ATOM 5785 N N . THR B 1 333 ? -24.359 18.5 -13.625 1 88.94 333 THR B N 1
ATOM 5786 C CA . THR B 1 333 ? -24.828 17.984 -12.344 1 88.94 333 THR B CA 1
ATOM 5787 C C . THR B 1 333 ? -24.672 16.453 -12.281 1 88.94 333 THR B C 1
ATOM 5789 O O . THR B 1 333 ? -25.609 15.727 -12.594 1 88.94 333 THR B O 1
ATOM 5792 N N . PRO B 1 334 ? -23.469 16.141 -11.805 1 94.62 334 PRO B N 1
ATOM 5793 C CA . PRO B 1 334 ? -23.156 14.703 -11.891 1 94.62 334 PRO B CA 1
ATOM 5794 C C . PRO B 1 334 ? -24.109 13.844 -11.055 1 94.62 334 PRO B C 1
ATOM 5796 O O . PRO B 1 334 ? -24.516 14.25 -9.961 1 94.62 334 PRO B O 1
ATOM 5799 N N . SER B 1 335 ? -24.453 12.695 -11.609 1 94.94 335 SER B N 1
ATOM 5800 C CA . SER B 1 335 ? -25.219 11.695 -10.883 1 94.94 335 SER B CA 1
ATOM 5801 C C . SER B 1 335 ? -24.391 11.031 -9.797 1 94.94 335 SER B C 1
ATOM 5803 O O . SER B 1 335 ? -23.172 11.18 -9.758 1 94.94 335 SER B O 1
ATOM 5805 N N . THR B 1 336 ? -25.062 10.336 -8.898 1 95.81 336 THR B N 1
ATOM 5806 C CA . THR B 1 336 ? -24.375 9.586 -7.855 1 95.81 336 THR B CA 1
ATOM 5807 C C . THR B 1 336 ? -23.438 8.547 -8.469 1 95.81 336 THR B C 1
ATOM 5809 O O . THR B 1 336 ? -22.359 8.305 -7.957 1 95.81 336 THR B O 1
ATOM 5812 N N . GLU B 1 337 ? -23.828 7.992 -9.555 1 93.5 337 GLU B N 1
ATOM 5813 C CA . GLU B 1 337 ? -23.016 6.992 -10.234 1 93.5 337 GLU B CA 1
ATOM 5814 C C . GLU B 1 337 ? -21.734 7.609 -10.789 1 93.5 337 GLU B C 1
ATOM 5816 O O . GLU B 1 337 ? -20.656 7.02 -10.695 1 93.5 337 GLU B O 1
ATOM 5821 N N . GLU B 1 338 ? -21.875 8.742 -11.375 1 95.06 338 GLU B N 1
ATOM 5822 C CA . GLU B 1 338 ? -20.719 9.445 -11.898 1 95.06 338 GLU B CA 1
ATOM 5823 C C . GLU B 1 338 ? -19.75 9.836 -10.781 1 95.06 338 GLU B C 1
ATOM 5825 O O . GLU B 1 338 ? -18.531 9.727 -10.938 1 95.06 338 GLU B O 1
ATOM 5830 N N . LEU B 1 339 ? -20.328 10.266 -9.695 1 96.81 339 LEU B N 1
ATOM 5831 C CA . LEU B 1 339 ? -19.516 10.633 -8.539 1 96.81 339 LEU B CA 1
ATOM 5832 C C . LEU B 1 339 ? -18.812 9.414 -7.949 1 96.81 339 LEU B C 1
ATOM 5834 O O . LEU B 1 339 ? -17.641 9.477 -7.574 1 96.81 339 LEU B O 1
ATOM 5838 N N . SER B 1 340 ? -19.531 8.344 -7.938 1 94.06 340 SER B N 1
ATOM 5839 C CA . SER B 1 340 ? -18.953 7.098 -7.449 1 94.06 340 SER B CA 1
ATOM 5840 C C . SER B 1 340 ? -17.766 6.664 -8.312 1 94.06 340 SER B C 1
ATOM 5842 O O . SER B 1 340 ? -16.734 6.211 -7.785 1 94.06 340 SER B O 1
ATOM 5844 N N . GLN B 1 341 ? -17.938 6.824 -9.586 1 93.88 341 GLN B N 1
ATOM 5845 C CA . GLN B 1 341 ? -16.844 6.492 -10.492 1 93.88 341 GLN B CA 1
ATOM 5846 C C . GLN B 1 341 ? -15.641 7.414 -10.273 1 93.88 341 GLN B C 1
ATOM 5848 O O . GLN B 1 341 ? -14.492 6.969 -10.312 1 93.88 341 GLN B O 1
ATOM 5853 N N . LEU B 1 342 ? -15.922 8.633 -10.078 1 96.88 342 LEU B N 1
ATOM 5854 C CA . LEU B 1 342 ? -14.875 9.602 -9.797 1 96.88 342 LEU B CA 1
ATOM 5855 C C . LEU B 1 342 ? -14.141 9.25 -8.508 1 96.88 342 LEU B C 1
ATOM 5857 O O . LEU B 1 342 ? -12.906 9.258 -8.461 1 96.88 342 LEU B O 1
ATOM 5861 N N . PHE B 1 343 ? -14.891 8.906 -7.453 1 97.94 343 PHE B N 1
ATOM 5862 C CA . PHE B 1 343 ? -14.297 8.57 -6.168 1 97.94 343 PHE B CA 1
ATOM 5863 C C . PHE B 1 343 ? -13.477 7.289 -6.266 1 97.94 343 PHE B C 1
ATOM 5865 O O . PHE B 1 343 ? -12.438 7.156 -5.625 1 97.94 343 PHE B O 1
ATOM 5872 N N . LYS B 1 344 ? -13.961 6.363 -7.09 1 95.06 344 LYS B N 1
ATOM 5873 C CA . LYS B 1 344 ? -13.211 5.141 -7.355 1 95.06 344 LYS B CA 1
ATOM 5874 C C . LYS B 1 344 ? -11.859 5.461 -7.996 1 95.06 344 LYS B C 1
ATOM 5876 O O . LYS B 1 344 ? -10.836 4.898 -7.609 1 95.06 344 LYS B O 1
ATOM 5881 N N . SER B 1 345 ? -11.891 6.316 -8.945 1 95.06 345 SER B N 1
ATOM 5882 C CA . SER B 1 345 ? -10.664 6.738 -9.617 1 95.06 345 SER B CA 1
ATOM 5883 C C . SER B 1 345 ? -9.734 7.473 -8.656 1 95.06 345 SER B C 1
ATOM 5885 O O . SER B 1 345 ? -8.516 7.266 -8.68 1 95.06 345 SER B O 1
ATOM 5887 N N . TYR B 1 346 ? -10.289 8.32 -7.844 1 97.69 346 TYR B N 1
ATOM 5888 C CA . TYR B 1 346 ? -9.555 9.039 -6.812 1 97.69 346 TYR B CA 1
ATOM 5889 C C . TYR B 1 346 ? -8.805 8.078 -5.898 1 97.69 346 TYR B C 1
ATOM 5891 O O . TYR B 1 346 ? -7.582 8.164 -5.773 1 97.69 346 TYR B O 1
ATOM 5899 N N . GLN B 1 347 ? -9.484 7.152 -5.312 1 97.31 347 GLN B N 1
ATOM 5900 C CA . GLN B 1 347 ? -8.836 6.188 -4.43 1 97.31 347 GLN B CA 1
ATOM 5901 C C . GLN B 1 347 ? -7.824 5.34 -5.195 1 97.31 347 GLN B C 1
ATOM 5903 O O . GLN B 1 347 ? -6.723 5.078 -4.699 1 97.31 347 GLN B O 1
ATOM 5908 N N . GLY B 1 348 ? -8.18 4.91 -6.371 1 94.25 348 GLY B N 1
ATOM 5909 C CA . GLY B 1 348 ? -7.297 4.086 -7.18 1 94.25 348 GLY B CA 1
ATOM 5910 C C . GLY B 1 348 ? -5.957 4.742 -7.461 1 94.25 348 GLY B C 1
ATOM 5911 O O . GLY B 1 348 ? -4.938 4.062 -7.57 1 94.25 348 GLY B O 1
ATOM 5912 N N . GLU B 1 349 ? -5.957 6.008 -7.523 1 94.69 349 GLU B N 1
ATOM 5913 C CA . GLU B 1 349 ? -4.746 6.746 -7.871 1 94.69 349 GLU B CA 1
ATOM 5914 C C . GLU B 1 349 ? -3.936 7.09 -6.621 1 94.69 349 GLU B C 1
ATOM 5916 O O . GLU B 1 349 ? -2.711 7.219 -6.688 1 94.69 349 GLU B O 1
ATOM 5921 N N . MET B 1 350 ? -4.598 7.16 -5.508 1 96.75 350 MET B N 1
ATOM 5922 C CA . MET B 1 350 ? -3.922 7.715 -4.344 1 96.75 350 MET B CA 1
ATOM 5923 C C . MET B 1 350 ? -3.562 6.621 -3.346 1 96.75 350 MET B C 1
ATOM 5925 O O . MET B 1 350 ? -2.594 6.75 -2.598 1 96.75 350 MET B O 1
ATOM 5929 N N . GLU B 1 351 ? -4.336 5.547 -3.301 1 96.69 351 GLU B N 1
ATOM 5930 C CA . GLU B 1 351 ? -4.227 4.59 -2.203 1 96.69 351 GLU B CA 1
ATOM 5931 C C . GLU B 1 351 ? -2.879 3.871 -2.232 1 96.69 351 GLU B C 1
ATOM 5933 O O . GLU B 1 351 ? -2.309 3.568 -1.182 1 96.69 351 GLU B O 1
ATOM 5938 N N . GLY B 1 352 ? -2.379 3.531 -3.467 1 95.44 352 GLY B N 1
ATOM 5939 C CA . GLY B 1 352 ? -1.061 2.922 -3.555 1 95.44 352 GLY B CA 1
ATOM 5940 C C . GLY B 1 352 ? 0.036 3.783 -2.957 1 95.44 352 GLY B C 1
ATOM 5941 O O . GLY B 1 352 ? 0.888 3.287 -2.219 1 95.44 352 GLY B O 1
ATOM 5942 N N . LYS B 1 353 ? 0.015 5.004 -3.291 1 95.69 353 LYS B N 1
ATOM 5943 C CA . LYS B 1 353 ? 0.991 5.957 -2.771 1 95.69 353 LYS B CA 1
ATOM 5944 C C . LYS B 1 353 ? 0.852 6.117 -1.26 1 95.69 353 LYS B C 1
ATOM 5946 O O . LYS B 1 353 ? 1.851 6.137 -0.538 1 95.69 353 LYS B O 1
ATOM 5951 N N . ALA B 1 354 ? -0.391 6.277 -0.796 1 97.25 354 ALA B N 1
ATOM 5952 C CA . ALA B 1 354 ? -0.643 6.398 0.638 1 97.25 354 ALA B CA 1
ATOM 5953 C C . ALA B 1 354 ? -0.125 5.176 1.39 1 97.25 354 ALA B C 1
ATOM 5955 O O . ALA B 1 354 ? 0.528 5.309 2.428 1 97.25 354 ALA B O 1
ATOM 5956 N N . GLY B 1 355 ? -0.396 4.051 0.859 1 96.31 355 GLY B N 1
ATOM 5957 C CA . GLY B 1 355 ? 0.082 2.824 1.476 1 96.31 355 GLY B CA 1
ATOM 5958 C C . GLY B 1 355 ? 1.596 2.727 1.515 1 96.31 355 GLY B C 1
ATOM 5959 O O . GLY B 1 355 ? 2.168 2.246 2.496 1 96.31 355 GLY B O 1
ATOM 5960 N N . THR B 1 356 ? 2.246 3.125 0.483 1 95.5 356 THR B N 1
ATOM 5961 C CA . THR B 1 356 ? 3.703 3.098 0.424 1 95.5 356 THR B CA 1
ATOM 5962 C C . THR B 1 356 ? 4.305 4.035 1.466 1 95.5 356 THR B C 1
ATOM 5964 O O . THR B 1 356 ? 5.215 3.652 2.203 1 95.5 356 THR B O 1
ATOM 5967 N N . TRP B 1 357 ? 3.768 5.219 1.555 1 95.88 357 TRP B N 1
ATOM 5968 C CA . TRP B 1 357 ? 4.25 6.172 2.549 1 95.88 357 TRP B CA 1
ATOM 5969 C C . TRP B 1 357 ? 4.023 5.648 3.963 1 95.88 357 TRP B C 1
ATOM 5971 O O . TRP B 1 357 ? 4.84 5.879 4.855 1 95.88 357 TRP B O 1
ATOM 5981 N N . GLU B 1 358 ? 2.869 5.047 4.137 1 96.06 358 GLU B N 1
ATOM 5982 C CA . GLU B 1 358 ? 2.598 4.445 5.438 1 96.06 358 GLU B CA 1
ATOM 5983 C C . GLU B 1 358 ? 3.672 3.428 5.812 1 96.06 358 GLU B C 1
ATOM 5985 O O . GLU B 1 358 ? 4.223 3.477 6.914 1 96.06 358 GLU B O 1
ATOM 5990 N N . ARG B 1 359 ? 4.035 2.568 4.91 1 93.44 359 ARG B N 1
ATOM 5991 C CA . ARG B 1 359 ? 5.031 1.532 5.164 1 93.44 359 ARG B CA 1
ATOM 5992 C C . ARG B 1 359 ? 6.406 2.143 5.414 1 93.44 359 ARG B C 1
ATOM 5994 O O . ARG B 1 359 ? 7.145 1.687 6.289 1 93.44 359 ARG B O 1
ATOM 6001 N N . ILE B 1 360 ? 6.734 3.131 4.652 1 93.5 360 ILE B N 1
ATOM 6002 C CA . ILE B 1 360 ? 8.008 3.828 4.824 1 93.5 360 ILE B CA 1
ATOM 6003 C C . ILE B 1 360 ? 8.062 4.465 6.211 1 93.5 360 ILE B C 1
ATOM 6005 O O . ILE B 1 360 ? 9.094 4.406 6.887 1 93.5 360 ILE B O 1
ATOM 6009 N N . SER B 1 361 ? 6.945 5.07 6.598 1 95.12 361 SER B N 1
ATOM 6010 C CA . SER B 1 361 ? 6.879 5.711 7.902 1 95.12 361 SER B CA 1
ATOM 6011 C C . SER B 1 361 ? 7.051 4.695 9.031 1 95.12 361 SER B C 1
ATOM 6013 O O . SER B 1 361 ? 7.785 4.941 9.984 1 95.12 361 SER B O 1
ATOM 6015 N N . ILE B 1 362 ? 6.426 3.584 8.914 1 94.19 362 ILE B N 1
ATOM 6016 C CA . ILE B 1 362 ? 6.531 2.516 9.906 1 94.19 362 ILE B CA 1
ATOM 6017 C C . ILE B 1 362 ? 7.973 2.021 9.977 1 94.19 362 ILE B C 1
ATOM 6019 O O . ILE B 1 362 ? 8.555 1.939 11.062 1 94.19 362 ILE B O 1
ATOM 6023 N N . SER B 1 363 ? 8.547 1.738 8.844 1 92.69 363 SER B N 1
ATOM 6024 C CA . SER B 1 363 ? 9.914 1.233 8.773 1 92.69 363 SER B CA 1
ATOM 6025 C C . SER B 1 363 ? 10.906 2.23 9.367 1 92.69 363 SER B C 1
ATOM 6027 O O . SER B 1 363 ? 11.836 1.84 10.078 1 92.69 363 SER B O 1
ATOM 6029 N N . ASN B 1 364 ? 10.703 3.457 9.023 1 94.88 364 ASN B N 1
ATOM 6030 C CA . ASN B 1 364 ? 11.578 4.508 9.531 1 94.88 364 ASN B CA 1
ATOM 6031 C C . ASN B 1 364 ? 11.578 4.551 11.055 1 94.88 364 ASN B C 1
ATOM 6033 O O . ASN B 1 364 ? 12.633 4.633 11.68 1 94.88 364 ASN B O 1
ATOM 6037 N N . LEU B 1 365 ? 10.406 4.5 11.633 1 96.25 365 LEU B N 1
ATOM 6038 C CA . LEU B 1 365 ? 10.281 4.531 13.086 1 96.25 365 LEU B CA 1
ATOM 6039 C C . LEU B 1 365 ? 10.859 3.266 13.711 1 96.25 365 LEU B C 1
ATOM 6041 O O . LEU B 1 365 ? 11.547 3.33 14.734 1 96.25 365 LEU B O 1
ATOM 6045 N N . ASP B 1 366 ? 10.641 2.111 13.133 1 94 366 ASP B N 1
ATOM 6046 C CA . ASP B 1 366 ? 11.195 0.853 13.617 1 94 366 ASP B CA 1
ATOM 6047 C C . ASP B 1 366 ? 12.727 0.883 13.594 1 94 366 ASP B C 1
ATOM 6049 O O . ASP B 1 366 ? 13.367 0.445 14.555 1 94 366 ASP B O 1
ATOM 6053 N N . GLN B 1 367 ? 13.258 1.398 12.547 1 95.06 367 GLN B N 1
ATOM 6054 C CA . GLN B 1 367 ? 14.711 1.467 12.414 1 95.06 367 GLN B CA 1
ATOM 6055 C C . GLN B 1 367 ? 15.312 2.469 13.398 1 95.06 367 GLN B C 1
ATOM 6057 O O . GLN B 1 367 ? 16.406 2.254 13.922 1 95.06 367 GLN B O 1
ATOM 6062 N N . ALA B 1 368 ? 14.609 3.539 13.602 1 96.81 368 ALA B N 1
ATOM 6063 C CA . ALA B 1 368 ? 15.078 4.574 14.523 1 96.81 368 ALA B CA 1
ATOM 6064 C C . ALA B 1 368 ? 15.102 4.062 15.961 1 96.81 368 ALA B C 1
ATOM 6066 O O . ALA B 1 368 ? 15.828 4.602 16.797 1 96.81 368 ALA B O 1
ATOM 6067 N N . THR B 1 369 ? 14.305 3.053 16.25 1 97.25 369 THR B N 1
ATOM 6068 C CA . THR B 1 369 ? 14.117 2.59 17.609 1 97.25 369 THR B CA 1
ATOM 6069 C C . THR B 1 369 ? 14.594 1.147 17.766 1 97.25 369 THR B C 1
ATOM 6071 O O . THR B 1 369 ? 14.203 0.457 18.719 1 97.25 369 THR B O 1
ATOM 6074 N N . HIS B 1 370 ? 15.344 0.654 16.812 1 94.12 370 HIS B N 1
ATOM 6075 C CA . HIS B 1 370 ? 15.789 -0.735 16.797 1 94.12 370 HIS B CA 1
ATOM 6076 C C . HIS B 1 370 ? 16.531 -1.092 18.078 1 94.12 370 HIS B C 1
ATOM 6078 O O . HIS B 1 370 ? 17.422 -0.351 18.516 1 94.12 370 HIS B O 1
ATOM 6084 N N . PRO B 1 371 ? 16.125 -2.252 18.656 1 89.62 371 PRO B N 1
ATOM 6085 C CA . PRO B 1 371 ? 16.891 -2.697 19.812 1 89.62 371 PRO B CA 1
ATOM 6086 C C . PRO B 1 371 ? 18.359 -2.965 19.469 1 89.62 371 PRO B C 1
ATOM 6088 O O . PRO B 1 371 ? 18.656 -3.594 18.453 1 89.62 371 PRO B O 1
ATOM 6091 N N . GLY B 1 372 ? 19.25 -2.529 20.25 1 87.31 372 GLY B N 1
ATOM 6092 C CA . GLY B 1 372 ? 20.672 -2.689 20.016 1 87.31 372 GLY B CA 1
ATOM 6093 C C . GLY B 1 372 ? 21.297 -1.514 19.281 1 87.31 372 GLY B C 1
ATOM 6094 O O . GLY B 1 372 ? 22.5 -1.478 19.062 1 87.31 372 GLY B O 1
ATOM 6095 N N . GLY B 1 373 ? 20.438 -0.608 18.859 1 91.25 373 GLY B N 1
ATOM 6096 C CA . GLY B 1 373 ? 20.906 0.611 18.234 1 91.25 373 GLY B CA 1
ATOM 6097 C C . GLY B 1 373 ? 20.141 0.979 16.984 1 91.25 373 GLY B C 1
ATOM 6098 O O . GLY B 1 373 ? 19.672 0.1 16.25 1 91.25 373 GLY B O 1
ATOM 6099 N N . PRO B 1 374 ? 20.047 2.262 16.734 1 94.12 374 PRO B N 1
ATOM 6100 C CA . PRO B 1 374 ? 19.297 2.691 15.555 1 94.12 374 PRO B CA 1
ATOM 6101 C C . PRO B 1 374 ? 19.984 2.305 14.242 1 94.12 374 PRO B C 1
ATOM 6103 O O . PRO B 1 374 ? 21.219 2.25 14.188 1 94.12 374 PRO B O 1
ATOM 6106 N N . GLN B 1 375 ? 19.25 2.02 13.234 1 94.12 375 GLN B N 1
ATOM 6107 C CA . GLN B 1 375 ? 19.734 1.718 11.898 1 94.12 375 GLN B CA 1
ATOM 6108 C C . GLN B 1 375 ? 19.719 2.961 11.008 1 94.12 375 GLN B C 1
ATOM 6110 O O . GLN B 1 375 ? 19.016 2.988 9.992 1 94.12 375 GLN B O 1
ATOM 6115 N N . ILE B 1 376 ? 20.562 3.902 11.305 1 93.88 376 ILE B N 1
ATOM 6116 C CA . ILE B 1 376 ? 20.516 5.246 10.734 1 93.88 376 ILE B CA 1
ATOM 6117 C C . ILE B 1 376 ? 20.844 5.184 9.242 1 93.88 376 ILE B C 1
ATOM 6119 O O . ILE B 1 376 ? 20.188 5.844 8.438 1 93.88 376 ILE B O 1
ATOM 6123 N N . ASP B 1 377 ? 21.797 4.371 8.875 1 91.62 377 ASP B N 1
ATOM 6124 C CA . ASP B 1 377 ? 22.172 4.258 7.469 1 91.62 377 ASP B CA 1
ATOM 6125 C C . ASP B 1 377 ? 21.016 3.713 6.633 1 91.62 377 ASP B C 1
ATOM 6127 O O . ASP B 1 377 ? 20.766 4.195 5.527 1 91.62 377 ASP B O 1
ATOM 6131 N N . ALA B 1 378 ? 20.359 2.752 7.156 1 92.38 378 ALA B N 1
ATOM 6132 C CA . ALA B 1 378 ? 19.203 2.188 6.457 1 92.38 378 ALA B CA 1
ATOM 6133 C C . ALA B 1 378 ? 18.094 3.227 6.297 1 92.38 378 ALA B C 1
ATOM 6135 O O . ALA B 1 378 ? 17.469 3.322 5.238 1 92.38 378 ALA B O 1
ATOM 6136 N N . MET B 1 379 ? 17.859 3.971 7.328 1 92.31 379 MET B N 1
ATOM 6137 C CA . MET B 1 379 ? 16.859 5.031 7.277 1 92.31 379 MET B CA 1
ATOM 6138 C C . MET B 1 379 ? 17.172 6.023 6.16 1 92.31 379 MET B C 1
ATOM 6140 O O . MET B 1 379 ? 16.297 6.359 5.359 1 92.31 379 MET B O 1
ATOM 6144 N N . ARG B 1 380 ? 18.391 6.379 6.133 1 90 380 ARG B N 1
ATOM 6145 C CA . ARG B 1 380 ? 18.828 7.371 5.156 1 90 380 ARG B CA 1
ATOM 6146 C C . ARG B 1 380 ? 18.719 6.828 3.738 1 90 380 ARG B C 1
ATOM 6148 O O . ARG B 1 380 ? 18.188 7.496 2.85 1 90 380 ARG B O 1
ATOM 6155 N N . GLN B 1 381 ? 19.203 5.656 3.564 1 88.81 381 GLN B N 1
ATOM 6156 C CA . GLN B 1 381 ? 19.172 5.047 2.24 1 88.81 381 GLN B CA 1
ATOM 6157 C C . GLN B 1 381 ? 17.734 4.859 1.752 1 88.81 381 GLN B C 1
ATOM 6159 O O . GLN B 1 381 ? 17.438 5.133 0.589 1 88.81 381 GLN B O 1
ATOM 6164 N N . MET B 1 382 ? 16.906 4.43 2.617 1 88.44 382 MET B N 1
ATOM 6165 C CA . MET B 1 382 ? 15.5 4.238 2.26 1 88.44 382 MET B CA 1
ATOM 6166 C C . MET B 1 382 ? 14.867 5.555 1.813 1 88.44 382 MET B C 1
ATOM 6168 O O . MET B 1 382 ? 14.133 5.586 0.826 1 88.44 382 MET B O 1
ATOM 6172 N N . ALA B 1 383 ? 15.172 6.566 2.543 1 86.44 383 ALA B N 1
ATOM 6173 C CA . ALA B 1 383 ? 14.633 7.879 2.201 1 86.44 383 ALA B CA 1
ATOM 6174 C C . ALA B 1 383 ? 15.133 8.336 0.833 1 86.44 383 ALA B C 1
ATOM 6176 O O . ALA B 1 383 ? 14.344 8.781 -0.007 1 86.44 383 ALA B O 1
ATOM 6177 N N . ILE B 1 384 ? 16.375 8.164 0.574 1 85.06 384 ILE B N 1
ATOM 6178 C CA . ILE B 1 384 ? 17.016 8.656 -0.646 1 85.06 384 ILE B CA 1
ATOM 6179 C C . ILE B 1 384 ? 16.547 7.82 -1.839 1 85.06 384 ILE B C 1
ATOM 6181 O O . ILE B 1 384 ? 16.359 8.352 -2.938 1 85.06 384 ILE B O 1
ATOM 6185 N N . ILE B 1 385 ? 16.344 6.586 -1.566 1 87.62 385 ILE B N 1
ATOM 6186 C CA . ILE B 1 385 ? 15.977 5.68 -2.648 1 87.62 385 ILE B CA 1
ATOM 6187 C C . ILE B 1 385 ? 14.5 5.859 -3.004 1 87.62 385 ILE B C 1
ATOM 6189 O O . ILE B 1 385 ? 14.133 5.836 -4.18 1 87.62 385 ILE B O 1
ATOM 6193 N N . ARG B 1 386 ? 13.703 6.172 -2.047 1 91.88 386 ARG B N 1
ATOM 6194 C CA . ARG B 1 386 ? 12.266 6.055 -2.254 1 91.88 386 ARG B CA 1
ATOM 6195 C C . ARG B 1 386 ? 11.617 7.426 -2.408 1 91.88 386 ARG B C 1
ATOM 6197 O O . ARG B 1 386 ? 10.812 7.641 -3.316 1 91.88 386 ARG B O 1
ATOM 6204 N N . ALA B 1 387 ? 11.945 8.383 -1.663 1 92.25 387 ALA B N 1
ATOM 6205 C CA . ALA B 1 387 ? 11.164 9.609 -1.455 1 92.25 387 ALA B CA 1
ATOM 6206 C C . ALA B 1 387 ? 11.211 10.508 -2.688 1 92.25 387 ALA B C 1
ATOM 6208 O O . ALA B 1 387 ? 10.188 11.039 -3.117 1 92.25 387 ALA B O 1
ATOM 6209 N N . PRO B 1 388 ? 12.414 10.672 -3.371 1 92.38 388 PRO B N 1
ATOM 6210 C CA . PRO B 1 388 ? 12.461 11.625 -4.48 1 92.38 388 PRO B CA 1
ATOM 6211 C C . PRO B 1 388 ? 11.5 11.266 -5.613 1 92.38 388 PRO B C 1
ATOM 6213 O O . PRO B 1 388 ? 10.789 12.141 -6.121 1 92.38 388 PRO B O 1
ATOM 6216 N N . SER B 1 389 ? 11.414 10.031 -5.926 1 91.44 389 SER B N 1
ATOM 6217 C CA . SER B 1 389 ? 10.523 9.609 -7 1 91.44 389 SER B CA 1
ATOM 6218 C C . SER B 1 389 ? 9.062 9.789 -6.613 1 91.44 389 SER B C 1
ATOM 6220 O O . SER B 1 389 ? 8.242 10.219 -7.43 1 91.44 389 SER B O 1
ATOM 6222 N N . MET B 1 390 ? 8.734 9.477 -5.41 1 93.5 390 MET B N 1
ATOM 6223 C CA . MET B 1 390 ? 7.355 9.594 -4.945 1 93.5 390 MET B CA 1
ATOM 6224 C C . MET B 1 390 ? 6.926 11.055 -4.895 1 93.5 390 MET B C 1
ATOM 6226 O O . MET B 1 390 ? 5.785 11.383 -5.227 1 93.5 390 MET B O 1
ATOM 6230 N N . ILE B 1 391 ? 7.852 11.938 -4.496 1 94.62 391 ILE B N 1
ATOM 6231 C CA . ILE B 1 391 ? 7.566 13.367 -4.418 1 94.62 391 ILE B CA 1
ATOM 6232 C C . ILE B 1 391 ? 7.43 13.938 -5.824 1 94.62 391 ILE B C 1
ATOM 6234 O O . ILE B 1 391 ? 6.539 14.758 -6.082 1 94.62 391 ILE B O 1
ATOM 6238 N N . SER B 1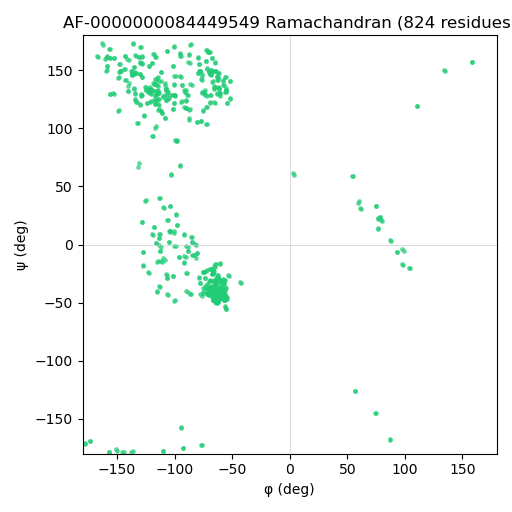 392 ? 8.258 13.461 -6.746 1 93.12 392 SER B N 1
ATOM 6239 C CA . SER B 1 392 ? 8.211 13.953 -8.117 1 93.12 392 SER B CA 1
ATOM 6240 C C . SER B 1 392 ? 6.906 13.555 -8.805 1 93.12 392 SER B C 1
ATOM 6242 O O . SER B 1 392 ? 6.445 14.242 -9.719 1 93.12 392 SER B O 1
ATOM 6244 N N . LYS B 1 393 ? 6.305 12.484 -8.328 1 92.62 393 LYS B N 1
ATOM 6245 C CA . LYS B 1 393 ? 5.086 11.977 -8.945 1 92.62 393 LYS B CA 1
ATOM 6246 C C . LYS B 1 393 ? 3.848 12.445 -8.188 1 92.62 393 LYS B C 1
ATOM 6248 O O . LYS B 1 393 ? 2.762 11.883 -8.359 1 92.62 393 LYS B O 1
ATOM 6253 N N . ALA B 1 394 ? 4.008 13.461 -7.367 1 94.19 394 ALA B N 1
ATOM 6254 C CA . ALA B 1 394 ? 2.877 14.023 -6.637 1 94.19 394 ALA B CA 1
ATOM 6255 C C . ALA B 1 394 ? 2.004 14.883 -7.551 1 94.19 394 ALA B C 1
ATOM 6257 O O . ALA B 1 394 ? 2.51 15.531 -8.469 1 94.19 394 ALA B O 1
ATOM 6258 N N . TYR B 1 395 ? 0.7 14.906 -7.32 1 93.69 395 TYR B N 1
ATOM 6259 C CA . TYR B 1 395 ? -0.264 15.648 -8.125 1 93.69 395 TYR B CA 1
ATOM 6260 C C . TYR B 1 395 ? -0.179 17.141 -7.84 1 93.69 395 TYR B C 1
ATOM 6262 O O . TYR B 1 395 ? -0.125 17.562 -6.68 1 93.69 395 TYR B O 1
ATOM 6270 N N . LYS B 1 396 ? -0.117 17.891 -8.938 1 92.19 396 LYS B N 1
ATOM 6271 C CA . LYS B 1 396 ? -0.219 19.344 -8.852 1 92.19 396 LYS B CA 1
ATOM 6272 C C . LYS B 1 396 ? -1.659 19.812 -9.062 1 92.19 396 LYS B C 1
ATOM 6274 O O . LYS B 1 396 ? -2.516 19.016 -9.469 1 92.19 396 LYS B O 1
ATOM 6279 N N . LEU B 1 397 ? -1.932 21 -8.672 1 96.56 397 LEU B N 1
ATOM 6280 C CA . LEU B 1 397 ? -3.244 21.578 -8.938 1 96.56 397 LEU B CA 1
ATOM 6281 C C . LEU B 1 397 ? -3.371 21.984 -10.406 1 96.56 397 LEU B C 1
ATOM 6283 O O . LEU B 1 397 ? -2.738 22.938 -10.852 1 96.56 397 LEU B O 1
ATOM 6287 N N . GLU B 1 398 ? -4.258 21.312 -11.086 1 94.69 398 GLU B N 1
ATOM 6288 C CA . GLU B 1 398 ? -4.383 21.516 -12.523 1 94.69 398 GLU B CA 1
ATOM 6289 C C . GLU B 1 398 ? -5.066 22.844 -12.836 1 94.69 398 GLU B C 1
ATOM 6291 O O . GLU B 1 398 ? -4.84 23.422 -13.898 1 94.69 398 GLU B O 1
ATOM 6296 N N . ASN B 1 399 ? -5.824 23.344 -11.945 1 92.31 399 ASN B N 1
ATOM 6297 C CA . ASN B 1 399 ? -6.598 24.562 -12.203 1 92.31 399 ASN B CA 1
ATOM 6298 C C . ASN B 1 399 ? -5.977 25.781 -11.531 1 92.31 399 ASN B C 1
ATOM 6300 O O . ASN B 1 399 ? -6.625 26.812 -11.398 1 92.31 399 ASN B O 1
ATOM 6304 N N . ALA B 1 400 ? -4.812 25.641 -11.047 1 91.94 400 ALA B N 1
ATOM 6305 C CA . ALA B 1 400 ? -3.984 26.719 -10.523 1 91.94 400 ALA B CA 1
ATOM 6306 C C . ALA B 1 400 ? -2.576 26.656 -11.109 1 91.94 400 ALA B C 1
ATOM 6308 O O . ALA B 1 400 ? -1.62 26.312 -10.406 1 91.94 400 ALA B O 1
ATOM 6309 N N . PRO B 1 401 ? -2.518 26.969 -12.359 1 79.06 401 PRO B N 1
ATOM 6310 C CA . PRO B 1 401 ? -1.232 26.734 -13.023 1 79.06 401 PRO B CA 1
ATOM 6311 C C . PRO B 1 401 ? -0.125 27.656 -12.5 1 79.06 401 PRO B C 1
ATOM 6313 O O . PRO B 1 401 ? -0.403 28.75 -12.008 1 79.06 401 PRO B O 1
ATOM 6316 N N . HIS B 1 402 ? 1.04 27.078 -12.555 1 77.62 402 HIS B N 1
ATOM 6317 C CA . HIS B 1 402 ? 2.246 27.781 -12.133 1 77.62 402 HIS B CA 1
ATOM 6318 C C . HIS B 1 402 ? 2.578 28.938 -13.086 1 77.62 402 HIS B C 1
ATOM 6320 O O . HIS B 1 402 ? 2.381 28.812 -14.297 1 77.62 402 HIS B O 1
ATOM 6326 N N . LYS B 1 403 ? 2.99 29.984 -12.453 1 65.81 403 LYS B N 1
ATOM 6327 C CA . LYS B 1 403 ? 3.521 31.016 -13.336 1 65.81 403 LYS B CA 1
ATOM 6328 C C . LYS B 1 403 ? 4.91 30.641 -13.852 1 65.81 403 LYS B C 1
ATOM 6330 O O . LYS B 1 403 ? 5.211 30.828 -15.031 1 65.81 403 LYS B O 1
ATOM 6335 N N . ALA B 1 404 ? 5.793 30.062 -12.977 1 70.81 404 ALA B N 1
ATOM 6336 C CA . ALA B 1 404 ? 7.125 29.547 -13.297 1 70.81 404 ALA B CA 1
ATOM 6337 C C . ALA B 1 404 ? 7.535 28.453 -12.32 1 70.81 404 ALA B C 1
ATOM 6339 O O . ALA B 1 404 ? 7.324 28.578 -11.109 1 70.81 404 ALA B O 1
ATOM 6340 N N . GLU B 1 405 ? 8.008 27.297 -12.945 1 74.56 405 GLU B N 1
ATOM 6341 C CA . GLU B 1 405 ? 8.484 26.266 -12.031 1 74.56 405 GLU B CA 1
ATOM 6342 C C . GLU B 1 405 ? 9.953 26.484 -11.672 1 74.56 405 GLU B C 1
ATOM 6344 O O . GLU B 1 405 ? 10.758 26.891 -12.516 1 74.56 405 GLU B O 1
ATOM 6349 N N . ASN B 1 406 ? 10.242 26.297 -10.422 1 85.38 406 ASN B N 1
ATOM 6350 C CA . ASN B 1 406 ? 11.625 26.344 -9.969 1 85.38 406 ASN B CA 1
ATOM 6351 C C . ASN B 1 406 ? 12.469 25.25 -10.602 1 85.38 406 ASN B C 1
ATOM 6353 O O . ASN B 1 406 ? 11.961 24.172 -10.922 1 85.38 406 ASN B O 1
ATOM 6357 N N . PRO B 1 407 ? 13.719 25.625 -10.852 1 86.19 407 PRO B N 1
ATOM 6358 C CA . PRO B 1 407 ? 14.602 24.578 -11.336 1 86.19 407 PRO B CA 1
ATOM 6359 C C . PRO B 1 407 ? 14.664 23.375 -10.406 1 86.19 407 PRO B C 1
ATOM 6361 O O . PRO B 1 407 ? 14.664 23.531 -9.18 1 86.19 407 PRO B O 1
ATOM 6364 N N . ALA B 1 408 ? 14.555 22.234 -10.969 1 89.56 408 ALA B N 1
ATOM 6365 C CA . ALA B 1 408 ? 14.594 20.969 -10.227 1 89.56 408 ALA B CA 1
ATOM 6366 C C . ALA B 1 408 ? 15.445 19.938 -10.945 1 89.56 408 ALA B C 1
ATOM 6368 O O . ALA B 1 408 ? 15.617 20 -12.164 1 89.56 408 ALA B O 1
ATOM 6369 N N . GLN B 1 409 ? 16.094 19.125 -10.18 1 89.5 409 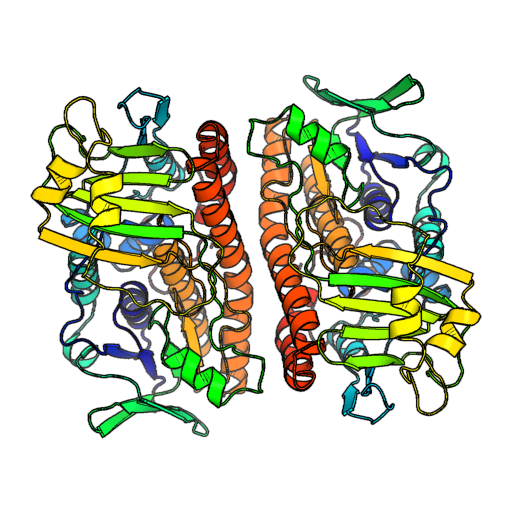GLN B N 1
ATOM 6370 C CA . GLN B 1 409 ? 16.844 18 -10.75 1 89.5 409 GLN B CA 1
ATOM 6371 C C . GLN B 1 409 ? 15.898 16.906 -11.258 1 89.5 409 GLN B C 1
ATOM 6373 O O . GLN B 1 409 ? 16.188 16.25 -12.258 1 89.5 409 GLN B O 1
ATOM 6378 N N . LEU B 1 410 ? 14.844 16.688 -10.57 1 88.12 410 LEU B N 1
ATOM 6379 C CA . LEU B 1 410 ? 13.781 15.773 -10.961 1 88.12 410 LEU B CA 1
ATOM 6380 C C . LEU B 1 410 ? 12.492 16.531 -11.258 1 88.12 410 LEU B C 1
ATOM 6382 O O . LEU B 1 410 ? 11.922 17.172 -10.367 1 88.12 410 LEU B O 1
ATOM 6386 N N . PRO B 1 411 ? 12.109 16.438 -12.445 1 84.88 411 PRO B N 1
ATOM 6387 C CA . PRO B 1 411 ? 10.898 17.188 -12.805 1 84.88 411 PRO B CA 1
ATOM 6388 C C . PRO B 1 411 ? 9.641 16.609 -12.141 1 84.88 411 PRO B C 1
ATOM 6390 O O . PRO B 1 411 ? 9.578 15.414 -11.859 1 84.88 411 PRO B O 1
ATOM 6393 N N . TRP B 1 412 ? 8.695 17.469 -11.891 1 83.69 412 TRP B N 1
ATOM 6394 C CA . TRP B 1 412 ? 7.375 17.047 -11.43 1 83.69 412 TRP B CA 1
ATOM 6395 C C . TRP B 1 412 ? 6.57 16.422 -12.57 1 83.69 412 TRP B C 1
ATOM 6397 O O . TRP B 1 412 ? 6.379 17.062 -13.609 1 83.69 412 TRP B O 1
ATOM 6407 N N . LEU B 1 413 ? 6.016 15.273 -12.352 1 79.88 413 LEU B N 1
ATOM 6408 C CA . LEU B 1 413 ? 5.504 14.492 -13.469 1 79.88 413 LEU B CA 1
ATOM 6409 C C . LEU B 1 413 ? 3.986 14.625 -13.57 1 79.88 413 LEU B C 1
ATOM 6411 O O . LEU B 1 413 ? 3.418 14.453 -14.656 1 79.88 413 LEU B O 1
ATOM 6415 N N . TYR B 1 414 ? 3.262 14.906 -12.414 1 79.69 414 TYR B N 1
ATOM 6416 C CA . TYR B 1 414 ? 1.804 14.922 -12.469 1 79.69 414 TYR B CA 1
ATOM 6417 C C . TYR B 1 414 ? 1.255 16.266 -12.023 1 79.69 414 TYR B C 1
ATOM 6419 O O . TYR B 1 414 ? 1.834 16.938 -11.156 1 79.69 414 TYR B O 1
#

Secondary structure (DSSP, 8-state):
---EEEEE--SHHHHHHHHHHHHTT-EEEEE-SSSSSS-SS--EEEE-HHHHHHHHHTT-HHHHHHT-EE--EEEEEETT--EEEE--HHHHHHHHHSS--EEEEHHHHHHHHHHTSSSHHHHEE-S--EEEEEE-SS-EEEEETTS-EEEESEEEE---TT-HHHHHHHHHSPTTSS-S---EEEEEEEEEEE---TTS-TTEEEEEEETTEEEEEEE-SS-EEEEEEEEEEEE-S----BS---HHHHHHHTT-BSSSS-BHHHHHTT-SEEEEEEEEEEE-S--EETTEEE-GGGTEE--TTS--HHHHHHHHHHHHHHHHHHHHTT-----HHHHHHHHHHHHHHHHHHHHHHHHHHHHHHHHHT-TTS--HHHHHHHHHHHHHHHHHTPPP-TTS--S-PPP-SS----/---EEEEE--SHHHHHHHHHHHHTT-EEEEE-SSSSSS-SS--EEEE-HHHHHHHHHTT-HHHHHHT-EE--EEEEEETT--EEEE--HHHHHHHHHSS--EEEEHHHHHHHHHHTSSSHHHHEE-S--EEEEEE-SS-EEEEETTS-EEEESEEEE---TT-HHHHHHHHHSPTTSS-S---EEEEEEEEEEE---TTS-TTEEEEEEETTEEEEEEE-SS-EEEEEEEEEEEE-S----BS---HHHHHHHTT-BSSSS-BHHHHHTT-SEEEEEEEEEEE-S--EETTEEE-GGGTEE--TTS--HHHHHHHHHHHHHHHHHHHHTT-----HHHHHHHHHHHHHHHHHHHHHHHHHHHHHHHHHT-TTS--HHHHHHHHHHHHHHHHHTPPP-TTS--S-PPP-SS----

InterPro domains:
  IPR002938 FAD-binding domain [PF01494] (4-330)
  IPR036188 FAD/NAD(P)-binding domain superfamily [G3DSA:3.50.50.60] (4-379)
  IPR036188 FAD/NAD(P)-binding domain superfamily [SSF51905] (3-378)
  IPR050562 FAD-dependent monooxygenase, fungal [PTHR47356] (2-352)

Sequence (828 aa):
MAFKVIIIGGGPVGLFLANSLQAAGIDYALFEKRSAVAPTTAFGIFLMPQVTRMMEQLGLLESLKKVSHQMTGMVHRDANAKHLSEDQDYAAFSQIHGYPVVVTDRASLSQVFLSGLDKPEEHVFTRKELTNIVFGKDGVTVEFADGTSHEGSIVIGADGIWSSVRDHLRKVAPEGLFVENPFTASFTGVFGRGPLFDDIPSGQGAEVHGDDWVIQAFPSQKETHLFIYKRIPRCTDRVPFTTNVPKDLVEEFANVKLTPKVTFKDLWDKRFAAGHANFEEGVVELWHWDRVALVGDAAHKMNPKWGVGANIGMEASANLTNKLAALLKNGSTPSTEELSQLFKSYQGEMEGKAGTWERISISNLDQATHPGGPQIDAMRQMAIIRAPSMISKAYKLENAPHKAENPAQLPWLYMAFKVIIIGGGPVGLFLANSLQAAGIDYALFEKRSAVAPTTAFGIFLMPQVTRMMEQLGLLESLKKVSHQMTGMVHRDANAKHLSEDQDYAAFSQIHGYPVVVTDRASLSQVFLSGLDKPEEHVFTRKELTNIVFGKDGVTVEFADGTSHEGSIVIGADGIWSSVRDHLRKVAPEGLFVENPFTASFTGVFGRGPLFDDIPSGQGAEVHGDDWVIQAFPSQKETHLFIYKRIPRCTDRVPFTTNVPKDLVEEFANVKLTPKVTFKDLWDKRFAAGHANFEEGVVELWHWDRVALVGDAAHKMNPKWGVGANIGMEASANLTNKLAALLKNGSTPSTEELSQLFKSYQGEMEGKAGTWERISISNLDQATHPGGPQIDAMRQMAIIRAPSMISKAYKLENAPHKAENPAQLPWLY

Foldseek 3Di:
DAAEEEEEALFLLSLLLLLLLVLLVHHYAYEAQAPDSADPQQFKFKAAFLVLVQCVLLVLNVLVPVFKFFAQWEFEAALLQHTDDIDRVQVVRCFFFVHTIIMGTRRSSSVSSCVSDDPCVVHYYYNFAWDAWADDQQWIKTAGPVGDIDIHRFYEFPHAQQTPQLVRCCVPPPHPLRDNFQKKFFKKKKKFKAFDDPQQDANYKFWYEEAQKIWIWHDIDGIIIIMIIGGDPIGRDDWDKDQDDDPVVCVVQQSGDSHNVDGPVNGRVRTPGMMIDTQIFHARPAQDDQRYGYFFNNGTGAGPPVNCRSVLRNLLSLLLSQLVSVVCVVVDSDGSVRSVVSRVVSCVVRVVLSVVVRVLRVVLSCQRNPGPHHPVVVNSVCCVVPVSVSSLAGDHRPSSDRPDGRDHSRHRDD/DAAEEEEEALFLLSLLLLLLLVLLVHHYAYEAQAPDSADPQQFKFKAAFLVLVQCVLLVLNVLVPVFKFFAQWEFEAALLQHTDDIDRVQVVRCFFFVHTIIMGTRRSSSVSSCVSDDPCVVHYYYNFAWDAWADDQQWIKTAGPVGDIDIHRFYEFPHAQQTPLLVRCCVPPPHPLRDNFQKKFFKKKKKFKAFDDPQADGNYKFWYEDAQKIWIWHDIDGIIIIMIIGGDPIGRDDWDKDQDDDPVVCVVQQSGDSHNVDGPVNGRVRTPGMMIDTQIFHARPAQDDQRYGYFFNNGTGAGPPVNCRSVLRNLLSLLLSQLVSVVCVVVDSDGSVRSVVSRVVSCVVRVVLSVVVRVLRVVLSCQRNPGPHHPVVVNSVSCVVPVSVSSLAGDHRPSSDRPDGRDHSRHRDD

Radius of gyration: 27.31 Å; Cα contacts (8 Å, |Δi|>4): 1933; chains: 2; bounding box: 63×75×67 Å

Solvent-accessible surface area (backbone atoms only — not comparable to full-atom values): 41470 Å² total; per-residue (Å²): 131,81,68,24,41,31,32,38,20,44,43,72,37,26,36,48,34,52,44,48,27,52,56,52,70,42,48,58,39,36,28,16,54,45,84,51,68,45,52,90,70,36,54,66,44,44,37,42,37,55,45,43,48,44,28,45,36,68,69,40,36,69,61,42,55,76,54,30,27,60,39,30,26,41,38,32,24,29,52,82,30,46,80,71,49,70,53,50,58,37,42,47,49,17,52,35,52,40,26,54,26,32,27,27,34,43,32,58,51,41,50,45,43,51,71,64,36,82,63,41,79,82,31,51,41,57,58,36,40,74,73,46,76,44,83,53,91,83,27,32,36,40,30,30,73,86,71,50,69,49,77,30,42,31,39,37,25,25,45,29,74,80,22,63,55,57,54,51,46,35,72,72,45,60,62,70,54,46,66,96,62,69,41,39,18,46,28,32,33,40,40,35,32,24,64,66,50,87,88,49,48,81,26,36,26,36,35,28,32,39,74,40,21,37,36,39,39,38,46,34,68,78,31,21,29,36,38,38,42,35,62,46,76,80,35,65,72,90,63,70,75,36,65,71,56,60,65,66,63,52,59,73,42,29,75,33,19,71,36,90,87,40,34,41,39,66,48,57,74,55,38,81,36,52,26,23,34,58,41,40,34,38,61,50,89,58,48,57,58,66,55,33,38,44,36,24,38,43,26,39,28,40,42,67,88,74,34,46,42,63,39,52,12,38,34,47,33,28,47,46,40,44,51,50,43,65,66,38,70,80,72,51,78,76,50,55,67,56,46,38,52,49,49,50,50,44,46,66,68,41,48,22,56,52,49,48,52,37,50,52,37,52,50,44,52,49,30,40,16,22,75,94,48,54,31,60,66,22,46,51,50,50,46,66,69,46,46,60,62,55,46,24,58,36,48,47,48,74,60,33,66,67,93,72,83,58,72,42,75,47,69,72,74,69,131,79,69,24,39,31,33,36,21,45,45,71,40,25,36,47,34,52,44,49,27,51,55,53,72,44,48,58,40,35,29,18,53,44,85,50,68,46,54,90,72,35,54,68,45,44,38,44,37,55,45,44,47,44,28,44,36,69,69,39,35,70,59,44,55,75,52,29,26,61,38,30,26,42,38,34,22,29,52,81,29,46,80,70,52,72,52,50,57,37,41,48,48,18,53,35,53,38,25,54,24,32,28,27,33,44,33,58,52,39,51,46,40,51,70,64,38,83,61,42,81,80,30,49,42,56,58,37,38,76,72,46,76,45,81,53,92,84,26,33,37,38,32,28,73,88,72,50,67,49,77,30,41,31,40,37,24,26,43,29,74,80,24,61,54,58,54,50,47,34,72,72,45,59,63,72,56,46,66,94,62,69,40,38,19,47,29,33,34,40,40,35,32,24,62,66,51,86,89,50,48,82,27,35,27,37,35,30,33,40,75,40,20,37,38,39,39,38,46,35,67,78,29,22,30,36,37,38,42,35,62,47,76,80,36,65,72,89,63,70,74,35,65,72,57,59,64,67,63,51,60,73,42,29,76,33,18,71,36,89,87,39,34,41,39,66,49,58,75,56,40,80,36,52,27,23,36,59,39,39,32,37,60,50,89,58,49,56,58,67,56,33,39,43,35,24,38,43,28,38,27,41,41,66,86,73,34,48,40,62,40,53,13,37,34,46,34,27,47,47,40,45,52,50,43,65,66,37,70,79,72,52,80,76,49,56,66,57,44,38,52,50,48,49,50,45,46,68,67,41,49,24,57,52,48,48,50,37,51,51,38,52,50,42,52,50,31,40,17,22,74,94,48,53,31,60,67,23,45,51,50,49,44,66,67,47,46,61,60,57,47,23,57,36,46,48,49,72,60,33,66,67,92,72,82,59,71,42,76,46,68,72,73,69

Organism: NCBI:txid398673

Nearest PDB structures (foldseek):
  4bjy-assembly1_A-2  TM=7.977E-01  e=6.741E-27  Rhodococcus jostii RHA1
  4bk1-assembly1_A-2  TM=8.002E-01  e=1.034E-26  Rhodococcus jostii RHA1
  4bk2-assembly1_A-2  TM=7.861E-01  e=8.098E-27  Rhodococcus jostii RHA1
  4bk3-assembly1_A-2  TM=7.813E-01  e=1.493E-26  Rhodococcus jostii RHA1
  4bjz-assembly1_A  TM=7.835E-01  e=2.751E-26  Rhodococcus jostii RHA1